Protein 7ECR (pdb70)

Radius of gyration: 34.76 Å; Cα contacts (8 Å, |Δi|>4): 3275; chains: 3; bounding box: 86×93×99 Å

Foldseek 3Di:
DVPDDDQPLLVQLLVLLVVLCVLWCNCVVPVVCVVLSVLLLAAPDKDKDWFWFAAPVRDIDIKIKIKTQRDQLQFAAEEAEAAAQVDDDSNQSSQQSLQQLLQLLLVHRHGGMYIYINHHCAPGDLVRLLRRLLRRLVVCLVQFDLRHHEYEHDHPGAQSSVVSNQVNSCVVVVDQFRRYENHDPVRLYAACLLLFQQLLLQLLVQVVCCFLVVNPDGLAAFQEEEEALESNRLNVQVNSVVVNHAYAWYYHPFWIKGFPDRNDHHDDNVNSVVSHVCVVVNHGPVVCCVPPVHVPGIDIDTPDTCQLPRAQGAEYEYQYEAQQQELVSLVSNLVSQHAEYEYSYANNHRPSNVVSQVVQLLVDFRSNGRAYAHCSQRSSRNSSLSSVSSVCRVVVHYDDNVVSVVSSSVSSSSSSVQLQVQQCVIVNHPPRGRRRSSSRSSVSSSVVSSVSCVVVPSDD/DVVDDDQPLLVQLLVLLVVLCVLWCNCVVPVVCVVLSVLLLAAPDKDKDWFWFAAPVRDIDIKIKMKTQRWQLQFAAEEAAAAALVDDDSNQSSQQSLQQLLQLLLPHRHGGMYIYINHHCAPGDLVRLLRRLLRNLVVCLVQFDLRHYEYEHDHPGAQSSVVSNQVNSCVVVVDQARNYANYDPVRLYAACLLLFQQLLLQLLVQVVVCVLVVNPDGLAQFQEEEEELESNRLNVQVNSVVVNHAYAWYYHPFWIKGFPCSNDHHDDNVNSVVSHVCVVVNHHPVVCCPPPVHVVGIDIGTPDGCQQPSAQGAEYEYQYEAQQQELVSLVNNLVSNHAEYEYSYANNHRPSSVVVQVVQLQVDFGSNGRAYAHCSLSSSRNSSLSSVSSVCRVVVHYDDNVVSVVSSSVSSVSSSVQLQVQQCVINNGPPRGRGHSHSRSSVSSSVVSSVSCVVVPSDD/DVVDDDQPLLCQLLVLLVVLCVLWCNCVVVVVCVVLSVLLLAAPDKDKDWFWFAAPVRDTDIKIKIKTQRDQLQFAAEEAEAAALVDDPSVQSSQQSLQQLLQLLLVHRHGGMYIYINHHCAPGDLVRLLRRLLRNLVPCLVQFDLRHHEYEHDHPGAQSSVVSNQVNSCVVVVDQARNYANYDDVRLYAFCLLLFQQLLLQLLVQVVVCVLPVNPDGLALFQEEEEALESNRLNVQVNSVVVNHAYAWYAHPFWIKGFPCSNDHHDDNVNSVVSHVCVVVPHGPVVCCVPCVRVVTIDIDTPDDCQLPNAAGAEYEYAYEAQQQELVSLVSNLVSHHQEYEYSYANNHRPSNVVSQVVQLQVDFGSNGRAYAHCSQRSSRNSSLSSVSNVCRVVVHYDDNVVSVVSSSVSSVSSSVQLQVQQCVIVNGDPRGGGHSSSSSSCSSSVSSSVSCVVVPSDD

CATH classification: 3.40.50.720

InterPro domains:
  IPR006095 Glutamate/phenylalanine/leucine/valine/L-tryptophan dehydrogenase [PR00082] (100-114)
  IPR006095 Glutamate/phenylalanine/leucine/valine/L-tryptophan dehydrogenase [PR00082] (179-201)
  IPR006095 Glutamate/phenylalanine/leucine/valine/L-tryptophan dehydrogenase [PR00082] (224-244)
  IPR006095 Glutamate/phenylalanine/leucine/valine/L-tryptophan dehydrogenase [PR00082] (378-389)
  IPR006096 Glutamate/phenylalanine/leucine/valine/L-tryptophan dehydrogenase, C-terminal [PF00208] (188-457)
  IPR006096 Glutamate/phenylalanine/leucine/valine/L-tryptophan dehydrogenase, C-terminal [SM00839] (190-457)
  IPR006097 Glutamate/phenylalanine/leucine/valine/L-tryptophan dehydrogenase, dimerisation domain [PF02812] (43-171)
  IPR014362 Glutamate dehydrogenase [PIRSF000185] (9-460)
  IPR033524 Leu/Phe/Val dehydrogenases active site [PS00074] (108-121)
  IPR033922 NAD(P) binding domain of glutamate dehydrogenase [cd05313] (181-458)
  IPR036291 NAD(P)-binding domain superfamily [SSF51735] (188-457)
  IPR046346 Aminoacid dehydrogenase-like, N-terminal domain superfamily [SSF53223] (4-190)
  IPR050724 Glutamate/Leucine/Phenylalanine/Valine dehydrogenases [NF006929] (5-457)
  IPR050724 Glutamate/Leucine/Phenylalanine/Valine dehydrogenases [PTHR43571] (3-458)

Sequence (1380 aa):
MSNLPVEPEFEQAYKKELASSTLENSTLFQKNPEYRKALAVVSSVPERVIIQFRVVWENDKGEVQVNRRGFRVQFNSALGPYKGGLRFHPSVNLSILKFLGFEQIFKNALTGLNMGGGKGGSDFDPKGKSDDSSEIRRFCVAFMTELCCRHIGADTDVPAGDIGVTGREIGYLFGQYRKLRNSWEGVLTGKGGSWGGSLIRPEATGYGVVYYVEHMIAHATNNGAESFAGKRVAISGSGNVAQYAALKVIELGGRVVSLSDSQQGSLIVKDTAKDSFTPAEIDDAIAALKVDRKQIAELVTDAAFADKFTYLPGQRPWVHVGAVDVALPSATQNEVSGEEAQALIAAGCKKFIAEGSNMGCTQAAIDAFEAHREANKGAAAIWYAPGKAANAGGVAVSGLEMAQNSARLSWTAEEVDARLKDDIMKSCFQQNGLDTAKEYATPADGILPSLVTGSNIAGFTKKVAAAMKDQGDWWMSNLPVEPEFEQAYKELASSTLENSTLFQKNPEYRKALAVVSSVPERVIIQFRVVWENDKGEVQVNRRGFRVQFNSALGPYKGGLRFHPSVNLSILKFLGFEQIFKNALTGLNMGGGKGGSDFDPKGKSDSSEIRRFCVAFMTELCCRHIGADTDVPAGDIGVTGREIGYLFGQYRKLRNSWEGVLTGKGGSWGGSLIRPEATGYGVVYYVEHMIAHATNNGAESFAGKRVAISGSGNVAQYAALKVIELGGRVVSLSDSQQGSLIVKDTAKDSFTPAEIDAIAALKVDRKQIAELVTDAAFADKFTYLPGQRPWVHVGAVDVALPSATQNEVSGEEAQALIAAGCKFIAEGSNMGCTQAAIDAFEAHREANKGAAAIWYAPGKAANAGGVAVSGLEMAQNSARLSWTAEEVDARLKDIMKSCFQNGLDTAKEYATPADGILPSLVTGSNIAGFTKVAAAMKDQGDWWMSNLPVEPEFEQAYKELASSTLENSTLFQKNPEYRKALAVVSSVPERVIIQFRVVWENDKGEVQVNRRGFRVQFNSALGPYKGGLRFHPSVNLSILKFLGFEQIFKNALTGLNMGGGKGGSDFDPKGKSDDSSEIRRFCVAFMTELCCRHIGADTDVPAGDIGVTGREIGYLFGQYRKLRNSWEGVLTGKGGSWGGSLIRPEATGYGVVYYVEHMIAHATNGAESFAGKRVAISGSGNVAQYAALKVIELGGRVVSLSDSQQGSLIVKDTAKDSFTPAEIDAIAALKVDRKQIAELVTDAAFADKFTYLPGQRPWVHVGAVDVALPSATQNEVSGEEAQALIAAGCKFIAEGSNMGCTQAAIDAFEAHREANKGAAAIWYAPGKAANAGGVAVSGLEMAQNSARLSWTAEEVDARLKDDIMKSCFQNGLDTAKEYATPADGILPSLVTGSNIAGFTKVAAAMKDQGDWW

Organism: Aspergillus terreus (NCBI:txid33178)

Secondary structure (DSSP, 8-state):
-TTSPP-HHHHHHHHHHHHHHHSSSHHHH-TTHHHHHHHHTS-SEEEEEEEEEE-TTS-EEEEEEEEEEEE-SSSSEE--EEE-TT--HHHHHHHHHHHHHHHHHTTS--EEEEEEES---TT--HHHHHHHHHHHHHHHGGG-BTTTEE---BTTB-HHHHHHHHHHHHHHH---SSS-SS--TTTT--TTHHHHHHHHHHHHHHHHHHHHTTTS--STT-EEEEE--SHHHHHHHHHHHHTT-EEEEEE-SSEEEEES-TTT----HHHHHHHHHHHHTT--GGGGTTSHHHHTTEEEEET--STTSS-S-SEEEE-S-TT-B-HHHHHHHHHTT--EEE-SSTT-B-HHHHHHHHHHHHHS-GGGS-EEE-HHHHTHHHHHHHHHHHHHHHHT----HHHHHHHHHHHHHHHHHHHHHHHHHHSPPPTTPPP-HHHHHHHHHHHHHHHHHHHTTS--/-TTSPP-HHHHHHHHHHHHHHHSSSHHHH-TTHHHHHHHHTS-SEEEEEEEEEE-TTS-EEEEEEEEEEEE-SSSSEE--EEE-TT--HHHHHHHHHHHHHHHHHTTS--EEEEEEES---TT--HHHHHHHHHHHHHHHGGG-BTTTEE---BTTB-HHHHHHHHHHHHHHH---SSS-SS--GGGT--TTHHHHHHHHHHHHHHHHHHHHTTTS--STT-EEEEE--SHHHHHHHHHHHHTT-EEEEEE-SSEEEEES-TTT----HHHHHHHHHHHHTT--GGGGTTSHHHHTTEEEEET--STTTS-S-SEEEE-S-TT-B-HHHHHHHHHTT--EEE-SSTT-B-HHHHHHHHHHHHHS-GGGS-EEE-HHHHTHHHHHHHHHHHHHHHHT----HHHHHHHHHHHHHHHHHHHHHHHHHHSPPPTTPPP-HHHHHHHHHHHHHHHHHHHTTS--/-TTSPP-HHHHHHHHHHHHHHHSSSHHHH-TTHHHHHHHHTS-SEEEEEEEEEE-TTS-EEEEEEEEEEEE-SSSSEEEEEEE-TT--HHHHHHHHHHHHHHHHHTTS--EEEEEEES---TT--HHHHHHHHHHHHHHHGGG-BTTTEEEE-BTTB-HHHHHHHHHHHHHHH---SSS-SS--GGGT--TTHHHHHHHHHHHHHHHHHHHHHTTS--STT-EEEE---SHHHHHHHHHHHHTT-EEEEEE-SSEEEEES-TTT----HHHHHHHHHHHHTT--GGGGGG-HHHHHHEEEEET--SGGGS-S-SEEE--SSTT-B-HHHHHHHHHTT--EEE-SSTT-B-HHHHHHHHHHHHHS-GGGS-EEE-HHHHTHHHHHHHHHHHHHHHHT----HHHHHHHHHHHHHHHHHHHHHHHHHHSPPPTTPPP-HHHHHHHHHHHHHHHHHHHTTS--

Structure (mmCIF, N/CA/C/O backbone):
data_7ECR
#
_entry.id   7ECR
#
_cell.length_a   119.880
_cell.length_b   153.750
_cell.length_c   259.950
_cell.angle_alpha   90.00
_cell.angle_beta   90.00
_cell.angle_gamma   90.00
#
_symmetry.space_group_name_H-M   'I 2 2 2'
#
loop_
_entity.id
_entity.type
_entity.pdbx_description
1 polymer 'Glutamate dehydrogenase'
2 non-polymer GLYCEROL
3 non-polymer 'SUCCINIC ACID'
4 non-polymer '[(2R,3R,4R,5R)-5-(6-AMINO-9H-PURIN-9-YL)-3-HYDROXY-4-(PHOSPHONOOXY)TETRAHYDROFURAN-2-YL]METHYL [(2R,3S,4R,5R)-3,4,5-TRIHYDROXYTETRAHYDROFURAN-2-YL]METHYL DIHYDROGEN DIPHOSPHATE'
5 water water
#
loop_
_atom_site.group_PDB
_atom_site.id
_atom_site.type_symbol
_atom_site.label_atom_id
_atom_site.label_alt_id
_atom_site.label_comp_id
_atom_site.label_asym_id
_atom_site.label_entity_id
_atom_site.label_seq_id
_atom_site.pdbx_PDB_ins_code
_atom_site.Cartn_x
_atom_site.Cartn_y
_atom_site.Cartn_z
_atom_site.occupancy
_atom_site.B_iso_or_equiv
_atom_site.auth_seq_id
_atom_site.auth_comp_id
_atom_site.auth_asym_id
_atom_site.auth_atom_id
_atom_site.pdbx_PDB_model_num
ATOM 1 N N . MET A 1 1 ? -70.090 -10.716 -84.520 1.00 57.50 1 MET A N 1
ATOM 2 C CA . MET A 1 1 ? -69.291 -9.734 -83.619 1.00 49.13 1 MET A CA 1
ATOM 3 C C . MET A 1 1 ? -68.573 -8.556 -84.409 1.00 47.50 1 MET A C 1
ATOM 4 O O . MET A 1 1 ? -67.368 -8.181 -84.202 1.00 33.73 1 MET A O 1
ATOM 9 N N . SER A 1 2 ? -69.319 -7.899 -85.306 1.00 38.18 2 SER A N 1
ATOM 10 C CA . SER A 1 2 ? -68.664 -6.831 -86.081 1.00 39.22 2 SER A CA 1
ATOM 11 C C . SER A 1 2 ? -68.641 -5.555 -85.213 1.00 31.50 2 SER A C 1
ATOM 12 O O . SER A 1 2 ? -68.163 -4.569 -85.666 1.00 30.26 2 SER A O 1
ATOM 15 N N . ASN A 1 3 ? -69.160 -5.573 -83.967 1.00 27.46 3 ASN A N 1
ATOM 16 C CA . ASN A 1 3 ? -68.956 -4.475 -83.034 1.00 25.78 3 ASN A CA 1
ATOM 17 C C . ASN A 1 3 ? -67.522 -4.406 -82.513 1.00 24.68 3 ASN A C 1
ATOM 18 O O . ASN A 1 3 ? -67.087 -3.359 -82.075 1.00 26.88 3 ASN A O 1
ATOM 23 N N . LEU A 1 4 ? -66.782 -5.527 -82.569 1.00 23.97 4 LEU A N 1
ATOM 24 C CA . LEU A 1 4 ? -65.415 -5.560 -81.929 1.00 24.05 4 LEU A CA 1
ATOM 25 C C . LEU A 1 4 ? -64.434 -4.819 -82.778 1.00 26.78 4 LEU A C 1
ATOM 26 O O . LEU A 1 4 ? -64.438 -5.025 -83.979 1.00 25.46 4 LEU A O 1
ATOM 31 N N . PRO A 1 5 ? -63.561 -3.987 -82.180 1.00 25.34 5 PRO A N 1
ATOM 32 C CA . PRO A 1 5 ? -62.606 -3.240 -82.969 1.00 24.04 5 PRO A CA 1
ATOM 33 C C . PRO A 1 5 ? -61.529 -4.201 -83.588 1.00 24.63 5 PRO A C 1
ATOM 34 O O . PRO A 1 5 ? -61.250 -5.242 -82.995 1.00 24.29 5 PRO A O 1
ATOM 38 N N . VAL A 1 6 ? -60.929 -3.790 -84.703 1.00 24.18 6 VAL A N 1
ATOM 39 C CA . VAL A 1 6 ? -59.815 -4.561 -85.350 1.00 24.65 6 VAL A CA 1
ATOM 40 C C . VAL A 1 6 ? -58.491 -4.253 -84.572 1.00 19.82 6 VAL A C 1
ATOM 41 O O . VAL A 1 6 ? -58.149 -3.094 -84.322 1.00 21.56 6 VAL A O 1
ATOM 45 N N . GLU A 1 7 ? -57.860 -5.313 -84.054 1.00 17.59 7 GLU A N 1
ATOM 46 C CA . GLU A 1 7 ? -56.639 -5.228 -83.212 1.00 16.07 7 GLU A CA 1
ATOM 47 C C . GLU A 1 7 ? -55.630 -6.183 -83.863 1.00 17.06 7 GLU A C 1
ATOM 48 O O . GLU A 1 7 ? -55.530 -7.340 -83.476 1.00 17.32 7 GLU A O 1
ATOM 54 N N . PRO A 1 8 ? -54.889 -5.678 -84.866 1.00 18.23 8 PRO A N 1
ATOM 55 C CA . PRO A 1 8 ? -54.113 -6.616 -85.695 1.00 18.26 8 PRO A CA 1
ATOM 56 C C . PRO A 1 8 ? -53.086 -7.458 -84.914 1.00 18.20 8 PRO A C 1
ATOM 57 O O . PRO A 1 8 ? -53.015 -8.676 -85.081 1.00 17.76 8 PRO A O 1
ATOM 61 N N . GLU A 1 9 ? -52.318 -6.827 -84.025 1.00 17.67 9 GLU A N 1
ATOM 62 C CA . GLU A 1 9 ? -51.292 -7.596 -83.261 1.00 17.72 9 GLU A CA 1
ATOM 63 C C . GLU A 1 9 ? -51.914 -8.646 -82.356 1.00 16.18 9 GLU A C 1
ATOM 64 O O . GLU A 1 9 ? -51.464 -9.773 -82.287 1.00 16.07 9 GLU A O 1
ATOM 70 N N . PHE A 1 10 ? -53.021 -8.286 -81.676 1.00 16.27 10 PHE A N 1
ATOM 71 C CA . PHE A 1 10 ? -53.701 -9.238 -80.817 1.00 16.98 10 PHE A CA 1
ATOM 72 C C . PHE A 1 10 ? -54.267 -10.382 -81.624 1.00 16.68 10 PHE A C 1
ATOM 73 O O . PHE A 1 10 ? -54.116 -11.578 -81.325 1.00 17.59 10 PHE A O 1
ATOM 81 N N . GLU A 1 11 ? -54.927 -10.019 -82.730 1.00 17.99 11 GLU A N 1
ATOM 82 C CA . GLU A 1 11 ? -55.498 -11.093 -83.590 1.00 18.74 11 GLU A CA 1
ATOM 83 C C . GLU A 1 11 ? -54.405 -12.030 -84.135 1.00 16.69 11 GLU A C 1
ATOM 84 O O . GLU A 1 11 ? -54.650 -13.213 -84.249 1.00 18.66 11 GLU A O 1
ATOM 90 N N . GLN A 1 12 ? -53.272 -11.492 -84.504 1.00 19.19 12 GLN A N 1
ATOM 91 C CA . GLN A 1 12 ? -52.124 -12.306 -84.969 1.00 18.10 12 GLN A CA 1
ATOM 92 C C . GLN A 1 12 ? -51.697 -13.291 -83.916 1.00 18.28 12 GLN A C 1
ATOM 93 O O . GLN A 1 12 ? -51.620 -14.502 -84.174 1.00 16.93 12 GLN A O 1
ATOM 99 N N . ALA A 1 13 ? -51.528 -12.818 -82.664 1.00 18.46 13 ALA A N 1
ATOM 100 C CA . ALA A 1 13 ? -51.112 -13.721 -81.626 1.00 16.94 13 ALA A CA 1
ATOM 101 C C . ALA A 1 13 ? -52.131 -14.755 -81.321 1.00 17.54 13 ALA A C 1
ATOM 102 O O . ALA A 1 13 ? -51.838 -15.932 -81.111 1.00 17.92 13 ALA A O 1
ATOM 104 N N . TYR A 1 14 ? -53.373 -14.335 -81.217 1.00 17.88 14 TYR A N 1
ATOM 105 C CA . TYR A 1 14 ? -54.486 -15.275 -80.982 1.00 18.21 14 TYR A CA 1
ATOM 106 C C . TYR A 1 14 ? -54.610 -16.350 -82.080 1.00 18.19 14 TYR A C 1
ATOM 107 O O . TYR A 1 14 ? -54.720 -17.582 -81.802 1.00 18.39 14 TYR A O 1
ATOM 116 N N A LYS A 1 15 ? -54.566 -15.898 -83.317 0.50 18.65 15 LYS A N 1
ATOM 117 N N B LYS A 1 15 ? -54.567 -15.892 -83.326 0.50 19.50 15 LYS A N 1
ATOM 118 C CA A LYS A 1 15 ? -54.725 -16.821 -84.427 0.50 19.21 15 LYS A CA 1
ATOM 119 C CA B LYS A 1 15 ? -54.711 -16.809 -84.461 0.50 20.72 15 LYS A CA 1
ATOM 120 C C A LYS A 1 15 ? -53.620 -17.875 -84.521 0.50 18.44 15 LYS A C 1
ATOM 121 C C B LYS A 1 15 ? -53.621 -17.874 -84.520 0.50 19.23 15 LYS A C 1
ATOM 122 O O A LYS A 1 15 ? -53.879 -19.049 -84.740 0.50 20.76 15 LYS A O 1
ATOM 123 O O B LYS A 1 15 ? -53.887 -19.047 -84.735 0.50 21.47 15 LYS A O 1
ATOM 134 N N . GLU A 1 16 ? -52.394 -17.468 -84.280 1.00 18.85 16 GLU A N 1
ATOM 135 C CA . GLU A 1 16 ? -51.296 -18.452 -84.240 1.00 17.31 16 GLU A CA 1
ATOM 136 C C . GLU A 1 16 ? -51.478 -19.423 -83.115 1.00 18.74 16 GLU A C 1
ATOM 137 O O . GLU A 1 16 ? -51.233 -20.654 -83.253 1.00 17.56 16 GLU A O 1
ATOM 143 N N . LEU A 1 17 ? -51.852 -18.941 -81.911 1.00 17.05 17 LEU A N 1
ATOM 144 C CA . LEU A 1 17 ? -52.060 -19.873 -80.832 1.00 17.18 17 LEU A CA 1
ATOM 145 C C . LEU A 1 17 ? -53.171 -20.888 -81.174 1.00 17.97 17 LEU A C 1
ATOM 146 O O . LEU A 1 17 ? -52.991 -22.095 -81.048 1.00 18.48 17 LEU A O 1
ATOM 151 N N . ALA A 1 18 ? -54.315 -20.342 -81.569 1.00 18.38 18 ALA A N 1
ATOM 152 C CA . ALA A 1 18 ? -55.477 -21.136 -81.922 1.00 20.94 18 ALA A CA 1
ATOM 153 C C . ALA A 1 18 ? -55.206 -22.164 -83.017 1.00 19.29 18 ALA A C 1
ATOM 154 O O . ALA A 1 18 ? -55.635 -23.320 -82.908 1.00 18.41 18 ALA A O 1
ATOM 156 N N . SER A 1 19 ? -54.481 -21.734 -84.031 1.00 20.86 19 SER A N 1
ATOM 157 C CA A SER A 1 19 ? -54.139 -22.630 -85.135 0.50 21.71 19 SER A CA 1
ATOM 158 C CA B SER A 1 19 ? -54.159 -22.634 -85.131 0.50 21.70 19 SER A CA 1
ATOM 159 C C . SER A 1 19 ? -53.313 -23.811 -84.623 1.00 22.66 19 SER A C 1
ATOM 160 O O . SER A 1 19 ? -53.541 -24.976 -85.048 1.00 21.46 19 SER A O 1
ATOM 165 N N . THR A 1 20 ? -52.340 -23.561 -83.714 1.00 20.15 20 THR A N 1
ATOM 166 C CA . THR A 1 20 ? -51.537 -24.656 -83.190 1.00 19.15 20 THR A CA 1
ATOM 167 C C . THR A 1 20 ? -52.346 -25.568 -82.333 1.00 20.02 20 THR A C 1
ATOM 168 O O . THR A 1 20 ? -52.105 -26.798 -82.320 1.00 19.18 20 THR A O 1
ATOM 172 N N . LEU A 1 21 ? -53.353 -25.039 -81.605 1.00 17.09 21 LEU A N 1
ATOM 173 C CA . LEU A 1 21 ? -54.163 -25.906 -80.872 1.00 17.18 21 LEU A CA 1
ATOM 174 C C . LEU A 1 21 ? -55.102 -26.810 -81.776 1.00 17.79 21 LEU A C 1
ATOM 175 O O . LEU A 1 21 ? -55.301 -27.968 -81.444 1.00 19.35 21 LEU A O 1
ATOM 180 N N . GLU A 1 22 ? -55.609 -26.230 -82.843 1.00 21.96 22 GLU A N 1
ATOM 181 C CA . GLU A 1 22 ? -56.440 -26.965 -83.819 1.00 23.00 22 GLU A CA 1
ATOM 182 C C . GLU A 1 22 ? -55.631 -28.039 -84.532 1.00 23.61 22 GLU A C 1
ATOM 183 O O . GLU A 1 22 ? -56.135 -29.144 -84.701 1.00 21.83 22 GLU A O 1
ATOM 189 N N . ASN A 1 23 ? -54.382 -27.754 -84.839 1.00 23.54 23 ASN A N 1
ATOM 190 C CA . ASN A 1 23 ? -53.427 -28.708 -85.523 1.00 24.21 23 ASN A CA 1
ATOM 191 C C . ASN A 1 23 ? -52.733 -29.607 -84.588 1.00 23.82 23 ASN A C 1
ATOM 192 O O . ASN A 1 23 ? -51.544 -29.610 -84.529 1.00 22.66 23 ASN A O 1
ATOM 197 N N . SER A 1 24 ? -53.542 -30.377 -83.841 1.00 20.28 24 SER A N 1
ATOM 198 C CA . SER A 1 24 ? -53.154 -31.261 -82.814 1.00 20.31 24 SER A CA 1
ATOM 199 C C . SER A 1 24 ? -54.330 -32.096 -82.427 1.00 19.98 24 SER A C 1
ATOM 200 O O . SER A 1 24 ? -55.429 -31.866 -82.874 1.00 21.48 24 SER A O 1
ATOM 203 N N . THR A 1 25 ? -54.132 -33.030 -81.562 1.00 20.06 25 THR A N 1
ATOM 204 C CA . THR A 1 25 ? -55.219 -33.787 -81.015 1.00 24.77 25 THR A CA 1
ATOM 205 C C . THR A 1 25 ? -55.865 -33.224 -79.741 1.00 23.06 25 THR A C 1
ATOM 206 O O . THR A 1 25 ? -56.722 -33.873 -79.117 1.00 23.34 25 THR A O 1
ATOM 210 N N . LEU A 1 26 ? -55.464 -32.024 -79.372 1.00 21.58 26 LEU A N 1
ATOM 211 C CA . LEU A 1 26 ? -56.016 -31.468 -78.104 1.00 18.76 26 LEU A CA 1
ATOM 212 C C . LEU A 1 26 ? -57.535 -31.411 -78.065 1.00 21.24 26 LEU A C 1
ATOM 213 O O . LEU A 1 26 ? -58.135 -31.821 -77.070 1.00 23.04 26 LEU A O 1
ATOM 218 N N . PHE A 1 27 ? -58.135 -30.884 -79.113 1.00 20.11 27 PHE A N 1
ATOM 219 C CA . PHE A 1 27 ? -59.607 -30.749 -79.082 1.00 22.27 27 PHE A CA 1
ATOM 220 C C . PHE A 1 27 ? -60.364 -32.038 -79.413 1.00 26.04 27 PHE A C 1
ATOM 221 O O . PHE A 1 27 ? -61.595 -32.064 -79.219 1.00 24.55 27 PHE A O 1
ATOM 229 N N . GLN A 1 28 ? -59.672 -33.091 -79.841 1.00 25.43 28 GLN A N 1
ATOM 230 C CA . GLN A 1 28 ? -60.260 -34.451 -79.824 1.00 27.93 28 GLN A CA 1
ATOM 231 C C . GLN A 1 28 ? -60.288 -35.002 -78.467 1.00 26.92 28 GLN A C 1
ATOM 232 O O . GLN A 1 28 ? -61.291 -35.611 -78.086 1.00 28.09 28 GLN A O 1
ATOM 238 N N . LYS A 1 29 ? -59.228 -34.845 -77.701 1.00 25.06 29 LYS A N 1
ATOM 239 C CA . LYS A 1 29 ? -59.223 -35.331 -76.344 1.00 28.55 29 LYS A CA 1
ATOM 240 C C . LYS A 1 29 ? -60.127 -34.449 -75.427 1.00 28.24 29 LYS A C 1
ATOM 241 O O . LYS A 1 29 ? -60.777 -34.957 -74.507 1.00 27.41 29 LYS A O 1
ATOM 247 N N . ASN A 1 30 ? -60.096 -33.130 -75.647 1.00 24.90 30 ASN A N 1
ATOM 248 C CA . ASN A 1 30 ? -60.756 -32.163 -74.705 1.00 23.87 30 ASN A CA 1
ATOM 249 C C . ASN A 1 30 ? -61.497 -31.135 -75.515 1.00 22.10 30 ASN A C 1
ATOM 250 O O . ASN A 1 30 ? -61.110 -29.957 -75.617 1.00 22.79 30 ASN A O 1
ATOM 255 N N . PRO A 1 31 ? -62.571 -31.536 -76.208 1.00 21.71 31 PRO A N 1
ATOM 256 C CA . PRO A 1 31 ? -63.291 -30.579 -77.013 1.00 22.52 31 PRO A CA 1
ATOM 257 C C . PRO A 1 31 ? -63.848 -29.385 -76.207 1.00 21.19 31 PRO A C 1
ATOM 258 O O . PRO A 1 31 ? -64.000 -28.308 -76.717 1.00 20.31 31 PRO A O 1
ATOM 262 N N . GLU A 1 32 ? -64.077 -29.624 -74.954 1.00 20.15 32 GLU A N 1
ATOM 263 C CA . GLU A 1 32 ? -64.603 -28.529 -74.026 1.00 21.70 32 GLU A CA 1
ATOM 264 C C . GLU A 1 32 ? -63.575 -27.409 -73.865 1.00 20.92 32 GLU A C 1
ATOM 265 O O . GLU A 1 32 ? -63.957 -26.306 -73.519 1.00 20.95 32 GLU A O 1
ATOM 271 N N . TYR A 1 33 ? -62.313 -27.646 -74.244 1.00 18.99 33 TYR A N 1
ATOM 272 C CA . TYR A 1 33 ? -61.324 -26.567 -74.221 1.00 18.96 33 TYR A CA 1
ATOM 273 C C . TYR A 1 33 ? -61.543 -25.482 -75.214 1.00 19.93 33 TYR A C 1
ATOM 274 O O . TYR A 1 33 ? -60.981 -24.349 -75.107 1.00 18.65 33 TYR A O 1
ATOM 283 N N . ARG A 1 34 ? -62.420 -25.725 -76.201 1.00 18.64 34 ARG A N 1
ATOM 284 C CA . ARG A 1 34 ? -62.809 -24.644 -77.012 1.00 19.80 34 ARG A CA 1
ATOM 285 C C . ARG A 1 34 ? -63.537 -23.504 -76.236 1.00 18.70 34 ARG A C 1
ATOM 286 O O . ARG A 1 34 ? -63.375 -22.319 -76.569 1.00 19.47 34 ARG A O 1
ATOM 294 N N . LYS A 1 35 ? -64.305 -23.862 -75.253 1.00 20.20 35 LYS A N 1
ATOM 295 C CA . LYS A 1 35 ? -64.974 -22.898 -74.384 1.00 21.14 35 LYS A CA 1
ATOM 296 C C . LYS A 1 35 ? -63.907 -22.150 -73.571 1.00 18.76 35 LYS A C 1
ATOM 297 O O . LYS A 1 35 ? -63.960 -20.939 -73.453 1.00 18.93 35 LYS A O 1
ATOM 303 N N . ALA A 1 36 ? -62.918 -22.881 -73.068 1.00 16.74 36 ALA A N 1
ATOM 304 C CA . ALA A 1 36 ? -61.811 -22.260 -72.359 1.00 18.27 36 ALA A CA 1
ATOM 305 C C . ALA A 1 36 ? -61.091 -21.237 -73.197 1.00 17.90 36 ALA A C 1
ATOM 306 O O . ALA A 1 36 ? -60.733 -20.130 -72.745 1.00 17.39 36 ALA A O 1
ATOM 308 N N . LEU A 1 37 ? -60.891 -21.562 -74.497 1.00 17.55 37 LEU A N 1
ATOM 309 C CA . LEU A 1 37 ? -60.225 -20.616 -75.358 1.00 18.45 37 LEU A CA 1
ATOM 310 C C . LEU A 1 37 ? -61.007 -19.344 -75.549 1.00 17.16 37 LEU A C 1
ATOM 311 O O . LEU A 1 37 ? -60.439 -18.229 -75.636 1.00 17.74 37 LEU A O 1
ATOM 316 N N . ALA A 1 38 ? -62.312 -19.490 -75.755 1.00 18.57 38 ALA A N 1
ATOM 317 C CA . ALA A 1 38 ? -63.185 -18.296 -75.940 1.00 17.77 38 ALA A CA 1
ATOM 318 C C . ALA A 1 38 ? -63.161 -17.391 -74.677 1.00 17.11 38 ALA A C 1
ATOM 319 O O . ALA A 1 38 ? -63.140 -16.175 -74.780 1.00 19.32 38 ALA A O 1
ATOM 321 N N . VAL A 1 39 ? -63.146 -18.001 -73.515 1.00 14.73 39 VAL A N 1
ATOM 322 C CA . VAL A 1 39 ? -63.132 -17.250 -72.245 1.00 15.61 39 VAL A CA 1
ATOM 323 C C . VAL A 1 39 ? -61.786 -16.636 -72.002 1.00 16.00 39 VAL A C 1
ATOM 324 O O . VAL A 1 39 ? -61.693 -15.433 -71.711 1.00 15.35 39 VAL A O 1
ATOM 328 N N . VAL A 1 40 ? -60.726 -17.430 -72.131 1.00 15.16 40 VAL A N 1
ATOM 329 C CA . VAL A 1 40 ? -59.419 -16.928 -71.752 1.00 15.17 40 VAL A CA 1
ATOM 330 C C . VAL A 1 40 ? -59.032 -15.730 -72.621 1.00 14.73 40 VAL A C 1
ATOM 331 O O . VAL A 1 40 ? -58.233 -14.891 -72.212 1.00 16.49 40 VAL A O 1
ATOM 335 N N . SER A 1 41 ? -59.510 -15.692 -73.890 1.00 14.86 41 SER A N 1
ATOM 336 C CA A SER A 1 41 ? -59.087 -14.679 -74.847 0.50 16.06 41 SER A CA 1
ATOM 337 C CA B SER A 1 41 ? -59.114 -14.688 -74.861 0.50 14.84 41 SER A CA 1
ATOM 338 C C . SER A 1 41 ? -59.737 -13.292 -74.679 1.00 15.71 41 SER A C 1
ATOM 339 O O . SER A 1 41 ? -59.365 -12.349 -75.359 1.00 16.43 41 SER A O 1
ATOM 344 N N . VAL A 1 42 ? -60.639 -13.161 -73.728 1.00 15.00 42 VAL A N 1
ATOM 345 C CA . VAL A 1 42 ? -61.245 -11.886 -73.323 1.00 14.54 42 VAL A CA 1
ATOM 346 C C . VAL A 1 42 ? -60.580 -11.545 -72.015 1.00 14.61 42 VAL A C 1
ATOM 347 O O . VAL A 1 42 ? -60.776 -12.271 -71.025 1.00 16.51 42 VAL A O 1
ATOM 351 N N . PRO A 1 43 ? -59.885 -10.411 -71.954 1.00 15.18 43 PRO A N 1
ATOM 352 C CA . PRO A 1 43 ? -59.161 -10.099 -70.693 1.00 14.54 43 PRO A CA 1
ATOM 353 C C . PRO A 1 43 ? -60.062 -9.883 -69.496 1.00 15.65 43 PRO A C 1
ATOM 354 O O . PRO A 1 43 ? -61.136 -9.309 -69.582 1.00 16.19 43 PRO A O 1
ATO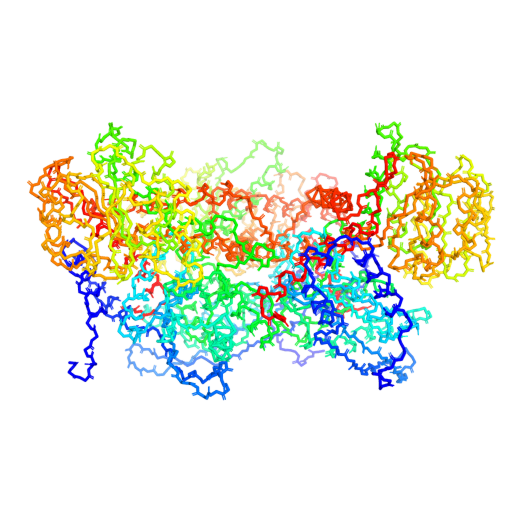M 358 N N . GLU A 1 44 ? -59.609 -10.344 -68.343 1.00 14.26 44 GLU A N 1
ATOM 359 C CA . GLU A 1 44 ? -60.338 -10.185 -67.093 1.00 13.73 44 GLU A CA 1
ATOM 360 C C . GLU A 1 44 ? -60.613 -8.746 -66.837 1.00 13.56 44 GLU A C 1
ATOM 361 O O . GLU A 1 44 ? -61.763 -8.364 -66.534 1.00 13.76 44 GLU A O 1
ATOM 367 N N . ARG A 1 45 ? -59.616 -7.929 -67.043 1.00 13.12 45 ARG A N 1
ATOM 368 C CA . ARG A 1 45 ? -59.732 -6.488 -66.806 1.00 13.50 45 ARG A CA 1
ATOM 369 C C . ARG A 1 45 ? -58.756 -5.695 -67.631 1.00 14.78 45 ARG A C 1
ATOM 370 O O . ARG A 1 45 ? -57.595 -6.119 -67.773 1.00 14.80 45 ARG A O 1
ATOM 378 N N . VAL A 1 46 ? -59.170 -4.504 -68.097 1.00 14.04 46 VAL A N 1
ATOM 379 C CA . VAL A 1 46 ? -58.274 -3.555 -68.701 1.00 14.39 46 VAL A CA 1
ATOM 380 C C . VAL A 1 46 ? -58.515 -2.185 -68.124 1.00 14.81 46 VAL A C 1
ATOM 381 O O . VAL A 1 46 ? -59.696 -1.784 -67.991 1.00 14.81 46 VAL A O 1
ATOM 385 N N . ILE A 1 47 ? -57.450 -1.517 -67.724 1.00 14.01 47 ILE A N 1
ATOM 386 C CA A ILE A 1 47 ? -57.545 -0.144 -67.278 0.50 14.86 47 ILE A CA 1
ATOM 387 C CA B ILE A 1 47 ? -57.529 -0.146 -67.263 0.50 15.34 47 ILE A CA 1
ATOM 388 C C . ILE A 1 47 ? -56.825 0.746 -68.272 1.00 15.31 47 ILE A C 1
ATOM 389 O O . ILE A 1 47 ? -55.651 0.491 -68.616 1.00 15.36 47 ILE A O 1
ATOM 398 N N . GLN A 1 48 ? -57.487 1.815 -68.712 1.00 13.75 48 GLN A N 1
ATOM 399 C CA . GLN A 1 48 ? -56.874 2.825 -69.559 1.00 14.54 48 GLN A CA 1
ATOM 400 C C . GLN A 1 48 ? -57.006 4.143 -68.851 1.00 15.84 48 GLN A C 1
ATOM 401 O O . GLN A 1 48 ? -57.990 4.315 -68.078 1.00 15.15 48 GLN A O 1
ATOM 407 N N . PHE A 1 49 ? -56.041 5.062 -68.941 1.00 13.76 49 PHE A N 1
ATOM 408 C CA . PHE A 1 49 ? -56.146 6.302 -68.238 1.00 14.49 49 PHE A CA 1
ATOM 409 C C . PHE A 1 49 ? -55.305 7.365 -68.864 1.00 14.28 49 PHE A C 1
ATOM 410 O O . PHE A 1 49 ? -54.221 7.111 -69.447 1.00 14.65 49 PHE A O 1
ATOM 418 N N . ARG A 1 50 ? -55.731 8.601 -68.698 1.00 14.23 50 ARG A N 1
ATOM 419 C CA . ARG A 1 50 ? -54.964 9.758 -69.165 1.00 15.37 50 ARG A CA 1
ATOM 420 C C . ARG A 1 50 ? -53.765 9.997 -68.291 1.00 15.79 50 ARG A C 1
ATOM 421 O O . ARG A 1 50 ? -53.875 9.902 -67.056 1.00 15.35 50 ARG A O 1
ATOM 429 N N . VAL A 1 51 ? -52.637 10.327 -68.869 1.00 13.77 51 VAL A N 1
ATOM 430 C CA . VAL A 1 51 ? -51.493 10.722 -68.033 1.00 13.83 51 VAL A CA 1
ATOM 431 C C . VAL A 1 51 ? -51.106 12.139 -68.484 1.00 15.11 51 VAL A C 1
ATOM 432 O O . VAL A 1 51 ? -50.548 12.335 -69.579 1.00 14.80 51 VAL A O 1
ATOM 436 N N . VAL A 1 52 ? -51.316 13.071 -67.615 1.00 14.59 52 VAL A N 1
ATOM 437 C CA . VAL A 1 52 ? -50.881 14.485 -67.785 1.00 15.05 52 VAL A CA 1
ATOM 438 C C . VAL A 1 52 ? -49.617 14.651 -67.007 1.00 15.64 52 VAL A C 1
ATOM 439 O O . VAL A 1 52 ? -49.524 14.253 -65.866 1.00 14.10 52 VAL A O 1
ATOM 443 N N . TRP A 1 53 ? -48.622 15.261 -67.647 1.00 15.00 53 TRP A N 1
ATOM 444 C CA . TRP A 1 53 ? -47.322 15.405 -67.008 1.00 14.49 53 TRP A CA 1
ATOM 445 C C . TRP A 1 53 ? -46.690 16.698 -67.572 1.00 14.06 53 TRP A C 1
ATOM 446 O O . TRP A 1 53 ? -47.113 17.205 -68.611 1.00 15.69 53 TRP A O 1
ATOM 457 N N . GLU A 1 54 ? -45.667 17.182 -66.917 1.00 13.14 54 GLU A N 1
ATOM 458 C CA . GLU A 1 54 ? -45.032 18.455 -67.253 1.00 13.66 54 GLU A CA 1
ATOM 459 C C . GLU A 1 54 ? -43.649 18.294 -67.854 1.00 15.04 54 GLU A C 1
ATOM 460 O O . GLU A 1 54 ? -42.788 17.639 -67.257 1.00 15.63 54 GLU A O 1
ATOM 466 N N . ASN A 1 55 ? -43.421 18.941 -69.011 1.00 14.48 55 ASN A N 1
ATOM 467 C CA . ASN A 1 55 ? -42.053 18.898 -69.566 1.00 16.30 55 ASN A CA 1
ATOM 468 C C . ASN A 1 55 ? -41.119 19.925 -68.941 1.00 17.26 55 ASN A C 1
ATOM 469 O O . ASN A 1 55 ? -41.488 20.718 -68.048 1.00 15.73 55 ASN A O 1
ATOM 474 N N . ASP A 1 56 ? -39.853 19.891 -69.345 1.00 16.80 56 ASP A N 1
ATOM 475 C CA . ASP A 1 56 ? -38.878 20.756 -68.741 1.00 18.00 56 ASP A CA 1
ATOM 476 C C . ASP A 1 56 ? -39.100 22.263 -69.019 1.00 19.58 56 ASP A C 1
ATOM 477 O O . ASP A 1 56 ? -38.607 23.051 -68.287 1.00 22.57 56 ASP A O 1
ATOM 482 N N . LYS A 1 57 ? -39.863 22.562 -70.033 1.00 19.14 57 LYS A N 1
ATOM 483 C CA . LYS A 1 57 ? -40.249 23.950 -70.318 1.00 20.42 57 LYS A CA 1
ATOM 484 C C . LYS A 1 57 ? -41.475 24.378 -69.523 1.00 21.63 57 LYS A C 1
ATOM 485 O O . LYS A 1 57 ? -41.998 25.482 -69.772 1.00 20.48 57 LYS A O 1
ATOM 491 N N . GLY A 1 58 ? -42.036 23.492 -68.691 1.00 18.95 58 GLY A N 1
ATOM 492 C CA . GLY A 1 58 ? -43.233 23.787 -67.892 1.00 18.01 58 GLY A CA 1
ATOM 493 C C . GLY A 1 58 ? -44.531 23.647 -68.607 1.00 16.94 58 GLY A C 1
ATOM 494 O O . GLY A 1 58 ? -45.584 24.117 -68.090 1.00 17.42 58 GLY A O 1
ATOM 495 N N . GLU A 1 59 ? -44.533 22.932 -69.731 1.00 16.25 59 GLU A N 1
ATOM 496 C CA . GLU A 1 59 ? -45.696 22.752 -70.569 1.00 17.89 59 GLU A CA 1
ATOM 497 C C . GLU A 1 59 ? -46.459 21.480 -70.250 1.00 17.04 59 GLU A C 1
ATOM 498 O O . GLU A 1 59 ? -45.868 20.430 -70.066 1.00 17.90 59 GLU A O 1
ATOM 504 N N . VAL A 1 60 ? -47.779 21.571 -70.273 1.00 16.90 60 VAL A N 1
ATOM 505 C CA . VAL A 1 60 ? -48.622 20.399 -70.148 1.00 17.83 60 VAL A CA 1
ATOM 506 C C . VAL A 1 60 ? -48.480 19.468 -71.301 1.00 19.72 60 VAL A C 1
ATOM 507 O O . VAL A 1 60 ? -48.447 19.865 -72.493 1.00 17.77 60 VAL A O 1
ATOM 511 N N . GLN A 1 61 ? -48.294 18.181 -70.999 1.00 16.31 61 GLN A N 1
ATOM 512 C CA . GLN A 1 61 ? -48.243 17.134 -71.989 1.00 17.55 61 GLN A CA 1
ATOM 513 C C . GLN A 1 61 ? -49.265 16.055 -71.643 1.00 16.55 61 GLN A C 1
ATOM 514 O O . GLN A 1 61 ? -49.581 15.839 -70.481 1.00 16.07 61 GLN A O 1
ATOM 520 N N . VAL A 1 62 ? -49.764 15.360 -72.652 1.00 16.15 62 VAL A N 1
ATOM 521 C CA . VAL A 1 62 ? -50.784 14.314 -72.441 1.00 16.13 62 VAL A CA 1
ATOM 522 C C . VAL A 1 62 ? -50.374 13.075 -73.140 1.00 17.55 62 VAL A C 1
ATOM 523 O O . VAL A 1 62 ? -49.977 13.104 -74.337 1.00 17.73 62 VAL A O 1
ATOM 527 N N . ASN A 1 63 ? -50.379 11.958 -72.442 1.00 14.85 63 ASN A N 1
ATOM 528 C CA . ASN A 1 63 ? -50.175 10.626 -72.972 1.00 14.02 63 ASN A CA 1
ATOM 529 C C . ASN A 1 63 ? -51.220 9.669 -72.440 1.00 15.81 63 ASN A C 1
ATOM 530 O O . ASN A 1 63 ? -52.067 10.035 -71.567 1.00 16.56 63 ASN A O 1
ATOM 535 N N . ARG A 1 64 ? -51.279 8.520 -73.082 1.00 15.16 64 ARG A N 1
ATOM 536 C CA A ARG A 1 64 ? -52.237 7.489 -72.712 0.50 16.60 64 ARG A CA 1
ATOM 537 C CA B ARG A 1 64 ? -52.234 7.464 -72.727 0.50 17.23 64 ARG A CA 1
ATOM 538 C C . ARG A 1 64 ? -51.544 6.331 -71.960 1.00 16.87 64 ARG A C 1
ATOM 539 O O . ARG A 1 64 ? -50.502 5.858 -72.380 1.00 15.50 64 ARG A O 1
ATOM 554 N N . GLY A 1 65 ? -52.139 5.914 -70.836 1.00 14.27 65 GLY A N 1
ATOM 555 C CA . GLY A 1 65 ? -51.673 4.832 -70.005 1.00 13.98 65 GLY A CA 1
ATOM 556 C C . GLY A 1 65 ? -52.598 3.629 -70.057 1.00 15.25 65 GLY A C 1
ATOM 557 O O . GLY A 1 65 ? -53.803 3.769 -70.224 1.00 14.12 65 GLY A O 1
ATOM 558 N N . PHE A 1 66 ? -52.049 2.431 -69.861 1.00 12.39 66 PHE A N 1
ATOM 559 C CA . PHE A 1 66 ? -52.770 1.199 -69.911 1.00 14.58 66 PHE A CA 1
ATOM 560 C C . PHE A 1 66 ? -52.258 0.159 -68.936 1.00 14.46 66 PHE A C 1
ATOM 561 O O . PHE A 1 66 ? -51.019 0.029 -68.765 1.00 13.92 66 PHE A O 1
ATOM 569 N N . ARG A 1 67 ? -53.137 -0.702 -68.435 1.00 13.22 67 ARG A N 1
ATOM 570 C CA . ARG A 1 67 ? -52.738 -1.972 -67.836 1.00 12.49 67 ARG A CA 1
ATOM 571 C C . ARG A 1 67 ? -53.741 -3.046 -68.197 1.00 13.17 67 ARG A C 1
ATOM 572 O O . ARG A 1 67 ? -54.957 -2.906 -67.846 1.00 15.29 67 ARG A O 1
ATOM 580 N N . VAL A 1 68 ? -53.280 -4.061 -68.941 1.00 14.11 68 VAL A N 1
ATOM 581 C CA . VAL A 1 68 ? -54.090 -5.189 -69.316 1.00 12.77 68 VAL A CA 1
ATOM 582 C C . VAL A 1 68 ? -53.839 -6.308 -68.340 1.00 14.48 68 VAL A C 1
ATOM 583 O O . VAL A 1 68 ? -52.690 -6.785 -68.157 1.00 13.84 68 VAL A O 1
ATOM 587 N N . GLN A 1 69 ? -54.893 -6.652 -67.607 1.00 12.00 69 GLN A N 1
ATOM 588 C CA . GLN A 1 69 ? -54.846 -7.641 -66.589 1.00 13.27 69 GLN A CA 1
ATOM 589 C C . GLN A 1 69 ? -55.568 -8.817 -67.202 1.00 13.76 69 GLN A C 1
ATOM 590 O O . GLN A 1 69 ? -56.769 -9.013 -67.066 1.00 14.11 69 GLN A O 1
ATOM 596 N N . PHE A 1 70 ? -54.788 -9.651 -67.934 1.00 13.77 70 PHE A N 1
ATOM 597 C CA . PHE A 1 70 ? -55.432 -10.633 -68.819 1.00 14.62 70 PHE A CA 1
ATOM 598 C C . PHE A 1 70 ? -56.028 -11.837 -68.130 1.00 13.93 70 PHE A C 1
ATOM 599 O O . PHE A 1 70 ? -57.188 -12.212 -68.388 1.00 14.31 70 PHE A O 1
ATOM 607 N N . ASN A 1 71 ? -55.202 -12.521 -67.321 1.00 13.39 71 ASN A N 1
ATOM 608 C CA . ASN A 1 71 ? -55.647 -13.729 -66.681 1.00 14.03 71 ASN A CA 1
ATOM 609 C C . ASN A 1 71 ? -54.941 -13.849 -65.324 1.00 14.37 71 ASN A C 1
ATOM 610 O O . ASN A 1 71 ? -53.714 -13.632 -65.214 1.00 13.79 71 ASN A O 1
ATOM 615 N N . SER A 1 72 ? -55.692 -14.257 -64.324 1.00 12.92 72 SER A N 1
ATOM 616 C CA . SER A 1 72 ? -55.098 -14.488 -62.967 1.00 13.74 72 SER A CA 1
ATOM 617 C C . SER A 1 72 ? -55.350 -15.862 -62.372 1.00 13.26 72 SER A C 1
ATOM 618 O O . SER A 1 72 ? -55.348 -16.005 -61.159 1.00 14.54 72 SER A O 1
ATOM 621 N N . ALA A 1 73 ? -55.689 -16.888 -63.170 1.00 13.91 73 ALA A N 1
ATOM 622 C CA . ALA A 1 73 ? -55.956 -18.206 -62.562 1.00 12.95 73 ALA A CA 1
ATOM 623 C C . ALA A 1 73 ? -54.706 -18.762 -61.862 1.00 13.31 73 ALA A C 1
ATOM 624 O O . ALA A 1 73 ? -54.809 -19.324 -60.775 1.00 13.88 73 ALA A O 1
ATOM 626 N N . LEU A 1 74 ? -53.540 -18.503 -62.444 1.00 13.65 74 LEU A N 1
ATOM 627 C CA . LEU A 1 74 ? -52.326 -19.122 -61.912 1.00 15.06 74 LEU A CA 1
ATOM 628 C C . LEU A 1 74 ? -51.594 -18.266 -60.915 1.00 16.08 74 LEU A C 1
ATOM 629 O O . LEU A 1 74 ? -50.665 -18.736 -60.214 1.00 14.78 74 LEU A O 1
ATOM 634 N N . GLY A 1 75 ? -51.934 -16.974 -60.820 1.00 14.18 75 GLY A N 1
ATOM 635 C CA . GLY A 1 75 ? -51.253 -16.093 -59.910 1.00 13.15 75 GLY A CA 1
ATOM 636 C C . GLY A 1 75 ? -51.680 -14.646 -60.095 1.00 14.60 75 GLY A C 1
ATOM 637 O O . GLY A 1 75 ? -52.478 -14.310 -60.975 1.00 14.57 75 GLY A O 1
ATOM 638 N N . PRO A 1 76 ? -51.124 -13.779 -59.295 1.00 13.34 76 PRO A N 1
ATOM 639 C CA . PRO A 1 76 ? -51.336 -12.354 -59.584 1.00 15.13 76 PRO A CA 1
ATOM 640 C C . PRO A 1 76 ? -50.931 -12.033 -61.015 1.00 13.85 76 PRO A C 1
ATOM 641 O O . PRO A 1 76 ? -49.949 -12.599 -61.543 1.00 14.77 76 PRO A O 1
ATOM 645 N N . TYR A 1 77 ? -51.536 -11.006 -61.562 1.00 13.43 77 TYR A N 1
ATOM 646 C CA . TYR A 1 77 ? -51.121 -10.581 -62.921 1.00 12.30 77 TYR A CA 1
ATOM 647 C C . TYR A 1 77 ? -49.656 -10.195 -62.924 1.00 13.68 77 TYR A C 1
ATOM 648 O O . TYR A 1 77 ? -49.116 -9.618 -61.907 1.00 13.89 77 TYR A O 1
ATOM 657 N N . LYS A 1 78 ? -48.948 -10.579 -63.991 1.00 13.74 78 LYS A N 1
ATOM 658 C CA . LYS A 1 78 ? -47.494 -10.376 -64.052 1.00 13.27 78 LYS A CA 1
ATOM 659 C C . LYS A 1 78 ? -47.062 -10.069 -65.460 1.00 14.35 78 LYS A C 1
ATOM 660 O O . LYS A 1 78 ? -47.406 -10.802 -66.389 1.00 15.03 78 LYS A O 1
ATOM 666 N N . GLY A 1 79 ? -46.328 -8.961 -65.642 1.00 12.88 79 GLY A N 1
ATOM 667 C CA . GLY A 1 79 ? -45.758 -8.662 -66.924 1.00 13.55 79 GLY A CA 1
ATOM 668 C C . GLY A 1 79 ? -45.397 -7.214 -67.031 1.00 14.96 79 GLY A C 1
ATOM 669 O O . GLY A 1 79 ? -45.775 -6.408 -66.206 1.00 14.47 79 GLY A O 1
ATOM 670 N N . GLY A 1 80 ? -44.579 -6.911 -68.048 1.00 13.55 80 GLY A N 1
ATOM 671 C CA . GLY A 1 80 ? -43.947 -5.652 -68.124 1.00 14.08 80 GLY A CA 1
ATOM 672 C C . GLY A 1 80 ? -44.767 -4.443 -68.534 1.00 13.02 80 GLY A C 1
ATOM 673 O O . GLY A 1 80 ? -45.910 -4.560 -68.922 1.00 13.30 80 GLY A O 1
ATOM 674 N N . LEU A 1 81 ? -44.086 -3.307 -68.532 1.00 13.24 81 LEU A N 1
ATOM 675 C CA . LEU A 1 81 ? -44.573 -2.045 -68.973 1.00 12.30 81 LEU A CA 1
ATOM 676 C C . LEU A 1 81 ? -43.728 -1.596 -70.151 1.00 13.05 81 LEU A C 1
ATOM 677 O O . LEU A 1 81 ? -42.509 -1.596 -70.099 1.00 13.42 81 LEU A O 1
ATOM 682 N N . ARG A 1 82 ? -44.400 -1.150 -71.200 1.00 13.10 82 ARG A N 1
ATOM 683 C CA . ARG A 1 82 ? -43.765 -0.698 -72.466 1.00 12.97 82 ARG A CA 1
ATOM 684 C C . ARG A 1 82 ? -44.042 0.783 -72.665 1.00 13.33 82 ARG A C 1
ATOM 685 O O . ARG A 1 82 ? -45.208 1.209 -72.655 1.00 13.20 82 ARG A O 1
ATOM 693 N N . PHE A 1 83 ? -43.002 1.570 -72.766 1.00 13.22 83 PHE A N 1
ATOM 694 C CA . PHE A 1 83 ? -43.127 2.983 -73.089 1.00 13.39 83 PHE A CA 1
ATOM 695 C C . PHE A 1 83 ? -42.560 3.163 -74.510 1.00 14.02 83 PHE A C 1
ATOM 696 O O . PHE A 1 83 ? -41.348 3.091 -74.741 1.00 14.60 83 PHE A O 1
ATOM 704 N N . HIS A 1 84 ? -43.445 3.318 -75.446 1.00 15.54 84 HIS A N 1
ATOM 705 C CA . HIS A 1 84 ? -43.017 3.380 -76.873 1.00 14.50 84 HIS A CA 1
ATOM 706 C C . HIS A 1 84 ? -44.154 4.067 -77.656 1.00 15.15 84 HIS A C 1
ATOM 707 O O . HIS A 1 84 ? -45.344 3.825 -77.359 1.00 14.42 84 HIS A O 1
ATOM 714 N N . PRO A 1 85 ? -43.819 4.880 -78.652 1.00 16.41 85 PRO A N 1
ATOM 715 C CA . PRO A 1 85 ? -44.914 5.667 -79.339 1.00 18.52 85 PRO A CA 1
ATOM 716 C C . PRO A 1 85 ? -45.930 4.842 -80.098 1.00 17.25 85 PRO A C 1
ATOM 717 O O . PRO A 1 85 ? -47.043 5.344 -80.415 1.00 17.64 85 PRO A O 1
ATOM 721 N N . SER A 1 86 ? -45.648 3.581 -80.408 1.00 16.13 86 SER A N 1
ATOM 722 C CA . SER A 1 86 ? -46.603 2.714 -81.041 1.00 16.00 86 SER A CA 1
ATOM 723 C C . SER A 1 86 ? -47.698 2.213 -80.092 1.00 16.84 86 SER A C 1
ATOM 724 O O . SER A 1 86 ? -48.687 1.593 -80.530 1.00 16.61 86 SER A O 1
ATOM 727 N N . VAL A 1 87 ? -47.480 2.343 -78.786 1.00 14.93 87 VAL A N 1
ATOM 728 C CA . VAL A 1 87 ? -48.355 1.622 -77.846 1.00 14.83 87 VAL A CA 1
ATOM 729 C C . VAL A 1 87 ? -49.821 1.990 -77.973 1.00 14.01 87 VAL A C 1
ATOM 730 O O . VAL A 1 87 ? -50.177 3.169 -78.063 1.00 14.42 87 VAL A O 1
ATOM 734 N N . ASN A 1 88 ? -50.615 0.929 -77.960 1.00 14.39 88 ASN A N 1
ATOM 735 C CA . ASN A 1 88 ? -52.077 1.015 -77.937 1.00 15.65 88 ASN A CA 1
ATOM 736 C C . ASN A 1 88 ? -52.611 -0.268 -77.347 1.00 14.48 88 ASN A C 1
ATOM 737 O O . ASN A 1 88 ? -51.842 -1.199 -76.973 1.00 15.27 88 ASN A O 1
ATOM 742 N N . LEU A 1 89 ? -53.940 -0.390 -77.265 1.00 13.47 89 LEU A N 1
ATOM 743 C CA . LEU A 1 89 ? -54.549 -1.506 -76.637 1.00 14.60 89 LEU A CA 1
ATOM 744 C C . LEU A 1 89 ? -54.273 -2.799 -77.387 1.00 14.70 89 LEU A C 1
ATOM 745 O O . LEU A 1 89 ? -54.037 -3.863 -76.769 1.00 15.14 89 LEU A O 1
ATOM 750 N N . SER A 1 90 ? -54.281 -2.719 -78.734 1.00 13.82 90 SER A N 1
ATOM 751 C CA . SER A 1 90 ? -54.057 -3.929 -79.518 1.00 13.98 90 SER A CA 1
ATOM 752 C C . SER A 1 90 ? -52.710 -4.569 -79.155 1.00 14.74 90 SER A C 1
ATOM 753 O O . SER A 1 90 ? -52.606 -5.765 -78.944 1.00 14.62 90 SER A O 1
ATOM 756 N N . ILE A 1 91 ? -51.690 -3.729 -79.156 1.00 14.68 91 ILE A N 1
ATOM 757 C CA . ILE A 1 91 ? -50.324 -4.190 -78.890 1.00 14.49 91 ILE A CA 1
ATOM 758 C C . ILE A 1 91 ? -50.214 -4.758 -77.466 1.00 15.36 91 ILE A C 1
ATOM 759 O O . ILE A 1 91 ? -49.687 -5.864 -77.264 1.00 15.47 91 ILE A O 1
ATOM 764 N N . LEU A 1 92 ? -50.763 -4.046 -76.496 1.00 14.54 92 LEU A N 1
ATOM 765 C CA . LEU A 1 92 ? -50.716 -4.565 -75.113 1.00 13.68 92 LEU A CA 1
ATOM 766 C C . LEU A 1 92 ? -51.566 -5.758 -74.870 1.00 13.92 92 LEU A C 1
ATOM 767 O O . LEU A 1 92 ? -51.202 -6.582 -74.035 1.00 13.93 92 LEU A O 1
ATOM 772 N N . LYS A 1 93 ? -52.653 -5.949 -75.608 1.00 13.72 93 LYS A N 1
ATOM 773 C CA . LYS A 1 93 ? -53.373 -7.154 -75.526 1.00 14.79 93 LYS A CA 1
ATOM 774 C C . LYS A 1 93 ? -52.580 -8.334 -76.105 1.00 14.61 93 LYS A C 1
ATOM 775 O O . LYS A 1 93 ? -52.600 -9.430 -75.544 1.00 14.50 93 LYS A O 1
ATOM 781 N N . PHE A 1 94 ? -51.935 -8.147 -77.251 1.00 14.62 94 PHE A N 1
ATOM 782 C CA . PHE A 1 94 ? -51.082 -9.252 -77.763 1.00 16.63 94 PHE A CA 1
ATOM 783 C C . PHE A 1 94 ? -50.088 -9.657 -76.688 1.00 14.96 94 PHE A C 1
ATOM 784 O O . PHE A 1 94 ? -49.910 -10.848 -76.378 1.00 15.95 94 PHE A O 1
ATOM 792 N N . LEU A 1 95 ? -49.423 -8.663 -76.164 1.00 15.74 95 LEU A N 1
ATOM 793 C CA . LEU A 1 95 ? -48.365 -8.928 -75.142 1.00 15.41 95 LEU A CA 1
ATOM 794 C C . LEU A 1 95 ? -48.900 -9.568 -73.912 1.00 15.66 95 LEU A C 1
ATOM 795 O O . LEU A 1 95 ? -48.322 -10.483 -73.404 1.00 15.45 95 LEU A O 1
ATOM 800 N N . GLY A 1 96 ? -50.030 -9.070 -73.427 1.00 14.57 96 GLY A N 1
ATOM 801 C CA . GLY A 1 96 ? -50.665 -9.602 -72.210 1.00 14.09 96 GLY A CA 1
ATOM 802 C C . GLY A 1 96 ? -51.149 -11.049 -72.406 1.00 14.51 96 GLY A C 1
ATOM 803 O O . GLY A 1 96 ? -51.076 -11.863 -71.511 1.00 14.80 96 GLY A O 1
ATOM 804 N N . PHE A 1 97 ? -51.731 -11.332 -73.563 1.00 14.30 97 PHE A N 1
ATOM 805 C CA . PHE A 1 97 ? -52.225 -12.651 -73.896 1.00 14.69 97 PHE A CA 1
ATOM 806 C C . PHE A 1 97 ? -51.045 -13.632 -73.934 1.00 14.05 97 PHE A C 1
ATOM 807 O O . PHE A 1 97 ? -51.087 -14.687 -73.310 1.00 14.68 97 PHE A O 1
ATOM 815 N N . GLU A 1 98 ? -49.992 -13.250 -74.649 1.00 15.19 98 GLU A N 1
ATOM 816 C CA . GLU A 1 98 ? -48.722 -14.027 -74.706 1.00 16.70 98 GLU A CA 1
ATOM 817 C C . GLU A 1 98 ? -48.236 -14.316 -73.290 1.00 17.11 98 GLU A C 1
ATOM 818 O O . GLU A 1 98 ? -47.781 -15.414 -72.959 1.00 15.87 98 GLU A O 1
ATOM 824 N N . GLN A 1 99 ? -48.224 -13.283 -72.476 1.00 15.37 99 GLN A N 1
ATOM 825 C CA . GLN A 1 99 ? -47.777 -13.400 -71.097 1.00 15.55 99 GLN A CA 1
ATOM 826 C C . GLN A 1 99 ? -48.458 -14.430 -70.278 1.00 14.42 99 GLN A C 1
ATOM 827 O O . GLN A 1 99 ? -47.838 -15.030 -69.397 1.00 13.91 99 GLN A O 1
ATOM 833 N N . ILE A 1 100 ? -49.775 -14.678 -70.495 1.00 14.66 100 ILE A N 1
ATOM 834 C CA . ILE A 1 100 ? -50.458 -15.685 -69.764 1.00 14.41 100 ILE A CA 1
ATOM 835 C C . ILE A 1 100 ? -49.709 -17.004 -69.891 1.00 15.30 100 ILE A C 1
ATOM 836 O O . ILE A 1 100 ? -49.483 -17.725 -68.915 1.00 14.81 100 ILE A O 1
ATOM 841 N N . PHE A 1 101 ? -49.381 -17.333 -71.126 1.00 14.62 101 PHE A N 1
ATOM 842 C CA . PHE A 1 101 ? -48.936 -18.693 -71.442 1.00 14.65 101 PHE A CA 1
ATOM 843 C C . PHE A 1 101 ? -47.435 -18.787 -71.182 1.00 14.01 101 PHE A C 1
ATOM 844 O O . PHE A 1 101 ? -46.938 -19.803 -70.720 1.00 14.78 101 PHE A O 1
ATOM 852 N N . LYS A 1 102 ? -46.715 -17.717 -71.454 1.00 13.29 102 LYS A N 1
ATOM 853 C CA . LYS A 1 102 ? -45.322 -17.606 -71.048 1.00 13.62 102 LYS A CA 1
ATOM 854 C C . LYS A 1 102 ? -45.161 -17.873 -69.572 1.00 15.14 102 LYS A C 1
ATOM 855 O O . LYS A 1 102 ? -44.334 -18.649 -69.113 1.00 14.50 102 LYS A O 1
ATOM 861 N N . ASN A 1 103 ? -46.023 -17.234 -68.790 1.00 15.17 103 ASN A N 1
ATOM 862 C CA . ASN A 1 103 ? -45.892 -17.341 -67.339 1.00 13.62 103 ASN A CA 1
ATOM 863 C C . ASN A 1 103 ? -46.206 -18.757 -66.884 1.00 13.16 103 ASN A C 1
ATOM 864 O O . ASN A 1 103 ? -45.571 -19.289 -65.967 1.00 14.76 103 ASN A O 1
ATOM 869 N N . ALA A 1 104 ? -47.236 -19.329 -67.487 1.00 12.33 104 ALA A N 1
ATOM 870 C CA . ALA A 1 104 ? -47.601 -20.719 -67.197 1.00 14.68 104 ALA A CA 1
ATOM 871 C C . ALA A 1 104 ? -46.385 -21.655 -67.414 1.00 16.21 104 ALA A C 1
ATOM 872 O O . ALA A 1 104 ? -46.264 -22.627 -66.678 1.00 21.41 104 ALA A O 1
ATOM 874 N N . LEU A 1 105 ? -45.540 -21.371 -68.403 1.00 15.52 105 LEU A N 1
ATOM 875 C CA . LEU A 1 105 ? -44.440 -22.277 -68.767 1.00 16.05 105 LEU A CA 1
ATOM 876 C C . LEU A 1 105 ? -43.283 -22.168 -67.759 1.00 17.48 105 LEU A C 1
ATOM 877 O O . LEU A 1 105 ? -42.406 -23.028 -67.732 1.00 17.69 105 LEU A O 1
ATOM 882 N N . THR A 1 106 ? -43.284 -21.164 -66.884 1.00 16.59 106 THR A N 1
ATOM 883 C CA . THR A 1 106 ? -42.242 -21.025 -65.880 1.00 17.02 106 THR A CA 1
ATOM 884 C C . THR A 1 106 ? -42.411 -21.949 -64.708 1.00 15.67 106 THR A C 1
ATOM 885 O O . THR A 1 106 ? -41.468 -22.093 -63.909 1.00 16.70 106 THR A O 1
ATOM 889 N N . GLY A 1 107 ? -43.628 -22.416 -64.461 1.00 15.96 107 GLY A N 1
ATOM 890 C CA . GLY A 1 107 ? -43.921 -23.205 -63.282 1.00 16.42 107 GLY A CA 1
ATOM 891 C C . GLY A 1 107 ? -44.259 -22.438 -62.029 1.00 19.62 107 GLY A C 1
ATOM 892 O O . GLY A 1 107 ? -44.533 -23.025 -60.995 1.00 20.10 107 GLY A O 1
ATOM 893 N N . LEU A 1 108 ? -44.164 -21.112 -62.104 1.00 15.25 108 LEU A N 1
ATOM 894 C CA . LEU A 1 108 ? -44.380 -20.240 -60.940 1.00 15.51 108 LEU A CA 1
ATOM 895 C C . LEU A 1 108 ? -45.804 -19.727 -61.001 1.00 15.29 108 LEU A C 1
ATOM 896 O O . LEU A 1 108 ? -46.483 -19.742 -62.057 1.00 17.25 108 LEU A O 1
ATOM 901 N N . ASN A 1 109 ? -46.290 -19.260 -59.866 1.00 13.47 109 ASN A N 1
ATOM 902 C CA . ASN A 1 109 ? -47.678 -18.734 -59.796 1.00 14.35 109 ASN A CA 1
ATOM 903 C C . ASN A 1 109 ? -47.770 -17.283 -60.180 1.00 14.66 109 ASN A C 1
ATOM 904 O O . ASN A 1 109 ? -47.755 -16.368 -59.335 1.00 14.59 109 ASN A O 1
ATOM 909 N N . MET A 1 110 ? -47.908 -17.060 -61.496 1.00 13.59 110 MET A N 1
ATOM 910 C CA . MET A 1 110 ? -47.957 -15.761 -62.082 1.00 13.83 110 MET A CA 1
ATOM 911 C C . MET A 1 110 ? -49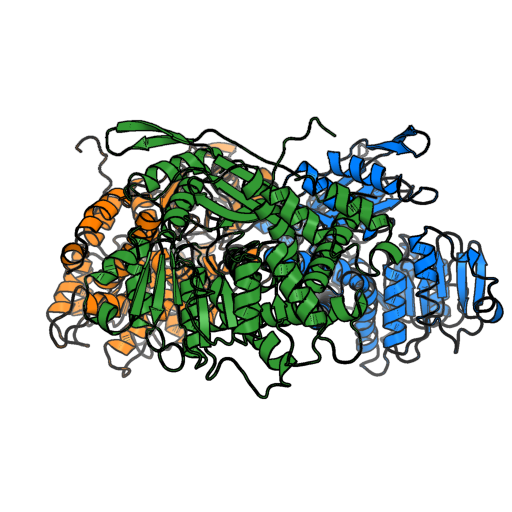.020 -15.752 -63.182 1.00 15.63 110 MET A C 1
ATOM 912 O O . MET A 1 110 ? -48.928 -16.517 -64.132 1.00 15.72 110 MET A O 1
ATOM 917 N N . GLY A 1 111 ? -50.007 -14.870 -63.046 1.00 14.32 111 GLY A N 1
ATOM 918 C CA . GLY A 1 111 ? -50.990 -14.647 -64.079 1.00 14.53 111 GLY A CA 1
ATOM 919 C C . GLY A 1 111 ? -50.397 -13.730 -65.110 1.00 15.10 111 GLY A C 1
ATOM 920 O O . GLY A 1 111 ? -49.247 -13.298 -65.012 1.00 15.11 111 GLY A O 1
ATOM 921 N N . GLY A 1 112 ? -51.137 -13.480 -66.190 1.00 14.88 112 GLY A N 1
ATOM 922 C CA . GLY A 1 112 ? -50.608 -12.684 -67.295 1.00 15.52 112 GLY A CA 1
ATOM 923 C C . GLY A 1 112 ? -51.158 -11.289 -67.405 1.00 16.05 112 GLY A C 1
ATOM 924 O O . GLY A 1 112 ? -52.388 -11.051 -67.361 1.00 15.57 112 GLY A O 1
ATOM 925 N N . GLY A 1 113 ? -50.255 -10.350 -67.577 1.00 14.04 113 GLY A N 1
ATOM 926 C CA . GLY A 1 113 ? -50.612 -8.966 -67.804 1.00 14.72 113 GLY A CA 1
ATOM 927 C C . GLY A 1 113 ? -49.576 -8.208 -68.557 1.00 15.38 113 GLY A C 1
ATOM 928 O O . GLY A 1 113 ? -48.447 -8.698 -68.733 1.00 15.69 113 GLY A O 1
ATOM 929 N N . LYS A 1 114 ? -49.882 -6.986 -68.968 1.00 13.17 114 LYS A N 1
ATOM 930 C CA . LYS A 1 114 ? -48.896 -6.131 -69.587 1.00 13.07 114 LYS A CA 1
ATOM 931 C C . LYS A 1 114 ? -49.468 -4.720 -69.601 1.00 13.85 114 LYS A C 1
ATOM 932 O O . LYS A 1 114 ? -50.697 -4.561 -69.647 1.00 14.87 114 LYS A O 1
ATOM 938 N N . GLY A 1 115 ? -48.622 -3.711 -69.600 1.00 11.74 115 GLY A N 1
ATOM 939 C CA . GLY A 1 115 ? -49.135 -2.371 -69.660 1.00 14.13 115 GLY A CA 1
ATOM 940 C C . GLY A 1 115 ? -48.168 -1.400 -70.253 1.00 13.24 115 GLY A C 1
ATOM 941 O O . GLY A 1 115 ? -47.140 -1.816 -70.863 1.00 13.59 115 GLY A O 1
ATOM 942 N N . GLY A 1 116 ? -48.448 -0.117 -70.112 1.00 14.01 116 GLY A N 1
ATOM 943 C CA . GLY A 1 116 ? -47.510 0.862 -70.578 1.00 14.17 116 GLY A CA 1
ATOM 944 C C . GLY A 1 116 ? -48.155 2.131 -71.080 1.00 15.30 116 GLY A C 1
ATOM 945 O O . GLY A 1 116 ? -49.256 2.522 -70.629 1.00 14.81 116 GLY A O 1
ATOM 946 N N . SER A 1 117 ? -47.454 2.809 -71.982 1.00 14.81 117 SER A N 1
ATOM 947 C CA . SER A 1 117 ? -47.928 4.099 -72.474 1.00 14.85 117 SER A CA 1
ATOM 948 C C . SER A 1 117 ? -47.344 4.384 -73.829 1.00 16.67 117 SER A C 1
ATOM 949 O O . SER A 1 117 ? -46.294 3.827 -74.183 1.00 14.77 117 SER A O 1
ATOM 952 N N . ASP A 1 118 ? -47.988 5.298 -74.566 1.00 17.09 118 ASP A N 1
ATOM 953 C CA . ASP A 1 118 ? -47.436 5.836 -75.816 1.00 16.65 118 ASP A CA 1
ATOM 954 C C . ASP A 1 118 ? -46.457 6.975 -75.595 1.00 16.83 118 ASP A C 1
ATOM 955 O O . ASP A 1 118 ? -45.910 7.514 -76.581 1.00 15.46 118 ASP A O 1
ATOM 960 N N . PHE A 1 119 ? -46.124 7.292 -74.356 1.00 14.60 119 PHE A N 1
ATOM 961 C CA . PHE A 1 119 ? -45.015 8.113 -74.054 1.00 15.15 119 PHE A CA 1
ATOM 962 C C . PHE A 1 119 ? -43.757 7.581 -74.742 1.00 15.20 119 PHE A C 1
ATOM 963 O O . PHE A 1 119 ? -43.428 6.382 -74.574 1.00 16.01 119 PHE A O 1
ATOM 971 N N . ASP A 1 120 ? -43.021 8.455 -75.399 1.00 17.05 120 ASP A N 1
ATOM 972 C CA . ASP A 1 120 ? -41.760 8.060 -76.040 1.00 16.14 120 ASP A CA 1
ATOM 973 C C . ASP A 1 120 ? -40.582 8.602 -75.274 1.00 15.14 120 ASP A C 1
ATOM 974 O O . ASP A 1 120 ? -40.391 9.800 -75.241 1.00 17.61 120 ASP A O 1
ATOM 979 N N . PRO A 1 121 ? -39.779 7.732 -74.664 1.00 15.78 121 PRO A N 1
ATOM 980 C CA . PRO A 1 121 ? -38.603 8.177 -73.904 1.00 16.87 121 PRO A CA 1
ATOM 981 C C . PRO A 1 121 ? -37.553 8.905 -74.742 1.00 17.02 121 PRO A C 1
ATOM 982 O O . PRO A 1 121 ? -36.779 9.716 -74.214 1.00 17.23 121 PRO A O 1
ATOM 986 N N . LYS A 1 122 ? -37.533 8.643 -76.035 1.00 19.42 122 LYS A N 1
ATOM 987 C CA . LYS A 1 122 ? -36.521 9.234 -76.885 1.00 22.60 122 LYS A CA 1
ATOM 988 C C . LYS A 1 122 ? -36.721 10.707 -76.992 1.00 22.22 122 LYS A C 1
ATOM 989 O O . LYS A 1 122 ? -37.832 11.158 -77.224 1.00 22.97 122 LYS A O 1
ATOM 995 N N . GLY A 1 123 ? -35.664 11.452 -76.813 1.00 21.03 123 GLY A N 1
ATOM 996 C CA . GLY A 1 123 ? -35.779 12.914 -76.868 1.00 23.52 123 GLY A CA 1
ATOM 997 C C . GLY A 1 123 ? -36.208 13.559 -75.548 1.00 23.80 123 GLY A C 1
ATOM 998 O O . GLY A 1 123 ? -36.255 14.747 -75.452 1.00 24.65 123 GLY A O 1
ATOM 999 N N . LYS A 1 124 ? -36.478 12.785 -74.506 1.00 20.20 124 LYS A N 1
ATOM 1000 C CA . LYS A 1 124 ? -36.829 13.293 -73.222 1.00 18.74 124 LYS A CA 1
ATOM 1001 C C . LYS A 1 124 ? -35.647 13.307 -72.343 1.00 19.14 124 LYS A C 1
ATOM 1002 O O . LYS A 1 124 ? -34.789 12.429 -72.418 1.00 20.32 124 LYS A O 1
ATOM 1008 N N . SER A 1 125 ? -35.622 14.249 -71.423 1.00 18.29 125 SER A N 1
ATOM 1009 C CA . SER A 1 125 ? -34.659 14.268 -70.352 1.00 19.53 125 SER A CA 1
ATOM 1010 C C . SER A 1 125 ? -34.980 13.282 -69.228 1.00 20.95 125 SER A C 1
ATOM 1011 O O . SER A 1 125 ? -36.099 12.791 -69.103 1.00 17.12 125 SER A O 1
ATOM 1014 N N . ASP A 1 126 ? -33.986 12.960 -68.381 1.00 18.82 126 ASP A N 1
ATOM 1015 C CA A ASP A 1 126 ? -34.269 12.109 -67.213 0.50 19.25 126 ASP A CA 1
ATOM 1016 C CA B ASP A 1 126 ? -34.225 12.135 -67.206 0.50 22.25 126 ASP A CA 1
ATOM 1017 C C . ASP A 1 126 ? -35.330 12.727 -66.325 1.00 18.74 126 ASP A C 1
ATOM 1018 O O . ASP A 1 126 ? -36.153 12.018 -65.766 1.00 18.36 126 ASP A O 1
ATOM 1027 N N . SER A 1 127 ? -35.307 14.056 -66.201 1.00 15.77 127 SER A N 1
ATOM 1028 C CA A SER A 1 127 ? -36.306 14.740 -65.405 0.50 17.87 127 SER A CA 1
ATOM 1029 C CA B SER A 1 127 ? -36.325 14.700 -65.382 0.50 16.75 127 SER A CA 1
ATOM 1030 C C . SER A 1 127 ? -37.724 14.534 -65.975 1.00 15.50 127 SER A C 1
ATOM 1031 O O . SER A 1 127 ? -38.704 14.337 -65.246 1.00 15.94 127 SER A O 1
ATOM 1036 N N . GLU A 1 128 ? -37.864 14.611 -67.285 1.00 15.29 128 GLU A N 1
ATOM 1037 C CA . GLU A 1 128 ? -39.162 14.405 -67.925 1.00 15.10 128 GLU A CA 1
ATOM 1038 C C . GLU A 1 128 ? -39.634 12.989 -67.718 1.00 15.25 128 GLU A C 1
ATOM 1039 O O . GLU A 1 128 ? -40.817 12.734 -67.485 1.00 15.32 128 GLU A O 1
ATOM 1045 N N . ILE A 1 129 ? -38.694 12.053 -67.808 1.00 14.90 129 ILE A N 1
ATOM 1046 C CA . ILE A 1 129 ? -39.026 10.649 -67.591 1.00 15.01 129 ILE A CA 1
ATOM 1047 C C . ILE A 1 129 ? -39.494 10.458 -66.108 1.00 15.26 129 ILE A C 1
ATOM 1048 O O . ILE A 1 129 ? -40.531 9.801 -65.869 1.00 15.05 129 ILE A O 1
ATOM 1053 N N . ARG A 1 130 ? -38.805 11.092 -65.186 1.00 15.30 130 ARG A N 1
ATOM 1054 C CA . ARG A 1 130 ? -39.190 11.067 -63.778 1.00 15.59 130 ARG A CA 1
ATOM 1055 C C . ARG A 1 130 ? -40.623 11.604 -63.606 1.00 16.43 130 ARG A C 1
ATOM 1056 O O . ARG A 1 130 ? -41.471 10.951 -62.977 1.00 15.69 130 ARG A O 1
ATOM 1064 N N . ARG A 1 131 ? -40.900 12.787 -64.155 1.00 14.98 131 ARG A N 1
ATOM 1065 C CA . ARG A 1 131 ? -42.240 13.359 -63.996 1.00 14.68 131 ARG A CA 1
ATOM 1066 C C . ARG A 1 131 ? -43.302 12.523 -64.632 1.00 15.64 131 ARG A C 1
ATOM 1067 O O . ARG A 1 131 ? -44.412 12.358 -64.060 1.00 15.63 131 ARG A O 1
ATOM 1075 N N . PHE A 1 132 ? -42.976 11.959 -65.788 1.00 13.89 132 PHE A N 1
ATOM 1076 C CA . PHE A 1 132 ? -43.971 11.051 -66.452 1.00 15.34 132 PHE A CA 1
ATOM 1077 C C . PHE A 1 132 ? -44.278 9.828 -65.591 1.00 14.93 132 PHE A C 1
ATOM 1078 O O . PHE A 1 132 ? -45.452 9.447 -65.429 1.00 14.70 132 PHE A O 1
ATOM 1086 N N . CYS A 1 133 ? -43.246 9.198 -65.088 1.00 14.29 133 CYS A N 1
ATOM 1087 C CA . CYS A 1 133 ? -43.388 8.006 -64.179 1.00 15.11 133 CYS A CA 1
ATOM 1088 C C . CYS A 1 133 ? -44.184 8.321 -62.953 1.00 14.78 133 CYS A C 1
ATOM 1089 O O . CYS A 1 133 ? -45.095 7.564 -62.556 1.00 14.70 133 CYS A O 1
ATOM 1092 N N . VAL A 1 134 ? -43.941 9.502 -62.349 1.00 14.12 134 VAL A N 1
ATOM 1093 C CA . VAL A 1 134 ? -44.729 9.925 -61.199 1.00 14.39 134 VAL A CA 1
ATOM 1094 C C . VAL A 1 134 ? -46.207 10.042 -61.532 1.00 14.45 134 VAL A C 1
ATOM 1095 O O . VAL A 1 134 ? -47.103 9.520 -60.774 1.00 14.59 134 VAL A O 1
ATOM 1099 N N . ALA A 1 135 ? -46.515 10.725 -62.639 1.00 15.26 135 ALA A N 1
ATOM 1100 C CA . ALA A 1 135 ? -47.900 10.864 -63.083 1.00 15.59 135 ALA A CA 1
ATOM 1101 C C . ALA A 1 135 ? -48.539 9.526 -63.436 1.00 14.39 135 ALA A C 1
ATOM 1102 O O . ALA A 1 135 ? -49.672 9.252 -63.050 1.00 14.73 135 ALA A O 1
ATOM 1104 N N . PHE A 1 136 ? -47.828 8.692 -64.134 1.00 13.30 136 PHE A N 1
ATOM 1105 C CA . PHE A 1 136 ? -48.309 7.352 -64.555 1.00 15.09 136 PHE A CA 1
ATOM 1106 C C . PHE A 1 136 ? -48.693 6.484 -63.367 1.00 14.52 136 PHE A C 1
ATOM 1107 O O . PHE A 1 136 ? -49.804 5.938 -63.307 1.00 13.87 136 PHE A O 1
ATOM 1115 N N . MET A 1 137 ? -47.777 6.421 -62.357 1.00 14.68 137 MET A N 1
ATOM 1116 C CA . MET A 1 137 ? -48.051 5.658 -61.170 1.00 13.47 137 MET A CA 1
ATOM 1117 C C . MET A 1 137 ? -49.145 6.204 -60.274 1.00 14.83 137 MET A C 1
ATOM 1118 O O . MET A 1 137 ? -49.778 5.463 -59.574 1.00 13.70 137 MET A O 1
ATOM 1123 N N . THR A 1 138 ? -49.379 7.518 -60.340 1.00 15.11 138 THR A N 1
ATOM 1124 C CA . THR A 1 138 ? -50.422 8.114 -59.573 1.00 14.86 138 THR A CA 1
ATOM 1125 C C . THR A 1 138 ? -51.768 7.478 -59.875 1.00 15.23 138 THR A C 1
ATOM 1126 O O . THR A 1 138 ? -52.529 7.271 -58.964 1.00 16.42 138 THR A O 1
ATOM 1130 N N . GLU A 1 139 ? -52.023 7.162 -61.138 1.00 14.99 139 GLU A N 1
ATOM 1131 C CA . GLU A 1 139 ? -53.223 6.430 -61.462 1.00 16.76 139 GLU A CA 1
ATOM 1132 C C . GLU A 1 139 ? -52.995 4.923 -61.352 1.00 17.98 139 GLU A C 1
ATOM 1133 O O . GLU A 1 139 ? -53.879 4.195 -60.881 1.00 19.95 139 GLU A O 1
ATOM 1139 N N . LEU A 1 140 ? -51.880 4.421 -61.831 1.00 14.91 140 LEU A N 1
ATOM 1140 C CA . LEU A 1 140 ? -51.765 2.955 -61.857 1.00 12.92 140 LEU A CA 1
ATOM 1141 C C . LEU A 1 140 ? -51.837 2.333 -60.493 1.00 15.43 140 LEU A C 1
ATOM 1142 O O . LEU A 1 140 ? -52.292 1.185 -60.345 1.00 14.46 140 LEU A O 1
ATOM 1147 N N . CYS A 1 141 ? -51.368 3.045 -59.490 1.00 14.12 141 CYS A N 1
ATOM 1148 C CA A CYS A 1 141 ? -51.202 2.557 -58.159 0.50 15.46 141 CYS A CA 1
ATOM 1149 C CA B CYS A 1 141 ? -51.177 2.472 -58.153 0.50 14.99 141 CYS A CA 1
ATOM 1150 C C . CYS A 1 141 ? -52.411 1.812 -57.630 1.00 15.69 141 CYS A C 1
ATOM 1151 O O . CYS A 1 141 ? -52.318 0.767 -57.044 1.00 15.48 141 CYS A O 1
ATOM 1156 N N . ARG A 1 142 ? -53.569 2.346 -57.865 1.00 13.43 142 ARG A N 1
ATOM 1157 C CA . ARG A 1 142 ? -54.765 1.778 -57.221 1.00 17.74 142 ARG A CA 1
ATOM 1158 C C . ARG A 1 142 ? -55.151 0.396 -57.798 1.00 15.61 142 ARG A C 1
ATOM 1159 O O . ARG A 1 142 ? -55.948 -0.338 -57.201 1.00 14.22 142 ARG A O 1
ATOM 1167 N N . HIS A 1 143 ? -54.631 0.062 -58.934 1.00 12.91 143 HIS A N 1
ATOM 1168 C CA . HIS A 1 143 ? -54.952 -1.177 -59.632 1.00 12.50 143 HIS A CA 1
ATOM 1169 C C . HIS A 1 143 ? -53.957 -2.323 -59.454 1.00 14.93 143 HIS A C 1
ATOM 1170 O O . HIS A 1 143 ? -54.209 -3.404 -59.986 1.00 14.42 143 HIS A O 1
ATOM 1177 N N . ILE A 1 144 ? -52.837 -2.053 -58.781 1.00 14.83 144 ILE A N 1
ATOM 1178 C CA . ILE A 1 144 ? -51.766 -3.029 -58.664 1.00 13.42 144 ILE A CA 1
ATOM 1179 C C . ILE A 1 144 ? -51.436 -3.317 -57.233 1.00 15.44 144 ILE A C 1
ATOM 1180 O O . ILE A 1 144 ? -52.014 -2.732 -56.308 1.00 15.24 144 ILE A O 1
ATOM 1185 N N . GLY A 1 145 ? -50.475 -4.242 -57.001 1.00 13.82 145 GLY A N 1
ATOM 1186 C CA . GLY A 1 145 ? -50.119 -4.597 -55.603 1.00 14.38 145 GLY A CA 1
ATOM 1187 C C . GLY A 1 145 ? -49.435 -5.946 -55.622 1.00 13.42 145 GLY A C 1
ATOM 1188 O O . GLY A 1 145 ? -49.617 -6.719 -56.574 1.00 13.34 145 GLY A O 1
ATOM 1189 N N . ALA A 1 146 ? -48.699 -6.221 -54.553 1.00 15.18 146 ALA A N 1
ATOM 1190 C CA . ALA A 1 146 ? -47.821 -7.431 -54.508 1.00 14.46 146 ALA A CA 1
ATOM 1191 C C . ALA A 1 146 ? -48.612 -8.709 -54.675 1.00 13.84 146 ALA A C 1
ATOM 1192 O O . ALA A 1 146 ? -47.988 -9.742 -55.035 1.00 14.70 146 ALA A O 1
ATOM 1194 N N . ASP A 1 147 ? -49.885 -8.759 -54.252 1.00 12.73 147 ASP A N 1
ATOM 1195 C CA . ASP A 1 147 ? -50.673 -9.969 -54.472 1.00 15.04 147 ASP A CA 1
ATOM 1196 C C . ASP A 1 147 ? -51.798 -9.792 -55.569 1.00 14.05 147 ASP A C 1
ATOM 1197 O O . ASP A 1 147 ? -52.662 -10.666 -55.739 1.00 14.58 147 ASP A O 1
ATOM 1202 N N . THR A 1 148 ? -51.784 -8.677 -56.275 1.00 13.61 148 THR A N 1
ATOM 1203 C CA . THR A 1 148 ? -52.797 -8.344 -57.296 1.00 14.06 148 THR A CA 1
ATOM 1204 C C . THR A 1 148 ? -52.202 -8.276 -58.696 1.00 14.27 148 THR A C 1
ATOM 1205 O O . THR A 1 148 ? -52.674 -8.942 -59.619 1.00 13.89 148 THR A O 1
ATOM 1209 N N . ASP A 1 149 ? -51.179 -7.449 -58.868 1.00 12.84 149 ASP A N 1
ATOM 1210 C CA . ASP A 1 149 ? -50.546 -7.236 -60.197 1.00 13.57 149 ASP A CA 1
ATOM 1211 C C . ASP A 1 149 ? -49.182 -6.627 -59.931 1.00 13.59 149 ASP A C 1
ATOM 1212 O O . ASP A 1 149 ? -49.076 -5.583 -59.277 1.00 13.99 149 ASP A O 1
ATOM 1217 N N . VAL A 1 150 ? -48.139 -7.269 -60.516 1.00 12.90 150 VAL A N 1
ATOM 1218 C CA . VAL A 1 150 ? -46.758 -6.883 -60.241 1.00 12.55 150 VAL A CA 1
ATOM 1219 C C . VAL A 1 150 ? -46.117 -6.582 -61.604 1.00 13.44 150 VAL A C 1
ATOM 1220 O O . VAL A 1 150 ? -45.719 -7.520 -62.309 1.00 14.30 150 VAL A O 1
ATOM 1224 N N . PRO A 1 151 ? -46.060 -5.302 -62.007 1.00 12.77 151 PRO A N 1
ATOM 1225 C CA . PRO A 1 151 ? -45.357 -4.982 -63.245 1.00 13.27 151 PRO A CA 1
ATOM 1226 C C . PRO A 1 151 ? -43.837 -5.033 -63.147 1.00 14.93 151 PRO A C 1
ATOM 1227 O O . PRO A 1 151 ? -43.291 -5.405 -62.153 1.00 14.41 151 PRO A O 1
ATOM 1231 N N . ALA A 1 152 ? -43.229 -4.704 -64.263 1.00 14.01 152 ALA A N 1
ATOM 1232 C CA . ALA A 1 152 ? -41.779 -4.731 -64.444 1.00 14.52 152 ALA A CA 1
ATOM 1233 C C . ALA A 1 152 ? -41.501 -3.958 -65.774 1.00 15.11 152 ALA A C 1
ATOM 1234 O O . ALA A 1 152 ? -42.374 -3.249 -66.278 1.00 14.03 152 ALA A O 1
ATOM 1236 N N . GLY A 1 153 ? -40.244 -4.062 -66.291 1.00 14.70 153 GLY A N 1
ATOM 1237 C CA . GLY A 1 153 ? -39.913 -3.417 -67.527 1.00 16.10 153 GLY A CA 1
ATOM 1238 C C . GLY A 1 153 ? -40.209 -4.176 -68.792 1.00 13.70 153 GLY A C 1
ATOM 1239 O O . GLY A 1 153 ? -40.739 -5.283 -68.754 1.00 14.67 153 GLY A O 1
ATOM 1240 N N . ASP A 1 154 ? -39.866 -3.513 -69.907 1.00 14.91 154 ASP A N 1
ATOM 1241 C CA . ASP A 1 154 ? -40.071 -3.970 -71.238 1.00 14.85 154 ASP A CA 1
ATOM 1242 C C . ASP A 1 154 ? -39.461 -2.894 -72.125 1.00 13.61 154 ASP A C 1
ATOM 1243 O O . ASP A 1 154 ? -38.620 -2.132 -71.669 1.00 13.20 154 ASP A O 1
ATOM 1248 N N . ILE A 1 155 ? -39.885 -2.772 -73.399 1.00 14.64 155 ILE A N 1
ATOM 1249 C CA . ILE A 1 155 ? -39.298 -1.766 -74.239 1.00 14.82 155 ILE A CA 1
ATOM 1250 C C . ILE A 1 155 ? -39.568 -0.382 -73.656 1.00 15.94 155 ILE A C 1
ATOM 1251 O O . ILE A 1 155 ? -40.735 -0.062 -73.387 1.00 16.30 155 ILE A O 1
ATOM 1256 N N . GLY A 1 156 ? -38.515 0.399 -73.451 1.00 13.35 156 GLY A N 1
ATOM 1257 C CA . GLY A 1 156 ? -38.666 1.743 -72.935 1.00 15.60 156 GLY A CA 1
ATOM 1258 C C . GLY A 1 156 ? -38.783 1.873 -71.401 1.00 14.43 156 GLY A C 1
ATOM 1259 O O . GLY A 1 156 ? -38.847 2.996 -70.901 1.00 15.35 156 GLY A O 1
ATOM 1260 N N . VAL A 1 157 ? -38.742 0.748 -70.688 1.00 15.88 157 VAL A N 1
ATOM 1261 C CA . VAL A 1 157 ? -38.882 0.723 -69.193 1.00 13.77 157 VAL A CA 1
ATOM 1262 C C . VAL A 1 157 ? -37.747 -0.102 -68.644 1.00 14.05 157 VAL A C 1
ATOM 1263 O O . VAL A 1 157 ? -37.774 -1.347 -68.828 1.00 14.65 157 VAL A O 1
ATOM 1267 N N . THR A 1 158 ? -36.748 0.586 -68.074 1.00 13.85 158 THR A N 1
ATOM 1268 C CA . THR A 1 158 ? -35.521 -0.029 -67.508 1.00 15.22 158 THR A CA 1
ATOM 1269 C C . THR A 1 158 ? -35.568 0.106 -65.987 1.00 15.83 158 THR A C 1
ATOM 1270 O O . THR A 1 158 ? -36.530 0.673 -65.429 1.00 15.21 158 THR A O 1
ATOM 1274 N N . GLY A 1 159 ? -34.497 -0.320 -65.303 1.00 14.27 159 GLY A N 1
ATOM 1275 C CA . GLY A 1 159 ? -34.396 -0.111 -63.868 1.00 15.14 159 GLY A CA 1
ATOM 1276 C C . GLY A 1 159 ? -34.570 1.343 -63.438 1.00 15.56 159 GLY A C 1
ATOM 1277 O O . GLY A 1 159 ? -35.071 1.630 -62.338 1.00 15.43 159 GLY A O 1
ATOM 1278 N N . ARG A 1 160 ? -34.165 2.297 -64.254 1.00 14.27 160 ARG A N 1
ATOM 1279 C CA . ARG A 1 160 ? -34.353 3.764 -63.954 1.00 14.58 160 ARG A CA 1
ATOM 1280 C C . ARG A 1 160 ? -35.826 4.090 -63.768 1.00 15.04 160 ARG A C 1
ATOM 1281 O O . ARG A 1 160 ? -36.232 4.679 -62.736 1.00 16.81 160 ARG A O 1
ATOM 1289 N N . GLU A 1 161 ? -36.633 3.677 -64.757 1.00 13.34 161 GLU A N 1
ATOM 1290 C CA . GLU A 1 161 ? -38.107 3.925 -64.718 1.00 14.20 161 GLU A CA 1
ATOM 1291 C C . GLU A 1 161 ? -38.763 3.135 -63.557 1.00 14.23 161 GLU A C 1
ATOM 1292 O O . GLU A 1 161 ? -39.610 3.633 -62.853 1.00 14.74 161 GLU A O 1
ATOM 1298 N N . ILE A 1 162 ? -38.351 1.878 -63.393 1.00 12.90 162 ILE A N 1
ATOM 1299 C CA . ILE A 1 162 ? -38.880 1.086 -62.252 1.00 13.90 162 ILE A CA 1
ATOM 1300 C C . ILE A 1 162 ? -38.585 1.751 -60.925 1.00 13.66 162 ILE A C 1
ATOM 1301 O O . ILE A 1 162 ? -39.453 1.783 -60.027 1.00 13.50 162 ILE A O 1
ATOM 1306 N N . GLY A 1 163 ? -37.403 2.369 -60.780 1.00 12.61 163 GLY A N 1
ATOM 1307 C CA . GLY A 1 163 ? -37.142 3.175 -59.602 1.00 15.55 163 GLY A CA 1
ATOM 1308 C C . GLY A 1 163 ? -38.119 4.333 -59.373 1.00 14.08 163 GLY A C 1
ATOM 1309 O O . GLY A 1 163 ? -38.670 4.480 -58.278 1.00 14.32 163 GLY A O 1
ATOM 1310 N N . TYR A 1 164 ? -38.380 5.149 -60.397 1.00 13.56 164 TYR A N 1
ATOM 1311 C CA . TYR A 1 164 ? -39.285 6.297 -60.230 1.00 13.67 164 TYR A CA 1
ATOM 1312 C C . TYR A 1 164 ? -40.666 5.769 -59.906 1.00 14.25 164 TYR A C 1
ATOM 1313 O O . TYR A 1 164 ? -41.371 6.373 -59.071 1.00 13.00 164 TYR A O 1
ATOM 1322 N N . LEU A 1 165 ? -41.049 4.678 -60.560 1.00 12.93 165 LEU A N 1
ATOM 1323 C CA . LEU A 1 165 ? -42.370 4.067 -60.360 1.00 13.95 165 LEU A CA 1
ATOM 1324 C C . LEU A 1 165 ? -42.580 3.559 -58.942 1.00 13.82 165 LEU A C 1
ATOM 1325 O O . LEU A 1 165 ? -43.633 3.772 -58.310 1.00 13.98 165 LEU A O 1
ATOM 1330 N N . PHE A 1 166 ? -41.568 2.835 -58.453 1.00 14.31 166 PHE A N 1
ATOM 1331 C CA . PHE A 1 166 ? -41.597 2.289 -57.103 1.00 13.27 166 PHE A CA 1
ATOM 1332 C C . PHE A 1 166 ? -41.637 3.381 -56.059 1.00 14.04 166 PHE A C 1
ATOM 1333 O O . PHE A 1 166 ? -42.385 3.296 -55.085 1.00 13.69 166 PHE A O 1
ATOM 1341 N N . GLY A 1 167 ? -40.779 4.372 -56.185 1.00 12.46 167 GLY A N 1
ATOM 1342 C CA . GLY A 1 167 ? -40.768 5.467 -55.245 1.00 13.60 167 GLY A CA 1
ATOM 1343 C C . GLY A 1 167 ? -42.148 6.154 -55.148 1.00 13.68 167 GLY A C 1
ATOM 1344 O O . GLY A 1 167 ? -42.632 6.459 -54.063 1.00 13.92 167 GLY A O 1
ATOM 1345 N N . GLN A 1 168 ? -42.774 6.385 -56.292 1.00 13.42 168 GLN A N 1
ATOM 1346 C CA . GLN A 1 168 ? -44.132 6.950 -56.262 1.00 15.48 168 GLN A CA 1
ATOM 1347 C C . GLN A 1 168 ? -45.166 6.027 -55.694 1.00 13.61 168 GLN A C 1
ATOM 1348 O O . GLN A 1 168 ? -46.030 6.438 -54.909 1.00 14.35 168 GLN A O 1
ATOM 1354 N N . TYR A 1 169 ? -45.090 4.739 -55.954 1.00 13.86 169 TYR A N 1
ATOM 1355 C CA . TYR A 1 169 ? -46.016 3.809 -55.315 1.00 13.53 169 TYR A CA 1
ATOM 1356 C C . TYR A 1 169 ? -45.878 3.865 -53.811 1.00 15.19 169 TYR A C 1
ATOM 1357 O O . TYR A 1 169 ? -46.878 3.862 -53.044 1.00 14.05 169 TYR A O 1
ATOM 1366 N N . ARG A 1 170 ? -44.635 3.815 -53.342 1.00 14.99 170 ARG A N 1
ATOM 1367 C CA . ARG A 1 170 ? -44.376 3.891 -51.908 1.00 18.13 170 ARG A CA 1
ATOM 1368 C C . ARG A 1 170 ? -44.946 5.151 -51.285 1.00 18.42 170 ARG A C 1
ATOM 1369 O O . ARG A 1 170 ? -45.560 5.105 -50.213 1.00 19.70 170 ARG A O 1
ATOM 1377 N N . LYS A 1 171 ? -44.784 6.276 -51.937 1.00 17.94 171 LYS A N 1
ATOM 1378 C CA . LYS A 1 171 ? -45.220 7.544 -51.465 1.00 19.47 171 LYS A CA 1
ATOM 1379 C C . LYS A 1 171 ? -46.811 7.540 -51.419 1.00 21.61 171 LYS A C 1
ATOM 1380 O O . LYS A 1 171 ? -47.396 8.039 -50.479 1.00 19.41 171 LYS A O 1
ATOM 1386 N N . LEU A 1 172 ? -47.438 6.938 -52.424 1.00 17.37 172 LEU A N 1
ATOM 1387 C CA . LEU A 1 172 ? -48.865 6.968 -52.476 1.00 17.10 172 LEU A CA 1
ATOM 1388 C C . LEU A 1 172 ? -49.470 6.047 -51.479 1.00 17.79 172 LEU A C 1
ATOM 1389 O O . LEU A 1 172 ? -50.466 6.352 -50.866 1.00 20.28 172 LEU A O 1
ATOM 1394 N N . ARG A 1 173 ? -49.033 4.820 -51.486 1.00 15.51 173 ARG A N 1
ATOM 1395 C CA . ARG A 1 173 ? -49.646 3.743 -50.745 1.00 18.19 173 ARG A CA 1
ATOM 1396 C C . ARG A 1 173 ? -49.106 3.502 -49.343 1.00 16.31 173 ARG A C 1
ATOM 1397 O O . ARG A 1 173 ? -49.749 2.753 -48.579 1.00 17.06 173 ARG A O 1
ATOM 1405 N N . ASN A 1 174 ? -47.999 4.157 -49.037 1.00 15.17 174 ASN A N 1
ATOM 1406 C CA . ASN A 1 174 ? -47.373 3.979 -47.702 1.00 15.57 174 ASN A CA 1
ATOM 1407 C C . ASN A 1 174 ? -47.202 2.470 -47.380 1.00 14.53 174 ASN A C 1
ATOM 1408 O O . ASN A 1 174 ? -47.665 1.927 -46.350 1.00 16.00 174 ASN A O 1
ATOM 1413 N N . SER A 1 175 ? -46.561 1.769 -48.299 1.00 14.35 175 SER A N 1
ATOM 1414 C CA . SER A 1 175 ? -46.272 0.353 -48.132 1.00 14.91 175 SER A CA 1
ATOM 1415 C C . SER A 1 175 ? -44.969 0.100 -48.938 1.00 15.41 175 SER A C 1
ATOM 1416 O O . SER A 1 175 ? -44.743 0.754 -49.958 1.00 17.20 175 SER A O 1
ATOM 1419 N N . TRP A 1 176 ? -44.163 -0.811 -48.426 1.00 15.32 176 TRP A N 1
ATOM 1420 C CA . TRP A 1 176 ? -42.919 -1.210 -49.079 1.00 14.04 176 TRP A CA 1
ATOM 1421 C C . TRP A 1 176 ? -43.118 -2.690 -49.374 1.00 15.25 176 TRP A C 1
ATOM 1422 O O . TRP A 1 176 ? -43.179 -3.490 -48.476 1.00 12.95 176 TRP A O 1
ATOM 1433 N N . GLU A 1 177 ? -43.327 -3.030 -50.612 1.00 15.12 177 GLU A N 1
ATOM 1434 C CA . GLU A 1 177 ? -43.692 -4.409 -50.962 1.00 16.68 177 GLU A CA 1
ATOM 1435 C C . GLU A 1 177 ? -43.268 -4.740 -52.400 1.00 16.09 177 GLU A C 1
ATOM 1436 O O . GLU A 1 177 ? -42.896 -3.868 -53.123 1.00 14.71 177 GLU A O 1
ATOM 1442 N N . GLY A 1 178 ? -43.357 -6.011 -52.781 1.00 13.78 178 GLY A N 1
ATOM 1443 C CA . GLY A 1 178 ? -42.967 -6.451 -54.120 1.00 14.43 178 GLY A CA 1
ATOM 1444 C C . GLY A 1 178 ? -43.992 -6.128 -55.181 1.00 14.61 178 GLY A C 1
ATOM 1445 O O . GLY A 1 178 ? -44.500 -7.013 -55.842 1.00 14.87 178 GLY A O 1
ATOM 1446 N N . VAL A 1 179 ? -44.318 -4.836 -55.311 1.00 13.70 179 VAL A N 1
ATOM 1447 C CA . VAL A 1 179 ? -45.349 -4.397 -56.247 1.00 13.86 179 VAL A CA 1
ATOM 1448 C C . VAL A 1 179 ? -44.784 -4.295 -57.675 1.00 13.03 179 VAL A C 1
ATOM 1449 O O . VAL A 1 179 ? -45.523 -4.285 -58.668 1.00 13.08 179 VAL A O 1
ATOM 1453 N N . LEU A 1 180 ? -43.475 -4.179 -57.774 1.00 12.28 180 LEU A N 1
ATOM 1454 C CA . LEU A 1 180 ? -42.749 -4.192 -59.057 1.00 12.67 180 LEU A CA 1
ATOM 1455 C C . LEU A 1 180 ? -41.580 -5.113 -58.943 1.00 13.69 180 LEU A C 1
ATOM 1456 O O . LEU A 1 180 ? -41.060 -5.318 -57.845 1.00 13.15 180 LEU A O 1
ATOM 1461 N N . THR A 1 181 ? -41.137 -5.630 -60.102 1.00 13.04 181 THR A N 1
ATOM 1462 C CA . THR A 1 181 ? -39.864 -6.321 -60.189 1.00 12.98 181 THR A CA 1
ATOM 1463 C C . THR A 1 181 ? -38.968 -5.625 -61.186 1.00 14.13 181 THR A C 1
ATOM 1464 O O . THR A 1 181 ? -39.330 -4.610 -61.761 1.00 15.42 181 THR A O 1
ATOM 1468 N N . GLY A 1 182 ? -37.715 -6.081 -61.283 1.00 14.11 182 GLY A N 1
ATOM 1469 C CA . GLY A 1 182 ? -36.664 -5.322 -61.922 1.00 14.24 182 GLY A CA 1
ATOM 1470 C C . GLY A 1 182 ? -36.179 -4.173 -61.031 1.00 14.35 182 GLY A C 1
ATOM 1471 O O . GLY A 1 182 ? -35.619 -3.160 -61.488 1.00 12.98 182 GLY A O 1
ATOM 1472 N N . LYS A 1 183 ? -36.386 -4.288 -59.701 1.00 13.09 183 LYS A N 1
ATOM 1473 C CA . LYS A 1 183 ? -35.949 -3.301 -58.743 1.00 13.76 183 LYS A CA 1
ATOM 1474 C C . LYS A 1 183 ? -34.421 -3.362 -58.534 1.00 15.31 183 LYS A C 1
ATOM 1475 O O . LYS A 1 183 ? -33.727 -4.335 -58.867 1.00 14.12 183 LYS A O 1
ATOM 1481 N N . GLY A 1 184 ? -33.894 -2.286 -58.010 1.00 14.99 184 GLY A N 1
ATOM 1482 C CA . GLY A 1 184 ? -32.465 -2.126 -57.677 1.00 15.74 184 GLY A CA 1
ATOM 1483 C C . GLY A 1 184 ? -32.045 -3.031 -56.526 1.00 16.35 184 GLY A C 1
ATOM 1484 O O . GLY A 1 184 ? -32.848 -3.349 -55.640 1.00 13.55 184 GLY A O 1
ATOM 1485 N N . GLY A 1 185 ? -30.777 -3.443 -56.565 1.00 15.18 185 GLY A N 1
ATOM 1486 C CA . GLY A 1 185 ? -30.268 -4.460 -55.641 1.00 16.85 185 GLY A CA 1
ATOM 1487 C C . GLY A 1 185 ? -30.404 -4.100 -54.151 1.00 16.88 185 GLY A C 1
ATOM 1488 O O . GLY A 1 185 ? -30.651 -4.981 -53.372 1.00 15.44 185 GLY A O 1
ATOM 1489 N N . SER A 1 186 ? -30.365 -2.849 -53.768 1.00 15.39 186 SER A N 1
ATOM 1490 C CA . SER A 1 186 ? -30.471 -2.471 -52.338 1.00 15.99 186 SER A CA 1
ATOM 1491 C C . SER A 1 186 ? -31.913 -2.269 -51.911 1.00 15.68 186 SER A C 1
ATOM 1492 O O . SER A 1 186 ? -32.198 -2.189 -50.729 1.00 15.42 186 SER A O 1
ATOM 1495 N N . TRP A 1 187 ? -32.820 -2.212 -52.854 1.00 13.80 187 TRP A N 1
ATOM 1496 C CA . TRP A 1 187 ? -34.260 -1.929 -52.522 1.00 13.53 187 TRP A CA 1
ATOM 1497 C C . TRP A 1 187 ? -35.186 -2.975 -53.122 1.00 13.15 187 TRP A C 1
ATOM 1498 O O . TRP A 1 187 ? -36.193 -2.728 -53.792 1.00 14.41 187 TRP A O 1
ATOM 1509 N N . GLY A 1 188 ? -34.821 -4.226 -52.838 1.00 12.09 188 GLY A N 1
ATOM 1510 C CA . GLY A 1 188 ? -35.639 -5.435 -53.114 1.00 14.36 188 GLY A CA 1
ATOM 1511 C C . GLY A 1 188 ? -35.478 -6.096 -54.490 1.00 13.81 188 GLY A C 1
ATOM 1512 O O . GLY A 1 188 ? -36.262 -6.997 -54.852 1.00 14.30 188 GLY A O 1
ATOM 1513 N N . GLY A 1 189 ? -34.422 -5.728 -55.204 1.00 13.03 189 GLY A N 1
ATOM 1514 C CA . GLY A 1 189 ? -34.134 -6.355 -56.503 1.00 14.37 189 GLY A CA 1
ATOM 1515 C C . GLY A 1 189 ? -33.524 -7.758 -56.289 1.00 13.67 189 GLY A C 1
ATOM 1516 O O . GLY A 1 189 ? -33.183 -8.170 -55.158 1.00 14.09 189 GLY A O 1
ATOM 1517 N N . SER A 1 190 ? -33.371 -8.436 -57.404 1.00 13.10 190 SER A N 1
ATOM 1518 C CA . SER A 1 190 ? -32.798 -9.810 -57.422 1.00 13.93 190 SER A CA 1
ATOM 1519 C C . SER A 1 190 ? -31.550 -9.743 -58.218 1.00 15.16 190 SER A C 1
ATOM 1520 O O . SER A 1 190 ? -31.542 -9.200 -59.333 1.00 13.56 190 SER A O 1
ATOM 1523 N N . LEU A 1 191 ? -30.471 -10.348 -57.712 1.00 16.02 191 LEU A N 1
ATOM 1524 C CA . LEU A 1 191 ? -29.357 -10.624 -58.613 1.00 15.22 191 LEU A CA 1
ATOM 1525 C C . LEU A 1 191 ? -29.813 -11.450 -59.798 1.00 14.66 191 LEU A C 1
ATOM 1526 O O . LEU A 1 191 ? -30.813 -12.201 -59.687 1.00 14.96 191 LEU A O 1
ATOM 1531 N N . ILE A 1 192 ? -29.119 -11.327 -60.917 1.00 15.41 192 ILE A N 1
ATOM 1532 C CA . ILE A 1 192 ? -29.438 -12.043 -62.188 1.00 15.12 192 ILE A CA 1
ATOM 1533 C C . ILE A 1 192 ? -30.696 -11.497 -62.927 1.00 14.85 192 ILE A C 1
ATOM 1534 O O . ILE A 1 192 ? -30.902 -11.739 -64.142 1.00 14.44 192 ILE A O 1
ATOM 1539 N N . ARG A 1 193 ? -31.520 -10.669 -62.275 1.00 14.92 193 ARG A N 1
ATOM 1540 C CA . ARG A 1 193 ? -32.652 -10.101 -63.042 1.00 13.08 193 ARG A CA 1
ATOM 1541 C C . ARG A 1 193 ? -32.239 -9.246 -64.214 1.00 14.19 193 ARG A C 1
ATOM 1542 O O . ARG A 1 193 ? -32.852 -9.378 -65.311 1.00 14.82 193 ARG A O 1
ATOM 1550 N N . PRO A 1 194 ? -31.169 -8.445 -64.094 1.00 15.15 194 PRO A N 1
ATOM 1551 C CA . PRO A 1 194 ? -30.798 -7.686 -65.335 1.00 15.43 194 PRO A CA 1
ATOM 1552 C C . PRO A 1 194 ? -30.426 -8.564 -66.501 1.00 15.96 194 PRO A C 1
ATOM 1553 O O . PRO A 1 194 ? -30.787 -8.287 -67.676 1.00 16.12 194 PRO A O 1
ATOM 1557 N N . GLU A 1 195 ? -29.751 -9.677 -66.146 1.00 15.06 195 GLU A N 1
ATOM 1558 C CA . GLU A 1 195 ? -29.249 -10.613 -67.138 1.00 15.32 195 GLU A CA 1
ATOM 1559 C C . GLU A 1 195 ? -30.308 -11.608 -67.600 1.00 15.60 195 GLU A C 1
ATOM 1560 O O . GLU A 1 195 ? -30.161 -12.207 -68.636 1.00 14.62 195 GLU A O 1
ATOM 1566 N N . ALA A 1 196 ? -31.383 -11.753 -66.850 1.00 14.00 196 ALA A N 1
ATOM 1567 C CA . ALA A 1 196 ? -32.213 -12.962 -66.974 1.00 16.55 196 ALA A CA 1
ATOM 1568 C C . ALA A 1 196 ? -32.885 -13.220 -68.319 1.00 15.62 196 ALA A C 1
ATOM 1569 O O . ALA A 1 196 ? -32.968 -14.384 -68.742 1.00 14.92 196 ALA A O 1
ATOM 1571 N N . THR A 1 197 ? -33.458 -12.191 -68.927 1.00 14.62 197 THR A N 1
ATOM 1572 C CA . THR A 1 197 ? -34.246 -12.433 -70.113 1.00 15.61 197 THR A CA 1
ATOM 1573 C C . THR A 1 197 ? -33.356 -12.908 -71.243 1.00 16.22 197 THR A C 1
ATOM 1574 O O . THR A 1 197 ? -33.567 -13.966 -71.872 1.00 15.31 197 THR A O 1
ATOM 1578 N N . GLY A 1 198 ? -32.267 -12.168 -71.457 1.00 15.89 198 GLY A N 1
ATOM 1579 C CA . GLY A 1 198 ? -31.375 -12.594 -72.591 1.00 17.04 198 GLY A CA 1
ATOM 1580 C C . GLY A 1 198 ? -30.591 -13.889 -72.242 1.00 16.61 198 GLY A C 1
ATOM 1581 O O . GLY A 1 198 ? -30.358 -14.728 -73.114 1.00 16.77 198 GLY A O 1
ATOM 1582 N N . TYR A 1 199 ? -30.172 -14.031 -70.971 1.00 16.45 199 TYR A N 1
ATOM 1583 C CA . TYR A 1 199 ? -29.534 -15.289 -70.589 1.00 16.95 199 TYR A CA 1
ATOM 1584 C C . TYR A 1 199 ? -30.474 -16.440 -70.879 1.00 16.79 199 TYR A C 1
ATOM 1585 O O . TYR A 1 199 ? -30.074 -17.497 -71.430 1.00 16.61 199 TYR A O 1
ATOM 1594 N N . GLY A 1 200 ? -31.757 -16.300 -70.527 1.00 15.55 200 GLY A N 1
ATOM 1595 C CA . GLY A 1 200 ? -32.701 -17.380 -70.726 1.00 15.27 200 GLY A CA 1
ATOM 1596 C C . GLY A 1 200 ? -32.920 -17.775 -72.163 1.00 13.66 200 GLY A C 1
ATOM 1597 O O . GLY A 1 200 ? -33.141 -18.976 -72.428 1.00 15.37 200 GLY A O 1
ATOM 1598 N N . VAL A 1 201 ? -32.912 -16.815 -73.040 1.00 14.10 201 VAL A N 1
ATOM 1599 C CA . VAL A 1 201 ? -33.089 -17.082 -74.474 1.00 16.23 201 VAL A CA 1
ATOM 1600 C C . VAL A 1 201 ? -31.955 -18.069 -74.891 1.00 16.78 201 VAL A C 1
ATOM 1601 O O . VAL A 1 201 ? -32.193 -19.063 -75.515 1.00 17.63 201 VAL A O 1
ATOM 1605 N N . VAL A 1 202 ? -30.771 -17.737 -74.457 1.00 15.86 202 VAL A N 1
ATOM 1606 C CA . VAL A 1 202 ? -29.573 -18.453 -74.832 1.00 16.09 202 VAL A CA 1
ATOM 1607 C C . VAL A 1 202 ? -29.576 -19.828 -74.176 1.00 16.88 202 VAL A C 1
ATOM 1608 O O . VAL A 1 202 ? -29.315 -20.852 -74.874 1.00 18.34 202 VAL A O 1
ATOM 1612 N N . TYR A 1 203 ? -29.883 -19.916 -72.885 1.00 15.54 203 TYR A N 1
ATOM 1613 C CA . TYR A 1 203 ? -30.054 -21.173 -72.199 1.00 16.05 203 TYR A CA 1
ATOM 1614 C C . TYR A 1 203 ? -31.051 -22.089 -72.913 1.00 17.80 203 TYR A C 1
ATOM 1615 O O . TYR A 1 203 ? -30.763 -23.272 -73.136 1.00 19.04 203 TYR A O 1
ATOM 1624 N N . TYR A 1 204 ? -32.144 -21.511 -73.404 1.00 15.77 204 TYR A N 1
ATOM 1625 C CA . TYR A 1 204 ? -33.161 -22.288 -74.081 1.00 18.09 204 TYR A CA 1
ATOM 1626 C C . TYR A 1 204 ? -32.578 -22.863 -75.398 1.00 18.34 204 TYR A C 1
ATOM 1627 O O . TYR A 1 204 ? -32.752 -24.037 -75.665 1.00 18.94 204 TYR A O 1
ATOM 1636 N N . VAL A 1 205 ? -31.918 -21.997 -76.166 1.00 17.30 205 VAL A N 1
ATOM 1637 C CA . VAL A 1 205 ? -31.350 -22.386 -77.414 1.00 17.89 205 VAL A CA 1
ATOM 1638 C C . VAL A 1 205 ? -30.275 -23.480 -77.171 1.00 18.52 205 VAL A C 1
ATOM 1639 O O . VAL A 1 205 ? -30.150 -24.344 -78.028 1.00 19.17 205 VAL A O 1
ATOM 1643 N N . GLU A 1 206 ? -29.514 -23.450 -76.075 1.00 18.20 206 GLU A N 1
ATOM 1644 C CA . GLU A 1 206 ? -28.554 -24.521 -75.788 1.00 17.90 206 GLU A CA 1
ATOM 1645 C C . GLU A 1 206 ? -29.219 -25.842 -75.808 1.00 21.54 206 GLU A C 1
ATOM 1646 O O . GLU A 1 206 ? -28.636 -26.837 -76.318 1.00 18.99 206 GLU A O 1
ATOM 1652 N N . HIS A 1 207 ? -30.406 -25.928 -75.213 1.00 19.02 207 HIS A N 1
ATOM 1653 C CA . HIS A 1 207 ? -31.174 -27.175 -75.218 1.00 20.70 207 HIS A CA 1
ATOM 1654 C C . HIS A 1 207 ? -31.656 -27.592 -76.621 1.00 19.98 207 HIS A C 1
ATOM 1655 O O . HIS A 1 207 ? -31.642 -28.806 -76.957 1.00 19.46 207 HIS A O 1
ATOM 1662 N N . MET A 1 208 ? -32.091 -26.626 -77.399 1.00 18.85 208 MET A N 1
ATOM 1663 C CA . MET A 1 208 ? -32.465 -26.868 -78.774 1.00 18.27 208 MET A CA 1
ATOM 1664 C C . MET A 1 208 ? -31.261 -27.501 -79.551 1.00 21.54 208 MET A C 1
ATOM 1665 O O . MET A 1 208 ? -31.422 -28.451 -80.309 1.00 19.64 208 MET A O 1
ATOM 1670 N N . ILE A 1 209 ? -30.094 -26.899 -79.412 1.00 20.35 209 ILE A N 1
ATOM 1671 C CA . ILE A 1 209 ? -28.886 -27.371 -80.146 1.00 20.87 209 ILE A CA 1
ATOM 1672 C C . ILE A 1 209 ? -28.538 -28.793 -79.664 1.00 23.04 209 ILE A C 1
ATOM 1673 O O . ILE A 1 209 ? -28.340 -29.665 -80.499 1.00 23.55 209 ILE A O 1
ATOM 1678 N N . ALA A 1 210 ? -28.521 -29.013 -78.342 1.00 21.55 210 ALA A N 1
ATOM 1679 C CA . ALA A 1 210 ? -28.213 -30.309 -77.738 1.00 21.73 210 ALA A CA 1
ATOM 1680 C C . ALA A 1 210 ? -29.153 -31.352 -78.345 1.00 24.35 210 ALA A C 1
ATOM 1681 O O . ALA A 1 210 ? -28.705 -32.493 -78.737 1.00 21.85 210 ALA A O 1
ATOM 1683 N N . HIS A 1 211 ? -30.451 -31.051 -78.367 1.00 19.43 211 HIS A N 1
ATOM 1684 C CA . HIS A 1 211 ? -31.401 -32.002 -78.762 1.00 21.38 211 HIS A CA 1
ATOM 1685 C C . HIS A 1 211 ? -31.261 -32.319 -80.264 1.00 24.46 211 HIS A C 1
ATOM 1686 O O . HIS A 1 211 ? -31.197 -33.509 -80.633 1.00 23.94 211 HIS A O 1
ATOM 1693 N N . ALA A 1 212 ? -31.247 -31.290 -81.080 1.00 20.92 212 ALA A N 1
ATOM 1694 C CA . ALA A 1 212 ? -31.238 -31.438 -82.542 1.00 23.22 212 ALA A CA 1
ATOM 1695 C C . ALA A 1 212 ? -29.944 -32.169 -82.999 1.00 25.37 212 ALA A C 1
ATOM 1696 O O . ALA A 1 212 ? -30.031 -32.862 -83.982 1.00 22.01 212 ALA A O 1
ATOM 1698 N N . THR A 1 213 ? -28.827 -31.966 -82.310 1.00 22.03 213 THR A N 1
ATOM 1699 C CA . THR A 1 213 ? -27.566 -32.521 -82.776 1.00 25.23 213 THR A CA 1
ATOM 1700 C C . THR A 1 213 ? -27.112 -33.675 -81.919 1.00 23.69 213 THR A C 1
ATOM 1701 O O . THR A 1 213 ? -25.912 -34.082 -81.974 1.00 24.74 213 THR A O 1
ATOM 1705 N N A ASN A 1 214 ? -27.991 -34.214 -81.083 0.50 23.65 214 ASN A N 1
ATOM 1706 N N B ASN A 1 214 ? -28.001 -34.175 -81.091 0.50 24.33 214 ASN A N 1
ATOM 1707 C CA A ASN A 1 214 ? -27.666 -35.279 -80.092 0.50 25.98 214 ASN A CA 1
ATOM 1708 C CA B ASN A 1 214 ? -27.665 -35.269 -80.229 0.50 27.66 214 ASN A CA 1
ATOM 1709 C C A ASN A 1 214 ? -26.435 -35.001 -79.235 0.50 26.97 214 ASN A C 1
ATOM 1710 C C B ASN A 1 214 ? -26.359 -34.942 -79.498 0.50 28.28 214 ASN A C 1
ATOM 1711 O O A ASN A 1 214 ? -25.643 -35.900 -78.864 0.50 23.51 214 ASN A O 1
ATOM 1712 O O B ASN A 1 214 ? -25.417 -35.738 -79.561 0.50 26.50 214 ASN A O 1
ATOM 1721 N N . GLY A 1 215 ? -26.266 -33.753 -78.885 1.00 25.14 215 GLY A N 1
ATOM 1722 C CA . GLY A 1 215 ? -25.136 -33.340 -78.067 1.00 25.78 215 GLY A CA 1
ATOM 1723 C C . GLY A 1 215 ? -23.824 -33.105 -78.818 1.00 24.78 215 GLY A C 1
ATOM 1724 O O . GLY A 1 215 ? -22.829 -32.805 -78.172 1.00 29.24 215 GLY A O 1
ATOM 1725 N N . ALA A 1 216 ? -23.844 -33.161 -80.153 1.00 24.98 216 ALA A N 1
ATOM 1726 C CA . ALA A 1 216 ? -22.571 -33.055 -80.907 1.00 29.89 216 ALA A CA 1
ATOM 1727 C C . ALA A 1 216 ? -22.103 -31.594 -80.996 1.00 32.03 216 ALA A C 1
ATOM 1728 O O . ALA A 1 216 ? -20.901 -31.350 -81.107 1.00 32.73 216 ALA A O 1
ATOM 1730 N N . GLU A 1 217 ? -23.067 -30.653 -81.081 1.00 25.46 217 GLU A N 1
ATOM 1731 C CA . GLU A 1 217 ? -22.765 -29.227 -81.260 1.00 23.89 217 GLU A CA 1
ATOM 1732 C C . GLU A 1 217 ? -23.214 -28.447 -80.007 1.00 25.35 217 GLU A C 1
ATOM 1733 O O . GLU A 1 217 ? -23.989 -28.977 -79.180 1.00 22.51 217 GLU A O 1
ATOM 1739 N N . SER A 1 218 ? -22.733 -27.183 -79.899 1.00 22.97 218 SER A N 1
ATOM 1740 C CA . SER A 1 218 ? -23.159 -26.306 -78.786 1.00 21.99 218 SER A CA 1
ATOM 1741 C C . SER A 1 218 ? -23.108 -24.901 -79.351 1.00 20.70 218 SER A C 1
ATOM 1742 O O . SER A 1 218 ? -23.008 -24.721 -80.578 1.00 20.28 218 SER A O 1
ATOM 1745 N N . PHE A 1 219 ? -23.076 -23.860 -78.495 1.00 21.71 219 PHE A N 1
ATOM 1746 C CA . PHE A 1 219 ? -22.808 -22.527 -79.050 1.00 20.61 219 PHE A CA 1
ATOM 1747 C C . PHE A 1 219 ? -21.332 -22.308 -79.399 1.00 18.43 219 PHE A C 1
ATOM 1748 O O . PHE A 1 219 ? -20.996 -21.317 -80.039 1.00 20.66 219 PHE A O 1
ATOM 1756 N N . ALA A 1 220 ? -20.467 -23.232 -78.992 1.00 20.24 220 ALA A N 1
ATOM 1757 C CA . ALA A 1 220 ? -19.001 -22.995 -79.211 1.00 21.56 220 ALA A CA 1
ATOM 1758 C C . ALA A 1 220 ? -18.741 -22.829 -80.674 1.00 21.43 220 ALA A C 1
ATOM 1759 O O . ALA A 1 220 ? -19.095 -23.704 -81.455 1.00 21.90 220 ALA A O 1
ATOM 1761 N N . GLY A 1 221 ? -18.177 -21.683 -81.073 1.00 19.95 221 GLY A N 1
ATOM 1762 C CA . GLY A 1 221 ? -17.958 -21.315 -82.464 1.00 18.68 221 GLY A CA 1
ATOM 1763 C C . GLY A 1 221 ? -19.072 -21.049 -83.371 1.00 19.76 221 GLY A C 1
ATOM 1764 O O . GLY A 1 221 ? -18.891 -20.778 -84.547 1.00 20.29 221 GLY A O 1
ATOM 1765 N N . LYS A 1 222 ? -20.301 -21.050 -82.848 1.00 17.12 222 LYS A N 1
ATOM 1766 C CA . LYS A 1 222 ? -21.434 -20.762 -83.741 1.00 20.37 222 LYS A CA 1
ATOM 1767 C C . LYS A 1 222 ? -21.537 -19.240 -83.978 1.00 20.46 222 LYS A C 1
ATOM 1768 O O . LYS A 1 222 ? -21.153 -18.447 -83.100 1.00 19.60 222 LYS A O 1
ATOM 1774 N N . ARG A 1 223 ? -22.011 -18.917 -85.178 1.00 17.63 223 ARG A N 1
ATOM 1775 C CA . ARG A 1 223 ? -22.225 -17.577 -85.588 1.00 19.03 223 ARG A CA 1
ATOM 1776 C C . ARG A 1 223 ? -23.711 -17.232 -85.245 1.00 21.64 223 ARG A C 1
ATOM 1777 O O . ARG A 1 223 ? -24.634 -17.900 -85.746 1.00 19.01 223 ARG A O 1
ATOM 1785 N N . VAL A 1 224 ? -23.881 -16.119 -84.481 1.00 21.42 224 VAL A N 1
ATOM 1786 C CA . VAL A 1 224 ? -25.248 -15.780 -83.950 1.00 18.75 224 VAL A CA 1
ATOM 1787 C C . VAL A 1 224 ? -25.584 -14.372 -84.360 1.00 17.78 224 VAL A C 1
ATOM 1788 O O . VAL A 1 224 ? -24.846 -13.415 -84.023 1.00 19.51 224 VAL A O 1
ATOM 1792 N N . ALA A 1 225 ? -26.649 -14.222 -85.142 1.00 17.28 225 ALA A N 1
ATOM 1793 C CA . ALA A 1 225 ? -27.125 -12.956 -85.514 1.00 16.57 225 ALA A CA 1
ATOM 1794 C C . ALA A 1 225 ? -28.197 -12.546 -84.543 0.80 16.87 225 ALA A C 1
ATOM 1795 O O . ALA A 1 225 ? -29.171 -13.189 -84.408 1.00 17.69 225 ALA A O 1
ATOM 1797 N N . ILE A 1 226 ? -28.017 -11.418 -83.948 1.00 16.77 226 ILE A N 1
ATOM 1798 C CA . ILE A 1 226 ? -28.967 -10.818 -82.954 1.00 17.72 226 ILE A CA 1
ATOM 1799 C C . ILE A 1 226 ? -29.464 -9.509 -83.522 1.00 16.59 226 ILE A C 1
ATOM 1800 O O . ILE A 1 226 ? -28.738 -8.765 -84.259 1.00 17.73 226 ILE A O 1
ATOM 1805 N N . SER A 1 227 ? -30.743 -9.188 -83.197 1.00 16.66 227 SER A N 1
ATOM 1806 C CA . SER A 1 227 ? -31.281 -7.883 -83.516 1.00 17.02 227 SER A CA 1
ATOM 1807 C C . SER A 1 227 ? -31.692 -7.192 -82.193 1.00 17.55 227 SER A C 1
ATOM 1808 O O . SER A 1 227 ? -31.893 -7.848 -81.180 1.00 18.64 227 SER A O 1
ATOM 1811 N N . GLY A 1 228 ? -31.828 -5.848 -82.237 1.00 17.18 228 GLY A N 1
ATOM 1812 C CA . GLY A 1 228 ? -31.941 -5.077 -81.003 1.00 17.50 228 GLY A CA 1
ATOM 1813 C C . GLY A 1 228 ? -30.622 -4.871 -80.360 1.00 18.82 228 GLY A C 1
ATOM 1814 O O . GLY A 1 228 ? -29.618 -5.498 -80.720 1.00 17.11 228 GLY A O 1
ATOM 1815 N N . SER A 1 229 ? -30.600 -3.977 -79.377 1.00 15.81 229 SER A N 1
ATOM 1816 C CA . SER A 1 229 ? -29.423 -3.665 -78.672 1.00 16.25 229 SER A CA 1
ATOM 1817 C C . SER A 1 229 ? -29.790 -3.188 -77.251 1.00 15.41 229 SER A C 1
ATOM 1818 O O . SER A 1 229 ? -29.021 -2.452 -76.639 1.00 15.16 229 SER A O 1
ATOM 1821 N N . GLY A 1 230 ? -30.988 -3.568 -76.807 1.00 15.57 230 GLY A N 1
ATOM 1822 C CA . GLY A 1 230 ? -31.407 -3.213 -75.457 1.00 16.27 230 GLY A CA 1
ATOM 1823 C C . GLY A 1 230 ? -31.113 -4.314 -74.470 1.00 16.04 230 GLY A C 1
ATOM 1824 O O . GLY A 1 230 ? -30.181 -5.124 -74.628 1.00 15.17 230 GLY A O 1
ATOM 1825 N N . ASN A 1 231 ? -31.951 -4.386 -73.423 1.00 15.04 231 ASN A N 1
ATOM 1826 C CA . ASN A 1 231 ? -31.727 -5.302 -72.354 1.00 16.37 231 ASN A CA 1
ATOM 1827 C C . ASN A 1 231 ? -31.639 -6.799 -72.820 1.00 16.10 231 ASN A C 1
ATOM 1828 O O . ASN A 1 231 ? -30.703 -7.527 -72.406 1.00 16.94 231 ASN A O 1
ATOM 1833 N N . VAL A 1 232 ? -32.586 -7.234 -73.646 1.00 15.75 232 VAL A N 1
ATOM 1834 C CA . VAL A 1 232 ? -32.619 -8.650 -74.070 1.00 16.75 232 VAL A CA 1
ATOM 1835 C C . VAL A 1 232 ? -31.394 -8.942 -74.967 1.00 16.93 232 VAL A C 1
ATOM 1836 O O . VAL A 1 232 ? -30.664 -9.918 -74.755 1.00 15.26 232 VAL A O 1
ATOM 1840 N N . ALA A 1 233 ? -31.218 -8.127 -75.949 1.00 15.29 233 ALA A N 1
ATOM 1841 C CA . ALA A 1 233 ? -30.106 -8.333 -76.929 1.00 15.77 233 ALA A CA 1
ATOM 1842 C C . ALA A 1 233 ? -28.772 -8.277 -76.240 1.00 16.98 233 ALA A C 1
ATOM 1843 O O . ALA A 1 233 ? -27.888 -9.074 -76.542 1.00 17.08 233 ALA A O 1
ATOM 1845 N N . GLN A 1 234 ? -28.574 -7.312 -75.340 1.00 16.02 234 GLN A N 1
ATOM 1846 C CA . GLN A 1 234 ? -27.298 -7.160 -74.711 1.00 15.83 234 GLN A CA 1
ATOM 1847 C C . GLN A 1 234 ? -26.881 -8.443 -73.981 1.00 17.05 234 GLN A C 1
ATOM 1848 O O . GLN A 1 234 ? -25.709 -8.923 -74.103 1.00 16.05 234 GLN A O 1
ATOM 1854 N N . TYR A 1 235 ? -27.764 -8.944 -73.133 1.00 15.86 235 TYR A N 1
ATOM 1855 C CA . TYR A 1 235 ? -27.383 -10.080 -72.276 1.00 15.57 235 TYR A CA 1
ATOM 1856 C C . TYR A 1 235 ? -27.455 -11.415 -73.012 1.00 15.96 235 TYR A C 1
ATOM 1857 O O . TYR A 1 235 ? -26.693 -12.305 -72.659 1.00 16.01 235 TYR A O 1
ATOM 1866 N N . ALA A 1 236 ? -28.301 -11.519 -74.059 1.00 15.67 236 ALA A N 1
ATOM 1867 C CA . ALA A 1 236 ? -28.216 -12.648 -74.973 1.00 18.58 236 ALA A CA 1
ATOM 1868 C C . ALA A 1 236 ? -26.806 -12.681 -75.619 1.00 16.00 236 ALA A C 1
ATOM 1869 O O . ALA A 1 236 ? -26.107 -13.723 -75.642 1.00 16.42 236 ALA A O 1
ATOM 1871 N N . ALA A 1 237 ? -26.363 -11.538 -76.040 1.00 16.28 237 ALA A N 1
ATOM 1872 C CA . ALA A 1 237 ? -25.059 -11.450 -76.703 1.00 16.06 237 ALA A CA 1
ATOM 1873 C C . ALA A 1 237 ? -23.951 -11.804 -75.774 1.00 17.19 237 ALA A C 1
ATOM 1874 O O . ALA A 1 237 ? -23.036 -12.586 -76.122 1.00 17.37 237 ALA A O 1
ATOM 1876 N N . LEU A 1 238 ? -24.016 -11.274 -74.544 1.00 15.68 238 LEU A N 1
ATOM 1877 C CA . LEU A 1 238 ? -23.003 -11.631 -73.563 1.00 15.53 238 LEU A CA 1
ATOM 1878 C C . LEU A 1 238 ? -22.982 -13.128 -73.203 1.00 16.52 238 LEU A C 1
ATOM 1879 O O . LEU A 1 238 ? -21.849 -13.686 -73.054 1.00 17.96 238 LEU A O 1
ATOM 1884 N N . LYS A 1 239 ? -24.162 -13.804 -73.095 1.00 16.04 239 LYS A N 1
ATOM 1885 C CA . LYS A 1 239 ? -24.154 -15.191 -72.707 1.00 15.83 239 LYS A CA 1
ATOM 1886 C C . LYS A 1 239 ? -23.558 -15.990 -73.912 1.00 15.75 239 LYS A C 1
ATOM 1887 O O . LYS A 1 239 ? -22.798 -16.923 -73.700 1.00 17.47 239 LYS A O 1
ATOM 1893 N N . VAL A 1 240 ? -23.931 -15.621 -75.116 1.00 15.90 240 VAL A N 1
ATOM 1894 C CA . VAL A 1 240 ? -23.411 -16.328 -76.338 1.00 16.81 240 VAL A CA 1
ATOM 1895 C C . VAL A 1 240 ? -21.864 -16.284 -76.325 1.00 19.12 240 VAL A C 1
ATOM 1896 O O . VAL A 1 240 ? -21.207 -17.311 -76.495 1.00 18.86 240 VAL A O 1
ATOM 1900 N N . ILE A 1 241 ? -21.333 -15.106 -76.062 1.00 16.20 241 ILE A N 1
ATOM 1901 C CA . ILE A 1 241 ? -19.866 -14.902 -76.020 1.00 18.34 241 ILE A CA 1
ATOM 1902 C C . ILE A 1 241 ? -19.238 -15.726 -74.900 1.00 18.53 241 ILE A C 1
ATOM 1903 O O . ILE A 1 241 ? -18.222 -16.424 -75.131 1.00 17.75 241 ILE A O 1
ATOM 1908 N N . GLU A 1 242 ? -19.851 -15.740 -73.704 1.00 18.49 242 GLU A N 1
ATOM 1909 C CA . GLU A 1 242 ? -19.373 -16.496 -72.583 1.00 18.87 242 GLU A CA 1
ATOM 1910 C C . GLU A 1 242 ? -19.332 -18.006 -72.965 1.00 19.87 242 GLU A C 1
ATOM 1911 O O . GLU A 1 242 ? -18.415 -18.719 -72.507 1.00 18.62 242 GLU A O 1
ATOM 1917 N N . LEU A 1 243 ? -20.276 -18.467 -73.769 1.00 19.46 243 LEU A N 1
ATOM 1918 C CA . LEU A 1 243 ? -20.319 -19.914 -74.131 1.00 18.20 243 LEU A CA 1
ATOM 1919 C C . LEU A 1 243 ? -19.404 -20.192 -75.385 1.00 20.95 243 LEU A C 1
ATOM 1920 O O . LEU A 1 243 ? -19.447 -21.287 -75.917 1.00 22.51 243 LEU A O 1
ATOM 1925 N N . GLY A 1 244 ? -18.708 -19.187 -75.883 1.00 20.86 244 GLY A N 1
ATOM 1926 C CA . GLY A 1 244 ? -17.743 -19.321 -76.960 1.00 20.54 244 GLY A CA 1
ATOM 1927 C C . GLY A 1 244 ? -18.374 -19.181 -78.302 1.00 22.03 244 GLY A C 1
ATOM 1928 O O . GLY A 1 244 ? -17.754 -19.406 -79.378 1.00 21.98 244 GLY A O 1
ATOM 1929 N N . GLY A 1 245 ? -19.602 -18.669 -78.332 1.00 18.60 245 GLY A N 1
ATOM 1930 C CA . GLY A 1 245 ? -20.131 -18.274 -79.633 1.00 18.75 245 GLY A CA 1
ATOM 1931 C C . GLY A 1 245 ? -19.685 -16.902 -80.110 1.00 18.01 245 GLY A C 1
ATOM 1932 O O . GLY A 1 245 ? -19.058 -16.164 -79.385 1.00 21.64 245 GLY A O 1
ATOM 1933 N N . ARG A 1 246 ? -19.989 -16.568 -81.348 1.00 17.58 246 ARG A N 1
ATOM 1934 C CA . ARG A 1 246 ? -19.605 -15.310 -81.979 1.00 19.62 246 ARG A CA 1
ATOM 1935 C C . ARG A 1 246 ? -20.922 -14.565 -82.377 1.00 20.81 246 ARG A C 1
ATOM 1936 O O . ARG A 1 246 ? -21.785 -15.079 -83.088 1.00 20.99 246 ARG A O 1
ATOM 1944 N N . VAL A 1 247 ? -21.016 -13.318 -81.890 1.00 18.51 247 VAL A N 1
ATOM 1945 C CA . VAL A 1 247 ? -22.157 -12.426 -82.156 1.00 17.41 247 VAL A CA 1
ATOM 1946 C C . VAL A 1 247 ? -21.793 -11.586 -83.315 1.00 15.72 247 VAL A C 1
ATOM 1947 O O . VAL A 1 247 ? -20.907 -10.746 -83.261 1.00 16.71 247 VAL A O 1
ATOM 1951 N N . VAL A 1 248 ? -22.479 -11.823 -84.397 1.00 16.91 248 VAL A N 1
ATOM 1952 C CA . VAL A 1 248 ? -22.102 -11.131 -85.641 1.00 18.73 248 VAL A CA 1
ATOM 1953 C C . VAL A 1 248 ? -22.863 -9.846 -85.940 1.00 19.91 248 VAL A C 1
ATOM 1954 O O . VAL A 1 248 ? -22.481 -9.072 -86.839 1.00 20.32 248 VAL A O 1
ATOM 1958 N N . SER A 1 249 ? -23.961 -9.630 -85.222 1.00 18.56 249 SER A N 1
ATOM 1959 C CA . SER A 1 249 ? -24.775 -8.456 -85.482 1.00 17.03 249 SER A CA 1
ATOM 1960 C C . SER A 1 249 ? -25.527 -8.012 -84.208 1.00 17.40 249 SER A C 1
ATOM 1961 O O . SER A 1 249 ? -25.807 -8.855 -83.359 1.00 17.39 249 SER A O 1
ATOM 1964 N N . LEU A 1 250 ? -25.761 -6.705 -84.110 1.00 18.85 250 LEU A N 1
ATOM 1965 C CA . LEU A 1 250 ? -26.794 -6.117 -83.248 1.00 19.84 250 LEU A CA 1
ATOM 1966 C C . LEU A 1 250 ? -27.470 -5.105 -84.086 1.00 19.98 250 LEU A C 1
ATOM 1967 O O . LEU A 1 250 ? -27.002 -4.741 -85.151 1.00 20.47 250 LEU A O 1
ATOM 1972 N N . SER A 1 251 ? -28.551 -4.535 -83.579 1.00 17.14 251 SER A N 1
ATOM 1973 C CA . SER A 1 251 ? -29.264 -3.491 -84.295 1.00 17.87 251 SER A CA 1
ATOM 1974 C C . SER A 1 251 ? -30.080 -2.625 -83.359 1.00 17.18 251 SER A C 1
ATOM 1975 O O . SER A 1 251 ? -30.321 -3.034 -82.222 1.00 17.58 251 SER A O 1
ATOM 1978 N N . ASP A 1 252 ? -30.591 -1.537 -83.910 1.00 18.68 252 ASP A N 1
ATOM 1979 C CA . ASP A 1 252 ? -31.528 -0.648 -83.192 1.00 18.16 252 ASP A CA 1
ATOM 1980 C C . ASP A 1 252 ? -32.593 -0.158 -84.129 1.00 20.69 252 ASP A C 1
ATOM 1981 O O . ASP A 1 252 ? -32.754 -0.717 -85.224 1.00 19.31 252 ASP A O 1
ATOM 1986 N N . SER A 1 253 ? -33.379 0.798 -83.710 1.00 18.45 253 SER A N 1
ATOM 1987 C CA . SER A 1 253 ? -34.481 1.299 -84.542 1.00 18.87 253 SER A CA 1
ATOM 1988 C C . SER A 1 253 ? -33.988 2.058 -85.782 1.00 22.32 253 SER A C 1
ATOM 1989 O O . SER A 1 253 ? -34.779 2.229 -86.715 1.00 22.21 253 SER A O 1
ATOM 1992 N N . GLN A 1 254 ? -32.706 2.380 -85.869 1.00 22.85 254 GLN A N 1
ATOM 1993 C CA A GLN A 1 254 ? -32.192 3.143 -87.045 0.50 24.82 254 GLN A CA 1
ATOM 1994 C CA B GLN A 1 254 ? -32.184 3.142 -87.036 0.50 24.36 254 GLN A CA 1
ATOM 1995 C C . GLN A 1 254 ? -31.328 2.298 -88.009 1.00 24.87 254 GLN A C 1
ATOM 1996 O O . GLN A 1 254 ? -31.212 2.637 -89.179 1.00 22.60 254 GLN A O 1
ATOM 2007 N N . GLY A 1 255 ? -30.758 1.191 -87.542 1.00 21.96 255 GLY A N 1
ATOM 2008 C CA . GLY A 1 255 ? -29.935 0.359 -88.407 1.00 23.20 255 GLY A CA 1
ATOM 2009 C C . GLY A 1 255 ? -29.312 -0.836 -87.760 1.00 23.80 255 GLY A C 1
ATOM 2010 O O . GLY A 1 255 ? -29.438 -1.028 -86.531 1.00 19.02 255 GLY A O 1
ATOM 2011 N N . SER A 1 256 ? -28.523 -1.561 -88.542 1.00 20.03 256 SER A N 1
ATOM 2012 C CA . SER A 1 256 ? -27.814 -2.752 -88.090 1.00 20.87 256 SER A CA 1
ATOM 2013 C C . SER A 1 256 ? -26.331 -2.536 -88.115 1.00 21.30 256 SER A C 1
ATOM 2014 O O . SER A 1 256 ? -25.834 -1.775 -88.942 1.00 22.74 256 SER A O 1
ATOM 2017 N N . LEU A 1 257 ? -25.639 -3.141 -87.147 1.00 19.75 257 LEU A N 1
ATOM 2018 C CA . LEU A 1 257 ? -24.184 -3.075 -86.995 1.00 20.69 257 LEU A CA 1
ATOM 2019 C C . LEU A 1 257 ? -23.649 -4.481 -87.061 1.00 23.57 257 LEU A C 1
ATOM 2020 O O . LEU A 1 257 ? -24.019 -5.320 -86.217 1.00 20.59 257 LEU A O 1
ATOM 2025 N N . ILE A 1 258 ? -22.862 -4.802 -88.112 1.00 21.00 258 ILE A N 1
ATOM 2026 C CA . ILE A 1 258 ? -22.563 -6.161 -88.442 1.00 19.17 258 ILE A CA 1
ATOM 2027 C C . ILE A 1 258 ? -21.051 -6.309 -88.539 1.00 21.99 258 ILE A C 1
ATOM 2028 O O . ILE A 1 258 ? -20.422 -5.437 -89.113 1.00 23.20 258 ILE A O 1
ATOM 2033 N N . VAL A 1 259 ? -20.445 -7.339 -87.942 1.00 21.36 259 VAL A N 1
ATOM 2034 C CA . VAL A 1 259 ? -18.999 -7.497 -88.132 1.00 23.09 259 VAL A CA 1
ATOM 2035 C C . VAL A 1 259 ? -18.671 -7.664 -89.663 1.00 25.74 259 VAL A C 1
ATOM 2036 O O . VAL A 1 259 ? -19.409 -8.307 -90.387 1.00 25.56 259 VAL A O 1
ATOM 2040 N N . LYS A 1 260 ? -17.552 -7.117 -90.105 1.00 28.93 260 LYS A N 1
ATOM 2041 C CA . LYS A 1 260 ? -17.164 -7.305 -91.557 1.00 29.37 260 LYS A CA 1
ATOM 2042 C C . LYS A 1 260 ? -16.769 -8.697 -91.857 1.00 25.87 260 LYS A C 1
ATOM 2043 O O . LYS A 1 260 ? -17.046 -9.178 -92.925 1.00 33.70 260 LYS A O 1
ATOM 2049 N N . ASP A 1 261 ? -16.172 -9.392 -90.906 1.00 27.03 261 ASP A N 1
ATOM 2050 C CA . ASP A 1 261 ? -15.898 -10.801 -91.057 1.00 28.54 261 ASP A CA 1
ATOM 2051 C C . ASP A 1 261 ? -16.776 -11.695 -90.202 1.00 28.36 261 ASP A C 1
ATOM 2052 O O . ASP A 1 261 ? -16.422 -12.026 -89.056 1.00 26.84 261 ASP A O 1
ATOM 2057 N N . THR A 1 262 ? -17.875 -12.153 -90.797 1.00 29.30 262 THR A N 1
ATOM 2058 C CA . THR A 1 262 ? -18.884 -12.903 -90.065 1.00 29.05 262 THR A CA 1
ATOM 2059 C C . THR A 1 262 ? -18.524 -14.329 -89.893 1.00 29.78 262 THR A C 1
ATOM 2060 O O . THR A 1 262 ? -19.120 -14.993 -89.065 1.00 30.19 262 THR A O 1
ATOM 2064 N N . ALA A 1 263 ? -17.512 -14.822 -90.617 1.00 32.95 263 ALA A N 1
ATOM 2065 C CA . ALA A 1 263 ? -17.077 -16.197 -90.434 1.00 33.80 263 ALA A CA 1
ATOM 2066 C C . ALA A 1 263 ? -16.282 -16.325 -89.165 1.00 29.18 263 ALA A C 1
ATOM 2067 O O . ALA A 1 263 ? -16.447 -17.335 -88.452 1.00 36.71 263 ALA A O 1
ATOM 2069 N N . LYS A 1 264 ? -15.456 -15.301 -88.864 1.00 30.29 264 LYS A N 1
ATOM 2070 C CA . LYS A 1 264 ? -14.538 -15.376 -87.726 1.00 31.33 264 LYS A CA 1
ATOM 2071 C C . LYS A 1 264 ? -14.550 -14.303 -86.648 1.00 30.89 264 LYS A C 1
ATOM 2072 O O . LYS A 1 264 ? -13.952 -14.544 -85.594 1.00 27.30 264 LYS A O 1
ATOM 2078 N N . ASP A 1 265 ? -15.203 -13.161 -86.878 1.00 26.10 265 ASP A N 1
ATOM 2079 C CA . ASP A 1 265 ? -15.142 -12.088 -85.904 1.00 26.11 265 ASP A CA 1
ATOM 2080 C C . ASP A 1 265 ? -16.460 -12.054 -85.023 1.00 22.41 265 ASP A C 1
ATOM 2081 O O . ASP A 1 265 ? -17.438 -12.731 -85.316 1.00 20.84 265 ASP A O 1
ATOM 2086 N N . SER A 1 266 ? -16.421 -11.254 -83.990 1.00 22.48 266 SER A N 1
ATOM 2087 C CA . SER A 1 266 ? -17.585 -11.175 -82.998 1.00 18.72 266 SER A CA 1
ATOM 2088 C C . SER A 1 266 ? -17.536 -9.806 -82.302 1.00 20.79 266 SER A C 1
ATOM 2089 O O . SER A 1 266 ? -16.456 -9.251 -82.036 1.00 20.11 266 SER A O 1
ATOM 2092 N N . PHE A 1 267 ? -18.721 -9.311 -81.913 1.00 19.93 267 PHE A N 1
ATOM 2093 C CA . PHE A 1 267 ? -18.768 -8.333 -80.801 1.00 18.97 267 PHE A CA 1
ATOM 2094 C C . PHE A 1 267 ? -18.038 -8.875 -79.587 1.00 18.70 267 PHE A C 1
ATOM 2095 O O . PHE A 1 267 ? -18.041 -10.085 -79.296 1.00 19.07 267 PHE A O 1
ATOM 2103 N N . THR A 1 268 ? -17.448 -7.957 -78.827 1.00 17.10 268 THR A N 1
ATOM 2104 C CA . THR A 1 268 ? -16.847 -8.250 -77.561 1.00 18.69 268 THR A CA 1
ATOM 2105 C C . THR A 1 268 ? -17.685 -7.668 -76.428 1.00 18.86 268 THR A C 1
ATOM 2106 O O . THR A 1 268 ? -18.529 -6.765 -76.657 1.00 18.43 268 THR A O 1
ATOM 2110 N N . PRO A 1 269 ? -17.418 -8.120 -75.199 1.00 19.64 269 PRO A N 1
ATOM 2111 C CA . PRO A 1 269 ? -18.126 -7.526 -74.050 1.00 20.67 269 PRO A CA 1
ATOM 2112 C C . PRO A 1 269 ? -17.928 -6.015 -73.939 1.00 23.76 269 PRO A C 1
ATOM 2113 O O . PRO A 1 269 ? -18.882 -5.272 -73.634 1.00 20.28 269 PRO A O 1
ATOM 2117 N N . ALA A 1 270 ? -16.711 -5.552 -74.226 1.00 21.54 270 ALA A N 1
ATOM 2118 C CA . ALA A 1 270 ? -16.437 -4.117 -74.153 1.00 22.05 270 ALA A CA 1
ATOM 2119 C C . ALA A 1 270 ? -17.272 -3.320 -75.138 1.00 23.07 270 ALA A C 1
ATOM 2120 O O . ALA A 1 270 ? -17.731 -2.208 -74.824 1.00 21.18 270 ALA A O 1
ATOM 2122 N N . GLU A 1 271 ? -17.428 -3.843 -76.336 1.00 19.31 271 GLU A N 1
ATOM 2123 C CA . GLU A 1 271 ? -18.209 -3.207 -77.332 1.00 20.30 271 GLU A CA 1
ATOM 2124 C C . GLU A 1 271 ? -19.697 -3.182 -76.951 1.00 19.97 271 GLU A C 1
ATOM 2125 O O . GLU A 1 271 ? -20.391 -2.170 -77.160 1.00 19.39 271 GLU A O 1
ATOM 2131 N N . ILE A 1 272 ? -20.169 -4.299 -76.448 1.00 21.17 272 ILE A N 1
ATOM 2132 C CA . ILE A 1 272 ? -21.545 -4.403 -75.928 1.00 22.28 272 ILE A CA 1
ATOM 2133 C C . ILE A 1 272 ? -21.750 -3.366 -74.815 1.00 24.16 272 ILE A C 1
ATOM 2134 O O . ILE A 1 272 ? -22.818 -2.693 -74.785 1.00 21.35 272 ILE A O 1
ATOM 2139 N N . ASP A 1 273 ? -20.842 -3.293 -73.858 1.00 21.32 273 ASP A N 1
ATOM 2140 C CA A ASP A 1 273 ? -20.943 -2.276 -72.794 0.50 22.31 273 ASP A CA 1
ATOM 2141 C CA B ASP A 1 273 ? -20.969 -2.280 -72.832 0.50 24.88 273 ASP A CA 1
ATOM 2142 C C . ASP A 1 273 ? -21.016 -0.828 -73.378 1.00 23.78 273 ASP A C 1
ATOM 2143 O O . ASP A 1 273 ? -21.809 -0.031 -72.918 1.00 21.23 273 ASP A O 1
ATOM 2152 N N . ALA A 1 274 ? -20.259 -0.510 -74.412 1.00 20.29 274 ALA A N 1
ATOM 2153 C CA . ALA A 1 274 ? -20.329 0.798 -75.017 1.00 21.71 274 ALA A CA 1
ATOM 2154 C C . ALA A 1 274 ? -21.687 1.058 -75.638 1.00 23.25 274 ALA A C 1
ATOM 2155 O O . ALA A 1 274 ? -22.222 2.142 -75.476 1.00 21.36 274 ALA A O 1
ATOM 2157 N N . ILE A 1 275 ? -22.222 0.080 -76.320 1.00 19.41 275 ILE A N 1
ATOM 2158 C CA . ILE A 1 275 ? -23.553 0.195 -76.880 1.00 21.13 275 ILE A CA 1
ATOM 2159 C C . ILE A 1 275 ? -24.648 0.353 -75.785 1.00 21.99 275 ILE A C 1
ATOM 2160 O O . ILE A 1 275 ? -25.521 1.267 -75.870 1.00 21.33 275 ILE A O 1
ATOM 2165 N N . ALA A 1 276 ? -24.481 -0.394 -74.729 1.00 19.68 276 ALA A N 1
ATOM 2166 C CA . ALA A 1 276 ? -25.424 -0.367 -73.602 1.00 21.45 276 ALA A CA 1
ATOM 2167 C C . ALA A 1 276 ? -25.425 1.046 -72.983 1.00 21.52 276 ALA A C 1
ATOM 2168 O O . ALA A 1 276 ? -26.477 1.543 -72.598 1.00 19.89 276 ALA A O 1
ATOM 2170 N N . ALA A 1 277 ? -24.240 1.668 -72.849 1.00 21.19 277 ALA A N 1
ATOM 2171 C CA . ALA A 1 277 ? -24.126 3.009 -72.242 1.00 21.44 277 ALA A CA 1
ATOM 2172 C C . ALA A 1 277 ? -24.792 3.993 -73.163 1.00 21.40 277 ALA A C 1
ATOM 2173 O O . ALA A 1 277 ? -25.479 4.876 -72.683 1.00 20.36 277 ALA A O 1
ATOM 2175 N N . LEU A 1 278 ? -24.676 3.872 -74.506 1.00 19.67 278 LEU A N 1
ATOM 2176 C CA . LEU A 1 278 ? -25.444 4.761 -75.388 1.00 20.92 278 LEU A CA 1
ATOM 2177 C C . LEU A 1 278 ? -26.963 4.636 -75.138 1.00 21.07 278 LEU A C 1
ATOM 2178 O O . LEU A 1 278 ? -27.736 5.618 -75.157 1.00 21.10 278 LEU A O 1
ATOM 2183 N N . LYS A 1 279 ? -27.381 3.384 -74.976 1.00 18.64 279 LYS A N 1
ATOM 2184 C CA . LYS A 1 279 ? -28.761 3.077 -74.819 1.00 20.01 279 LYS A CA 1
ATOM 2185 C C . LYS A 1 279 ? -29.379 3.551 -73.467 1.00 18.18 279 LYS A C 1
ATOM 2186 O O . LYS A 1 279 ? -30.537 4.005 -73.480 1.00 18.03 279 LYS A O 1
ATOM 2192 N N . VAL A 1 280 ? -28.597 3.610 -72.415 1.00 18.35 280 VAL A N 1
ATOM 2193 C CA . VAL A 1 280 ? -29.025 4.194 -71.129 1.00 19.28 280 VAL A CA 1
ATOM 2194 C C . VAL A 1 280 ? -29.380 5.656 -71.428 1.00 22.04 280 VAL A C 1
ATOM 2195 O O . VAL A 1 280 ? -30.396 6.179 -70.959 1.00 20.13 280 VAL A O 1
ATOM 2199 N N . ASP A 1 281 ? -28.556 6.277 -72.270 1.00 20.88 281 ASP A N 1
ATOM 2200 C CA . ASP A 1 281 ? -28.720 7.720 -72.671 1.00 21.03 281 ASP A CA 1
ATOM 2201 C C . ASP A 1 281 ? -29.607 7.924 -73.854 1.00 20.78 281 ASP A C 1
ATOM 2202 O O . ASP A 1 281 ? -29.774 9.064 -74.309 1.00 19.67 281 ASP A O 1
ATOM 2207 N N . ARG A 1 282 ? -30.296 6.898 -74.313 1.00 18.66 282 ARG A N 1
ATOM 2208 C CA . ARG A 1 282 ? -31.330 7.010 -75.351 1.00 20.87 282 ARG A CA 1
ATOM 2209 C C . ARG A 1 282 ? -30.764 7.511 -76.665 1.00 23.17 282 ARG A C 1
ATOM 2210 O O . ARG A 1 282 ? -31.404 8.269 -77.390 1.00 22.78 282 ARG A O 1
ATOM 2218 N N . LYS A 1 283 ? -29.536 7.069 -76.927 1.00 20.68 283 LYS A N 1
ATOM 2219 C CA . LYS A 1 283 ? -28.829 7.380 -78.205 1.00 23.23 283 LYS A CA 1
ATOM 2220 C C . LYS A 1 283 ? -28.769 6.213 -79.127 1.00 24.77 283 LYS A C 1
ATOM 2221 O O . LYS A 1 283 ? -29.081 5.069 -78.735 1.00 20.33 283 LYS A O 1
ATOM 2227 N N . GLN A 1 284 ? -28.371 6.463 -80.366 1.00 22.52 284 GLN A N 1
ATOM 2228 C CA . GLN A 1 284 ? -28.361 5.433 -81.417 1.00 24.28 284 GLN A CA 1
ATOM 2229 C C . GLN A 1 284 ? -26.949 4.826 -81.670 1.00 21.54 284 GLN A C 1
ATOM 2230 O O . GLN A 1 284 ? -25.945 5.446 -81.405 1.00 21.09 284 GLN A O 1
ATOM 2236 N N . ILE A 1 285 ? -26.939 3.569 -82.114 1.00 19.65 285 ILE A N 1
ATOM 2237 C CA . ILE A 1 285 ? -25.712 2.913 -82.507 1.00 25.04 285 ILE A CA 1
ATOM 2238 C C . ILE A 1 285 ? -24.925 3.737 -83.516 1.00 25.81 285 ILE A C 1
ATOM 2239 O O . ILE A 1 285 ? -23.686 3.839 -83.390 1.00 27.18 285 ILE A O 1
ATOM 2244 N N . ALA A 1 286 ? -25.655 4.421 -84.386 1.00 24.75 286 ALA A N 1
ATOM 2245 C CA . ALA A 1 286 ? -25.058 5.306 -85.424 1.00 27.78 286 ALA A CA 1
ATOM 2246 C C . ALA A 1 286 ? -24.030 6.251 -84.846 1.00 35.66 286 ALA A C 1
ATOM 2247 O O . ALA A 1 286 ? -23.077 6.594 -85.519 1.00 36.10 286 ALA A O 1
ATOM 2249 N N . GLU A 1 287 ? -24.174 6.676 -83.603 1.00 32.83 287 GLU A N 1
ATOM 2250 C CA . GLU A 1 287 ? -23.197 7.611 -83.015 1.00 37.78 287 GLU A CA 1
ATOM 2251 C C . GLU A 1 287 ? -21.787 7.069 -82.901 1.00 38.40 287 GLU A C 1
ATOM 2252 O O . GLU A 1 287 ? -20.876 7.880 -82.847 1.00 33.87 287 GLU A O 1
ATOM 2258 N N . LEU A 1 288 ? -21.554 5.757 -82.817 1.00 35.04 288 LEU A N 1
ATOM 2259 C CA . LEU A 1 288 ? -20.223 5.333 -82.540 1.00 36.38 288 LEU A CA 1
ATOM 2260 C C . LEU A 1 288 ? -19.624 4.628 -83.712 1.00 32.62 288 LEU A C 1
ATOM 2261 O O . LEU A 1 288 ? -18.493 4.178 -83.640 1.00 35.32 288 LEU A O 1
ATOM 2266 N N . VAL A 1 289 ? -20.314 4.598 -84.819 1.00 31.85 289 VAL A N 1
ATOM 2267 C CA . VAL A 1 289 ? -19.874 3.708 -85.838 1.00 35.79 289 VAL A CA 1
ATOM 2268 C C . VAL A 1 289 ? -18.623 4.209 -86.558 1.00 39.29 289 VAL A C 1
ATOM 2269 O O . VAL A 1 289 ? -17.987 3.386 -87.271 1.00 37.89 289 VAL A O 1
ATOM 2273 N N . THR A 1 290 ? -18.286 5.493 -86.406 1.00 37.70 290 THR A N 1
ATOM 2274 C CA . THR A 1 290 ? -17.050 6.022 -87.004 1.00 42.39 290 THR A CA 1
ATOM 2275 C C . THR A 1 290 ? -15.899 6.119 -85.950 1.00 42.17 290 THR A C 1
ATOM 2276 O O . THR A 1 290 ? -14.796 6.475 -86.311 1.00 45.16 290 THR A O 1
ATOM 2280 N N . ASP A 1 291 ? -16.128 5.882 -84.663 1.00 35.97 291 ASP A N 1
ATOM 2281 C CA . ASP A 1 291 ? -15.009 5.788 -83.694 1.00 38.96 291 ASP A CA 1
ATOM 2282 C C . ASP A 1 291 ? -14.044 4.718 -84.133 1.00 43.38 291 ASP A C 1
ATOM 2283 O O . ASP A 1 291 ? -14.404 3.804 -84.912 1.00 39.86 291 ASP A O 1
ATOM 2288 N N . ALA A 1 292 ? -12.824 4.823 -83.634 1.00 43.96 292 ALA A N 1
ATOM 2289 C CA . ALA A 1 292 ? -11.696 3.988 -84.107 1.00 47.69 292 ALA A CA 1
ATOM 2290 C C . ALA A 1 292 ? -11.979 2.474 -83.939 1.00 42.84 292 ALA A C 1
ATOM 2291 O O . ALA A 1 292 ? -11.844 1.663 -84.868 1.00 46.67 292 ALA A O 1
ATOM 2293 N N . ALA A 1 293 ? -12.464 2.184 -82.728 1.00 48.74 293 ALA A N 1
ATOM 2294 C CA . ALA A 1 293 ? -12.868 0.847 -82.222 1.00 52.24 293 ALA A CA 1
ATOM 2295 C C . ALA A 1 293 ? -13.981 0.151 -83.025 1.00 49.79 293 ALA A C 1
ATOM 2296 O O . ALA A 1 293 ? -14.273 -1.027 -82.696 1.00 50.33 293 ALA A O 1
ATOM 2298 N N . PHE A 1 294 ? -14.672 0.887 -83.921 1.00 33.89 294 PHE A N 1
ATOM 2299 C CA . PHE A 1 294 ? -15.794 0.365 -84.654 1.00 33.23 294 PHE A CA 1
ATOM 2300 C C . PHE A 1 294 ? -15.668 0.490 -86.173 1.00 31.67 294 PHE A C 1
ATOM 2301 O O . PHE A 1 294 ? -16.148 -0.389 -86.876 1.00 30.01 294 PHE A O 1
ATOM 2309 N N . ALA A 1 295 ? -15.080 1.594 -86.682 1.00 33.82 295 ALA A N 1
ATOM 2310 C CA . ALA A 1 295 ? -15.094 1.915 -88.151 1.00 35.65 295 ALA A CA 1
ATOM 2311 C C . ALA A 1 295 ? -14.541 0.818 -88.983 1.00 34.36 295 ALA A C 1
ATOM 2312 O O . ALA A 1 295 ? -15.126 0.429 -89.967 1.00 34.48 295 ALA A O 1
ATOM 2314 N N . ASP A 1 296 ? -13.416 0.282 -88.539 1.00 34.54 296 ASP A N 1
ATOM 2315 C CA . ASP A 1 296 ? -12.743 -0.816 -89.277 1.00 37.00 296 ASP A CA 1
ATOM 2316 C C . ASP A 1 296 ? -13.239 -2.196 -89.087 1.00 35.98 296 ASP A C 1
ATOM 2317 O O . ASP A 1 296 ? -13.103 -3.031 -89.989 1.00 33.47 296 ASP A O 1
ATOM 2322 N N . LYS A 1 297 ? -13.872 -2.460 -87.939 1.00 27.06 297 LYS A N 1
ATOM 2323 C CA . LYS A 1 297 ? -14.313 -3.818 -87.599 1.00 25.89 297 LYS A CA 1
ATOM 2324 C C . LYS A 1 297 ? -15.729 -4.129 -88.092 1.00 24.44 297 LYS A C 1
ATOM 2325 O O . LYS A 1 297 ? -16.028 -5.292 -88.446 1.00 24.91 297 LYS A O 1
ATOM 2331 N N . PHE A 1 298 ? -16.573 -3.112 -88.185 1.00 23.82 298 PHE A N 1
ATOM 2332 C CA . PHE A 1 298 ? -17.999 -3.303 -88.431 1.00 26.36 298 PHE A CA 1
ATOM 2333 C C . PHE A 1 298 ? -18.456 -2.495 -89.660 1.00 30.58 298 PHE A C 1
ATOM 2334 O O . PHE A 1 298 ? -17.871 -1.478 -89.989 1.00 28.29 298 PHE A O 1
ATOM 2342 N N . THR A 1 299 ? -19.537 -2.955 -90.277 1.00 26.12 299 THR A N 1
ATOM 2343 C CA . THR A 1 299 ? -20.333 -2.227 -91.242 1.00 24.88 299 THR A CA 1
ATOM 2344 C C . THR A 1 299 ? -21.683 -1.803 -90.566 1.00 25.66 299 THR A C 1
ATOM 2345 O O . THR A 1 299 ? -22.353 -2.647 -89.984 1.00 25.22 299 THR A O 1
ATOM 2349 N N . TYR A 1 300 ? -21.973 -0.528 -90.585 1.00 25.48 300 TYR A N 1
ATOM 2350 C CA . TYR A 1 300 ? -23.300 0.002 -90.214 1.00 25.27 300 TYR A CA 1
ATOM 2351 C C . TYR A 1 300 ? -24.201 0.121 -91.448 1.00 27.16 300 TYR A C 1
ATOM 2352 O O . TYR A 1 300 ? -23.801 0.726 -92.481 1.00 27.22 300 TYR A O 1
ATOM 2361 N N . LEU A 1 301 ? -25.412 -0.455 -91.379 1.00 23.33 301 LEU A N 1
ATOM 2362 C CA . LEU A 1 301 ? -26.410 -0.398 -92.411 1.00 22.82 301 LEU A CA 1
ATOM 2363 C C . LEU A 1 301 ? -27.675 0.336 -91.959 1.00 25.43 301 LEU A C 1
ATOM 2364 O O . LEU A 1 301 ? -28.577 -0.270 -91.340 1.00 24.36 301 LEU A O 1
ATOM 2369 N N . PRO A 1 302 ? -27.752 1.626 -92.237 1.00 25.17 302 PRO A N 1
ATOM 2370 C CA . PRO A 1 302 ? -29.001 2.382 -91.907 1.00 26.47 302 PRO A CA 1
ATOM 2371 C C . PRO A 1 302 ? -30.190 1.802 -92.599 1.00 29.63 302 PRO A C 1
ATOM 2372 O O . PRO A 1 302 ? -30.164 1.369 -93.816 1.00 25.32 302 PRO A O 1
ATOM 2376 N N . GLY A 1 303 ? -31.264 1.687 -91.810 1.00 25.68 303 GLY A N 1
ATOM 2377 C CA . GLY A 1 303 ? -32.539 1.266 -92.335 1.00 23.47 303 GLY A CA 1
ATOM 2378 C C . GLY A 1 303 ? -32.664 -0.191 -92.576 1.00 22.81 303 GLY A C 1
ATOM 2379 O O . GLY A 1 303 ? -33.641 -0.621 -93.128 1.00 23.85 303 GLY A O 1
ATOM 2380 N N . GLN A 1 304 ? -31.689 -1.012 -92.230 1.00 23.51 304 GLN A N 1
ATOM 2381 C CA . GLN A 1 304 ? -31.767 -2.459 -92.530 1.00 22.60 304 GLN A CA 1
ATOM 2382 C C . GLN A 1 304 ? -31.758 -3.296 -91.241 1.00 21.29 304 GLN A C 1
ATOM 2383 O O . GLN A 1 304 ? -31.060 -2.921 -90.247 1.00 24.03 304 GLN A O 1
ATOM 2389 N N . ARG A 1 305 ? -32.410 -4.443 -91.338 1.00 20.11 305 ARG A N 1
ATOM 2390 C CA . ARG A 1 305 ? -32.385 -5.534 -90.348 1.00 20.05 305 ARG A CA 1
ATOM 2391 C C . ARG A 1 305 ? -31.156 -6.361 -90.659 1.00 23.09 305 ARG A C 1
ATOM 2392 O O . ARG A 1 305 ? -30.657 -6.298 -91.747 1.00 24.33 305 ARG A O 1
ATOM 2400 N N . PRO A 1 306 ? -30.692 -7.173 -89.729 1.00 23.33 306 PRO A N 1
ATOM 2401 C CA . PRO A 1 306 ? -29.455 -7.891 -90.016 1.00 21.98 306 PRO A CA 1
ATOM 2402 C C . PRO A 1 306 ? -29.524 -9.135 -90.899 1.00 21.90 306 PRO A C 1
ATOM 2403 O O . PRO A 1 306 ? -28.476 -9.491 -91.429 1.00 20.58 306 PRO A O 1
ATOM 2407 N N . TRP A 1 307 ? -30.691 -9.740 -91.042 1.00 17.85 307 TRP A N 1
ATOM 2408 C CA . TRP A 1 307 ? -30.859 -11.123 -91.408 1.00 20.56 307 TRP A CA 1
ATOM 2409 C C . TRP A 1 307 ? -30.238 -11.468 -92.794 1.00 22.02 307 TRP A C 1
ATOM 2410 O O . TRP A 1 307 ? -29.653 -12.555 -92.920 1.00 21.85 307 TRP A O 1
ATOM 2421 N N . VAL A 1 308 ? -30.470 -10.600 -93.760 1.00 21.29 308 VAL A N 1
ATOM 2422 C CA . VAL A 1 308 ? -29.950 -10.856 -95.160 1.00 23.77 308 VAL A CA 1
ATOM 2423 C C . VAL A 1 308 ? -28.538 -10.390 -95.343 1.00 27.57 308 VAL A C 1
ATOM 2424 O O . VAL A 1 308 ? -27.961 -10.593 -96.419 1.00 27.05 308 VAL A O 1
ATOM 2428 N N . HIS A 1 309 ? -27.955 -9.756 -94.330 1.00 24.44 309 HIS A N 1
ATOM 2429 C CA . HIS A 1 309 ? -26.642 -9.124 -94.379 1.00 24.34 309 HIS A CA 1
ATOM 2430 C C . HIS A 1 309 ? -25.519 -9.763 -93.621 1.00 22.68 309 HIS A C 1
ATOM 2431 O O . HIS A 1 309 ? -24.414 -9.231 -93.602 1.00 26.47 309 HIS A O 1
ATOM 2438 N N . VAL A 1 310 ? -25.739 -10.894 -92.989 1.00 21.98 310 VAL A N 1
ATOM 2439 C CA . VAL A 1 310 ? -24.757 -11.510 -92.129 1.00 23.70 310 VAL A CA 1
ATOM 2440 C C . VAL A 1 310 ? -24.057 -12.689 -92.820 1.00 25.56 310 VAL A C 1
ATOM 2441 O O . VAL A 1 310 ? -23.241 -13.341 -92.188 1.00 23.39 310 VAL A O 1
ATOM 2445 N N . GLY A 1 311 ? -24.351 -12.943 -94.095 1.00 28.29 311 GLY A N 1
ATOM 2446 C CA . GLY A 1 311 ? -23.815 -14.157 -94.759 1.00 28.52 311 GLY A CA 1
ATOM 2447 C C . GLY A 1 311 ? -24.339 -15.418 -94.103 1.00 27.97 311 GLY A C 1
ATOM 2448 O O . GLY A 1 311 ? -25.461 -15.434 -93.542 1.00 25.50 311 GLY A O 1
ATOM 2449 N N . ALA A 1 312 ? -23.501 -16.477 -94.104 1.00 24.06 312 ALA A N 1
ATOM 2450 C CA . ALA A 1 312 ? -23.835 -17.726 -93.539 1.00 25.01 312 ALA A CA 1
ATOM 2451 C C . ALA A 1 312 ? -23.848 -17.537 -92.020 1.00 23.51 312 ALA A C 1
ATOM 2452 O O . ALA A 1 312 ? -22.908 -16.953 -91.471 1.00 23.32 312 ALA A O 1
ATOM 2454 N N . VAL A 1 313 ? -24.876 -18.074 -91.370 1.00 23.73 313 VAL A N 1
ATOM 2455 C CA . VAL A 1 313 ? -25.097 -17.890 -89.912 1.00 23.30 313 VAL A CA 1
ATOM 2456 C C . VAL A 1 313 ? -25.736 -19.130 -89.359 1.00 22.34 313 VAL A C 1
ATOM 2457 O O . VAL A 1 313 ? -26.286 -19.902 -90.108 1.00 22.89 313 VAL A O 1
ATOM 2461 N N . ASP A 1 314 ? -25.522 -19.432 -88.068 1.00 18.88 314 ASP A N 1
ATOM 2462 C CA . ASP A 1 314 ? -26.004 -20.626 -87.467 1.00 18.44 314 ASP A CA 1
ATOM 2463 C C . ASP A 1 314 ? -27.265 -20.444 -86.606 1.00 20.10 314 ASP A C 1
ATOM 2464 O O . ASP A 1 314 ? -28.074 -21.376 -86.494 1.00 18.88 314 ASP A O 1
ATOM 2469 N N . VAL A 1 315 ? -27.319 -19.304 -85.902 1.00 20.48 315 VAL A N 1
ATOM 2470 C CA . VAL A 1 315 ? -28.403 -19.070 -84.929 1.00 18.95 315 VAL A CA 1
ATOM 2471 C C . VAL A 1 315 ? -28.886 -17.639 -85.115 1.00 18.67 315 VAL A C 1
ATOM 2472 O O . VAL A 1 315 ? -28.077 -16.746 -85.389 1.00 18.23 315 VAL A O 1
ATOM 2476 N N . ALA A 1 316 ? -30.209 -17.424 -85.054 1.00 18.02 316 ALA A N 1
ATOM 2477 C CA . ALA A 1 316 ? -30.756 -16.104 -85.094 1.00 18.43 316 ALA A CA 1
ATOM 2478 C C . ALA A 1 316 ? -31.567 -15.840 -83.840 1.00 17.56 316 ALA A C 1
ATOM 2479 O O . ALA A 1 316 ? -32.385 -16.673 -83.511 1.00 16.91 316 ALA A O 1
ATOM 2481 N N . LEU A 1 317 ? -31.330 -14.698 -83.218 1.00 17.21 317 LEU A N 1
ATOM 2482 C CA . LEU A 1 317 ? -32.059 -14.309 -81.964 1.00 17.40 317 LEU A CA 1
ATOM 2483 C C . LEU A 1 317 ? -32.673 -12.955 -82.155 1.00 15.64 317 LEU A C 1
ATOM 2484 O O . LEU A 1 317 ? -32.116 -11.943 -81.701 1.00 16.62 317 LEU A O 1
ATOM 2489 N N . PRO A 1 318 ? -33.824 -12.856 -82.841 1.00 15.64 318 PRO A N 1
ATOM 2490 C CA . PRO A 1 318 ? -34.479 -11.573 -82.896 1.00 16.17 318 PRO A CA 1
ATOM 2491 C C . PRO A 1 318 ? -34.816 -11.106 -81.437 1.00 15.16 318 PRO A C 1
ATOM 2492 O O . PRO A 1 318 ? -35.503 -11.867 -80.733 1.00 14.94 318 PRO A O 1
ATOM 2496 N N . SER A 1 319 ? -34.360 -9.903 -81.091 1.00 17.11 319 SER A N 1
ATOM 2497 C CA . SER A 1 319 ? -34.409 -9.464 -79.669 1.00 15.43 319 SER A CA 1
ATOM 2498 C C . SER A 1 319 ? -34.858 -8.015 -79.534 1.00 15.38 319 SER A C 1
ATOM 2499 O O . SER A 1 319 ? -34.544 -7.364 -78.494 1.00 16.53 319 SER A O 1
ATOM 2502 N N . ALA A 1 320 ? -35.592 -7.506 -80.518 1.00 15.03 320 ALA A N 1
ATOM 2503 C CA . ALA A 1 320 ? -35.940 -6.095 -80.512 1.00 15.46 320 ALA A CA 1
ATOM 2504 C C . ALA A 1 320 ? -37.480 -5.902 -80.294 1.00 17.39 320 ALA A C 1
ATOM 2505 O O . ALA A 1 320 ? -37.884 -5.242 -79.332 1.00 18.02 320 ALA A O 1
ATOM 2507 N N . THR A 1 321 ? -38.299 -6.370 -81.241 1.00 16.92 321 THR A N 1
ATOM 2508 C CA . THR A 1 321 ? -39.711 -6.013 -81.294 1.00 17.39 321 THR A CA 1
ATOM 2509 C C . THR A 1 321 ? -40.502 -6.992 -82.126 1.00 18.05 321 THR A C 1
ATOM 2510 O O . THR A 1 321 ? -39.925 -7.901 -82.662 1.00 16.83 321 THR A O 1
ATOM 2514 N N . GLN A 1 322 ? -41.873 -6.855 -82.112 1.00 15.82 322 GLN A N 1
ATOM 2515 C CA . GLN A 1 322 ? -42.687 -7.767 -82.796 1.00 17.22 322 GLN A CA 1
ATOM 2516 C C . GLN A 1 322 ? -42.508 -7.663 -84.347 1.00 16.26 322 GLN A C 1
ATOM 2517 O O . GLN A 1 322 ? -42.266 -6.578 -84.832 1.00 16.49 322 GLN A O 1
ATOM 2523 N N . ASN A 1 323 ? -42.690 -8.764 -85.041 1.00 17.65 323 ASN A N 1
ATOM 2524 C CA . ASN A 1 323 ? -42.778 -8.721 -86.507 1.00 19.92 323 ASN A CA 1
ATOM 2525 C C . ASN A 1 323 ? -41.553 -8.158 -87.163 1.00 19.23 323 ASN A C 1
ATOM 2526 O O . ASN A 1 323 ? -41.633 -7.368 -88.105 1.00 18.88 323 ASN A O 1
ATOM 2531 N N . GLU A 1 324 ? -40.399 -8.553 -86.643 1.00 17.80 324 GLU A N 1
ATOM 2532 C CA . GLU A 1 324 ? -39.127 -8.057 -87.135 1.00 17.97 324 GLU A CA 1
ATOM 2533 C C . GLU A 1 324 ? -38.332 -9.088 -87.982 1.00 18.60 324 GLU A C 1
ATOM 2534 O O . GLU A 1 324 ? -37.155 -8.808 -88.300 1.00 18.87 324 GLU A O 1
ATOM 2540 N N . VAL A 1 325 ? -38.955 -10.214 -88.258 1.00 19.61 325 VAL A N 1
ATOM 2541 C CA . VAL A 1 325 ? -38.414 -11.238 -89.199 1.00 18.35 325 VAL A CA 1
ATOM 2542 C C . VAL A 1 325 ? -39.518 -11.488 -90.187 1.00 20.30 325 VAL A C 1
ATOM 2543 O O . VAL A 1 325 ? -40.508 -12.156 -89.838 1.00 22.26 325 VAL A O 1
ATOM 2547 N N . SER A 1 326 ? -39.361 -10.942 -91.413 1.00 20.97 326 SER A N 1
ATOM 2548 C CA . SER A 1 326 ? -40.335 -11.220 -92.505 1.00 22.13 326 SER A CA 1
ATOM 2549 C C . SER A 1 326 ? -40.222 -12.597 -93.130 1.00 24.11 326 SER A C 1
ATOM 2550 O O . SER A 1 326 ? -39.255 -13.352 -92.881 1.00 20.89 326 SER A O 1
ATOM 2553 N N . GLY A 1 327 ? -41.174 -12.926 -94.002 1.00 22.72 327 GLY A N 1
ATOM 2554 C CA . GLY A 1 327 ? -41.097 -14.181 -94.672 1.00 22.96 327 GLY A CA 1
ATOM 2555 C C . GLY A 1 327 ? -39.839 -14.247 -95.549 1.00 22.37 327 GLY A C 1
ATOM 2556 O O . GLY A 1 327 ? -39.208 -15.282 -95.610 1.00 24.13 327 GLY A O 1
ATOM 2557 N N . GLU A 1 328 ? -39.517 -13.177 -96.215 1.00 25.16 328 GLU A N 1
ATOM 2558 C CA . GLU A 1 328 ? -38.336 -13.179 -97.102 1.00 29.66 328 GLU A CA 1
ATOM 2559 C C . GLU A 1 328 ? -37.084 -13.318 -96.262 1.00 28.54 328 GLU A C 1
ATOM 2560 O O . GLU A 1 328 ? -36.159 -13.978 -96.635 1.00 24.40 328 GLU A O 1
ATOM 2566 N N . GLU A 1 329 ? -37.036 -12.621 -95.121 1.00 24.07 329 GLU A N 1
ATOM 2567 C CA . GLU A 1 329 ? -35.877 -12.737 -94.203 1.00 23.16 329 GLU A CA 1
ATOM 2568 C C . GLU A 1 329 ? -35.738 -14.155 -93.681 1.00 19.85 329 GLU A C 1
ATOM 2569 O O . GLU A 1 329 ? -34.610 -14.688 -93.518 1.00 23.28 329 GLU A O 1
ATOM 2575 N N . ALA A 1 330 ? -36.857 -14.806 -93.396 1.00 18.99 330 ALA A N 1
ATOM 2576 C CA . ALA A 1 330 ? -36.826 -16.172 -92.976 1.00 20.41 330 ALA A CA 1
ATOM 2577 C C . ALA A 1 330 ? -36.197 -17.054 -94.064 1.00 21.85 330 ALA A C 1
ATOM 2578 O O . ALA A 1 330 ? -35.400 -17.883 -93.765 1.00 20.59 330 ALA A O 1
ATOM 2580 N N . GLN A 1 331 ? -36.659 -16.860 -95.284 1.00 23.06 331 GLN A N 1
ATOM 2581 C CA . GLN A 1 331 ? -36.084 -17.696 -96.427 1.00 24.39 331 GLN A CA 1
ATOM 2582 C C . GLN A 1 331 ? -34.600 -17.431 -96.564 1.00 22.82 331 GLN A C 1
ATOM 2583 O O . GLN A 1 331 ? -33.846 -18.365 -96.772 1.00 24.91 331 GLN A O 1
ATOM 2589 N N . ALA A 1 332 ? -34.174 -16.197 -96.399 1.00 22.32 332 ALA A N 1
ATOM 2590 C CA . ALA A 1 332 ? -32.738 -15.887 -96.402 1.00 23.86 332 ALA A CA 1
ATOM 2591 C C . ALA A 1 332 ? -31.967 -16.582 -95.341 1.00 26.98 332 ALA A C 1
ATOM 2592 O O . ALA A 1 332 ? -30.850 -17.125 -95.596 1.00 23.33 332 ALA A O 1
ATOM 2594 N N . LEU A 1 333 ? -32.519 -16.609 -94.095 1.00 24.48 333 LEU A N 1
ATOM 2595 C CA . LEU A 1 333 ? -31.833 -17.276 -93.022 1.00 21.12 333 LEU A CA 1
ATOM 2596 C C . LEU A 1 333 ? -31.687 -18.796 -93.313 1.00 21.15 333 LEU A C 1
ATOM 2597 O O . LEU A 1 333 ? -30.636 -19.437 -93.063 1.00 23.93 333 LEU A O 1
ATOM 2602 N N . ILE A 1 334 ? -32.769 -19.360 -93.827 1.00 21.35 334 ILE A N 1
ATOM 2603 C CA . ILE A 1 334 ? -32.769 -20.788 -94.187 1.00 20.65 334 ILE A CA 1
ATOM 2604 C C . ILE A 1 334 ? -31.646 -21.004 -95.256 1.00 21.22 334 ILE A C 1
ATOM 2605 O O . ILE A 1 334 ? -30.820 -21.914 -95.117 1.00 24.84 334 ILE A O 1
ATOM 2610 N N . ALA A 1 335 ? -31.655 -20.166 -96.262 1.00 23.82 335 ALA A N 1
ATOM 2611 C CA . ALA A 1 335 ? -30.597 -20.324 -97.349 1.00 28.42 335 ALA A CA 1
ATOM 2612 C C . ALA A 1 335 ? -29.188 -20.083 -96.841 1.00 35.48 335 ALA A C 1
ATOM 2613 O O . ALA A 1 335 ? -28.247 -20.633 -97.379 1.00 29.96 335 ALA A O 1
ATOM 2615 N N . ALA A 1 336 ? -29.030 -19.332 -95.751 1.00 29.00 336 ALA A N 1
ATOM 2616 C CA . ALA A 1 336 ? -27.739 -19.074 -95.157 1.00 26.89 336 ALA A CA 1
ATOM 2617 C C . ALA A 1 336 ? -27.296 -20.178 -94.227 1.00 23.87 336 ALA A C 1
ATOM 2618 O O . ALA A 1 336 ? -26.303 -20.021 -93.515 1.00 26.00 336 ALA A O 1
ATOM 2620 N N . GLY A 1 337 ? -28.083 -21.234 -94.083 1.00 22.41 337 GLY A N 1
ATOM 2621 C CA . GLY A 1 337 ? -27.712 -22.412 -93.283 1.00 23.68 337 GLY A CA 1
ATOM 2622 C C . GLY A 1 337 ? -28.080 -22.256 -91.782 1.00 22.87 337 GLY A C 1
ATOM 2623 O O . GLY A 1 337 ? -27.684 -23.009 -90.934 1.00 22.69 337 GLY A O 1
ATOM 2624 N N . CYS A 1 338 ? -28.883 -21.222 -91.469 1.00 24.61 338 CYS A N 1
ATOM 2625 C CA . CYS A 1 338 ? -29.388 -21.028 -90.058 1.00 19.96 338 CYS A CA 1
ATOM 2626 C C . CYS A 1 338 ? -30.195 -22.231 -89.650 1.00 20.73 338 CYS A C 1
ATOM 2627 O O . CYS A 1 338 ? -31.085 -22.706 -90.392 1.00 21.29 338 CYS A O 1
ATOM 2630 N N A LYS A 1 339 ? -29.868 -22.781 -88.505 0.50 20.63 339 LYS A N 1
ATOM 2631 N N B LYS A 1 339 ? -29.896 -22.777 -88.500 0.50 20.54 339 LYS A N 1
ATOM 2632 C CA A LYS A 1 339 ? -30.528 -23.975 -88.011 0.50 20.78 339 LYS A CA 1
ATOM 2633 C CA B LYS A 1 339 ? -30.598 -23.951 -88.024 0.50 20.85 339 LYS A CA 1
ATOM 2634 C C A LYS A 1 339 ? -31.347 -23.757 -86.727 0.50 19.46 339 LYS A C 1
ATOM 2635 C C B LYS A 1 339 ? -31.314 -23.775 -86.683 0.50 19.40 339 LYS A C 1
ATOM 2636 O O A LYS A 1 339 ? -32.138 -24.649 -86.347 0.50 18.91 339 LYS A O 1
ATOM 2637 O O B LYS A 1 339 ? -31.970 -24.722 -86.192 0.50 19.13 339 LYS A O 1
ATOM 2648 N N . PHE A 1 340 ? -31.198 -22.587 -86.095 1.00 19.57 340 PHE A N 1
ATOM 2649 C CA . PHE A 1 340 ? -31.917 -22.316 -84.807 1.00 17.86 340 PHE A CA 1
ATOM 2650 C C . PHE A 1 340 ? -32.351 -20.854 -84.824 1.00 17.48 340 PHE A C 1
ATOM 2651 O O . PHE A 1 340 ? -31.550 -19.973 -85.097 1.00 18.88 340 PHE A O 1
ATOM 2659 N N . ILE A 1 341 ? -33.620 -20.616 -84.544 1.00 15.69 341 ILE A N 1
ATOM 2660 C CA . ILE A 1 341 ? -34.144 -19.231 -84.443 1.00 17.01 341 ILE A CA 1
ATOM 2661 C C . ILE A 1 341 ? -35.113 -19.250 -83.235 1.00 16.92 341 ILE A C 1
ATOM 2662 O O . ILE A 1 341 ? -36.024 -20.095 -83.140 1.00 17.03 341 ILE A O 1
ATOM 2667 N N . ALA A 1 342 ? -34.764 -18.410 -82.262 1.00 16.72 342 ALA A N 1
ATOM 2668 C CA . ALA A 1 342 ? -35.585 -18.282 -81.034 1.00 16.93 342 ALA A CA 1
ATOM 2669 C C . ALA A 1 342 ? -35.925 -16.786 -80.861 1.00 16.48 342 ALA A C 1
ATOM 2670 O O . ALA A 1 342 ? -35.098 -15.888 -81.106 1.00 16.84 342 ALA A O 1
ATOM 2672 N N . GLU A 1 343 ? -37.220 -16.551 -80.513 1.00 17.07 343 GLU A N 1
ATOM 2673 C CA . GLU A 1 343 ? -37.709 -15.195 -80.274 1.00 16.29 343 GLU A CA 1
ATOM 2674 C C . GLU A 1 343 ? -37.264 -14.716 -78.873 1.00 15.67 343 GLU A C 1
ATOM 2675 O O . GLU A 1 343 ? -37.780 -15.116 -77.880 1.00 17.02 343 GLU A O 1
ATOM 2681 N N . GLY A 1 344 ? -36.267 -13.853 -78.829 1.00 15.25 344 GLY A N 1
ATOM 2682 C CA . GLY A 1 344 ? -36.034 -12.986 -77.657 1.00 16.12 344 GLY A CA 1
ATOM 2683 C C . GLY A 1 344 ? -37.174 -11.941 -77.586 1.00 18.61 344 GLY A C 1
ATOM 2684 O O . GLY A 1 344 ? -37.661 -11.704 -76.504 1.00 18.03 344 GLY A O 1
ATOM 2685 N N . SER A 1 345 ? -37.573 -11.351 -78.735 1.00 16.13 345 SER A N 1
ATOM 2686 C CA . SER A 1 345 ? -38.691 -10.425 -78.788 1.00 14.98 345 SER A CA 1
ATOM 2687 C C . SER A 1 345 ? -40.027 -11.140 -78.814 1.00 16.87 345 SER A C 1
ATOM 2688 O O . SER A 1 345 ? -40.232 -12.204 -79.480 1.00 17.44 345 SER A O 1
ATOM 2691 N N . ASN A 1 346 ? -41.040 -10.589 -78.108 1.00 15.42 346 ASN A N 1
ATOM 2692 C CA . ASN A 1 346 ? -42.382 -11.158 -78.213 1.00 15.30 346 ASN A CA 1
ATOM 2693 C C . ASN A 1 346 ? -42.913 -11.036 -79.648 1.00 15.28 346 ASN A C 1
ATOM 2694 O O . ASN A 1 346 ? -42.816 -9.955 -80.195 1.00 13.96 346 ASN A O 1
ATOM 2699 N N . MET A 1 347 ? -43.471 -12.144 -80.171 1.00 14.45 347 MET A N 1
ATOM 2700 C CA . MET A 1 347 ? -44.016 -12.289 -81.520 1.00 15.20 347 MET A CA 1
ATOM 2701 C C . MET A 1 347 ? -42.993 -11.731 -82.536 1.00 15.94 347 MET A C 1
ATOM 2702 O O . MET A 1 347 ? -43.282 -11.002 -83.415 1.00 16.82 347 MET A O 1
ATOM 2707 N N . GLY A 1 348 ? -41.720 -12.029 -82.307 1.00 16.05 348 GLY A N 1
ATOM 2708 C CA . GLY A 1 348 ? -40.703 -11.438 -83.142 1.00 16.48 348 GLY A CA 1
ATOM 2709 C C . GLY A 1 348 ? -40.765 -11.840 -84.628 1.00 16.75 348 GLY A C 1
ATOM 2710 O O . GLY A 1 348 ? -40.363 -11.030 -85.447 1.00 16.90 348 GLY A O 1
ATOM 2711 N N . CYS A 1 349 ? -41.201 -13.076 -84.897 1.00 17.79 349 CYS A N 1
ATOM 2712 C CA . CYS A 1 349 ? -41.341 -13.545 -86.298 1.00 17.57 349 CYS A CA 1
ATOM 2713 C C . CYS A 1 349 ? -42.739 -13.218 -86.827 1.00 18.81 349 CYS A C 1
ATOM 2714 O O . CYS A 1 349 ? -43.755 -13.489 -86.145 1.00 18.13 349 CYS A O 1
ATOM 2717 N N . THR A 1 350 ? -42.849 -12.717 -88.069 1.00 19.06 350 THR A N 1
ATOM 2718 C CA . THR A 1 350 ? -44.164 -12.650 -88.727 1.00 17.60 350 THR A CA 1
ATOM 2719 C C . THR A 1 350 ? -44.715 -14.021 -88.961 1.00 18.29 350 THR A C 1
ATOM 2720 O O . THR A 1 350 ? -44.011 -15.050 -88.929 1.00 19.03 350 THR A O 1
ATOM 2724 N N . GLN A 1 351 ? -46.026 -14.080 -89.236 1.00 17.52 351 GLN A N 1
ATOM 2725 C CA . GLN A 1 351 ? -46.622 -15.366 -89.557 1.00 19.72 351 GLN A CA 1
ATOM 2726 C C . GLN A 1 351 ? -45.948 -16.079 -90.759 1.00 19.50 351 GLN A C 1
ATOM 2727 O O . GLN A 1 351 ? -45.795 -17.305 -90.716 1.00 21.38 351 GLN A O 1
ATOM 2733 N N . ALA A 1 352 ? -45.623 -15.304 -91.774 1.00 21.21 352 ALA A N 1
ATOM 2734 C CA . ALA A 1 352 ? -44.984 -15.857 -93.001 1.00 21.72 352 ALA A CA 1
ATOM 2735 C C . ALA A 1 352 ? -43.638 -16.501 -92.599 1.00 22.42 352 ALA A C 1
ATOM 2736 O O . ALA A 1 352 ? -43.298 -17.606 -93.038 1.00 21.96 352 ALA A O 1
ATOM 2738 N N . ALA A 1 353 ? -42.899 -15.857 -91.707 1.00 20.33 353 ALA A N 1
ATOM 2739 C CA . ALA A 1 353 ? -41.703 -16.434 -91.187 1.00 19.43 353 ALA A CA 1
ATOM 2740 C C . ALA A 1 353 ? -41.921 -17.727 -90.444 1.00 20.57 353 ALA A C 1
ATOM 2741 O O . ALA A 1 353 ? -41.228 -18.743 -90.683 1.00 19.65 353 ALA A O 1
ATOM 2743 N N . ILE A 1 354 ? -42.896 -17.781 -89.517 1.00 19.49 354 ILE A N 1
ATOM 2744 C CA . ILE A 1 354 ? -43.119 -18.954 -88.800 1.00 18.58 354 ILE A CA 1
ATOM 2745 C C . ILE A 1 354 ? -43.481 -20.084 -89.765 1.00 20.71 354 ILE A C 1
ATOM 2746 O O . ILE A 1 354 ? -43.058 -21.226 -89.611 1.00 19.39 354 ILE A O 1
ATOM 2751 N N . ASP A 1 355 ? -44.348 -19.773 -90.701 1.00 20.57 355 ASP A N 1
ATOM 2752 C CA . ASP A 1 355 ? -44.815 -20.817 -91.622 1.00 24.16 355 ASP A CA 1
ATOM 2753 C C . ASP A 1 355 ? -43.600 -21.417 -92.416 1.00 21.15 355 ASP A C 1
ATOM 2754 O O . ASP A 1 355 ? -43.548 -22.631 -92.597 1.00 23.45 355 ASP A O 1
ATOM 2759 N N . ALA A 1 356 ? -42.707 -20.558 -92.842 1.00 22.16 356 ALA A N 1
ATOM 2760 C CA . ALA A 1 356 ? -41.461 -20.961 -93.547 1.00 22.86 356 ALA A CA 1
ATOM 2761 C C . ALA A 1 356 ? -40.616 -21.855 -92.661 1.00 24.01 356 ALA A C 1
ATOM 2762 O O . ALA A 1 356 ? -40.216 -22.958 -93.095 1.00 21.57 356 ALA A O 1
ATOM 2764 N N . PHE A 1 357 ? -40.429 -21.475 -91.376 1.00 20.47 357 PHE A N 1
ATOM 2765 C CA . PHE A 1 357 ? -39.664 -22.339 -90.500 1.00 20.18 357 PHE A CA 1
ATOM 2766 C C . PHE A 1 357 ? -40.298 -23.685 -90.211 1.00 18.70 357 PHE A C 1
ATOM 2767 O O . PHE A 1 357 ? -39.611 -24.745 -90.102 1.00 20.29 357 PHE A O 1
ATOM 2775 N N . GLU A 1 358 ? -41.610 -23.687 -89.995 1.00 18.96 358 GLU A N 1
ATOM 2776 C CA . GLU A 1 358 ? -42.276 -24.875 -89.635 1.00 19.76 358 GLU A CA 1
ATOM 2777 C C . GLU A 1 358 ? -42.412 -25.804 -90.913 1.00 19.91 358 GLU A C 1
ATOM 2778 O O . GLU A 1 358 ? -42.325 -27.003 -90.757 1.00 22.68 358 GLU A O 1
ATOM 2784 N N . ALA A 1 359 ? -42.659 -25.245 -92.080 1.00 21.95 359 ALA A N 1
ATOM 2785 C CA . ALA A 1 359 ? -42.584 -26.081 -93.338 1.00 23.82 359 ALA A CA 1
ATOM 2786 C C . ALA A 1 359 ? -41.209 -26.714 -93.557 1.00 23.52 359 ALA A C 1
ATOM 2787 O O . ALA A 1 359 ? -41.108 -27.939 -93.778 1.00 23.74 359 ALA A O 1
ATOM 2789 N N . HIS A 1 360 ? -40.168 -25.968 -93.233 1.00 25.59 360 HIS A N 1
ATOM 2790 C CA . HIS A 1 360 ? -38.789 -26.497 -93.296 1.00 24.01 360 HIS A CA 1
ATOM 2791 C C . HIS A 1 360 ? -38.555 -27.589 -92.326 1.00 25.57 360 HIS A C 1
ATOM 2792 O O . HIS A 1 360 ? -37.983 -28.693 -92.637 1.00 22.48 360 HIS A O 1
ATOM 2799 N N . ARG A 1 361 ? -39.015 -27.397 -91.101 1.00 21.99 361 ARG A N 1
ATOM 2800 C CA . ARG A 1 361 ? -38.921 -28.460 -90.127 1.00 21.34 361 ARG A CA 1
ATOM 2801 C C . ARG A 1 361 ? -39.621 -29.777 -90.575 1.00 20.66 361 ARG A C 1
ATOM 2802 O O . ARG A 1 361 ? -39.137 -30.875 -90.309 1.00 23.83 361 ARG A O 1
ATOM 2810 N N . GLU A 1 362 ? -40.823 -29.613 -91.095 1.00 21.05 362 GLU A N 1
ATOM 2811 C CA . GLU A 1 362 ? -41.601 -30.764 -91.515 1.00 25.80 362 GLU A CA 1
ATOM 2812 C C . GLU A 1 362 ? -41.004 -31.511 -92.775 1.00 29.08 362 GLU A C 1
ATOM 2813 O O . GLU A 1 362 ? -41.345 -32.700 -92.949 1.00 28.99 362 GLU A O 1
ATOM 2819 N N . ALA A 1 363 ? -40.209 -30.783 -93.558 1.00 23.46 363 ALA A N 1
ATOM 2820 C CA . ALA A 1 363 ? -39.558 -31.261 -94.809 1.00 28.21 363 ALA A CA 1
ATOM 2821 C C . ALA A 1 363 ? -38.142 -31.762 -94.638 1.00 31.96 363 ALA A C 1
ATOM 2822 O O . ALA A 1 363 ? -37.620 -32.337 -95.537 1.00 29.60 363 ALA A O 1
ATOM 2824 N N . ASN A 1 364 ? -37.506 -31.563 -93.494 1.00 28.97 364 ASN A N 1
ATOM 2825 C CA . ASN A 1 364 ? -36.094 -31.859 -93.303 1.00 27.11 364 ASN A CA 1
ATOM 2826 C C . ASN A 1 364 ? -35.818 -32.561 -92.013 1.00 30.86 364 ASN A C 1
ATOM 2827 O O . ASN A 1 364 ? -36.041 -31.992 -90.957 1.00 27.95 364 ASN A O 1
ATOM 2832 N N . LYS A 1 365 ? -35.273 -33.804 -92.035 1.00 26.68 365 LYS A N 1
ATOM 2833 C CA . LYS A 1 365 ? -35.090 -34.525 -90.796 1.00 29.24 365 LYS A CA 1
ATOM 2834 C C . LYS A 1 365 ? -34.014 -33.960 -89.925 1.00 28.56 365 LYS A C 1
ATOM 2835 O O . LYS A 1 365 ? -32.987 -33.476 -90.407 1.00 26.60 365 LYS A O 1
ATOM 2841 N N . GLY A 1 366 ? -34.295 -34.025 -88.637 1.00 26.63 366 GLY A N 1
ATOM 2842 C CA . GLY A 1 366 ? -33.324 -33.818 -87.571 1.00 26.75 366 GLY A CA 1
ATOM 2843 C C . GLY A 1 366 ? -32.580 -32.503 -87.716 1.00 24.42 366 GLY A C 1
ATOM 2844 O O . GLY A 1 366 ? -33.166 -31.459 -88.033 1.00 23.85 366 GLY A O 1
ATOM 2845 N N . ALA A 1 367 ? -31.269 -32.599 -87.652 1.00 22.66 367 ALA A N 1
ATOM 2846 C CA . ALA A 1 367 ? -30.390 -31.424 -87.683 1.00 23.96 367 ALA A CA 1
ATOM 2847 C C . ALA A 1 367 ? -30.331 -30.714 -88.973 1.00 22.51 367 ALA A C 1
ATOM 2848 O O . ALA A 1 367 ? -29.808 -29.634 -89.042 1.00 23.53 367 ALA A O 1
ATOM 2850 N N . ALA A 1 368 ? -30.958 -31.251 -90.019 1.00 22.40 368 ALA A N 1
ATOM 2851 C CA . ALA A 1 368 ? -31.069 -30.534 -91.267 1.00 25.51 368 ALA A CA 1
ATOM 2852 C C . ALA A 1 368 ? -32.155 -29.410 -91.287 1.00 23.18 368 ALA A C 1
ATOM 2853 O O . ALA A 1 368 ? -32.155 -28.568 -92.124 1.00 22.48 368 ALA A O 1
ATOM 2855 N N . ALA A 1 369 ? -33.043 -29.439 -90.309 1.00 22.26 369 ALA A N 1
ATOM 2856 C CA . ALA A 1 369 ? -34.134 -28.436 -90.212 1.00 23.33 369 ALA A CA 1
ATOM 2857 C C . ALA A 1 369 ? -33.661 -27.192 -89.447 1.00 20.44 369 ALA A C 1
ATOM 2858 O O . ALA A 1 369 ? -32.837 -27.308 -88.504 1.00 22.64 369 ALA A O 1
ATOM 2860 N N . ILE A 1 370 ? -34.229 -26.078 -89.838 1.00 21.47 370 ILE A N 1
ATOM 2861 C CA . ILE A 1 370 ? -34.272 -24.856 -88.982 1.00 20.86 370 ILE A CA 1
ATOM 2862 C C . ILE A 1 370 ? -35.358 -25.082 -87.904 1.00 20.66 370 ILE A C 1
ATOM 2863 O O . ILE A 1 370 ? -36.493 -25.464 -88.191 1.00 22.23 370 ILE A O 1
ATOM 2868 N N . TRP A 1 371 ? -34.963 -24.949 -86.639 1.00 19.68 371 TRP A N 1
ATOM 2869 C CA . TRP A 1 371 ? -35.859 -25.186 -85.542 1.00 19.23 371 TRP A CA 1
ATOM 2870 C C . TRP A 1 371 ? -36.203 -23.790 -84.895 1.00 20.40 371 TRP A C 1
ATOM 2871 O O . TRP A 1 371 ? -35.294 -23.033 -84.516 1.00 17.84 371 TRP A O 1
ATOM 2882 N N . TYR A 1 372 ? -37.493 -23.480 -84.907 1.00 19.51 372 TYR A N 1
ATOM 2883 C CA . TYR A 1 372 ? -38.068 -22.181 -84.461 1.00 20.03 372 TYR A CA 1
ATOM 2884 C C . TYR A 1 372 ? -38.681 -22.370 -83.055 1.00 17.26 372 TYR A C 1
ATOM 2885 O O . TYR A 1 372 ? -39.399 -23.331 -82.792 1.00 18.57 372 TYR A O 1
ATOM 2894 N N . ALA A 1 373 ? -38.318 -21.471 -82.144 1.00 18.21 373 ALA A N 1
ATOM 2895 C CA . ALA A 1 373 ? -38.888 -21.464 -80.757 1.00 16.96 373 ALA A CA 1
ATOM 2896 C C . ALA A 1 373 ? -39.571 -20.071 -80.557 1.00 16.63 373 ALA A C 1
ATOM 2897 O O . ALA A 1 373 ? -39.013 -19.024 -80.892 1.00 15.81 373 ALA A O 1
ATOM 2899 N N . PRO A 1 374 ? -40.807 -20.113 -80.043 1.00 17.87 374 PRO A N 1
ATOM 2900 C CA . PRO A 1 374 ? -41.587 -18.882 -79.836 1.00 17.51 374 PRO A CA 1
ATOM 2901 C C . PRO A 1 374 ? -41.146 -18.139 -78.559 1.00 15.52 374 PRO A C 1
ATOM 2902 O O . PRO A 1 374 ? -40.613 -18.725 -77.607 1.00 16.69 374 PRO A O 1
ATOM 2906 N N . GLY A 1 375 ? -41.459 -16.850 -78.547 1.00 17.15 375 GLY A N 1
ATOM 2907 C CA . GLY A 1 375 ? -41.054 -16.027 -77.424 1.00 14.79 375 GLY A CA 1
ATOM 2908 C C . GLY A 1 375 ? -41.651 -16.449 -76.087 1.00 15.09 375 GLY A C 1
ATOM 2909 O O . GLY A 1 375 ? -40.988 -16.352 -75.058 1.00 15.97 375 GLY A O 1
ATOM 2910 N N . LYS A 1 376 ? -42.834 -17.036 -76.091 1.00 15.03 376 LYS A N 1
ATOM 2911 C CA . LYS A 1 376 ? -43.433 -17.465 -74.799 1.00 16.42 376 LYS A CA 1
ATOM 2912 C C . LYS A 1 376 ? -42.619 -18.529 -74.148 1.00 17.76 376 LYS A C 1
ATOM 2913 O O . LYS A 1 376 ? -42.674 -18.696 -72.931 1.00 16.05 376 LYS A O 1
ATOM 2919 N N . ALA A 1 377 ? -41.799 -19.251 -74.940 1.00 16.61 377 ALA A N 1
ATOM 2920 C CA . ALA A 1 377 ? -40.883 -20.224 -74.370 1.00 16.23 377 ALA A CA 1
ATOM 2921 C C . ALA A 1 377 ? -39.516 -19.616 -74.129 1.00 15.80 377 ALA A C 1
ATOM 2922 O O . ALA A 1 377 ? -38.995 -19.651 -72.990 1.00 16.37 377 ALA A O 1
ATOM 2924 N N . ALA A 1 378 ? -38.923 -19.032 -75.151 1.00 14.48 378 ALA A N 1
ATOM 2925 C CA . ALA A 1 378 ? -37.536 -18.572 -75.058 1.00 16.53 378 ALA A CA 1
ATOM 2926 C C . ALA A 1 378 ? -37.314 -17.334 -74.188 1.00 16.60 378 ALA A C 1
ATOM 2927 O O . ALA A 1 378 ? -36.239 -17.202 -73.631 1.00 17.11 378 ALA A O 1
ATOM 2929 N N . ASN A 1 379 ? -38.324 -16.461 -74.099 1.00 15.91 379 ASN A N 1
ATOM 2930 C CA . ASN A 1 379 ? -38.208 -15.127 -73.403 1.00 17.02 379 ASN A CA 1
ATOM 2931 C C . ASN A 1 379 ? -38.593 -15.357 -71.916 1.00 17.20 379 ASN A C 1
ATOM 2932 O O . ASN A 1 379 ? -38.529 -14.431 -71.139 1.00 14.90 379 ASN A O 1
ATOM 2937 N N . ALA A 1 380 ? -39.038 -16.533 -71.534 1.00 14.82 380 ALA A N 1
ATOM 2938 C CA . ALA A 1 380 ? -39.694 -16.769 -70.202 1.00 13.45 380 ALA A CA 1
ATOM 2939 C C . ALA A 1 380 ? -38.726 -16.644 -69.043 1.00 14.99 380 ALA A C 1
ATOM 2940 O O . ALA A 1 380 ? -39.168 -16.606 -67.899 1.00 14.76 380 ALA A O 1
ATOM 2942 N N . GLY A 1 381 ? -37.413 -16.579 -69.291 1.00 15.14 381 GLY A N 1
ATOM 2943 C CA . GLY A 1 381 ? -36.496 -16.474 -68.135 1.00 15.45 381 GLY A CA 1
ATOM 2944 C C . GLY A 1 381 ? -36.572 -15.141 -67.388 1.00 13.88 381 GLY A C 1
ATOM 2945 O O . GLY A 1 381 ? -36.284 -15.060 -66.195 1.00 15.15 381 GLY A O 1
ATOM 2946 N N . GLY A 1 382 ? -36.937 -14.102 -68.110 1.00 15.00 382 GLY A N 1
ATOM 2947 C CA . GLY A 1 382 ? -37.088 -12.756 -67.527 1.00 15.12 382 GLY A CA 1
ATOM 2948 C C . GLY A 1 382 ? -38.186 -12.741 -66.447 1.00 14.44 382 GLY A C 1
ATOM 2949 O O . GLY A 1 382 ? -37.901 -12.534 -65.249 1.00 14.86 382 GLY A O 1
ATOM 2950 N N . VAL A 1 383 ? -39.404 -13.078 -66.866 1.00 14.59 383 VAL A N 1
ATOM 2951 C CA . VAL A 1 383 ? -40.502 -13.176 -65.979 1.00 13.74 383 VAL A CA 1
ATOM 2952 C C . VAL A 1 383 ? -40.213 -14.207 -64.891 1.00 14.69 383 VAL A C 1
ATOM 2953 O O . VAL A 1 383 ? -40.647 -14.039 -63.734 1.00 13.26 383 VAL A O 1
ATOM 2957 N N . ALA A 1 384 ? -39.511 -15.294 -65.220 1.00 13.63 384 ALA A N 1
ATOM 2958 C CA . ALA A 1 384 ? -39.255 -16.314 -64.185 1.00 15.03 384 ALA A CA 1
ATOM 2959 C C . ALA A 1 384 ? -38.451 -15.714 -63.071 1.00 13.07 384 ALA A C 1
ATOM 2960 O O . ALA A 1 384 ? -38.748 -15.904 -61.846 1.00 14.55 384 ALA A O 1
ATOM 2962 N N . VAL A 1 385 ? -37.367 -15.017 -63.431 1.00 13.98 385 VAL A N 1
ATOM 2963 C CA . VAL A 1 385 ? -36.541 -14.387 -62.401 1.00 13.32 385 VAL A CA 1
ATOM 2964 C C . VAL A 1 385 ? -37.294 -13.255 -61.688 1.00 14.44 385 VAL A C 1
ATOM 2965 O O . VAL A 1 385 ? -37.107 -13.065 -60.486 1.00 13.58 385 VAL A O 1
ATOM 2969 N N . SER A 1 386 ? -38.198 -12.552 -62.382 1.00 12.46 386 SER A N 1
ATOM 2970 C CA . SER A 1 386 ? -39.159 -11.691 -61.648 1.00 13.08 386 SER A CA 1
ATOM 2971 C C . SER A 1 386 ? -39.938 -12.450 -60.633 1.00 13.13 386 SER A C 1
ATOM 2972 O O . SER A 1 386 ? -40.152 -11.953 -59.499 1.00 14.65 386 SER A O 1
ATOM 2975 N N . GLY A 1 387 ? -40.410 -13.656 -60.957 1.00 12.70 387 GLY A N 1
ATOM 2976 C CA . GLY A 1 387 ? -41.094 -14.437 -59.941 1.00 13.04 387 GLY A CA 1
ATOM 2977 C C . GLY A 1 387 ? -40.234 -14.763 -58.730 1.00 13.87 387 GLY A C 1
ATOM 2978 O O . GLY A 1 387 ? -40.702 -14.804 -57.595 1.00 13.13 387 GLY A O 1
ATOM 2979 N N . LEU A 1 388 ? -38.943 -15.027 -58.994 1.00 13.95 388 LEU A N 1
ATOM 2980 C CA . LEU A 1 388 ? -37.995 -15.252 -57.946 1.00 14.52 388 LEU A CA 1
ATOM 2981 C C . LEU A 1 388 ? -37.730 -13.989 -57.133 1.00 13.75 388 LEU A C 1
ATOM 2982 O O . LEU A 1 388 ? -37.501 -14.054 -55.889 1.00 13.05 388 LEU A O 1
ATOM 2987 N N . GLU A 1 389 ? -37.742 -12.841 -57.784 1.00 13.84 389 GLU A N 1
ATOM 2988 C CA . GLU A 1 389 ? -37.676 -11.564 -57.073 1.00 13.34 389 GLU A CA 1
ATOM 2989 C C . GLU A 1 389 ? -38.888 -11.349 -56.114 1.00 13.54 389 GLU A C 1
ATOM 2990 O O . GLU A 1 389 ? -38.690 -10.971 -54.948 1.00 13.72 389 GLU A O 1
ATOM 2996 N N . MET A 1 390 ? -40.081 -11.694 -56.569 1.00 14.09 390 MET A N 1
ATOM 2997 C CA . MET A 1 390 ? -41.288 -11.719 -55.706 1.00 14.62 390 MET A CA 1
ATOM 2998 C C . MET A 1 390 ? -41.078 -12.692 -54.532 1.00 14.88 390 MET A C 1
ATOM 2999 O O . MET A 1 390 ? -41.387 -12.378 -53.355 1.00 14.66 390 MET A O 1
ATOM 3004 N N . ALA A 1 391 ? -40.517 -13.879 -54.826 1.00 13.95 391 ALA A N 1
ATOM 3005 C CA . ALA A 1 391 ? -40.324 -14.854 -53.792 1.00 14.25 391 ALA A CA 1
ATOM 3006 C C . ALA A 1 391 ? -39.332 -14.306 -52.748 1.00 14.31 391 ALA A C 1
ATOM 3007 O O . ALA A 1 391 ? -39.518 -14.517 -51.512 1.00 14.86 391 ALA A O 1
ATOM 3009 N N . GLN A 1 392 ? -38.263 -13.686 -53.237 1.00 13.23 392 GLN A N 1
ATOM 3010 C CA . GLN A 1 392 ? -37.276 -13.057 -52.292 1.00 12.88 392 GLN A CA 1
ATOM 3011 C C . GLN A 1 392 ? -37.890 -11.947 -51.432 1.00 13.91 392 GLN A C 1
ATOM 3012 O O . GLN A 1 392 ? -37.714 -11.878 -50.183 1.00 12.90 392 GLN A O 1
ATOM 3018 N N . ASN A 1 393 ? -38.672 -11.096 -52.081 1.00 13.46 393 ASN A N 1
ATOM 3019 C CA . ASN A 1 393 ? -39.336 -10.035 -51.354 1.00 13.67 393 ASN A CA 1
ATOM 3020 C C . ASN A 1 393 ? -40.309 -10.583 -50.315 1.00 14.99 393 ASN A C 1
ATOM 3021 O O . ASN A 1 393 ? -40.367 -10.084 -49.179 1.00 15.19 393 ASN A O 1
ATOM 3026 N N . SER A 1 394 ? -41.004 -11.656 -50.691 1.00 14.00 394 SER A N 1
ATOM 3027 C CA . SER A 1 394 ? -41.920 -12.278 -49.738 1.00 16.15 394 SER A CA 1
ATOM 3028 C C . SER A 1 394 ? -41.196 -12.865 -48.539 1.00 17.54 394 SER A C 1
ATOM 3029 O O . SER A 1 394 ? -41.745 -12.826 -47.455 1.00 18.20 394 SER A O 1
ATOM 3032 N N . ALA A 1 395 ? -40.060 -13.511 -48.795 1.00 14.40 395 ALA A N 1
ATOM 3033 C CA . ALA A 1 395 ? -39.224 -14.099 -47.754 1.00 15.15 395 ALA A CA 1
ATOM 3034 C C . ALA A 1 395 ? -38.491 -13.042 -46.909 1.00 14.77 395 ALA A C 1
ATOM 3035 O O . ALA A 1 395 ? -37.959 -13.371 -45.842 1.00 15.85 395 ALA A O 1
ATOM 3037 N N . ARG A 1 396 ? -38.371 -11.838 -47.468 1.00 14.81 396 ARG A N 1
ATOM 3038 C CA . ARG A 1 396 ? -37.643 -10.737 -46.857 1.00 14.95 396 ARG A CA 1
ATOM 3039 C C . ARG A 1 396 ? -36.163 -11.006 -46.806 1.00 16.81 396 ARG A C 1
ATOM 3040 O O . ARG A 1 396 ? -35.475 -10.593 -45.822 1.00 17.07 396 ARG A O 1
ATOM 3048 N N . LEU A 1 397 ? -35.665 -11.706 -47.838 1.00 14.90 397 LEU A N 1
ATOM 3049 C CA . LEU A 1 397 ? -34.275 -12.083 -47.890 1.00 15.05 397 LEU A CA 1
ATOM 3050 C C . LEU A 1 397 ? -33.811 -11.913 -49.354 1.00 16.34 397 LEU A C 1
ATOM 3051 O O . LEU A 1 397 ? -34.612 -11.830 -50.272 1.00 15.63 397 LEU A O 1
ATOM 3056 N N . SER A 1 398 ? -32.486 -11.945 -49.538 1.00 16.15 398 SER A N 1
ATOM 3057 C CA . SER A 1 398 ? -31.907 -11.810 -50.852 1.00 16.88 398 SER A CA 1
ATOM 3058 C C . SER A 1 398 ? -31.033 -13.031 -51.114 1.00 19.25 398 SER A C 1
ATOM 3059 O O . SER A 1 398 ? -30.123 -13.347 -50.322 1.00 16.98 398 SER A O 1
ATOM 3062 N N . TRP A 1 399 ? -31.217 -13.595 -52.285 1.00 15.80 399 TRP A N 1
ATOM 3063 C CA . TRP A 1 399 ? -30.473 -14.814 -52.717 1.00 15.08 399 TRP A CA 1
ATOM 3064 C C . TRP A 1 399 ? -29.194 -14.456 -53.439 1.00 16.29 399 TRP A C 1
ATOM 3065 O O . TRP A 1 399 ? -28.982 -13.354 -53.895 1.00 16.06 399 TRP A O 1
ATOM 3076 N N . THR A 1 400 ? -28.299 -15.413 -53.565 1.00 16.78 400 THR A N 1
ATOM 3077 C CA . THR A 1 400 ? -27.055 -15.227 -54.308 1.00 17.88 400 THR A CA 1
ATOM 3078 C C . THR A 1 400 ? -27.304 -15.281 -55.816 1.00 17.15 400 THR A C 1
ATOM 3079 O O . THR A 1 400 ? -28.301 -15.814 -56.311 1.00 15.52 400 THR A O 1
ATOM 3083 N N . ALA A 1 401 ? -26.395 -14.698 -56.542 1.00 16.87 401 ALA A N 1
ATOM 3084 C CA . ALA A 1 401 ? -26.416 -14.833 -57.979 1.00 16.64 401 ALA A CA 1
ATOM 3085 C C . ALA A 1 401 ? -26.422 -16.266 -58.418 1.00 18.63 401 ALA A C 1
ATOM 3086 O O . ALA A 1 401 ? -27.170 -16.623 -59.328 1.00 17.82 401 ALA A O 1
ATOM 3088 N N . GLU A 1 402 ? -25.569 -17.095 -57.809 1.00 17.44 402 GLU A N 1
ATOM 3089 C CA . GLU A 1 402 ? -25.552 -18.527 -58.157 1.00 18.34 402 GLU A CA 1
ATOM 3090 C C . GLU A 1 402 ? -26.861 -19.222 -57.901 1.00 18.23 402 GLU A C 1
ATOM 3091 O O . GLU A 1 402 ? -27.290 -20.013 -58.727 1.00 18.60 402 GLU A O 1
ATOM 3097 N N . GLU A 1 403 ? -27.525 -18.891 -56.783 1.00 15.51 403 GLU A N 1
ATOM 3098 C CA . GLU A 1 403 ? -28.791 -19.498 -56.517 1.00 17.24 403 GLU A CA 1
ATOM 3099 C C . GLU A 1 403 ? -29.876 -19.115 -57.564 1.00 16.55 403 GLU A C 1
ATOM 3100 O O . GLU A 1 403 ? -30.640 -19.970 -58.088 1.00 16.09 403 GLU A O 1
ATOM 3106 N N . VAL A 1 404 ? -29.902 -17.817 -57.920 1.00 15.40 404 VAL A N 1
ATOM 3107 C CA . VAL A 1 404 ? -30.914 -17.380 -58.880 1.00 16.16 404 VAL A CA 1
ATOM 3108 C C . VAL A 1 404 ? -30.605 -17.963 -60.270 1.00 16.33 404 VAL A C 1
ATOM 3109 O O . VAL A 1 404 ? -31.496 -18.461 -60.954 1.00 15.37 404 VAL A O 1
ATOM 3113 N N . ASP A 1 405 ? -29.340 -17.926 -60.676 1.00 16.02 405 ASP A N 1
ATOM 3114 C CA . ASP A 1 405 ? -28.972 -18.414 -62.013 1.00 15.68 405 ASP A CA 1
ATOM 3115 C C . ASP A 1 405 ? -29.251 -19.925 -62.161 1.00 15.83 405 ASP A C 1
ATOM 3116 O O . ASP A 1 405 ? -29.734 -20.373 -63.183 1.00 17.48 405 ASP A O 1
ATOM 3121 N N . ALA A 1 406 ? -29.004 -20.666 -61.081 1.00 16.03 406 ALA A N 1
ATOM 3122 C CA . ALA A 1 406 ? -29.290 -22.093 -61.058 1.00 16.73 406 ALA A CA 1
ATOM 3123 C C . ALA A 1 406 ? -30.774 -22.350 -61.260 1.00 16.88 406 ALA A C 1
ATOM 3124 O O . ALA A 1 406 ? -31.168 -23.260 -62.062 1.00 16.85 406 ALA A O 1
ATOM 3126 N N . ARG A 1 407 ? -31.624 -21.597 -60.567 1.00 14.87 407 ARG A N 1
ATOM 3127 C CA . ARG A 1 407 ? -33.090 -21.754 -60.757 1.00 16.45 407 ARG A CA 1
ATOM 3128 C C . ARG A 1 407 ? -33.498 -21.364 -62.166 1.00 16.82 407 ARG A C 1
ATOM 3129 O O . ARG A 1 407 ? -34.315 -22.017 -62.744 1.00 17.03 407 ARG A O 1
ATOM 3137 N N . LEU A 1 408 ? -32.935 -20.278 -62.691 1.00 16.05 408 LEU A N 1
ATOM 3138 C CA . LEU A 1 408 ? -33.194 -19.840 -64.066 1.00 17.49 408 LEU A CA 1
ATOM 3139 C C . LEU A 1 408 ? -32.866 -20.973 -65.052 1.00 17.01 408 LEU A C 1
ATOM 3140 O O . LEU A 1 408 ? -33.658 -21.287 -65.965 1.00 15.34 408 LEU A O 1
ATOM 3145 N N . LYS A 1 409 ? -31.686 -21.542 -64.901 1.00 17.08 409 LYS A N 1
ATOM 3146 C CA . LYS A 1 409 ? -31.299 -22.634 -65.762 1.00 16.38 409 LYS A CA 1
ATOM 3147 C C . LYS A 1 409 ? -32.285 -23.809 -65.714 1.00 17.12 409 LYS A C 1
ATOM 3148 O O . LYS A 1 409 ? -32.694 -24.342 -66.757 1.00 18.34 409 LYS A O 1
ATOM 3154 N N . ASP A 1 410 ? -32.696 -24.201 -64.521 1.00 17.89 410 ASP A N 1
ATOM 3155 C CA A ASP A 1 410 ? -33.632 -25.324 -64.369 0.50 17.30 410 ASP A CA 1
ATOM 3156 C CA B ASP A 1 410 ? -33.670 -25.313 -64.339 0.50 18.59 410 ASP A CA 1
ATOM 3157 C C . ASP A 1 410 ? -34.979 -24.960 -65.024 1.00 19.55 410 ASP A C 1
ATOM 3158 O O . ASP A 1 410 ? -35.614 -25.764 -65.664 1.00 18.32 410 ASP A O 1
ATOM 3167 N N . ILE A 1 411 ? -35.426 -23.712 -64.848 1.00 17.44 411 ILE A N 1
ATOM 3168 C CA . ILE A 1 411 ? -36.689 -23.299 -65.430 1.00 17.85 411 ILE A CA 1
ATOM 3169 C C . ILE A 1 411 ? -36.640 -23.303 -66.940 1.00 18.06 411 ILE A C 1
ATOM 3170 O O . ILE A 1 411 ? -37.581 -23.742 -67.609 1.00 17.81 411 ILE A O 1
ATOM 3175 N N . MET A 1 412 ? -35.564 -22.872 -67.526 1.00 15.52 412 MET A N 1
ATOM 3176 C CA . MET A 1 412 ? -35.530 -22.867 -68.989 1.00 17.16 412 MET A CA 1
ATOM 3177 C C . MET A 1 412 ? -35.468 -24.313 -69.562 1.00 18.24 412 MET A C 1
ATOM 3178 O O . MET A 1 412 ? -36.058 -24.594 -70.623 1.00 17.17 412 MET A O 1
ATOM 3183 N N . LYS A 1 413 ? -34.705 -25.146 -68.883 1.00 18.19 413 LYS A N 1
ATOM 3184 C CA . LYS A 1 413 ? -34.627 -26.574 -69.256 1.00 18.08 413 LYS A CA 1
ATOM 3185 C C . LYS A 1 413 ? -36.006 -27.234 -69.200 1.00 18.08 413 LYS A C 1
ATOM 3186 O O . LYS A 1 413 ? -36.422 -27.864 -70.191 1.00 17.04 413 LYS A O 1
ATOM 3192 N N . SER A 1 414 ? -36.725 -27.061 -68.110 1.00 18.15 414 SER A N 1
ATOM 3193 C CA . SER A 1 414 ? -38.079 -27.552 -67.969 1.00 18.50 414 SER A CA 1
ATOM 3194 C C . SER A 1 414 ? -39.007 -26.996 -69.012 1.00 19.35 414 SER A C 1
ATOM 3195 O O . SER A 1 414 ? -39.879 -27.696 -69.433 1.00 17.36 414 SER A O 1
ATOM 3198 N N . CYS A 1 415 ? -38.878 -25.723 -69.372 1.00 17.08 415 CYS A N 1
ATOM 3199 C CA . CYS A 1 415 ? -39.741 -25.100 -70.318 1.00 16.51 415 CYS A CA 1
ATOM 3200 C C . CYS A 1 415 ? -39.508 -25.738 -71.719 1.00 18.22 415 CYS A C 1
ATOM 3201 O O . CYS A 1 415 ? -40.484 -26.095 -72.440 1.00 17.61 415 CYS A O 1
ATOM 3204 N N . PHE A 1 416 ? -38.222 -25.931 -72.071 1.00 15.08 416 PHE A N 1
ATOM 3205 C CA . PHE A 1 416 ? -37.911 -26.659 -73.353 1.00 16.18 416 PHE A CA 1
ATOM 3206 C C . PHE A 1 416 ? -38.475 -28.078 -73.316 1.00 15.93 416 PHE A C 1
ATOM 3207 O O . PHE A 1 416 ? -39.159 -28.464 -74.270 1.00 18.18 416 PHE A O 1
ATOM 3215 N N . GLN A 1 417 ? -38.238 -28.817 -72.250 1.00 17.70 417 GLN A N 1
ATOM 3216 C CA A GLN A 1 417 ? -38.691 -30.203 -72.204 0.50 18.57 417 GLN A CA 1
ATOM 3217 C CA B GLN A 1 417 ? -38.687 -30.225 -72.136 0.50 20.39 417 GLN A CA 1
ATOM 3218 C C . GLN A 1 417 ? -40.210 -30.314 -72.241 1.00 20.31 417 GLN A C 1
ATOM 3219 O O . GLN A 1 417 ? -40.767 -31.202 -72.896 1.00 19.14 417 GLN A O 1
ATOM 3230 N N . ASN A 1 418 ? -40.910 -29.376 -71.597 1.00 18.84 418 ASN A N 1
ATOM 3231 C CA . ASN A 1 418 ? -42.390 -29.365 -71.616 1.00 18.90 418 ASN A CA 1
ATOM 3232 C C . ASN A 1 418 ? -42.859 -29.116 -73.062 1.00 18.56 418 ASN A C 1
ATOM 3233 O O . ASN A 1 418 ? -43.755 -29.822 -73.523 1.00 21.02 418 ASN A O 1
ATOM 3238 N N . GLY A 1 419 ? -42.322 -28.127 -73.771 1.00 17.22 419 GLY A N 1
ATOM 3239 C CA . GLY A 1 419 ? -42.719 -27.869 -75.146 1.00 18.44 419 GLY A CA 1
ATOM 3240 C C . GLY A 1 419 ? -42.463 -29.136 -76.043 1.00 19.93 419 GLY A C 1
ATOM 3241 O O . GLY A 1 419 ? -43.326 -29.538 -76.835 1.00 19.56 419 GLY A O 1
ATOM 3242 N N . LEU A 1 420 ? -41.253 -29.657 -75.945 1.00 18.82 420 LEU A N 1
ATOM 3243 C CA . LEU A 1 420 ? -40.843 -30.881 -76.669 1.00 18.79 420 LEU A CA 1
ATOM 3244 C C . LEU A 1 420 ? -41.799 -32.033 -76.389 1.00 19.38 420 LEU A C 1
ATOM 3245 O O . LEU A 1 420 ? -42.367 -32.590 -77.324 1.00 22.42 420 LEU A O 1
ATOM 3250 N N . ASP A 1 421 ? -42.008 -32.371 -75.125 1.00 19.85 421 ASP A N 1
ATOM 3251 C CA . ASP A 1 421 ? -42.796 -33.486 -74.758 1.00 20.78 421 ASP A CA 1
ATOM 3252 C C . ASP A 1 421 ? -44.284 -33.291 -75.117 1.00 23.90 421 ASP A C 1
ATOM 3253 O O . ASP A 1 421 ? -44.987 -34.218 -75.553 1.00 21.05 421 ASP A O 1
ATOM 3258 N N . THR A 1 422 ? -44.806 -32.092 -74.939 1.00 18.45 422 THR A N 1
ATOM 3259 C CA . THR A 1 422 ? -46.170 -31.847 -75.263 1.00 17.22 422 THR A CA 1
ATOM 3260 C C . THR A 1 422 ? -46.387 -31.939 -76.763 1.00 19.36 422 THR A C 1
ATOM 3261 O O . THR A 1 422 ? -47.430 -32.513 -77.212 1.00 20.02 422 THR A O 1
ATOM 3265 N N . ALA A 1 423 ? -45.448 -31.452 -77.567 1.00 19.52 423 ALA A N 1
ATOM 3266 C CA . ALA A 1 423 ? -45.594 -31.579 -79.014 1.00 20.54 423 ALA A CA 1
ATOM 3267 C C . ALA A 1 423 ? -45.596 -33.118 -79.410 1.00 21.74 423 ALA A C 1
ATOM 3268 O O . ALA A 1 423 ? -46.385 -33.500 -80.265 1.00 20.77 423 ALA A O 1
ATOM 3270 N N . LYS A 1 424 ? -44.744 -33.898 -78.765 1.00 20.63 424 LYS A N 1
ATOM 3271 C CA . LYS A 1 424 ? -44.704 -35.357 -79.030 1.00 25.15 424 LYS A CA 1
ATOM 3272 C C . LYS A 1 424 ? -45.995 -36.044 -78.689 1.00 29.44 424 LYS A C 1
ATOM 3273 O O . LYS A 1 424 ? -46.395 -36.949 -79.404 1.00 27.32 424 LYS A O 1
ATOM 3279 N N . GLU A 1 425 ? -46.658 -35.619 -77.619 1.00 24.59 425 GLU A N 1
ATOM 3280 C CA . GLU A 1 425 ? -47.930 -36.192 -77.216 1.00 26.22 425 GLU A CA 1
ATOM 3281 C C . GLU A 1 425 ? -49.078 -35.776 -78.114 1.00 27.27 425 GLU A C 1
ATOM 3282 O O . GLU A 1 425 ? -49.867 -36.605 -78.492 1.00 26.82 425 GLU A O 1
ATOM 3288 N N . TYR A 1 426 ? -49.224 -34.488 -78.407 1.00 22.07 426 TYR A N 1
ATOM 3289 C CA . TYR A 1 426 ? -50.407 -33.963 -79.053 1.00 21.90 426 TYR A CA 1
ATOM 3290 C C . TYR A 1 426 ? -50.284 -33.675 -80.515 1.00 20.81 426 TYR A C 1
ATOM 3291 O O . TYR A 1 426 ? -51.311 -33.488 -81.207 1.00 21.67 426 TYR A O 1
ATOM 3300 N N . ALA A 1 427 ? -49.056 -33.600 -81.016 1.00 21.43 427 ALA A N 1
ATOM 3301 C CA . ALA A 1 427 ? -48.826 -33.294 -82.418 1.00 20.91 427 ALA A CA 1
ATOM 3302 C C . ALA A 1 427 ? -47.615 -34.062 -82.955 1.00 23.35 427 ALA A C 1
ATOM 3303 O O . ALA A 1 427 ? -46.660 -33.456 -83.495 1.00 22.65 427 ALA A O 1
ATOM 3305 N N . THR A 1 428 ? -47.666 -35.357 -82.743 1.00 24.59 428 THR A N 1
ATOM 3306 C CA . THR A 1 428 ? -46.523 -36.242 -82.909 1.00 24.31 428 THR A CA 1
ATOM 3307 C C . THR A 1 428 ? -45.962 -36.077 -84.312 1.00 24.87 428 THR A C 1
ATOM 3308 O O . THR A 1 428 ? -46.661 -36.175 -85.277 1.00 24.77 428 THR A O 1
ATOM 3312 N N . PRO A 1 429 ? -44.701 -35.710 -84.437 1.00 21.90 429 PRO A N 1
ATOM 3313 C CA . PRO A 1 429 ? -44.199 -35.484 -85.790 1.00 26.09 429 PRO A CA 1
ATOM 3314 C C . PRO A 1 429 ? -43.894 -36.873 -86.507 1.00 24.44 429 PRO A C 1
ATOM 3315 O O . PRO A 1 429 ? -43.786 -37.884 -85.844 1.00 25.45 429 PRO A O 1
ATOM 3319 N N . ALA A 1 430 ? -43.704 -36.803 -87.797 1.00 29.20 430 ALA A N 1
ATOM 3320 C CA . ALA A 1 430 ? -43.269 -37.993 -88.565 1.00 29.04 430 ALA A CA 1
ATOM 3321 C C . ALA A 1 430 ? -41.933 -38.444 -88.100 1.00 33.49 430 ALA A C 1
ATOM 3322 O O . ALA A 1 430 ? -41.206 -37.726 -87.414 1.00 27.50 430 ALA A O 1
ATOM 3324 N N . ASP A 1 431 ? -41.573 -39.673 -88.456 1.00 34.97 431 ASP A N 1
ATOM 3325 C CA . ASP A 1 431 ? -40.303 -40.245 -88.018 1.00 31.94 431 ASP A CA 1
ATOM 3326 C C . ASP A 1 431 ? -39.096 -39.402 -88.476 1.00 25.92 431 ASP A C 1
ATOM 3327 O O . ASP A 1 431 ? -39.013 -38.915 -89.611 1.00 27.43 431 ASP A O 1
ATOM 3332 N N . GLY A 1 432 ? -38.223 -39.098 -87.524 1.00 26.03 432 GLY A N 1
ATOM 3333 C CA . GLY A 1 432 ? -37.058 -38.296 -87.745 1.00 26.60 432 GLY A CA 1
ATOM 3334 C C . GLY A 1 432 ? -37.266 -36.773 -87.800 1.00 29.00 432 GLY A C 1
ATOM 3335 O O . GLY A 1 432 ? -36.275 -36.033 -87.972 1.00 27.09 432 GLY A O 1
ATOM 3336 N N . ILE A 1 433 ? -38.516 -36.326 -87.711 1.00 26.05 433 ILE A N 1
ATOM 3337 C CA . ILE A 1 433 ? -38.853 -34.864 -87.761 1.00 24.07 433 ILE A CA 1
ATOM 3338 C C . ILE A 1 433 ? -38.785 -34.300 -86.293 1.00 21.72 433 ILE A C 1
ATOM 3339 O O . ILE A 1 433 ? -39.265 -34.918 -85.371 1.00 22.85 433 ILE A O 1
ATOM 3344 N N . LEU A 1 434 ? -38.237 -33.098 -86.140 1.00 22.66 434 LEU A N 1
ATOM 3345 C CA . LEU A 1 434 ? -38.170 -32.474 -84.797 1.00 23.45 434 LEU A CA 1
ATOM 3346 C C . LEU A 1 434 ? -39.598 -32.062 -84.393 1.00 21.00 434 LEU A C 1
ATOM 3347 O O . LEU A 1 434 ? -40.388 -31.666 -85.225 1.00 20.21 434 LEU A O 1
ATOM 3352 N N . PRO A 1 435 ? -39.960 -32.285 -83.146 1.00 19.02 435 PRO A N 1
ATOM 3353 C CA . PRO A 1 435 ? -41.282 -31.812 -82.714 1.00 21.05 435 PRO A CA 1
ATOM 3354 C C . PRO A 1 435 ? -41.399 -30.274 -82.824 1.00 18.41 435 PRO A C 1
ATOM 3355 O O . PRO A 1 435 ? -40.393 -29.576 -82.696 1.00 20.35 435 PRO A O 1
ATOM 3359 N N . SER A 1 436 ? -42.606 -29.757 -83.021 1.00 17.52 436 SER A N 1
ATOM 3360 C CA . SER A 1 436 ? -42.847 -28.295 -83.062 1.00 19.13 436 SER A CA 1
ATOM 3361 C C . SER A 1 436 ? -42.780 -27.715 -81.603 1.00 19.13 436 SER A C 1
ATOM 3362 O O . SER A 1 436 ? -43.669 -27.973 -80.777 1.00 18.65 436 SER A O 1
ATOM 3365 N N . LEU A 1 437 ? -41.730 -26.947 -81.329 1.00 19.88 437 LEU A N 1
ATOM 3366 C CA . LEU A 1 437 ? -41.666 -26.191 -80.088 1.00 19.38 437 LEU A CA 1
ATOM 3367 C C . LEU A 1 437 ? -42.797 -25.156 -79.974 1.00 19.76 437 LEU A C 1
ATOM 3368 O O . LEU A 1 437 ? -43.252 -24.867 -78.837 1.00 19.80 437 LEU A O 1
ATOM 3373 N N . VAL A 1 438 ? -43.187 -24.585 -81.071 1.00 17.68 438 VAL A N 1
ATOM 3374 C CA . VAL A 1 438 ? -44.299 -23.595 -81.009 1.00 18.76 438 VAL A CA 1
ATOM 3375 C C . VAL A 1 438 ? -45.618 -24.272 -80.660 1.00 21.12 438 VAL A C 1
ATOM 3376 O O . VAL A 1 438 ? -46.331 -23.851 -79.665 1.00 19.10 438 VAL A O 1
ATOM 3380 N N . THR A 1 439 ? -45.937 -25.379 -81.355 1.00 17.89 439 THR A N 1
ATOM 3381 C CA . THR A 1 439 ? -47.137 -26.102 -80.997 1.00 19.83 439 THR A CA 1
ATOM 3382 C C . THR A 1 439 ? -47.054 -26.599 -79.542 1.00 19.63 439 THR A C 1
ATOM 3383 O O . THR A 1 439 ? -48.025 -26.489 -78.800 1.00 17.48 439 THR A O 1
ATOM 3387 N N . GLY A 1 440 ? -45.977 -27.312 -79.159 1.00 17.93 440 GLY A N 1
ATOM 3388 C CA . GLY A 1 440 ? -45.906 -27.834 -77.844 1.00 20.48 440 GLY A CA 1
ATOM 3389 C C . GLY A 1 440 ? -45.959 -26.795 -76.722 1.00 15.95 440 GLY A C 1
ATOM 3390 O O . GLY A 1 440 ? -46.598 -27.064 -75.692 1.00 17.33 440 GLY A O 1
ATOM 3391 N N . SER A 1 441 ? -45.324 -25.655 -76.952 1.00 16.07 441 SER A N 1
ATOM 3392 C CA . SER A 1 441 ? -45.299 -24.649 -75.889 1.00 16.53 441 SER A CA 1
ATOM 3393 C C . SER A 1 441 ? -46.720 -24.075 -75.758 1.00 17.04 441 SER A C 1
ATOM 3394 O O . SER A 1 441 ? -47.205 -23.797 -74.616 1.00 15.81 441 SER A O 1
ATOM 3397 N N . ASN A 1 442 ? -47.356 -23.848 -76.904 1.00 15.42 442 ASN A N 1
ATOM 3398 C CA . ASN A 1 442 ? -48.730 -23.299 -76.911 1.00 17.75 442 ASN A CA 1
ATOM 3399 C C . ASN A 1 442 ? -49.701 -24.231 -76.228 1.00 19.94 442 ASN A C 1
ATOM 3400 O O . ASN A 1 442 ? -50.528 -23.809 -75.383 1.00 17.98 442 ASN A O 1
ATOM 3405 N N . ILE A 1 443 ? -49.654 -25.522 -76.558 1.00 17.14 443 ILE A N 1
ATOM 3406 C CA . ILE A 1 443 ? -50.553 -26.457 -75.898 1.00 16.90 443 ILE A CA 1
ATOM 3407 C C . ILE A 1 443 ? -50.256 -26.583 -74.417 1.00 18.60 443 ILE A C 1
ATOM 3408 O O . ILE A 1 443 ? -51.150 -26.621 -73.609 1.00 16.24 443 ILE A O 1
ATOM 3413 N N . ALA A 1 444 ? -48.998 -26.635 -74.066 1.00 15.97 444 ALA A N 1
ATOM 3414 C CA . ALA A 1 444 ? -48.609 -26.810 -72.648 1.00 16.33 444 ALA A CA 1
ATOM 3415 C C . ALA A 1 444 ? -49.055 -25.596 -71.760 1.00 16.04 444 ALA A C 1
ATOM 3416 O O . ALA A 1 444 ? -49.609 -25.808 -70.665 1.00 17.35 444 ALA A O 1
ATOM 3418 N N . GLY A 1 445 ? -48.824 -24.421 -72.252 1.00 17.59 445 GLY A N 1
ATOM 3419 C CA . GLY A 1 445 ? -49.200 -23.159 -71.558 1.00 16.75 445 GLY A CA 1
ATOM 3420 C C . GLY A 1 445 ? -50.718 -23.070 -71.454 1.00 16.79 445 GLY A C 1
ATOM 3421 O O . GLY A 1 445 ? -51.310 -22.795 -70.361 1.00 16.27 445 GLY A O 1
ATOM 3422 N N . PHE A 1 446 ? -51.359 -23.348 -72.584 1.00 15.61 446 PHE A N 1
ATOM 3423 C CA . PHE A 1 446 ? -52.832 -23.241 -72.619 1.00 16.15 446 PHE A CA 1
ATOM 3424 C C . PHE A 1 446 ? -53.526 -24.229 -71.757 1.00 16.65 446 PHE A C 1
ATOM 3425 O O . PHE A 1 446 ? -54.484 -23.829 -71.015 1.00 16.95 446 PHE A O 1
ATOM 3433 N N . THR A 1 447 ? -53.137 -25.527 -71.794 1.00 16.47 447 THR A N 1
ATOM 3434 C CA . THR A 1 447 ? -53.901 -26.496 -71.035 1.00 16.02 447 THR A CA 1
ATOM 3435 C C . THR A 1 447 ? -53.751 -26.256 -69.531 1.00 16.32 447 THR A C 1
ATOM 3436 O O . THR A 1 447 ? -54.694 -26.387 -68.771 1.00 15.80 447 THR A O 1
ATOM 3440 N N . LYS A 1 448 ? -52.581 -25.793 -69.080 1.00 15.71 448 LYS A N 1
ATOM 3441 C CA A LYS A 1 448 ? -52.372 -25.493 -67.654 0.50 14.67 448 LYS A CA 1
ATOM 3442 C CA B LYS A 1 448 ? -52.428 -25.541 -67.637 0.50 16.08 448 LYS A CA 1
ATOM 3443 C C . LYS A 1 448 ? -53.373 -24.411 -67.198 1.00 14.86 448 LYS A C 1
ATOM 3444 O O . LYS A 1 448 ? -54.009 -24.496 -66.098 1.00 16.79 448 LYS A O 1
ATOM 3455 N N . VAL A 1 449 ? -53.432 -23.368 -67.985 1.00 14.49 449 VAL A N 1
ATOM 3456 C CA . VAL A 1 449 ? -54.330 -22.263 -67.695 1.00 14.93 449 VAL A CA 1
ATOM 3457 C C . VAL A 1 449 ? -55.782 -22.680 -67.795 1.00 15.54 449 VAL A C 1
ATOM 3458 O O . VAL A 1 449 ? -56.601 -22.411 -66.876 1.00 16.19 449 VAL A O 1
ATOM 3462 N N . ALA A 1 450 ? -56.143 -23.391 -68.871 1.00 14.85 450 ALA A N 1
ATOM 3463 C CA . ALA A 1 450 ? -57.564 -23.761 -69.045 1.00 16.69 450 ALA A CA 1
ATOM 3464 C C . ALA A 1 450 ? -58.083 -24.632 -67.914 1.00 15.57 450 ALA A C 1
ATOM 3465 O O . ALA A 1 450 ? -59.213 -24.461 -67.428 1.00 16.42 450 ALA A O 1
ATOM 3467 N N . ALA A 1 451 ? -57.221 -25.595 -67.470 1.00 15.10 451 ALA A N 1
ATOM 3468 C CA . ALA A 1 451 ? -57.594 -26.479 -66.400 1.00 15.31 451 ALA A CA 1
ATOM 3469 C C . ALA A 1 451 ? -57.711 -25.767 -65.039 1.00 15.31 451 ALA A C 1
ATOM 3470 O O . ALA A 1 451 ? -58.652 -26.057 -64.267 1.00 14.37 451 ALA A O 1
ATOM 3472 N N . ALA A 1 452 ? -56.819 -24.806 -64.769 1.00 14.98 452 ALA A N 1
ATOM 3473 C CA . ALA A 1 452 ? -56.898 -24.006 -63.514 1.00 15.36 452 ALA A CA 1
ATOM 3474 C C . ALA A 1 452 ? -58.150 -23.114 -63.550 1.00 14.37 452 ALA A C 1
ATOM 3475 O O . ALA A 1 452 ? -58.852 -23.019 -62.536 1.00 14.75 452 ALA A O 1
ATOM 3477 N N . MET A 1 453 ? -58.441 -22.543 -64.708 1.00 14.53 453 MET A N 1
ATOM 3478 C CA . MET A 1 453 ? -59.658 -21.792 -64.879 1.00 14.89 453 MET A CA 1
ATOM 3479 C C . MET A 1 453 ? -60.908 -22.639 -64.624 1.00 17.13 453 MET A C 1
ATOM 3480 O O . MET A 1 453 ? -61.855 -22.191 -63.953 1.00 16.25 453 MET A O 1
ATOM 3485 N N . LYS A 1 454 ? -60.923 -23.886 -65.114 1.00 15.16 454 LYS A N 1
ATOM 3486 C CA . LYS A 1 454 ? -62.084 -24.770 -64.908 1.00 15.64 454 LYS A CA 1
ATOM 3487 C C . LYS A 1 454 ? -62.228 -25.041 -63.415 1.00 15.78 454 LYS A C 1
ATOM 3488 O O . LYS A 1 454 ? -63.289 -24.950 -62.850 1.00 16.05 454 LYS A O 1
ATOM 3494 N N . ASP A 1 455 ? -61.106 -25.364 -62.764 1.00 14.22 455 ASP A N 1
ATOM 3495 C CA . ASP A 1 455 ? -61.111 -25.705 -61.342 1.00 15.30 455 ASP A CA 1
ATOM 3496 C C . ASP A 1 455 ? -61.740 -24.486 -60.566 1.00 14.32 455 ASP A C 1
ATOM 3497 O O . ASP A 1 455 ? -62.461 -24.669 -59.560 1.00 14.94 455 ASP A O 1
ATOM 3502 N N . GLN A 1 456 ? -61.448 -23.284 -61.018 1.00 12.60 456 GLN A N 1
ATOM 3503 C CA . GLN A 1 456 ? -61.833 -22.086 -60.296 1.00 14.82 456 GLN A CA 1
ATOM 3504 C C . GLN A 1 456 ? -63.194 -21.555 -60.703 1.00 16.33 456 GLN A C 1
ATOM 3505 O O . GLN A 1 456 ? -63.622 -20.479 -60.257 1.00 15.19 456 GLN A O 1
ATOM 3511 N N . GLY A 1 457 ? -63.882 -22.270 -61.620 1.00 15.54 457 GLY A N 1
ATOM 3512 C CA . GLY A 1 457 ? -65.242 -21.863 -62.018 1.00 16.04 457 GLY A CA 1
ATOM 3513 C C . GLY A 1 457 ? -65.278 -20.723 -63.008 1.00 16.18 457 GLY A C 1
ATOM 3514 O O . GLY A 1 457 ? -66.335 -20.134 -63.199 1.00 16.01 457 GLY A O 1
ATOM 3515 N N . ASP A 1 458 ? -64.156 -20.407 -63.681 1.00 15.36 458 ASP A N 1
ATOM 3516 C CA . ASP A 1 458 ? -64.142 -19.381 -64.732 1.00 17.39 458 ASP A CA 1
ATOM 3517 C C . ASP A 1 458 ? -64.899 -19.757 -65.990 1.00 18.15 458 ASP A C 1
ATOM 3518 O O . ASP A 1 458 ? -65.405 -18.883 -66.668 1.00 16.60 458 ASP A O 1
ATOM 3523 N N . TRP A 1 459 ? -64.961 -21.064 -66.259 1.00 16.31 459 TRP A N 1
ATOM 3524 C CA . TRP A 1 459 ? -65.790 -21.623 -67.320 1.00 14.86 459 TRP A CA 1
ATOM 3525 C C . TRP A 1 459 ? -66.187 -22.992 -66.813 1.00 16.40 459 TRP A C 1
ATOM 3526 O O . TRP A 1 459 ? -65.626 -23.524 -65.835 1.00 16.36 459 TRP A O 1
ATOM 3537 N N . TRP A 1 460 ? -67.187 -23.569 -67.481 1.00 15.43 460 TRP A N 1
ATOM 3538 C CA . TRP A 1 460 ? -67.673 -24.871 -67.156 1.00 17.27 460 TRP A CA 1
ATOM 3539 C C . TRP A 1 460 ? -68.329 -25.428 -68.440 1.00 19.35 460 TRP A C 1
ATOM 3540 O O . TRP A 1 460 ? -68.657 -26.609 -68.405 1.00 22.26 460 TRP A O 1
ATOM 3552 N N . MET B 1 1 ? -76.938 -18.324 -16.072 1.00 52.09 1 MET B N 1
ATOM 3553 C CA . MET B 1 1 ? -76.813 -18.042 -17.560 1.00 43.77 1 MET B CA 1
ATOM 3554 C C . MET B 1 1 ? -77.932 -18.834 -18.351 1.00 43.15 1 MET B C 1
ATOM 3555 O O . MET B 1 1 ? -77.717 -19.435 -19.417 1.00 32.34 1 MET B O 1
ATOM 3560 N N . SER B 1 2 ? -79.172 -18.769 -17.855 1.00 40.25 2 SER B N 1
ATOM 3561 C CA . SER B 1 2 ? -80.286 -19.442 -18.515 1.00 37.79 2 SER B CA 1
ATOM 3562 C C . SER B 1 2 ? -80.717 -18.710 -19.815 1.00 31.74 2 SER B C 1
ATOM 3563 O O . SER B 1 2 ? -81.573 -19.220 -20.490 1.00 29.29 2 SER B O 1
ATOM 3566 N N . ASN B 1 3 ? -80.104 -17.541 -20.183 1.00 26.92 3 ASN B N 1
ATOM 3567 C CA . ASN B 1 3 ? -80.366 -16.915 -21.473 1.00 24.80 3 ASN B CA 1
ATOM 3568 C C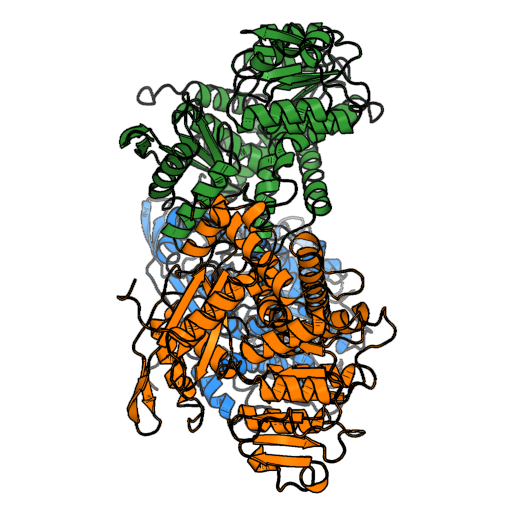 . ASN B 1 3 ? -79.650 -17.662 -22.622 1.00 23.79 3 ASN B C 1
ATOM 3569 O O . ASN B 1 3 ? -80.003 -17.485 -23.783 1.00 22.96 3 ASN B O 1
ATOM 3574 N N . LEU B 1 4 ? -78.603 -18.460 -22.312 1.00 22.82 4 LEU B N 1
ATOM 3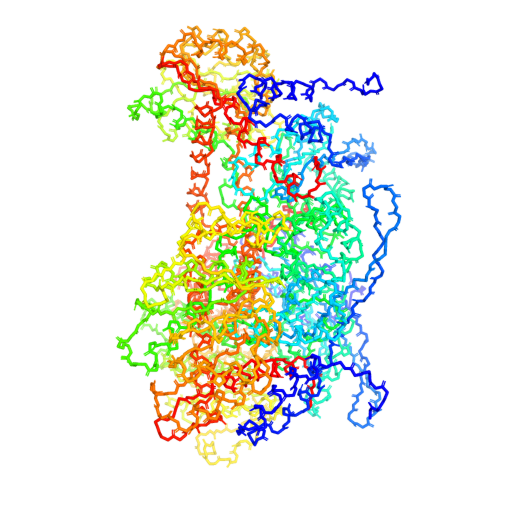575 C CA . LEU B 1 4 ? -77.762 -19.010 -23.357 1.00 22.19 4 LEU B CA 1
ATOM 3576 C C . LEU B 1 4 ? -78.499 -20.210 -23.993 1.00 24.60 4 LEU B C 1
ATOM 3577 O O . LEU B 1 4 ? -79.085 -21.036 -23.287 1.00 25.69 4 LEU B O 1
ATOM 3582 N N . PRO B 1 5 ? -78.442 -20.351 -25.323 1.00 25.12 5 PRO B N 1
ATOM 3583 C CA . PRO B 1 5 ? -79.119 -21.479 -25.939 1.00 21.32 5 PRO B CA 1
ATOM 3584 C C . PRO B 1 5 ? -78.392 -22.812 -25.633 1.00 22.62 5 PRO B C 1
ATOM 3585 O O . PRO B 1 5 ? -77.172 -22.829 -25.374 1.00 20.41 5 PRO B O 1
ATOM 3589 N N . VAL B 1 6 ? -79.143 -23.880 -25.692 1.00 20.85 6 VAL B N 1
ATOM 3590 C CA . VAL B 1 6 ? -78.578 -25.230 -25.502 1.00 22.05 6 VAL B CA 1
ATOM 3591 C C . VAL B 1 6 ? -77.901 -25.652 -26.793 1.00 18.78 6 VAL B C 1
ATOM 3592 O O . VAL B 1 6 ? -78.461 -25.542 -27.875 1.00 20.30 6 VAL B O 1
ATOM 3596 N N . GLU B 1 7 ? -76.612 -25.970 -26.688 1.00 17.55 7 GLU B N 1
ATOM 3597 C CA . GLU B 1 7 ? -75.749 -26.284 -27.812 1.00 15.52 7 GLU B CA 1
ATOM 3598 C C . GLU B 1 7 ? -75.032 -27.614 -27.481 1.00 15.58 7 GLU B C 1
ATOM 3599 O O . GLU B 1 7 ? -73.913 -27.612 -26.981 1.00 16.89 7 GLU B O 1
ATOM 3605 N N . PRO B 1 8 ? -75.723 -28.729 -27.774 1.00 15.23 8 PRO B N 1
ATOM 3606 C CA . PRO B 1 8 ? -75.254 -30.025 -27.183 1.00 16.63 8 PRO B CA 1
ATOM 3607 C C . PRO B 1 8 ? -73.819 -30.386 -27.574 1.00 16.76 8 PRO B C 1
ATOM 3608 O O . PRO B 1 8 ? -73.022 -30.727 -26.718 1.00 16.12 8 PRO B O 1
ATOM 3612 N N . GLU B 1 9 ? -73.503 -30.307 -28.859 1.00 14.97 9 GLU B N 1
ATOM 3613 C CA . GLU B 1 9 ? -72.217 -30.707 -29.360 1.00 14.90 9 GLU B CA 1
ATOM 3614 C C . GLU B 1 9 ? -71.117 -29.819 -28.761 1.00 15.93 9 GLU B C 1
ATOM 3615 O O . GLU B 1 9 ? -70.061 -30.316 -28.335 1.00 15.00 9 GLU B O 1
ATOM 3621 N N . PHE B 1 10 ? -71.346 -28.506 -28.764 1.00 14.48 10 PHE B N 1
ATOM 3622 C CA . PHE B 1 10 ? -70.364 -27.618 -28.156 1.00 15.52 10 PHE B CA 1
ATOM 3623 C C . PHE B 1 10 ? -70.182 -27.900 -26.695 1.00 16.76 10 PHE B C 1
ATOM 3624 O O . PHE B 1 10 ? -69.058 -27.935 -26.148 1.00 16.11 10 PHE B O 1
ATOM 3632 N N . GLU B 1 11 ? -71.302 -28.073 -25.998 1.00 18.26 11 GLU B N 1
ATOM 3633 C CA . GLU B 1 11 ? -71.198 -28.286 -24.504 1.00 16.44 11 GLU B CA 1
ATOM 3634 C C . GLU B 1 11 ? -70.434 -29.589 -24.254 1.00 17.54 11 GLU B C 1
ATOM 3635 O O . GLU B 1 11 ? -69.648 -29.713 -23.242 1.00 17.18 11 GLU B O 1
ATOM 3641 N N . GLN B 1 12 ? -70.652 -30.574 -25.125 1.00 16.60 12 GLN B N 1
ATOM 3642 C CA . GLN B 1 12 ? -69.979 -31.866 -24.947 1.00 17.35 12 GLN B CA 1
ATOM 3643 C C . GLN B 1 12 ? -68.468 -31.727 -25.063 1.00 16.11 12 GLN B C 1
ATOM 3644 O O . GLN B 1 12 ? -67.676 -32.249 -24.233 1.00 16.76 12 GLN B O 1
ATOM 3650 N N . ALA B 1 13 ? -68.053 -31.020 -26.105 1.00 15.63 13 ALA B N 1
ATOM 3651 C CA . ALA B 1 13 ? -66.655 -30.792 -26.341 1.00 16.34 13 ALA B CA 1
ATOM 3652 C C . ALA B 1 13 ? -66.027 -29.973 -25.237 1.00 16.50 13 ALA B C 1
ATOM 3653 O O . ALA B 1 13 ? -64.933 -30.339 -24.739 1.00 17.08 13 ALA B O 1
ATOM 3655 N N . TYR B 1 14 ? -66.720 -28.953 -24.800 1.00 15.93 14 TYR B N 1
ATOM 3656 C CA . TYR B 1 14 ? -66.246 -28.095 -23.721 1.00 16.49 14 TYR B CA 1
ATOM 3657 C C . TYR B 1 14 ? -66.101 -28.897 -22.418 1.00 18.15 14 TYR B C 1
ATOM 3658 O O . TYR B 1 14 ? -65.073 -28.819 -21.699 1.00 17.48 14 TYR B O 1
ATOM 3667 N N . LYS B 1 15 ? -67.150 -29.648 -22.088 1.00 17.65 15 LYS B N 1
ATOM 3668 C CA . LYS B 1 15 ? -67.163 -30.360 -20.808 1.00 20.68 15 LYS B CA 1
ATOM 3669 C C . LYS B 1 15 ? -66.058 -31.388 -20.728 1.00 18.71 15 LYS B C 1
ATOM 3670 O O . LYS B 1 15 ? -65.456 -31.547 -19.660 1.00 18.06 15 LYS B O 1
ATOM 3676 N N . GLU B 1 16 ? -65.790 -32.096 -21.806 1.00 16.22 16 GLU B N 1
ATOM 3677 C CA . GLU B 1 16 ? -64.690 -33.124 -21.793 1.00 17.36 16 GLU B CA 1
ATOM 3678 C C . GLU B 1 16 ? -63.325 -32.427 -21.682 1.00 20.92 16 GLU B C 1
ATOM 3679 O O . GLU B 1 16 ? -62.442 -32.829 -20.881 1.00 17.32 16 GLU B O 1
ATOM 3685 N N . LEU B 1 17 ? -63.151 -31.282 -22.370 1.00 18.94 17 LEU B N 1
ATOM 3686 C CA . LEU B 1 17 ? -61.884 -30.571 -22.194 1.00 18.22 17 LEU B CA 1
ATOM 3687 C C . LEU B 1 17 ? -61.764 -30.138 -20.744 1.00 17.11 17 LEU B C 1
ATOM 3688 O O . LEU B 1 17 ? -60.743 -30.369 -20.059 1.00 17.18 17 LEU B O 1
ATOM 3693 N N . ALA B 1 18 ? -62.770 -29.445 -20.254 1.00 16.86 18 ALA B N 1
ATOM 3694 C CA . ALA B 1 18 ? -62.709 -28.945 -18.895 1.00 18.30 18 ALA B CA 1
ATOM 3695 C C . ALA B 1 18 ? -62.468 -30.036 -17.829 1.00 21.38 18 ALA B C 1
ATOM 3696 O O . ALA B 1 18 ? -61.709 -29.822 -16.866 1.00 19.13 18 ALA B O 1
ATOM 3698 N N . SER B 1 19 ? -63.197 -31.143 -17.980 1.00 21.50 19 SER B N 1
ATOM 3699 C CA A SER B 1 19 ? -63.058 -32.262 -17.073 0.50 21.55 19 SER B CA 1
ATOM 3700 C CA B SER B 1 19 ? -63.069 -32.245 -17.051 0.50 21.75 19 SER B CA 1
ATOM 3701 C C . SER B 1 19 ? -61.597 -32.753 -17.022 1.00 20.82 19 SER B C 1
ATOM 3702 O O . SER B 1 19 ? -61.045 -32.997 -15.918 1.00 19.47 19 SER B O 1
ATOM 3707 N N . THR B 1 20 ? -60.933 -32.858 -18.160 1.00 18.08 20 THR B N 1
ATOM 3708 C CA . THR B 1 20 ? -59.562 -33.318 -18.182 1.00 17.60 20 THR B CA 1
ATOM 3709 C C . THR B 1 20 ? -58.605 -32.282 -17.564 1.00 19.55 20 THR B C 1
ATOM 3710 O O . THR B 1 20 ? -57.640 -32.649 -16.897 1.00 21.04 20 THR B O 1
ATOM 3714 N N . LEU B 1 21 ? -58.913 -30.983 -17.710 1.00 18.60 21 LEU B N 1
ATOM 3715 C CA . LEU B 1 21 ? -58.121 -29.979 -17.038 1.00 16.95 21 LEU B CA 1
ATOM 3716 C C . LEU B 1 21 ? -58.268 -30.084 -15.499 1.00 19.86 21 LEU B C 1
ATOM 3717 O O . LEU B 1 21 ? -57.270 -29.964 -14.773 1.00 22.19 21 LEU B O 1
ATOM 3722 N N . GLU B 1 22 ? -59.493 -30.314 -15.067 1.00 20.86 22 GLU B N 1
ATOM 3723 C CA . GLU B 1 22 ? -59.836 -30.430 -13.624 1.00 23.77 22 GLU B CA 1
ATOM 3724 C C . GLU B 1 22 ? -59.147 -31.643 -12.995 1.00 24.58 22 GLU B C 1
ATOM 3725 O O . GLU B 1 22 ? -58.652 -31.527 -11.884 1.00 25.12 22 GLU B O 1
ATOM 3731 N N . ASN B 1 23 ? -59.099 -32.733 -13.726 1.00 20.86 23 ASN B N 1
ATOM 3732 C CA . ASN B 1 23 ? -58.504 -34.028 -13.323 1.00 23.29 23 ASN B CA 1
ATOM 3733 C C . ASN B 1 23 ? -57.062 -34.090 -13.590 1.00 20.50 23 ASN B C 1
ATOM 3734 O O . ASN B 1 23 ? -56.543 -34.953 -14.294 1.00 22.55 23 ASN B O 1
ATOM 3739 N N . SER B 1 24 ? -56.370 -33.125 -12.984 1.00 21.84 24 SER B N 1
ATOM 3740 C CA . SER B 1 24 ? -54.931 -32.943 -13.223 1.00 20.11 24 SER B CA 1
ATOM 3741 C C . SER B 1 24 ? -54.474 -31.951 -12.167 1.00 17.59 24 SER B C 1
ATOM 3742 O O . SER B 1 24 ? -55.280 -31.348 -11.509 1.00 20.82 24 SER B O 1
ATOM 3745 N N . THR B 1 25 ? -53.179 -31.712 -12.070 1.00 20.28 25 THR B N 1
ATOM 3746 C CA . THR B 1 25 ? -52.687 -30.671 -11.173 1.00 20.64 25 THR B CA 1
ATOM 3747 C C . THR B 1 25 ? -52.602 -29.247 -11.832 1.00 22.99 25 THR B C 1
ATOM 3748 O O . THR B 1 25 ? -52.109 -28.266 -11.219 1.00 20.59 25 THR B O 1
ATOM 3752 N N . LEU B 1 26 ? -53.132 -29.098 -13.064 1.00 23.08 26 LEU B N 1
ATOM 3753 C CA . LEU B 1 26 ? -53.020 -27.807 -13.730 1.00 19.14 26 LEU B CA 1
ATOM 3754 C C . LEU B 1 26 ? -53.519 -26.664 -12.925 1.00 20.04 26 LEU B C 1
ATOM 3755 O O . LEU B 1 26 ? -52.832 -25.638 -12.836 1.00 20.35 26 LEU B O 1
ATOM 3760 N N . PHE B 1 27 ? -54.727 -26.778 -12.408 1.00 18.89 27 PHE B N 1
ATOM 3761 C CA . PHE B 1 27 ? -55.325 -25.670 -11.698 1.00 20.45 27 PHE B CA 1
ATOM 3762 C C . PHE B 1 27 ? -54.817 -25.497 -10.248 1.00 27.41 27 PHE B C 1
ATOM 3763 O O . PHE B 1 27 ? -55.055 -24.445 -9.620 1.00 22.22 27 PHE B O 1
ATOM 3771 N N . GLN B 1 28 ? -54.047 -26.466 -9.786 1.00 27.63 28 GLN B N 1
ATOM 3772 C CA . GLN B 1 28 ? -53.271 -26.298 -8.527 1.00 29.69 28 GLN B CA 1
ATOM 3773 C C . GLN B 1 28 ? -52.066 -25.429 -8.838 1.00 28.15 28 GLN B C 1
ATOM 3774 O O . GLN B 1 28 ? -51.797 -24.522 -8.132 1.00 30.49 28 GLN B O 1
ATOM 3780 N N . LYS B 1 29 ? -51.328 -25.705 -9.910 1.00 27.76 29 LYS B N 1
ATOM 3781 C CA . LYS B 1 29 ? -50.160 -24.929 -10.291 1.00 31.18 29 LYS B CA 1
ATOM 3782 C C . LYS B 1 29 ? -50.588 -23.523 -10.820 1.00 33.80 29 LYS B C 1
ATOM 3783 O O . LYS B 1 29 ? -49.933 -22.525 -10.541 1.00 28.07 29 LYS B O 1
ATOM 3789 N N . ASN B 1 30 ? -51.653 -23.478 -11.625 1.00 24.56 30 ASN B N 1
ATOM 3790 C CA . ASN B 1 30 ? -52.101 -22.200 -12.289 1.00 24.84 30 ASN B CA 1
ATOM 3791 C C . ASN B 1 30 ? -53.601 -22.029 -12.136 1.00 22.79 30 ASN B C 1
ATOM 3792 O O . ASN B 1 30 ? -54.346 -22.177 -13.111 1.00 20.26 30 ASN B O 1
ATOM 3797 N N . PRO B 1 31 ? -54.108 -21.708 -10.917 1.00 21.74 31 PRO B N 1
ATOM 3798 C CA . PRO B 1 31 ? -55.515 -21.543 -10.735 1.00 22.38 31 PRO B CA 1
ATOM 3799 C C . PRO B 1 31 ? -56.094 -20.399 -11.554 1.00 21.02 31 PRO B C 1
ATOM 3800 O O . PRO B 1 31 ? -57.281 -20.461 -11.896 1.00 22.62 31 PRO B O 1
ATOM 3804 N N . GLU B 1 32 ? -55.257 -19.466 -11.919 1.00 20.13 32 GLU B N 1
ATOM 3805 C CA . GLU B 1 32 ? -55.698 -18.314 -12.765 1.00 19.70 32 GLU B CA 1
ATOM 3806 C C . GLU B 1 32 ? -56.149 -18.799 -14.178 1.00 19.37 32 GLU B C 1
ATOM 3807 O O . GLU B 1 32 ? -56.855 -18.080 -14.858 1.00 20.29 32 GLU B O 1
ATOM 3813 N N . TYR B 1 33 ? -55.684 -19.984 -14.622 1.00 19.37 33 TYR B N 1
ATOM 3814 C CA . TYR B 1 33 ? -56.133 -20.549 -15.870 1.00 18.63 33 TYR B CA 1
ATOM 3815 C C . TYR B 1 33 ? -57.630 -20.809 -15.941 1.00 18.61 33 TYR B C 1
ATOM 3816 O O . TYR B 1 33 ? -58.121 -20.991 -17.064 1.00 18.82 33 TYR B O 1
ATOM 3825 N N . ARG B 1 34 ? -58.374 -20.861 -14.823 1.00 17.41 34 ARG B N 1
ATOM 3826 C CA . ARG B 1 34 ? -59.790 -20.936 -14.923 1.00 20.01 34 ARG B CA 1
ATOM 3827 C C . ARG B 1 34 ? -60.391 -19.727 -15.583 1.00 17.94 34 ARG B C 1
ATOM 3828 O O . ARG B 1 34 ? -61.414 -19.852 -16.311 1.00 18.61 34 ARG B O 1
ATOM 3836 N N . LYS B 1 35 ? -59.763 -18.552 -15.381 1.00 17.67 35 LYS B N 1
ATOM 3837 C CA . LYS B 1 35 ? -60.188 -17.312 -16.102 1.00 20.09 35 LYS B CA 1
ATOM 3838 C C . LYS B 1 35 ? -59.921 -17.478 -17.597 1.00 17.41 35 LYS B C 1
ATOM 3839 O O . LYS B 1 35 ? -60.780 -17.136 -18.394 1.00 17.77 35 LYS B O 1
ATOM 3845 N N . ALA B 1 36 ? -58.767 -18.019 -17.962 1.00 15.93 36 ALA B N 1
ATOM 3846 C CA . ALA B 1 36 ? -58.460 -18.270 -19.322 1.00 17.21 36 ALA B CA 1
ATOM 3847 C C . ALA B 1 36 ? -59.530 -19.194 -20.014 1.00 17.50 36 ALA B C 1
ATOM 3848 O O . ALA B 1 36 ? -59.925 -19.015 -21.181 1.00 16.61 36 ALA B O 1
ATOM 3850 N N . LEU B 1 37 ? -59.887 -20.266 -19.301 1.00 17.45 37 LEU B N 1
ATOM 3851 C CA . LEU B 1 37 ? -60.914 -21.153 -19.824 1.00 15.59 37 LEU B CA 1
ATOM 3852 C C . LEU B 1 37 ? -62.238 -20.476 -20.037 1.00 17.25 37 LEU B C 1
ATOM 3853 O O . LEU B 1 37 ? -62.887 -20.708 -21.057 1.00 16.78 37 LEU B O 1
ATOM 3858 N N . ALA B 1 38 ? -62.625 -19.597 -19.143 1.00 16.17 38 ALA B N 1
ATOM 3859 C CA . ALA B 1 38 ? -63.873 -18.871 -19.316 1.00 17.34 38 ALA B CA 1
ATOM 3860 C C . ALA B 1 38 ? -63.811 -17.955 -20.544 1.00 18.49 38 ALA B C 1
ATOM 3861 O O . ALA B 1 38 ? -64.838 -17.850 -21.324 1.00 17.64 38 ALA B O 1
ATOM 3863 N N . VAL B 1 39 ? -62.664 -17.288 -20.733 1.00 16.42 39 VAL B N 1
ATOM 3864 C CA . VAL B 1 39 ? -62.521 -16.411 -21.891 1.00 16.43 39 VAL B CA 1
ATOM 3865 C C . VAL B 1 39 ? -62.445 -17.204 -23.197 1.00 15.68 39 VAL B C 1
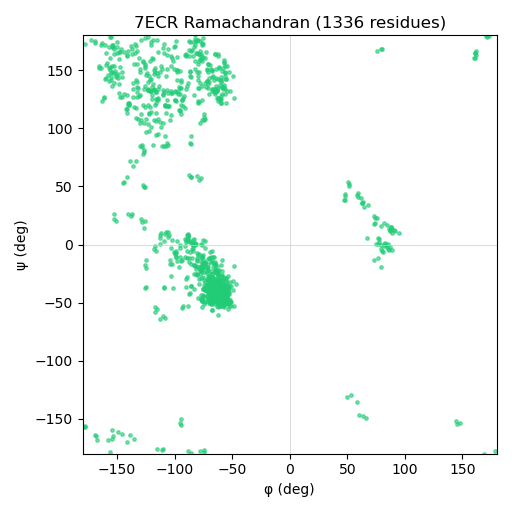ATOM 3866 O O . VAL B 1 39 ? -63.112 -16.867 -24.245 1.00 15.86 39 VAL B O 1
ATOM 3870 N N . VAL B 1 40 ? -61.577 -18.214 -23.272 1.00 16.01 40 VAL B N 1
ATOM 3871 C CA . VAL B 1 40 ? -61.304 -18.875 -24.554 1.00 15.33 40 VAL B CA 1
ATOM 3872 C C . VAL B 1 40 ? -62.586 -19.594 -25.089 1.00 14.88 40 VAL B C 1
ATOM 3873 O O . VAL B 1 40 ? -62.733 -19.783 -26.288 1.00 14.79 40 VAL B O 1
ATOM 3877 N N . SER B 1 41 ? -63.510 -19.929 -24.172 1.00 14.62 41 SER B N 1
ATOM 3878 C CA A SER B 1 41 ? -64.705 -20.725 -24.513 0.50 15.52 41 SER B CA 1
ATOM 3879 C CA B SER B 1 41 ? -64.699 -20.728 -24.503 0.50 14.19 41 SER B CA 1
ATOM 3880 C C . SER B 1 41 ? -65.804 -19.885 -25.144 1.00 15.24 41 SER B C 1
ATOM 3881 O O . SER B 1 41 ? -66.803 -20.421 -25.647 1.00 15.97 41 SER B O 1
ATOM 3886 N N . VAL B 1 42 ? -65.626 -18.541 -25.225 1.00 14.60 42 VAL B N 1
ATOM 3887 C CA . VAL B 1 42 ? -66.550 -17.664 -25.905 1.00 14.10 42 VAL B CA 1
ATOM 3888 C C . VAL B 1 42 ? -65.835 -17.199 -27.193 1.00 14.99 42 VAL B C 1
ATOM 3889 O O . VAL B 1 42 ? -64.756 -16.575 -27.151 1.00 14.20 42 VAL B O 1
ATOM 3893 N N . PRO B 1 43 ? -66.408 -17.512 -28.367 1.00 13.47 43 PRO B N 1
ATOM 3894 C CA . PRO B 1 43 ? -65.676 -17.203 -29.588 1.00 13.99 43 PRO B CA 1
ATOM 3895 C C . PRO B 1 43 ? -65.411 -15.727 -29.814 1.00 13.22 43 PRO B C 1
ATOM 3896 O O . PRO B 1 43 ? -66.283 -14.874 -29.531 1.00 13.66 43 PRO B O 1
ATOM 3900 N N . GLU B 1 44 ? -64.235 -15.449 -30.351 1.00 12.71 44 GLU B N 1
ATOM 3901 C CA . GLU B 1 44 ? -63.901 -14.089 -30.695 1.00 12.73 44 GLU B CA 1
ATOM 3902 C C . GLU B 1 44 ? -64.989 -13.463 -31.596 1.00 12.09 44 GLU B C 1
ATOM 3903 O O . GLU B 1 44 ? -65.417 -12.313 -31.380 1.00 11.81 44 GLU B O 1
ATOM 3909 N N . ARG B 1 45 ? -65.346 -14.181 -32.649 1.00 12.94 45 ARG B N 1
ATOM 3910 C CA . ARG B 1 45 ? -66.326 -13.698 -33.592 1.00 13.20 45 ARG B CA 1
ATOM 3911 C C . ARG B 1 45 ? -67.030 -14.857 -34.263 1.00 14.67 45 ARG B C 1
ATOM 3912 O O . ARG B 1 45 ? -66.367 -15.821 -34.619 1.00 13.99 45 ARG B O 1
ATOM 3920 N N . VAL B 1 46 ? -68.300 -14.666 -34.596 1.00 13.12 46 VAL B N 1
ATOM 3921 C CA . VAL B 1 46 ? -69.046 -15.612 -35.417 1.00 13.84 46 VAL B CA 1
ATOM 3922 C C . VAL B 1 46 ? -69.806 -14.786 -36.419 1.00 12.75 46 VAL B C 1
ATOM 3923 O O . VAL B 1 46 ? -70.446 -13.764 -36.021 1.00 13.66 46 VAL B O 1
ATOM 3927 N N . ILE B 1 47 ? -69.758 -15.197 -37.686 1.00 13.06 47 ILE B N 1
ATOM 3928 C CA A ILE B 1 47 ? -70.525 -14.591 -38.747 0.50 14.04 47 ILE B CA 1
ATOM 3929 C CA B ILE B 1 47 ? -70.584 -14.577 -38.718 0.50 13.63 47 ILE B CA 1
ATOM 3930 C C . ILE B 1 47 ? -71.539 -15.620 -39.237 1.00 13.67 47 ILE B C 1
ATOM 3931 O O . ILE B 1 47 ? -71.158 -16.817 -39.492 1.00 14.14 47 ILE B O 1
ATOM 3940 N N . GLN B 1 48 ? -72.821 -15.255 -39.295 1.00 13.24 48 GLN B N 1
ATOM 3941 C CA . GLN B 1 48 ? -73.867 -16.093 -39.880 1.00 14.56 48 GLN B CA 1
ATOM 3942 C C . GLN B 1 48 ? -74.502 -15.310 -40.985 1.00 15.35 48 GLN B C 1
ATOM 3943 O O . GLN B 1 48 ? -74.520 -14.059 -40.927 1.00 16.03 48 GLN B O 1
ATOM 3949 N N . PHE B 1 49 ? -74.858 -15.956 -42.099 1.00 14.59 49 PHE B N 1
ATOM 3950 C CA . PHE B 1 49 ? -75.370 -15.182 -43.235 1.00 15.04 49 PHE B CA 1
ATOM 3951 C C . PHE B 1 49 ? -76.250 -16.015 -44.116 1.00 13.77 49 PHE B C 1
ATOM 3952 O O . PHE B 1 49 ? -76.074 -17.273 -44.244 1.00 13.26 49 PHE B O 1
ATOM 3960 N N . ARG B 1 50 ? -77.243 -15.356 -44.706 1.00 13.54 50 ARG B N 1
ATOM 3961 C CA . ARG B 1 50 ? -78.127 -16.038 -45.654 1.00 13.65 50 ARG B CA 1
ATOM 3962 C C . ARG B 1 50 ? -77.379 -16.316 -46.935 1.00 14.07 50 ARG B C 1
ATOM 3963 O O . ARG B 1 50 ? -76.627 -15.479 -47.439 1.00 14.27 50 ARG B O 1
ATOM 3971 N N . VAL B 1 51 ? -77.627 -17.491 -47.518 1.00 13.54 51 VAL B N 1
ATOM 3972 C CA . VAL B 1 51 ? -77.032 -17.789 -48.818 1.00 14.03 51 VAL B CA 1
ATOM 3973 C C . VAL B 1 51 ? -78.208 -18.154 -49.759 1.00 13.89 51 VAL B C 1
ATOM 3974 O O . VAL B 1 51 ? -78.825 -19.233 -49.618 1.00 16.51 51 VAL B O 1
ATOM 3978 N N . VAL B 1 52 ? -78.496 -17.242 -50.681 1.00 14.38 52 VAL B N 1
ATOM 3979 C CA . VAL B 1 52 ? -79.483 -17.456 -51.744 1.00 14.71 52 VAL B CA 1
ATOM 3980 C C . VAL B 1 52 ? -78.720 -17.938 -52.954 1.00 15.80 52 VAL B C 1
ATOM 3981 O O . VAL B 1 52 ? -77.725 -17.339 -53.386 1.00 14.31 52 VAL B O 1
ATOM 3985 N N . TRP B 1 53 ? -79.249 -18.976 -53.605 1.00 14.31 53 TRP B N 1
ATOM 3986 C CA . TRP B 1 53 ? -78.600 -19.522 -54.760 1.00 14.84 53 TRP B CA 1
ATOM 3987 C C . TRP B 1 53 ? -79.635 -20.163 -55.681 1.00 14.96 53 TRP B C 1
ATOM 3988 O O . TRP B 1 53 ? -80.794 -20.356 -55.314 1.00 14.41 53 TRP B O 1
ATOM 3999 N N . GLU B 1 54 ? -79.221 -20.407 -56.910 1.00 14.40 54 GLU B N 1
ATOM 4000 C CA . GLU B 1 54 ? -80.181 -20.854 -57.964 1.00 14.33 54 GLU B CA 1
ATOM 4001 C C . GLU B 1 54 ? -79.934 -22.336 -58.354 1.00 14.16 54 GLU B C 1
ATOM 4002 O O . GLU B 1 54 ? -78.806 -22.712 -58.698 1.00 15.31 54 GLU B O 1
ATOM 4008 N N . ASN B 1 55 ? -80.980 -23.120 -58.346 1.00 14.30 55 ASN B N 1
ATOM 4009 C CA . ASN B 1 55 ? -80.850 -24.503 -58.743 1.00 14.96 55 ASN B CA 1
ATOM 4010 C C . ASN B 1 55 ? -80.933 -24.607 -60.283 1.00 17.44 55 ASN B C 1
ATOM 4011 O O . ASN B 1 55 ? -81.103 -23.641 -61.009 1.00 14.96 55 ASN B O 1
ATOM 4016 N N . ASP B 1 56 ? -80.704 -25.823 -60.789 1.00 15.65 56 ASP B N 1
ATOM 4017 C CA . ASP B 1 56 ? -80.680 -26.065 -62.234 1.00 16.99 56 ASP B CA 1
ATOM 4018 C C . ASP B 1 56 ? -82.042 -25.816 -62.924 1.00 18.46 56 ASP B C 1
ATOM 4019 O O . ASP B 1 56 ? -82.030 -25.566 -64.113 1.00 21.77 56 ASP B O 1
ATOM 4024 N N . LYS B 1 57 ? -83.120 -25.866 -62.188 1.00 17.64 57 LYS B N 1
ATOM 4025 C CA . LYS B 1 57 ? -84.451 -25.507 -62.659 1.00 22.00 57 LYS B CA 1
ATOM 4026 C C . LYS B 1 57 ? -84.716 -23.993 -62.630 1.00 22.73 57 LYS B C 1
ATOM 4027 O O . LYS B 1 57 ? -85.782 -23.551 -62.966 1.00 21.46 57 LYS B O 1
ATOM 4033 N N . GLY B 1 58 ? -83.759 -23.186 -62.184 1.00 16.81 58 GLY B N 1
ATOM 4034 C CA . GLY B 1 58 ? -83.973 -21.776 -62.164 1.00 17.15 58 GLY B CA 1
ATOM 4035 C C . GLY B 1 58 ? -84.705 -21.284 -60.935 1.00 16.07 58 GLY B C 1
ATOM 4036 O O . GLY B 1 58 ? -85.077 -20.090 -60.912 1.00 17.59 58 GLY B O 1
ATOM 4037 N N . GLU B 1 59 ? -84.765 -22.079 -59.885 1.00 16.29 59 GLU B N 1
ATOM 4038 C CA . GLU B 1 59 ? -85.547 -21.811 -58.684 1.00 16.53 59 GLU B CA 1
ATOM 4039 C C . GLU B 1 59 ? -84.661 -21.213 -57.595 1.00 16.37 59 GLU B C 1
ATOM 4040 O O . GLU B 1 59 ? -83.562 -21.744 -57.340 1.00 16.71 59 GLU B O 1
ATOM 4046 N N . VAL B 1 60 ? -85.219 -20.273 -56.881 1.00 15.50 60 VAL B N 1
ATOM 4047 C CA . VAL B 1 60 ? -84.538 -19.698 -55.736 1.00 16.00 60 VAL B CA 1
ATOM 4048 C C . VAL B 1 60 ? -84.407 -20.731 -54.607 1.00 16.28 60 VAL B C 1
ATOM 4049 O O . VAL B 1 60 ? -85.381 -21.422 -54.223 1.00 15.15 60 VAL B O 1
ATOM 4053 N N . GLN B 1 61 ? -83.208 -20.848 -54.006 1.00 14.01 61 GLN B N 1
ATOM 4054 C CA . GLN B 1 61 ? -82.988 -21.690 -52.859 1.00 15.10 61 GLN B CA 1
ATOM 4055 C C . GLN B 1 61 ? -82.373 -20.879 -51.738 1.00 13.87 61 GLN B C 1
ATOM 4056 O O . GLN B 1 61 ? -81.642 -19.943 -52.024 1.00 15.03 61 GLN B O 1
ATOM 4062 N N . VAL B 1 62 ? -82.595 -21.297 -50.499 1.00 14.23 62 VAL B N 1
ATOM 4063 C CA . VAL B 1 62 ? -82.008 -20.585 -49.408 1.00 16.06 62 VAL B CA 1
ATOM 4064 C C . VAL B 1 62 ? -81.337 -21.595 -48.484 1.00 16.17 62 VAL B C 1
ATOM 4065 O O . VAL B 1 62 ? -81.966 -22.597 -48.043 1.00 14.55 62 VAL B O 1
ATOM 4069 N N . ASN B 1 63 ? -80.143 -21.267 -48.074 1.00 14.19 63 ASN B N 1
ATOM 4070 C CA . ASN B 1 63 ? -79.394 -21.993 -47.026 1.00 14.50 63 ASN B CA 1
ATOM 4071 C C . ASN B 1 63 ? -78.711 -21.000 -46.070 1.00 16.36 63 ASN B C 1
ATOM 4072 O O . ASN B 1 63 ? -78.755 -19.778 -46.290 1.00 15.72 63 ASN B O 1
ATOM 4077 N N . ARG B 1 64 ? -78.216 -21.545 -44.961 1.00 15.99 64 ARG B N 1
ATOM 4078 C CA A ARG B 1 64 ? -77.546 -20.779 -43.926 0.50 15.26 64 ARG B CA 1
ATOM 4079 C CA B ARG B 1 64 ? -77.571 -20.783 -43.903 0.50 15.58 64 ARG B CA 1
ATOM 4080 C C . ARG B 1 64 ? -76.062 -21.004 -43.964 1.00 14.75 64 ARG B C 1
ATOM 4081 O O . ARG B 1 64 ? -75.620 -22.118 -44.089 1.00 14.33 64 ARG B O 1
ATOM 4096 N N . GLY B 1 65 ? -75.304 -19.908 -43.938 1.00 13.76 65 GLY B N 1
ATOM 4097 C CA . GLY B 1 65 ? -73.853 -19.921 -43.992 1.00 12.93 65 GLY B CA 1
ATOM 4098 C C . GLY B 1 65 ? -73.310 -19.453 -42.608 1.00 13.90 65 GLY B C 1
ATOM 4099 O O . GLY B 1 65 ? -73.911 -18.671 -41.890 1.00 12.88 65 GLY B O 1
ATOM 4100 N N . PHE B 1 66 ? -72.085 -19.918 -42.282 1.00 12.80 66 PHE B N 1
ATOM 4101 C CA . PHE B 1 66 ? -71.486 -19.679 -40.983 1.00 13.81 66 PHE B CA 1
ATOM 4102 C C . PHE B 1 66 ? -69.973 -19.608 -41.091 1.00 12.73 66 PHE B C 1
ATOM 4103 O O . PHE B 1 66 ? -69.345 -20.397 -41.835 1.00 13.80 66 PHE B O 1
ATOM 4111 N N . ARG B 1 67 ? -69.370 -18.726 -40.292 1.00 12.61 67 ARG B N 1
ATOM 4112 C CA . ARG B 1 67 ? -67.930 -18.824 -40.041 1.00 12.20 67 ARG B CA 1
ATOM 4113 C C . ARG B 1 67 ? -67.660 -18.494 -38.582 1.00 13.06 67 ARG B C 1
ATOM 4114 O O . ARG B 1 67 ? -67.918 -17.379 -38.129 1.00 13.60 67 ARG B O 1
ATOM 4122 N N . VAL B 1 68 ? -67.199 -19.508 -37.817 1.00 12.22 68 VAL B N 1
ATOM 4123 C CA . VAL B 1 68 ? -66.853 -19.323 -36.416 1.00 12.02 68 VAL B CA 1
ATOM 4124 C C . VAL B 1 68 ? -65.356 -19.055 -36.270 1.00 12.82 68 VAL B C 1
ATOM 4125 O O . VAL B 1 68 ? -64.583 -19.926 -36.668 1.00 13.72 68 VAL B O 1
ATOM 4129 N N . GLN B 1 69 ? -65.008 -17.837 -35.809 1.00 11.87 69 GLN B N 1
ATOM 4130 C CA . GLN B 1 69 ? -63.624 -17.392 -35.699 1.00 12.68 69 GLN B CA 1
ATOM 4131 C C . GLN B 1 69 ? -63.321 -17.448 -34.212 1.00 12.43 69 GLN B C 1
ATOM 4132 O O . GLN B 1 69 ? -63.523 -16.523 -33.472 1.00 12.71 69 GLN B O 1
ATOM 4138 N N . PHE B 1 70 ? -62.920 -18.637 -33.743 1.00 12.71 70 PHE B N 1
ATOM 4139 C CA . PHE B 1 70 ? -62.978 -18.896 -32.297 1.00 13.05 70 PHE B CA 1
ATOM 4140 C C . PHE B 1 70 ? -61.824 -18.198 -31.523 1.00 12.87 70 PHE B C 1
ATOM 4141 O O . PHE B 1 70 ? -62.074 -17.556 -30.522 1.00 13.62 70 PHE B O 1
ATOM 4149 N N . ASN B 1 71 ? -60.580 -18.340 -31.979 1.00 13.33 71 ASN B N 1
ATOM 4150 C CA . ASN B 1 71 ? -59.438 -17.834 -31.255 1.00 13.41 71 ASN B CA 1
ATOM 4151 C C . ASN B 1 71 ? -58.321 -17.560 -32.219 1.00 13.37 71 ASN B C 1
ATOM 4152 O O . ASN B 1 71 ? -58.066 -18.389 -33.140 1.00 11.39 71 ASN B O 1
ATOM 4157 N N . SER B 1 72 ? -57.629 -16.402 -32.060 1.00 12.53 72 SER B N 1
ATOM 4158 C CA . SER B 1 72 ? -56.550 -16.056 -32.960 1.00 13.82 72 SER B CA 1
ATOM 4159 C C . SER B 1 72 ? -55.262 -15.688 -32.202 1.00 13.81 72 SER B C 1
ATOM 4160 O O . SER B 1 72 ? -54.411 -14.972 -32.731 1.00 13.49 72 SER B O 1
ATOM 4163 N N . ALA B 1 73 ? -55.140 -16.095 -30.916 1.00 13.56 73 ALA B N 1
ATOM 4164 C CA . ALA B 1 73 ? -53.890 -15.789 -30.273 1.00 14.19 73 ALA B CA 1
ATOM 4165 C C . ALA B 1 73 ? -52.656 -16.354 -30.994 1.00 13.51 73 ALA B C 1
ATOM 4166 O O . ALA B 1 73 ? -51.546 -15.691 -31.060 1.00 14.34 73 ALA B O 1
ATOM 4168 N N . LEU B 1 74 ? -52.723 -17.589 -31.477 1.00 12.25 74 LEU B N 1
ATOM 4169 C CA . LEU B 1 74 ? -51.518 -18.216 -32.013 1.00 12.45 74 LEU B CA 1
ATOM 4170 C C . LEU B 1 74 ? -51.398 -18.055 -33.517 1.00 12.83 74 LEU B C 1
ATOM 4171 O O . LEU B 1 74 ? -50.354 -18.343 -34.095 1.00 13.36 74 LEU B O 1
ATOM 4176 N N . GLY B 1 75 ? -52.382 -17.456 -34.156 1.00 12.69 75 GLY B N 1
ATOM 4177 C CA . GLY B 1 75 ? -52.281 -17.240 -35.603 1.00 12.45 75 GLY B CA 1
ATOM 4178 C C . GLY B 1 75 ? -53.595 -16.797 -36.212 1.00 13.78 75 GLY B C 1
ATOM 4179 O O . GLY B 1 75 ? -54.621 -16.747 -35.518 1.00 13.25 75 GLY B O 1
ATOM 4180 N N . PRO B 1 76 ? -53.615 -16.572 -37.534 1.00 14.72 76 PRO B N 1
ATOM 4181 C CA . PRO B 1 76 ? -54.924 -16.344 -38.195 1.00 13.80 76 PRO B CA 1
ATOM 4182 C C . PRO B 1 76 ? -55.882 -17.505 -38.015 1.00 12.82 76 PRO B C 1
ATOM 4183 O O . PRO B 1 76 ? -55.440 -18.648 -37.859 1.00 12.49 76 PRO B O 1
ATOM 4187 N N . TYR B 1 77 ? -57.178 -17.248 -37.980 1.00 12.12 77 TYR B N 1
ATOM 4188 C CA . TYR B 1 77 ? -58.118 -18.392 -37.838 1.00 13.13 77 TYR B CA 1
ATOM 4189 C C . TYR B 1 77 ? -57.892 -19.410 -38.910 1.00 13.77 77 TYR B C 1
ATOM 4190 O O . TYR B 1 77 ? -57.626 -19.064 -40.058 1.00 13.67 77 TYR B O 1
ATOM 4199 N N . LYS B 1 78 ? -58.009 -20.704 -38.553 1.00 13.59 78 LYS B N 1
ATOM 4200 C CA . LYS B 1 78 ? -57.667 -21.752 -39.479 1.00 14.23 78 LYS B CA 1
ATOM 4201 C C . LYS B 1 78 ? -58.576 -22.923 -39.206 1.00 13.84 78 LYS B C 1
ATOM 4202 O O . LYS B 1 78 ? -58.644 -23.359 -38.067 1.00 14.83 78 LYS B O 1
ATOM 4208 N N . GLY B 1 79 ? -59.236 -23.393 -40.253 1.00 13.71 79 GLY B N 1
ATOM 4209 C CA . GLY B 1 79 ? -60.046 -24.586 -40.125 1.00 13.26 79 GLY B CA 1
ATOM 4210 C C . GLY B 1 79 ? -61.048 -24.711 -41.214 1.00 14.76 79 GLY B C 1
ATOM 4211 O O . GLY B 1 79 ? -61.338 -23.777 -41.957 1.00 13.73 79 GLY B O 1
ATOM 4212 N N . GLY B 1 80 ? -61.601 -25.915 -41.330 1.00 13.76 80 GLY B N 1
ATOM 4213 C CA . GLY B 1 80 ? -62.347 -26.218 -42.570 1.00 13.39 80 GLY B CA 1
ATOM 4214 C C . GLY B 1 80 ? -63.796 -25.721 -42.622 1.00 14.29 80 GLY B C 1
ATOM 4215 O O . GLY B 1 80 ? -64.298 -25.117 -41.672 1.00 12.92 80 GLY B O 1
ATOM 4216 N N . LEU B 1 81 ? -64.410 -26.035 -43.786 1.00 13.17 81 LEU B N 1
ATOM 4217 C CA . LEU B 1 81 ? -65.798 -25.718 -44.093 1.00 12.72 81 LEU B CA 1
ATOM 4218 C C . LEU B 1 81 ? -66.539 -27.041 -44.255 1.00 14.21 81 LEU B C 1
ATOM 4219 O O . LEU B 1 81 ? -66.089 -27.900 -45.009 1.00 14.91 81 LEU B O 1
ATOM 4224 N N . ARG B 1 82 ? -67.688 -27.143 -43.580 1.00 13.34 82 ARG B N 1
ATOM 4225 C CA . ARG B 1 82 ? -68.501 -28.361 -43.639 1.00 14.24 82 ARG B CA 1
ATOM 4226 C C . ARG B 1 82 ? -69.830 -27.995 -44.347 1.00 13.47 82 ARG B C 1
ATOM 4227 O O . ARG B 1 82 ? -70.533 -27.029 -43.901 1.00 13.67 82 ARG B O 1
ATOM 4235 N N . PHE B 1 83 ? -70.172 -28.722 -45.395 1.00 13.42 83 PHE B N 1
ATOM 4236 C CA . PHE B 1 83 ? -71.467 -28.593 -46.107 1.00 13.23 83 PHE B CA 1
ATOM 4237 C C . PHE B 1 83 ? -72.221 -29.878 -45.819 1.00 14.74 83 PHE B C 1
ATOM 4238 O O . PHE B 1 83 ? -71.863 -30.930 -46.377 1.00 15.19 83 PHE B O 1
ATOM 4246 N N . HIS B 1 84 ? -73.174 -29.825 -44.891 1.00 14.95 84 HIS B N 1
ATOM 4247 C CA . HIS B 1 84 ? -73.882 -31.060 -44.442 1.00 14.62 84 HIS B CA 1
ATOM 4248 C C . HIS B 1 84 ? -75.192 -30.602 -43.879 1.00 14.59 84 HIS B C 1
ATOM 4249 O O . HIS B 1 84 ? -75.263 -29.517 -43.221 1.00 13.14 84 HIS B O 1
ATOM 4256 N N . PRO B 1 85 ? -76.294 -31.332 -44.128 1.00 13.55 85 PRO B N 1
ATOM 4257 C CA . PRO B 1 85 ? -77.591 -30.770 -43.645 1.00 14.85 85 PRO B CA 1
ATOM 4258 C C . PRO B 1 85 ? -77.813 -30.642 -42.159 1.00 14.88 85 PRO B C 1
ATOM 4259 O O . PRO B 1 85 ? -78.722 -29.964 -41.710 1.00 15.77 85 PRO B O 1
ATOM 4263 N N . SER B 1 86 ? -76.907 -31.263 -41.379 1.00 14.96 86 SER B N 1
ATOM 4264 C CA . SER B 1 86 ? -76.973 -31.128 -39.956 1.00 15.21 86 SER B CA 1
ATOM 4265 C C . SER B 1 86 ? -76.431 -29.744 -39.442 1.00 14.87 86 SER B C 1
ATOM 4266 O O . SER B 1 86 ? -76.583 -29.421 -38.261 1.00 15.86 86 SER B O 1
ATOM 4269 N N . VAL B 1 87 ? -75.677 -29.068 -40.269 1.00 16.04 87 VAL B N 1
ATOM 4270 C CA . VAL B 1 87 ? -74.861 -27.911 -39.809 1.00 14.38 87 VAL B CA 1
ATOM 4271 C C . VAL B 1 87 ? -75.693 -26.873 -39.135 1.00 14.88 87 VAL B C 1
ATOM 4272 O O . VAL B 1 87 ? -76.769 -26.442 -39.630 1.00 14.79 87 VAL B O 1
ATOM 4276 N N . ASN B 1 88 ? -75.169 -26.438 -37.998 1.00 13.79 88 ASN B N 1
ATOM 4277 C CA . ASN B 1 88 ? -75.767 -25.360 -37.224 1.00 14.24 88 ASN B CA 1
ATOM 4278 C C . ASN B 1 88 ? -74.653 -24.766 -36.388 1.00 14.72 88 ASN B C 1
ATOM 4279 O O . ASN B 1 88 ? -73.489 -25.236 -36.449 1.00 13.75 88 ASN B O 1
ATOM 4284 N N . LEU B 1 89 ? -74.989 -23.729 -35.617 1.00 14.53 89 LEU B N 1
ATOM 4285 C CA . LEU B 1 89 ? -73.975 -23.066 -34.843 1.00 14.28 89 LEU B CA 1
ATOM 4286 C C . LEU B 1 89 ? -73.352 -23.932 -33.749 1.00 14.61 89 LEU B C 1
ATOM 4287 O O . LEU B 1 89 ? -72.128 -23.890 -33.551 1.00 14.16 89 LEU B O 1
ATOM 4292 N N . SER B 1 90 ? -74.174 -24.730 -33.071 1.00 14.87 90 SER B N 1
ATOM 4293 C CA . SER B 1 90 ? -73.664 -25.649 -32.064 1.00 14.70 90 SER B CA 1
ATOM 4294 C C . SER B 1 90 ? -72.542 -26.558 -32.600 1.00 14.31 90 SER B C 1
ATOM 4295 O O . SER B 1 90 ? -71.454 -26.683 -32.018 1.00 14.86 90 SER B O 1
ATOM 4298 N N . ILE B 1 91 ? -72.793 -27.195 -33.756 1.00 12.97 91 ILE B N 1
ATOM 4299 C CA . ILE B 1 91 ? -71.862 -28.085 -34.380 1.00 14.44 91 ILE B CA 1
ATOM 4300 C C . ILE B 1 91 ? -70.584 -27.357 -34.774 1.00 13.90 91 ILE B C 1
ATOM 4301 O O . ILE B 1 91 ? -69.470 -27.795 -34.525 1.00 12.79 91 ILE B O 1
ATOM 4306 N N . LEU B 1 92 ? -70.759 -26.202 -35.392 1.00 13.13 92 LEU B N 1
ATOM 4307 C CA . LEU B 1 92 ? -69.586 -25.442 -35.830 1.00 13.65 92 LEU B CA 1
ATOM 4308 C C . LEU B 1 92 ? -68.803 -24.853 -34.653 1.00 12.16 92 LEU B C 1
ATOM 4309 O O . LEU B 1 92 ? -67.574 -24.732 -34.788 1.00 12.02 92 LEU B O 1
ATOM 4314 N N . LYS B 1 93 ? -69.449 -24.529 -33.555 1.00 12.61 93 LYS B N 1
ATOM 4315 C CA . LYS B 1 93 ? -68.713 -24.123 -32.363 1.00 13.06 93 LYS B CA 1
ATOM 4316 C C . LYS B 1 93 ? -67.907 -25.266 -31.768 1.00 15.44 93 LYS B C 1
ATOM 4317 O O . LYS B 1 93 ? -66.765 -25.128 -31.344 1.00 15.08 93 LYS B O 1
ATOM 4323 N N . PHE B 1 94 ? -68.510 -26.455 -31.709 1.00 13.53 94 PHE B N 1
ATOM 4324 C CA . PHE B 1 94 ? -67.718 -27.610 -31.208 1.00 14.64 94 PHE B CA 1
ATOM 4325 C C . PHE B 1 94 ? -66.501 -27.794 -32.064 1.00 14.13 94 PHE B C 1
ATOM 4326 O O . PHE B 1 94 ? -65.367 -27.908 -31.593 1.00 13.34 94 PHE B O 1
ATOM 4334 N N . LEU B 1 95 ? -66.664 -27.744 -33.387 1.00 13.20 95 LEU B N 1
ATOM 4335 C CA . LEU B 1 95 ? -65.578 -27.919 -34.273 1.00 12.39 95 LEU B CA 1
ATOM 4336 C C . LEU B 1 95 ? -64.531 -26.830 -34.206 1.00 13.04 95 LEU B C 1
ATOM 4337 O O . LEU B 1 95 ? -63.297 -27.127 -34.222 1.00 13.71 95 LEU B O 1
ATOM 4342 N N . GLY B 1 96 ? -64.983 -25.582 -34.128 1.00 12.74 96 GLY B N 1
ATOM 4343 C CA . GLY B 1 96 ? -64.031 -24.499 -34.070 1.00 13.56 96 GLY B CA 1
ATOM 4344 C C . GLY B 1 96 ? -63.273 -24.471 -32.740 1.00 15.02 96 GLY B C 1
ATOM 4345 O O . GLY B 1 96 ? -62.107 -24.065 -32.691 1.00 14.73 96 GLY B O 1
ATOM 4346 N N . PHE B 1 97 ? -63.983 -24.818 -31.665 1.00 14.12 97 PHE B N 1
ATOM 4347 C CA . PHE B 1 97 ? -63.363 -24.908 -30.353 1.00 15.22 97 PHE B CA 1
ATOM 4348 C C . PHE B 1 97 ? -62.248 -25.973 -30.376 1.00 15.29 97 PHE B C 1
ATOM 4349 O O . PHE B 1 97 ? -61.096 -25.717 -29.951 1.00 14.98 97 PHE B O 1
ATOM 4357 N N . GLU B 1 98 ? -62.584 -27.175 -30.832 1.00 16.07 98 GLU B N 1
ATOM 4358 C CA . GLU B 1 98 ? -61.598 -28.253 -30.993 1.00 17.30 98 GLU B CA 1
ATOM 4359 C C . GLU B 1 98 ? -60.413 -27.756 -31.824 1.00 1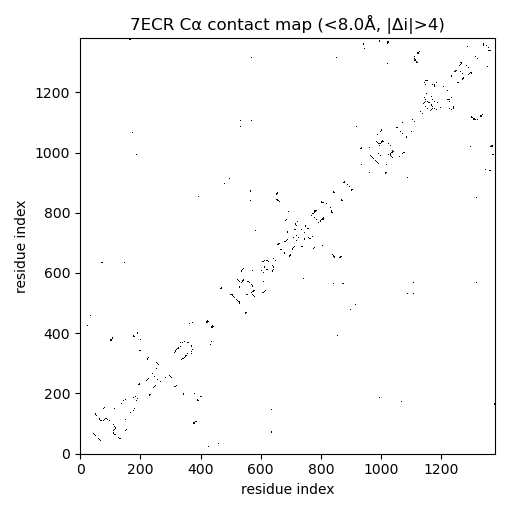5.68 98 GLU B C 1
ATOM 4360 O O . GLU B 1 98 ? -59.241 -28.030 -31.528 1.00 14.50 98 GLU B O 1
ATOM 4366 N N . GLN B 1 99 ? -60.689 -27.016 -32.889 1.00 15.25 99 GLN B N 1
ATOM 4367 C CA . GLN B 1 99 ? -59.658 -26.557 -33.801 1.00 15.88 99 GLN B CA 1
ATOM 4368 C C . GLN B 1 99 ? -58.616 -25.658 -33.102 1.00 13.74 99 GLN B C 1
ATOM 4369 O O . GLN B 1 99 ? -57.433 -25.655 -33.487 1.00 13.88 99 GLN B O 1
ATOM 4375 N N . ILE B 1 100 ? -59.027 -24.871 -32.102 1.00 13.52 100 ILE B N 1
ATOM 4376 C CA . ILE B 1 100 ? -58.059 -24.019 -31.396 1.00 13.75 100 ILE B CA 1
ATOM 4377 C C . ILE B 1 100 ? -56.905 -24.878 -30.924 1.00 14.98 100 ILE B C 1
ATOM 4378 O O . ILE B 1 100 ? -55.697 -24.559 -31.095 1.00 14.51 100 ILE B O 1
ATOM 4383 N N . PHE B 1 101 ? -57.262 -25.976 -30.265 1.00 14.99 101 PHE B N 1
ATOM 4384 C CA . PHE B 1 101 ? -56.271 -26.749 -29.481 1.00 14.97 101 PHE B CA 1
ATOM 4385 C C . PHE B 1 101 ? -55.562 -27.739 -30.380 1.00 16.07 101 PHE B C 1
ATOM 4386 O O . PHE B 1 101 ? -54.335 -27.992 -30.249 1.00 16.29 101 PHE B O 1
ATOM 4394 N N . LYS B 1 102 ? -56.289 -28.318 -31.353 1.00 14.83 102 LYS B N 1
ATOM 4395 C CA . LYS B 1 102 ? -55.662 -29.053 -32.414 1.00 14.28 102 LYS B CA 1
ATOM 4396 C C . LYS B 1 102 ? -54.548 -28.251 -33.095 1.00 16.49 102 LYS B C 1
ATOM 4397 O O . LYS B 1 102 ? -53.455 -28.707 -33.321 1.00 13.60 102 LYS B O 1
ATOM 4403 N N . ASN B 1 103 ? -54.859 -26.998 -33.468 1.00 15.51 103 ASN B N 1
ATOM 4404 C CA . ASN B 1 103 ? -53.860 -26.206 -34.197 1.00 14.32 103 ASN B CA 1
ATOM 4405 C C . ASN B 1 103 ? -52.639 -25.914 -33.277 1.00 13.96 103 ASN B C 1
ATOM 4406 O O . ASN B 1 103 ? -51.542 -25.852 -33.770 1.00 14.93 103 ASN B O 1
ATOM 4411 N N . ALA B 1 104 ? -52.914 -25.633 -32.011 1.00 13.87 104 ALA B N 1
ATOM 4412 C CA . ALA B 1 104 ? -51.866 -25.418 -31.023 1.00 16.23 104 ALA B CA 1
ATOM 4413 C C . ALA B 1 104 ? -50.894 -26.577 -30.940 1.00 18.32 104 ALA B C 1
ATOM 4414 O O . ALA B 1 104 ? -49.693 -26.351 -30.776 1.00 19.92 104 ALA B O 1
ATOM 4416 N N . LEU B 1 105 ? -51.394 -27.779 -31.190 1.00 15.35 105 LEU B N 1
ATOM 4417 C CA . LEU B 1 105 ? -50.545 -28.947 -31.165 1.00 16.18 105 LEU B CA 1
ATOM 4418 C C . LEU B 1 105 ? -49.641 -29.127 -32.338 1.00 18.02 105 LEU B C 1
ATOM 4419 O O . LEU B 1 105 ? -48.697 -29.957 -32.243 1.00 16.41 105 LEU B O 1
ATOM 4424 N N . THR B 1 106 ? -49.876 -28.426 -33.455 1.00 14.91 106 THR B N 1
ATOM 4425 C CA . THR B 1 106 ? -49.059 -28.570 -34.626 1.00 15.09 106 THR B CA 1
ATOM 4426 C C . THR B 1 106 ? -47.715 -27.890 -34.553 1.00 16.64 106 THR B C 1
ATOM 4427 O O . THR B 1 106 ? -46.867 -28.110 -35.387 1.00 16.41 106 THR B O 1
ATOM 4431 N N . GLY B 1 107 ? -47.587 -26.914 -33.653 1.00 16.56 107 GLY B N 1
ATOM 4432 C CA . GLY B 1 107 ? -46.421 -26.020 -33.596 1.00 18.52 107 GLY B CA 1
ATOM 4433 C C . GLY B 1 107 ? -46.420 -24.877 -34.539 1.00 20.38 107 GLY B C 1
ATOM 4434 O O . GLY B 1 107 ? -45.392 -24.242 -34.707 1.00 21.34 107 GLY B O 1
ATOM 4435 N N . LEU B 1 108 ? -47.458 -24.755 -35.375 1.00 15.14 108 LEU B N 1
ATOM 4436 C CA . LEU B 1 108 ? -47.495 -23.706 -36.352 1.00 15.72 108 LEU B CA 1
ATOM 4437 C C . LEU B 1 108 ? -48.416 -22.581 -35.890 1.00 14.96 108 LEU B C 1
ATOM 4438 O O . LEU B 1 108 ? -49.260 -22.789 -35.043 1.00 15.68 108 LEU B O 1
ATOM 4443 N N . ASN B 1 109 ? -48.271 -21.391 -36.464 1.00 14.29 109 ASN B N 1
ATOM 4444 C CA . ASN B 1 109 ? -49.077 -20.231 -36.020 1.00 13.92 109 ASN B CA 1
ATOM 4445 C C . ASN B 1 109 ? -50.422 -20.190 -36.745 1.00 14.83 109 ASN B C 1
ATOM 4446 O O . ASN B 1 109 ? -50.600 -19.554 -37.803 1.00 14.98 109 ASN B O 1
ATOM 4451 N N . MET B 1 110 ? -51.368 -20.905 -36.153 1.00 13.89 110 MET B N 1
ATOM 4452 C CA . MET B 1 110 ? -52.732 -21.074 -36.686 1.00 13.12 110 MET B CA 1
ATOM 4453 C C . MET B 1 110 ? -53.704 -20.988 -35.505 1.00 15.32 110 MET B C 1
ATOM 4454 O O . MET B 1 110 ? -53.682 -21.797 -34.546 1.00 15.20 110 MET B O 1
ATOM 4459 N N . GLY B 1 111 ? -54.624 -20.006 -35.601 1.00 13.13 111 GLY B N 1
ATOM 4460 C CA . GLY B 1 111 ? -55.718 -19.885 -34.692 1.00 12.54 111 GLY B CA 1
ATOM 4461 C C . GLY B 1 111 ? -56.815 -20.851 -35.075 1.00 13.85 111 GLY B C 1
ATOM 4462 O O . GLY B 1 111 ? -56.709 -21.536 -36.056 1.00 15.75 111 GLY B O 1
ATOM 4463 N N . GLY B 1 112 ? -57.852 -20.909 -34.269 1.00 13.92 112 GLY B N 1
ATOM 4464 C CA . GLY B 1 112 ? -58.912 -21.888 -34.461 1.00 14.04 112 GLY B CA 1
ATOM 4465 C C . GLY B 1 112 ? -60.172 -21.265 -35.085 1.00 12.94 112 GLY B C 1
ATOM 4466 O O . GLY B 1 112 ? -60.720 -20.271 -34.574 1.00 13.94 112 GLY B O 1
ATOM 4467 N N . GLY B 1 113 ? -60.662 -21.920 -36.141 1.00 14.15 113 GLY B N 1
ATOM 4468 C CA . GLY B 1 113 ? -61.967 -21.592 -36.752 1.00 14.56 113 GLY B CA 1
ATOM 4469 C C . GLY B 1 113 ? -62.597 -22.737 -37.456 1.00 15.64 113 GLY B C 1
ATOM 4470 O O . GLY B 1 113 ? -61.956 -23.759 -37.673 1.00 14.41 113 GLY B O 1
ATOM 4471 N N . LYS B 1 114 ? -63.862 -22.560 -37.840 1.00 14.01 114 LYS B N 1
ATOM 4472 C CA . LYS B 1 114 ? -64.590 -23.597 -38.594 1.00 13.15 114 LYS B CA 1
ATOM 4473 C C . LYS B 1 114 ? -65.827 -22.924 -39.151 1.00 13.59 114 LYS B C 1
ATOM 4474 O O . LYS B 1 114 ? -66.304 -21.930 -38.620 1.00 14.17 114 LYS B O 1
ATOM 4480 N N . GLY B 1 115 ? -66.316 -23.403 -40.263 1.00 13.56 115 GLY B N 1
ATOM 4481 C CA . GLY B 1 115 ? -67.502 -22.777 -40.855 1.00 15.13 115 GLY B CA 1
ATOM 4482 C C . GLY B 1 115 ? -68.189 -23.750 -41.768 1.00 13.91 115 GLY B C 1
ATOM 4483 O O . GLY B 1 115 ? -67.861 -24.913 -41.810 1.00 13.21 115 GLY B O 1
ATOM 4484 N N . GLY B 1 116 ? -69.123 -23.233 -42.549 1.00 13.44 116 GLY B N 1
ATOM 4485 C CA . GLY B 1 116 ? -69.847 -24.091 -43.466 1.00 14.27 116 GLY B CA 1
ATOM 4486 C C . GLY B 1 116 ? -71.309 -23.664 -43.642 1.00 14.30 116 GLY B C 1
ATOM 4487 O O . GLY B 1 116 ? -71.667 -22.455 -43.486 1.00 12.91 116 GLY B O 1
ATOM 4488 N N . SER B 1 117 ? -72.125 -24.663 -43.999 1.00 13.32 117 SER B N 1
ATOM 4489 C CA . SER B 1 117 ? -73.525 -24.420 -44.341 1.00 13.57 117 SER B CA 1
ATOM 4490 C C . SER B 1 117 ? -74.311 -25.715 -44.204 1.00 14.56 117 SER B C 1
ATOM 4491 O O . SER B 1 117 ? -73.711 -26.802 -44.287 1.00 13.03 117 SER B O 1
ATOM 4494 N N . ASP B 1 118 ? -75.631 -25.554 -43.962 1.00 14.76 118 ASP B N 1
ATOM 4495 C CA . ASP B 1 118 ? -76.587 -26.610 -44.086 1.00 14.20 118 ASP B CA 1
ATOM 4496 C C . ASP B 1 118 ? -76.967 -27.041 -45.507 1.00 14.15 118 ASP B C 1
ATOM 4497 O O . ASP B 1 118 ? -77.768 -27.990 -45.612 1.00 14.48 118 ASP B O 1
ATOM 4502 N N . PHE B 1 119 ? -76.355 -26.459 -46.528 1.00 15.11 119 PHE B N 1
ATOM 4503 C CA . PHE B 1 119 ? -76.435 -26.951 -47.912 1.00 14.04 119 PHE B CA 1
ATOM 4504 C C . PHE B 1 119 ? -75.977 -28.376 -47.931 1.00 16.91 119 PHE B C 1
ATOM 4505 O O . PHE B 1 119 ? -74.916 -28.726 -47.369 1.00 14.36 119 PHE B O 1
ATOM 4513 N N . ASP B 1 120 ? -76.801 -29.202 -48.537 1.00 15.39 120 ASP B N 1
ATOM 4514 C CA . ASP B 1 120 ? -76.490 -30.681 -48.655 1.00 14.76 120 ASP B CA 1
ATOM 4515 C C . ASP B 1 120 ? -76.029 -30.947 -50.054 1.00 15.56 120 ASP B C 1
ATOM 4516 O O . ASP B 1 120 ? -76.816 -30.882 -50.984 1.00 14.71 120 ASP B O 1
ATOM 4521 N N . PRO B 1 121 ? -74.753 -31.280 -50.262 1.00 16.11 121 PRO B N 1
ATOM 4522 C CA . PRO B 1 121 ? -74.254 -31.596 -51.647 1.00 17.78 121 PRO B CA 1
ATOM 4523 C C . PRO B 1 121 ? -74.890 -32.835 -52.248 1.00 17.49 121 PRO B C 1
ATOM 4524 O O . PRO B 1 121 ? -74.902 -32.947 -53.486 1.00 16.45 121 PRO B O 1
ATOM 4528 N N . LYS B 1 122 ? -75.492 -33.688 -51.437 1.00 18.41 122 LYS B N 1
ATOM 4529 C CA . LYS B 1 122 ? -76.069 -34.937 -52.031 1.00 21.29 122 LYS B CA 1
ATOM 4530 C C . LYS B 1 122 ? -77.308 -34.612 -52.821 1.00 24.33 122 LYS B C 1
ATOM 4531 O O . LYS B 1 122 ? -78.165 -33.792 -52.337 1.00 21.90 122 LYS B O 1
ATOM 4537 N N . GLY B 1 123 ? -77.411 -35.197 -54.017 1.00 21.51 123 GLY B N 1
ATOM 4538 C CA . GLY B 1 123 ? -78.572 -34.906 -54.838 1.00 22.80 123 GLY B CA 1
ATOM 4539 C C . GLY B 1 123 ? -78.382 -33.633 -55.661 1.00 23.40 123 GLY B C 1
ATOM 4540 O O . GLY B 1 123 ? -79.207 -33.327 -56.492 1.00 23.19 123 GLY B O 1
ATOM 4541 N N . LYS B 1 124 ? -77.261 -32.900 -55.504 1.00 18.36 124 LYS B N 1
ATOM 4542 C CA . LYS B 1 124 ? -77.011 -31.694 -56.262 1.00 18.00 124 LYS B CA 1
ATOM 4543 C C . LYS B 1 124 ? -76.114 -32.027 -57.439 1.00 19.42 124 LYS B C 1
ATOM 4544 O O . LYS B 1 124 ? -75.238 -32.885 -57.373 1.00 20.81 124 LYS B O 1
ATOM 4550 N N . SER B 1 125 ? -76.281 -31.280 -58.488 1.00 16.45 125 SER B N 1
ATOM 4551 C CA . SER B 1 125 ? -75.378 -31.315 -59.622 1.00 18.88 125 SER B CA 1
ATOM 4552 C C . SER B 1 125 ? -74.078 -30.516 -59.357 1.00 18.69 125 SER B C 1
ATOM 4553 O O . SER B 1 125 ? -74.068 -29.648 -58.481 1.00 16.84 125 SER B O 1
ATOM 4556 N N . ASP B 1 126 ? -73.038 -30.733 -60.168 1.00 16.98 126 ASP B N 1
ATOM 4557 C CA . ASP B 1 126 ? -71.818 -29.956 -60.031 1.00 19.06 126 ASP B CA 1
ATOM 4558 C C . ASP B 1 126 ? -72.135 -28.480 -60.247 1.00 18.52 126 ASP B C 1
ATOM 4559 O O . ASP B 1 126 ? -71.555 -27.624 -59.588 1.00 17.07 126 ASP B O 1
ATOM 4564 N N . SER B 1 127 ? -73.039 -28.206 -61.191 1.00 18.14 127 SER B N 1
ATOM 4565 C CA A SER B 1 127 ? -73.418 -26.814 -61.489 0.50 16.18 127 SER B CA 1
ATOM 4566 C CA B SER B 1 127 ? -73.413 -26.812 -61.481 0.50 15.58 127 SER B CA 1
ATOM 4567 C C . SER B 1 127 ? -74.085 -26.195 -60.289 1.00 15.45 127 SER B C 1
ATOM 4568 O O . SER B 1 127 ? -73.825 -24.992 -59.969 1.00 15.95 127 SER B O 1
ATOM 4573 N N . GLU B 1 128 ? -74.949 -26.929 -59.618 1.00 15.74 128 GLU B N 1
ATOM 4574 C CA . GLU B 1 128 ? -75.615 -26.451 -58.380 1.00 15.26 128 GLU B CA 1
ATOM 4575 C C . GLU B 1 128 ? -74.566 -26.161 -57.260 1.00 16.10 128 GLU B C 1
ATOM 4576 O O . GLU B 1 128 ? -74.623 -25.126 -56.555 1.00 16.20 128 GLU B O 1
ATOM 4582 N N . ILE B 1 129 ? -73.606 -27.058 -57.120 1.00 15.68 129 ILE B N 1
ATOM 4583 C CA . ILE B 1 129 ? -72.566 -26.860 -56.156 1.00 15.39 129 ILE B CA 1
ATOM 4584 C C . ILE B 1 129 ? -71.751 -25.617 -56.523 1.00 16.56 129 ILE B C 1
ATOM 4585 O O . ILE B 1 129 ? -71.387 -24.792 -55.626 1.00 15.46 129 ILE B O 1
ATOM 4590 N N . ARG B 1 130 ? -71.448 -25.426 -57.812 1.00 15.29 130 ARG B N 1
ATOM 4591 C CA . ARG B 1 130 ? -70.740 -24.247 -58.223 1.00 15.63 130 ARG B CA 1
ATOM 4592 C C . ARG B 1 130 ? -71.517 -22.983 -57.912 1.00 15.44 130 ARG B C 1
ATOM 4593 O O . ARG B 1 130 ? -70.963 -22.020 -57.371 1.00 15.32 130 ARG B O 1
ATOM 4601 N N . ARG B 1 131 ? -72.812 -22.935 -58.218 1.00 13.81 131 ARG B N 1
ATOM 4602 C CA . ARG B 1 131 ? -73.578 -21.714 -57.911 1.00 15.00 131 ARG B CA 1
ATOM 4603 C C . ARG B 1 131 ? -73.647 -21.480 -56.388 1.00 13.41 131 ARG B C 1
ATOM 4604 O O . ARG B 1 131 ? -73.580 -20.300 -55.931 1.00 14.28 131 ARG B O 1
ATOM 4612 N N . PHE B 1 132 ? -73.807 -22.545 -55.626 1.00 13.64 132 PHE B N 1
ATOM 4613 C CA . PHE B 1 132 ? -73.870 -22.429 -54.170 1.00 13.33 132 PHE B CA 1
ATOM 4614 C C . PHE B 1 132 ? -72.532 -21.780 -53.647 1.00 13.56 132 PHE B C 1
ATOM 4615 O O . PHE B 1 132 ? -72.569 -20.900 -52.791 1.00 14.83 132 PHE B O 1
ATOM 4623 N N . CYS B 1 133 ? -71.423 -22.323 -54.095 1.00 13.64 133 CYS B N 1
ATOM 4624 C CA . CYS B 1 133 ? -70.095 -21.884 -53.679 1.00 14.20 133 CYS B CA 1
ATOM 4625 C C . CYS B 1 133 ? -69.858 -20.456 -54.043 1.00 14.06 133 CYS B C 1
ATOM 4626 O O . CYS B 1 133 ? -69.345 -19.666 -53.252 1.00 14.21 133 CYS B O 1
ATOM 4629 N N . VAL B 1 134 ? -70.270 -20.049 -55.239 1.00 14.80 134 VAL B N 1
ATOM 4630 C CA . VAL B 1 134 ? -70.198 -18.646 -55.633 1.00 14.56 134 VAL B CA 1
ATOM 4631 C C . VAL B 1 134 ? -70.974 -17.741 -54.703 1.00 13.64 134 VAL B C 1
ATOM 4632 O O . VAL B 1 134 ? -70.492 -16.617 -54.284 1.00 14.82 134 VAL B O 1
ATOM 4636 N N . ALA B 1 135 ? -72.204 -18.129 -54.369 1.00 13.16 135 ALA B N 1
ATOM 4637 C CA . ALA B 1 135 ? -73.044 -17.300 -53.501 1.00 13.18 135 ALA B CA 1
ATOM 4638 C C . ALA B 1 135 ? -72.507 -17.276 -52.058 1.00 13.40 135 ALA B C 1
ATOM 4639 O O . ALA B 1 135 ? -72.468 -16.228 -51.423 1.00 14.03 135 ALA B O 1
ATOM 4641 N N . PHE B 1 136 ? -72.047 -18.411 -51.595 1.00 13.45 136 PHE B N 1
ATOM 4642 C CA . PHE B 1 136 ? -71.464 -18.556 -50.229 1.00 12.90 136 PHE B CA 1
ATOM 4643 C C . PHE B 1 136 ? -70.232 -17.636 -50.087 1.00 14.77 136 PHE B C 1
ATOM 4644 O O . PHE B 1 136 ? -70.100 -16.877 -49.115 1.00 13.64 136 PHE B O 1
ATOM 4652 N N . MET B 1 137 ? -69.333 -17.665 -51.076 1.00 14.52 137 MET B N 1
ATOM 4653 C CA . MET B 1 137 ? -68.175 -16.842 -50.971 1.00 13.67 137 MET B CA 1
ATOM 4654 C C . MET B 1 137 ? -68.468 -15.362 -51.167 1.00 14.72 137 MET B C 1
ATOM 4655 O O . MET B 1 137 ? -67.722 -14.551 -50.644 1.00 15.13 137 MET B O 1
ATOM 4660 N N . THR B 1 138 ? -69.543 -14.998 -51.865 1.00 13.69 138 THR B N 1
ATOM 4661 C CA . THR B 1 138 ? -69.826 -13.623 -52.063 1.00 14.26 138 THR B CA 1
ATOM 4662 C C . THR B 1 138 ? -69.954 -12.914 -50.685 1.00 16.03 138 THR B C 1
ATOM 4663 O O . THR B 1 138 ? -69.585 -11.761 -50.529 1.00 16.60 138 THR B O 1
ATOM 4667 N N . GLU B 1 139 ? -70.561 -13.582 -49.741 1.00 16.13 139 GLU B N 1
ATOM 4668 C CA . GLU B 1 139 ? -70.593 -13.003 -48.375 1.00 15.39 139 GLU B CA 1
ATOM 4669 C C . GLU B 1 139 ? -69.368 -13.366 -47.534 1.00 17.34 139 GLU B C 1
ATOM 4670 O O . GLU B 1 139 ? -68.830 -12.495 -46.802 1.00 18.93 139 GLU B O 1
ATOM 4676 N N . LEU B 1 140 ? -68.897 -14.613 -47.587 1.00 15.00 140 LEU B N 1
ATOM 4677 C CA . LEU B 1 140 ? -67.782 -14.970 -46.720 1.00 14.36 140 LEU B CA 1
ATOM 4678 C C . LEU B 1 140 ? -66.513 -14.158 -46.995 1.00 14.19 140 LEU B C 1
ATOM 4679 O O . LEU B 1 140 ? -65.768 -13.864 -46.030 1.00 14.43 140 LEU B O 1
ATOM 4684 N N . CYS B 1 141 ? -66.295 -13.750 -48.236 1.00 13.85 141 CYS B N 1
ATOM 4685 C CA A CYS B 1 141 ? -65.014 -13.090 -48.623 0.50 14.93 141 CYS B CA 1
ATOM 4686 C CA B CYS B 1 141 ? -65.110 -13.041 -48.669 0.50 14.90 141 CYS B CA 1
ATOM 4687 C C . CYS B 1 141 ? -64.652 -11.921 -47.729 1.00 14.39 141 CYS B C 1
ATOM 4688 O O . CYS B 1 141 ? -63.483 -11.795 -47.388 1.00 14.59 141 CYS B O 1
ATOM 4693 N N . ARG B 1 142 ? -65.607 -11.139 -47.272 1.00 12.91 142 ARG B N 1
ATOM 4694 C CA . ARG B 1 142 ? -65.240 -9.910 -46.605 1.00 14.26 142 ARG B CA 1
ATOM 4695 C C . ARG B 1 142 ? -64.703 -10.231 -45.173 1.00 15.06 142 ARG B C 1
ATOM 4696 O O . ARG B 1 142 ? -64.050 -9.340 -44.592 1.00 15.03 142 ARG B O 1
ATOM 4704 N N . HIS B 1 143 ? -64.903 -11.467 -44.717 1.00 12.95 143 HIS B N 1
ATOM 4705 C CA . HIS B 1 143 ? -64.506 -11.856 -43.361 1.00 13.91 143 HIS B CA 1
ATOM 4706 C C . HIS B 1 143 ? -63.208 -12.619 -43.273 1.00 13.29 143 HIS B C 1
ATOM 4707 O O . HIS B 1 143 ? -62.791 -12.948 -42.152 1.00 14.23 143 HIS B O 1
ATOM 4714 N N . ILE B 1 144 ? -62.616 -12.988 -44.402 1.00 12.57 144 ILE B N 1
ATOM 4715 C CA . ILE B 1 144 ? -61.464 -13.895 -44.442 1.00 14.33 144 ILE B CA 1
ATOM 4716 C C . ILE B 1 144 ? -60.327 -13.267 -45.197 1.00 15.78 144 ILE B C 1
ATOM 4717 O O . ILE B 1 144 ? -60.463 -12.143 -45.684 1.00 16.76 144 ILE B O 1
ATOM 4722 N N . GLY B 1 145 ? -59.200 -13.962 -45.261 1.00 14.02 145 GLY B N 1
ATOM 4723 C CA . GLY B 1 145 ? -58.027 -13.421 -45.926 1.00 14.65 145 GLY B CA 1
ATOM 4724 C C . GLY B 1 145 ? -56.792 -14.171 -45.458 1.00 14.53 145 GLY B C 1
ATOM 4725 O O . GLY B 1 145 ? -56.792 -14.769 -44.394 1.00 14.16 145 GLY B O 1
ATOM 4726 N N . ALA B 1 146 ? -55.712 -14.096 -46.233 1.00 14.17 146 ALA B N 1
ATOM 4727 C CA . ALA B 1 146 ? -54.468 -14.896 -46.021 1.00 14.80 146 ALA B CA 1
ATOM 4728 C C . ALA B 1 146 ? -53.861 -14.632 -44.657 1.00 14.87 146 ALA B C 1
ATOM 4729 O O . ALA B 1 146 ? -53.157 -15.498 -44.169 1.00 15.10 146 ALA B O 1
ATOM 4731 N N . ASP B 1 147 ? -54.072 -13.450 -44.058 1.00 13.78 147 ASP B N 1
ATOM 4732 C CA . ASP B 1 147 ? -53.556 -13.137 -42.735 1.00 14.39 147 ASP B CA 1
ATOM 4733 C C . ASP B 1 147 ? -54.663 -12.981 -41.693 1.00 13.89 147 ASP B C 1
ATOM 4734 O O . ASP B 1 147 ? -54.417 -12.580 -40.557 1.00 14.45 147 ASP B O 1
ATOM 4739 N N . THR B 1 148 ? -55.897 -13.293 -42.032 1.00 13.52 148 THR B N 1
ATOM 4740 C CA . THR B 1 148 ? -57.045 -13.153 -41.122 1.00 12.05 148 THR B CA 1
ATOM 4741 C C . THR B 1 148 ? -57.730 -14.487 -40.791 1.00 12.59 148 THR B C 1
ATOM 4742 O O . THR B 1 148 ? -57.898 -14.864 -39.636 1.00 11.84 148 THR B O 1
ATOM 4746 N N . ASP B 1 149 ? -58.099 -15.213 -41.845 1.00 12.66 149 ASP B N 1
ATOM 4747 C CA . ASP B 1 149 ? -58.803 -16.518 -41.716 1.00 11.77 149 ASP B CA 1
ATOM 4748 C C . ASP B 1 149 ? -58.647 -17.242 -43.010 1.00 12.76 149 ASP B C 1
ATOM 4749 O O . ASP B 1 149 ? -59.053 -16.735 -44.109 1.00 12.97 149 ASP B O 1
ATOM 4754 N N . VAL B 1 150 ? -58.147 -18.470 -42.913 1.00 12.53 150 VAL B N 1
ATOM 4755 C CA . VAL B 1 150 ? -57.838 -19.307 -44.083 1.00 12.69 150 VAL B CA 1
ATOM 4756 C C . VAL B 1 150 ? -58.642 -20.599 -43.941 1.00 12.28 150 VAL B C 1
ATOM 4757 O O . VAL B 1 150 ? -58.221 -21.519 -43.234 1.00 13.80 150 VAL B O 1
ATOM 4761 N N . PRO B 1 151 ? -59.806 -20.678 -44.613 1.00 12.79 151 PRO B N 1
ATOM 4762 C CA . PRO B 1 151 ? -60.581 -21.948 -44.581 1.00 12.76 151 PRO B CA 1
ATOM 4763 C C . PRO B 1 151 ? -59.975 -23.045 -45.439 1.00 13.97 151 PRO B C 1
ATOM 4764 O O . PRO B 1 151 ? -58.875 -22.905 -46.049 1.00 14.09 151 PRO B O 1
ATOM 4768 N N . ALA B 1 152 ? -60.668 -24.172 -45.484 1.00 13.48 152 ALA B N 1
ATOM 4769 C CA . ALA B 1 152 ? -60.267 -25.354 -46.249 1.00 14.43 152 ALA B CA 1
ATOM 4770 C C . ALA B 1 152 ? -61.506 -26.277 -46.204 1.00 14.09 152 ALA B C 1
ATOM 4771 O O . ALA B 1 152 ? -62.626 -25.828 -45.886 1.00 13.65 152 ALA B O 1
ATOM 4773 N N . GLY B 1 153 ? -61.275 -27.550 -46.535 1.00 13.51 153 GLY B N 1
ATOM 4774 C CA . GLY B 1 153 ? -62.358 -28.568 -46.658 1.00 15.51 153 GLY B CA 1
ATOM 4775 C C . GLY B 1 153 ? -62.652 -29.234 -45.328 1.00 16.51 153 GLY B C 1
ATOM 4776 O O . GLY B 1 153 ? -61.969 -29.001 -44.332 1.00 16.02 153 GLY B O 1
ATOM 4777 N N . ASP B 1 154 ? -63.670 -30.089 -45.328 1.00 14.65 154 ASP B N 1
ATOM 4778 C CA . ASP B 1 154 ? -64.146 -30.847 -44.215 1.00 13.66 154 ASP B CA 1
ATOM 4779 C C . ASP B 1 154 ? -65.292 -31.707 -44.814 1.00 13.54 154 ASP B C 1
ATOM 4780 O O . ASP B 1 154 ? -65.296 -31.979 -46.054 1.00 14.91 154 ASP B O 1
ATOM 4785 N N . ILE B 1 155 ? -66.244 -32.151 -43.990 1.00 13.73 155 ILE B N 1
ATOM 4786 C CA . ILE B 1 155 ? -67.309 -32.986 -44.576 1.00 15.13 155 ILE B CA 1
ATOM 4787 C C . ILE B 1 155 ? -68.033 -32.149 -45.640 1.00 15.35 155 ILE B C 1
ATOM 4788 O O . ILE B 1 155 ? -68.536 -31.037 -45.326 1.00 14.79 155 ILE B O 1
ATOM 4793 N N . GLY B 1 156 ? -68.117 -32.652 -46.880 1.00 15.72 156 GLY B N 1
ATOM 4794 C CA . GLY B 1 156 ? -68.894 -32.023 -47.908 1.00 15.88 156 GLY B CA 1
ATOM 4795 C C . GLY B 1 156 ? -68.181 -30.919 -48.683 1.00 16.33 156 GLY B C 1
ATOM 4796 O O . GLY B 1 156 ? -68.747 -30.325 -49.626 1.00 17.46 156 GLY B O 1
ATOM 4797 N N . VAL B 1 157 ? -66.884 -30.663 -48.311 1.00 14.43 157 VAL B N 1
ATOM 4798 C CA . VAL B 1 157 ? -66.086 -29.701 -49.005 1.00 14.84 157 VAL B CA 1
ATOM 4799 C C . VAL B 1 157 ? -64.768 -30.333 -49.390 1.00 14.65 157 VAL B C 1
ATOM 4800 O O . VAL B 1 157 ? -63.951 -30.645 -48.526 1.00 15.06 157 VAL B O 1
ATOM 4804 N N . THR B 1 158 ? -64.599 -30.502 -50.686 1.00 15.82 158 THR B N 1
ATOM 4805 C CA . THR B 1 158 ? -63.429 -31.153 -51.277 1.00 15.92 158 THR B CA 1
ATOM 4806 C C . THR B 1 158 ? -62.662 -30.133 -52.105 1.00 14.93 158 THR B C 1
ATOM 4807 O O . THR B 1 158 ? -63.115 -28.934 -52.257 1.00 16.18 158 THR B O 1
ATOM 4811 N N . GLY B 1 159 ? -61.604 -30.593 -52.787 1.00 15.00 159 GLY B N 1
ATOM 4812 C CA . GLY B 1 159 ? -60.882 -29.699 -53.757 1.00 14.93 159 GLY B CA 1
ATOM 4813 C C . GLY B 1 159 ? -61.754 -29.078 -54.825 1.00 17.08 159 GLY B C 1
ATOM 4814 O O . GLY B 1 159 ? -61.489 -28.000 -55.317 1.00 15.42 159 GLY B O 1
ATOM 4815 N N . ARG B 1 160 ? -62.848 -29.738 -55.208 1.00 15.91 160 ARG B N 1
ATOM 4816 C CA . ARG B 1 160 ? -63.761 -29.199 -56.196 1.00 15.58 160 ARG B CA 1
ATOM 4817 C C . ARG B 1 160 ? -64.386 -27.898 -55.673 1.00 13.96 160 ARG B C 1
ATOM 4818 O O . ARG B 1 160 ? -64.411 -26.849 -56.369 1.00 15.59 160 ARG B O 1
ATOM 4826 N N . GLU B 1 161 ? -64.950 -27.973 -54.475 1.00 14.22 161 GLU B N 1
ATOM 4827 C CA . GLU B 1 161 ? -65.559 -26.815 -53.849 1.00 13.84 161 GLU B CA 1
ATOM 4828 C C . GLU B 1 161 ? -64.536 -25.716 -53.538 1.00 12.71 161 GLU B C 1
ATOM 4829 O O . GLU B 1 161 ? -64.767 -24.531 -53.751 1.00 12.83 161 GLU B O 1
ATOM 4835 N N . ILE B 1 162 ? -63.365 -26.115 -53.090 1.00 12.89 162 ILE B N 1
ATOM 4836 C CA . ILE B 1 162 ? -62.294 -25.166 -52.813 1.00 13.67 162 ILE B CA 1
ATOM 4837 C C . ILE B 1 162 ? -61.973 -24.392 -54.085 1.00 13.97 162 ILE B C 1
ATOM 4838 O O . ILE B 1 162 ? -61.738 -23.169 -54.055 1.00 13.17 162 ILE B O 1
ATOM 4843 N N . GLY B 1 163 ? -61.927 -25.074 -55.230 1.00 13.19 163 GLY B N 1
ATOM 4844 C CA . GLY B 1 163 ? -61.742 -24.387 -56.475 1.00 13.63 163 GLY B CA 1
ATOM 4845 C C . GLY B 1 163 ? -62.797 -23.320 -56.758 1.00 13.01 163 GLY B C 1
ATOM 4846 O O . GLY B 1 163 ? -62.453 -22.153 -57.163 1.00 13.55 163 GLY B O 1
ATOM 4847 N N . TYR B 1 164 ? -64.080 -23.706 -56.654 1.00 13.77 164 TYR B N 1
ATOM 4848 C CA . TYR B 1 164 ? -65.130 -22.692 -56.909 1.00 13.90 164 TYR B CA 1
ATOM 4849 C C . TYR B 1 164 ? -65.068 -21.517 -55.955 1.00 14.25 164 TYR B C 1
ATOM 4850 O O . TYR B 1 164 ? -65.255 -20.347 -56.338 1.00 13.50 164 TYR B O 1
ATOM 4859 N N . LEU B 1 165 ? -64.804 -21.834 -54.695 1.00 13.53 165 LEU B N 1
ATOM 4860 C CA . LEU B 1 165 ? -64.643 -20.769 -53.684 1.00 13.94 165 LEU B CA 1
ATOM 4861 C C . LEU B 1 165 ? -63.471 -19.849 -53.930 1.00 14.32 165 LEU B C 1
ATOM 4862 O O . LEU B 1 165 ? -63.584 -18.608 -53.804 1.00 14.07 165 LEU B O 1
ATOM 4867 N N . PHE B 1 166 ? -62.318 -20.418 -54.306 1.00 14.06 166 PHE B N 1
ATOM 4868 C CA . PHE B 1 166 ? -61.121 -19.645 -54.598 1.00 14.75 166 PHE B CA 1
ATOM 4869 C C . PHE B 1 166 ? -61.327 -18.748 -55.780 1.00 14.91 166 PHE B C 1
ATOM 4870 O O . PHE B 1 166 ? -60.952 -17.582 -55.827 1.00 14.50 166 PHE B O 1
ATOM 4878 N N . GLY B 1 167 ? -61.916 -19.303 -56.819 1.00 12.36 167 GLY B N 1
ATOM 4879 C CA . GLY B 1 167 ? -62.181 -18.549 -57.991 1.00 14.89 167 GLY B CA 1
ATOM 4880 C C . GLY B 1 167 ? -63.092 -17.338 -57.720 1.00 15.06 167 GLY B C 1
ATOM 4881 O O . GLY B 1 167 ? -62.805 -16.229 -58.211 1.00 14.12 167 GLY B O 1
ATOM 4882 N N . GLN B 1 168 ? -64.124 -17.526 -56.894 1.00 13.92 168 GLN B N 1
ATOM 4883 C CA . GLN B 1 168 ? -64.998 -16.416 -56.579 1.00 12.76 168 GLN B CA 1
ATOM 4884 C C . GLN B 1 168 ? -64.306 -15.410 -55.694 1.00 13.30 168 GLN B C 1
ATOM 4885 O O . GLN B 1 168 ? -64.449 -14.176 -55.843 1.00 14.20 168 GLN B O 1
ATOM 4891 N N . TYR B 1 169 ? -63.449 -15.866 -54.747 1.00 12.40 169 TYR B N 1
ATOM 4892 C CA . TYR B 1 169 ? -62.708 -14.911 -53.913 1.00 15.51 169 TYR B CA 1
ATOM 4893 C C . TYR B 1 169 ? -61.810 -14.037 -54.775 1.00 15.93 169 TYR B C 1
ATOM 4894 O O . TYR B 1 169 ? -61.709 -12.798 -54.576 1.00 15.09 169 TYR B O 1
ATOM 4903 N N . ARG B 1 170 ? -61.102 -14.630 -55.722 1.00 15.99 170 ARG B N 1
ATOM 4904 C CA . ARG B 1 170 ? -60.260 -13.863 -56.611 1.00 18.82 170 ARG B CA 1
ATOM 4905 C C . ARG B 1 170 ? -61.044 -12.880 -57.451 1.00 16.95 170 ARG B C 1
ATOM 4906 O O . ARG B 1 170 ? -60.599 -11.761 -57.580 1.00 19.49 170 ARG B O 1
ATOM 4914 N N . LYS B 1 171 ? -62.207 -13.246 -57.956 1.00 16.75 171 LYS B N 1
ATOM 4915 C CA . LYS B 1 171 ? -63.016 -12.338 -58.702 1.00 20.41 171 LYS B CA 1
ATOM 4916 C C . LYS B 1 171 ? -63.505 -11.150 -57.829 1.00 23.64 171 LYS B C 1
ATOM 4917 O O . LYS B 1 171 ? -63.535 -10.008 -58.269 1.00 21.93 171 LYS B O 1
ATOM 4923 N N . LEU B 1 172 ? -63.885 -11.457 -56.588 1.00 18.53 172 LEU B N 1
ATOM 4924 C CA . LEU B 1 172 ? -64.411 -10.412 -55.720 1.00 16.74 172 LEU B CA 1
ATOM 4925 C C . LEU B 1 172 ? -63.317 -9.501 -55.192 1.00 18.09 172 LEU B C 1
ATOM 4926 O O . LEU B 1 172 ? -63.494 -8.298 -55.188 1.00 19.24 172 LEU B O 1
ATOM 4931 N N . ARG B 1 173 ? -62.200 -10.041 -54.722 1.00 14.51 173 ARG B N 1
ATOM 4932 C CA . ARG B 1 173 ? -61.193 -9.245 -54.028 1.00 18.25 173 ARG B CA 1
ATOM 4933 C C . ARG B 1 173 ? -60.042 -8.832 -54.889 1.00 16.74 173 ARG B C 1
ATOM 4934 O O . ARG B 1 173 ? -59.258 -8.006 -54.437 1.00 16.29 173 ARG B O 1
ATOM 4942 N N . ASN B 1 174 ? -59.963 -9.319 -56.112 1.00 14.11 174 ASN B N 1
ATOM 4943 C CA . ASN B 1 174 ? -58.880 -8.963 -56.994 1.00 15.58 174 ASN B CA 1
ATOM 4944 C C . ASN B 1 174 ? -57.527 -9.164 -56.327 1.00 15.15 174 ASN B C 1
ATOM 4945 O O . ASN B 1 174 ? -56.691 -8.258 -56.260 1.00 15.29 174 ASN B O 1
ATOM 4950 N N . SER B 1 175 ? -57.322 -10.380 -55.785 1.00 15.07 175 SER B N 1
ATOM 4951 C CA . SER B 1 175 ? -56.095 -10.731 -55.158 1.00 14.95 175 SER B CA 1
ATOM 4952 C C . SER B 1 175 ? -55.949 -12.234 -55.345 1.00 15.20 175 SER B C 1
ATOM 4953 O O . SER B 1 175 ? -56.937 -12.948 -55.254 1.00 16.84 175 SER B O 1
ATOM 4956 N N . TRP B 1 176 ? -54.713 -12.639 -55.529 1.00 13.38 176 TRP B N 1
ATOM 4957 C CA . TRP B 1 176 ? -54.351 -14.093 -55.598 1.00 13.82 176 TRP B CA 1
ATOM 4958 C C . TRP B 1 176 ? -53.497 -14.293 -54.375 1.00 14.10 176 TRP B C 1
ATOM 4959 O O . TRP B 1 176 ? -52.338 -13.846 -54.313 1.00 14.25 176 TRP B O 1
ATOM 4970 N N . GLU B 1 177 ? -54.050 -14.991 -53.387 1.00 14.43 177 GLU B N 1
ATOM 4971 C CA . GLU B 1 177 ? -53.339 -15.191 -52.132 1.00 15.63 177 GLU B CA 1
ATOM 4972 C C . GLU B 1 177 ? -53.757 -16.539 -51.492 1.00 16.98 177 GLU B C 1
ATOM 4973 O O . GLU B 1 177 ? -54.744 -17.152 -51.907 1.00 14.10 177 GLU B O 1
ATOM 4979 N N . GLY B 1 178 ? -53.092 -16.893 -50.402 1.00 14.60 178 GLY B N 1
ATOM 4980 C CA . GLY B 1 178 ? -53.352 -18.104 -49.679 1.00 15.08 178 GLY B CA 1
ATOM 4981 C C . GLY B 1 178 ? -54.547 -17.952 -48.761 1.00 14.62 178 GLY B C 1
ATOM 4982 O O . GLY B 1 178 ? -54.494 -18.214 -47.532 1.00 14.54 178 GLY B O 1
ATOM 4983 N N . VAL B 1 179 ? -55.690 -17.633 -49.362 1.00 14.32 179 VAL B N 1
ATOM 4984 C CA . VAL B 1 179 ? -56.929 -17.469 -48.558 1.00 13.94 179 VAL B CA 1
ATOM 4985 C C . VAL B 1 179 ? -57.672 -18.771 -48.203 1.00 14.30 179 VAL B C 1
ATOM 4986 O O . VAL B 1 179 ? -58.482 -18.777 -47.313 1.00 14.82 179 VAL B O 1
ATOM 4990 N N . LEU B 1 180 ? -57.370 -19.823 -48.940 1.00 13.70 180 LEU B N 1
ATOM 4991 C CA . LEU B 1 180 ? -57.866 -21.162 -48.719 1.00 13.46 180 LEU B CA 1
ATOM 4992 C C . LEU B 1 180 ? -56.682 -22.090 -48.869 1.00 14.02 180 LEU B C 1
ATOM 4993 O O . LEU B 1 180 ? -55.737 -21.797 -49.606 1.00 15.88 180 LEU B O 1
ATOM 4998 N N . THR B 1 181 ? -56.783 -23.211 -48.242 1.00 13.58 181 THR B N 1
ATOM 4999 C CA . THR B 1 181 ? -55.867 -24.336 -48.466 1.00 13.21 181 THR B CA 1
ATOM 5000 C C . THR B 1 181 ? -56.687 -25.530 -48.970 1.00 14.86 181 THR B C 1
ATOM 5001 O O . THR B 1 181 ? -57.935 -25.462 -49.053 1.00 15.78 181 THR B O 1
ATOM 5005 N N . GLY B 1 182 ? -56.009 -26.621 -49.307 1.00 14.61 182 GLY B N 1
ATOM 5006 C CA . GLY B 1 182 ? -56.641 -27.655 -50.149 1.00 14.58 182 GLY B CA 1
ATOM 5007 C C . GLY B 1 182 ? -56.780 -27.240 -51.571 1.00 14.56 182 GLY B C 1
ATOM 5008 O O . GLY B 1 182 ? -57.621 -27.826 -52.294 1.00 15.18 182 GLY B O 1
ATOM 5009 N N . LYS B 1 183 ? -55.950 -26.315 -52.079 1.00 14.88 183 LYS B N 1
ATOM 5010 C CA . LYS B 1 183 ? -56.046 -25.845 -53.400 1.00 13.88 183 LYS B CA 1
ATOM 5011 C C . LYS B 1 183 ? -55.374 -26.866 -54.376 1.00 15.70 183 LYS B C 1
ATOM 5012 O O . LYS B 1 183 ? -54.621 -27.765 -53.966 1.00 16.79 183 LYS B O 1
ATOM 5018 N N . GLY B 1 184 ? -55.676 -26.685 -55.655 1.00 15.50 184 GLY B N 1
ATOM 5019 C CA . GLY B 1 184 ? -55.134 -27.507 -56.772 1.00 17.82 184 GLY B CA 1
ATOM 5020 C C . GLY B 1 184 ? -53.664 -27.283 -56.994 1.00 17.71 184 GLY B C 1
ATOM 5021 O O . GLY B 1 184 ? -53.145 -26.171 -56.777 1.00 15.18 184 GLY B O 1
ATOM 5022 N N . GLY B 1 185 ? -52.980 -28.297 -57.490 1.00 18.39 185 GLY B N 1
ATOM 5023 C CA . GLY B 1 185 ? -51.513 -28.218 -57.632 1.00 18.85 185 GLY B CA 1
ATOM 5024 C C . GLY B 1 185 ? -51.028 -27.060 -58.462 1.00 18.90 185 GLY B C 1
ATOM 5025 O O . GLY B 1 185 ? -49.964 -26.518 -58.197 1.00 17.64 185 GLY B O 1
ATOM 5026 N N . SER B 1 186 ? -51.729 -26.631 -59.518 1.00 16.46 186 SER B N 1
ATOM 5027 C CA . SER B 1 186 ? -51.185 -25.553 -60.324 1.00 17.92 186 SER B CA 1
ATOM 5028 C C . SER B 1 186 ? -51.478 -24.159 -59.830 1.00 16.89 186 SER B C 1
ATOM 5029 O O . SER B 1 186 ? -50.968 -23.195 -60.364 1.00 16.87 186 SER B O 1
ATOM 5032 N N . TRP B 1 187 ? -52.380 -24.066 -58.882 1.00 15.35 187 TRP B N 1
ATOM 5033 C CA . TRP B 1 187 ? -52.894 -22.782 -58.368 1.00 15.93 187 TRP B CA 1
ATOM 5034 C C . TRP B 1 187 ? -52.746 -22.737 -56.854 1.00 14.51 187 TRP B C 1
ATOM 5035 O O . TRP B 1 187 ? -53.661 -22.386 -56.113 1.00 14.65 187 TRP B O 1
ATOM 5046 N N . GLY B 1 188 ? -51.542 -23.072 -56.372 1.00 14.96 188 GLY B N 1
ATOM 5047 C CA . GLY B 1 188 ? -51.169 -22.827 -54.951 1.00 14.23 188 GLY B CA 1
ATOM 5048 C C . GLY B 1 188 ? -51.359 -23.972 -54.011 1.00 15.34 188 GLY B C 1
ATOM 5049 O O . GLY B 1 188 ? -51.202 -23.810 -52.817 1.00 15.57 188 GLY B O 1
ATOM 5050 N N . GLY B 1 189 ? -51.659 -25.183 -54.536 1.00 14.89 189 GLY B N 1
ATOM 5051 C CA . GLY B 1 189 ? -51.802 -26.371 -53.704 1.00 16.15 189 GLY B CA 1
ATOM 5052 C C . GLY B 1 189 ? -50.488 -26.891 -53.184 1.00 15.62 189 GLY B C 1
ATOM 5053 O O . GLY B 1 189 ? -49.389 -26.470 -53.609 1.00 16.08 189 GLY B O 1
ATOM 5054 N N . SER B 1 190 ? -50.618 -27.761 -52.217 1.00 15.95 190 SER B N 1
ATOM 5055 C CA . SER B 1 190 ? -49.475 -28.479 -51.660 1.00 14.75 190 SER B CA 1
ATOM 5056 C C . SER B 1 190 ? -49.595 -29.955 -51.966 1.00 14.71 190 SER B C 1
ATOM 5057 O O . SER B 1 190 ? -50.608 -30.583 -51.700 1.00 14.11 190 SER B O 1
ATOM 5060 N N . LEU B 1 191 ? -48.463 -30.521 -52.431 1.00 14.83 191 LEU B N 1
ATOM 5061 C CA . LEU B 1 191 ? -48.342 -31.978 -52.413 1.00 16.31 191 LEU B CA 1
ATOM 5062 C C . LEU B 1 191 ? -48.544 -32.469 -51.022 1.00 15.98 191 LEU B C 1
ATOM 5063 O O . LEU B 1 191 ? -48.298 -31.750 -50.052 1.00 15.30 191 LEU B O 1
ATOM 5068 N N . ILE B 1 192 ? -49.107 -33.691 -50.890 1.00 15.44 192 ILE B N 1
ATOM 5069 C CA . ILE B 1 192 ? -49.407 -34.366 -49.602 1.00 15.48 192 ILE B CA 1
ATOM 5070 C C . ILE B 1 192 ? -50.673 -33.872 -48.914 1.00 15.51 192 ILE B C 1
ATOM 5071 O O . ILE B 1 192 ? -51.179 -34.502 -47.990 1.00 15.64 192 ILE B O 1
ATOM 5076 N N . ARG B 1 193 ? -51.167 -32.692 -49.269 1.00 13.66 193 ARG B N 1
ATOM 5077 C CA . ARG B 1 193 ? -52.423 -32.232 -48.618 1.00 14.93 193 ARG B CA 1
ATOM 5078 C C . ARG B 1 193 ? -53.630 -33.221 -48.757 1.00 15.50 193 ARG B C 1
ATOM 5079 O O . ARG B 1 193 ? -54.325 -33.474 -47.756 1.00 13.78 193 ARG B O 1
ATOM 5087 N N . PRO B 1 194 ? -53.839 -33.786 -49.934 1.00 15.57 194 PRO B N 1
ATOM 5088 C CA . PRO B 1 194 ? -54.920 -34.789 -50.038 1.00 17.82 194 PRO B CA 1
ATOM 5089 C C . PRO B 1 194 ? -54.773 -35.933 -49.054 1.00 16.62 194 PRO B C 1
ATOM 5090 O O . PRO B 1 194 ? -55.740 -36.358 -48.337 1.00 17.04 194 PRO B O 1
ATOM 5094 N N . GLU B 1 195 ? -53.537 -36.408 -48.885 1.00 15.42 195 GLU B N 1
ATOM 5095 C CA . GLU B 1 195 ? -53.251 -37.561 -48.004 1.00 16.84 195 GLU B CA 1
ATOM 5096 C C . GLU B 1 195 ? -53.153 -37.193 -46.563 1.00 18.31 195 GLU B C 1
ATOM 5097 O O . GLU B 1 195 ? -53.212 -38.043 -45.675 1.00 16.02 195 GLU B O 1
ATOM 5103 N N . ALA B 1 196 ? -52.950 -35.885 -46.265 1.00 15.16 196 ALA B N 1
ATOM 5104 C CA . ALA B 1 196 ? -52.378 -35.569 -44.993 1.00 15.77 196 ALA B CA 1
ATOM 5105 C C . ALA B 1 196 ? -53.175 -35.975 -43.780 1.00 14.31 196 ALA B C 1
ATOM 5106 O O . ALA B 1 196 ? -52.628 -36.340 -42.729 1.00 14.04 196 ALA B O 1
ATOM 5108 N N . THR B 1 197 ? -54.505 -35.765 -43.784 1.00 13.48 197 THR B N 1
ATOM 5109 C CA . THR B 1 197 ? -55.217 -35.929 -42.567 1.00 13.86 197 THR B CA 1
ATOM 5110 C C . THR B 1 197 ? -55.247 -37.431 -42.141 1.00 16.52 197 THR B C 1
ATOM 5111 O O . THR B 1 197 ? -54.941 -37.813 -40.991 1.00 14.91 197 THR B O 1
ATOM 5115 N N . GLY B 1 198 ? -55.556 -38.250 -43.127 1.00 16.85 198 GLY B N 1
ATOM 5116 C CA . GLY B 1 198 ? -55.616 -39.736 -42.850 1.00 16.57 198 GLY B CA 1
ATOM 5117 C C . GLY B 1 198 ? -54.225 -40.272 -42.582 1.00 16.70 198 GLY B C 1
ATOM 5118 O O . GLY B 1 198 ? -54.056 -41.115 -41.733 1.00 17.89 198 GLY B O 1
ATOM 5119 N N . TYR B 1 199 ? -53.236 -39.820 -43.351 1.00 14.39 199 TYR B N 1
ATOM 5120 C CA . TYR B 1 199 ? -51.875 -40.293 -43.123 1.00 15.60 199 TYR B CA 1
ATOM 5121 C C . TYR B 1 199 ? -51.466 -39.935 -41.723 1.00 16.82 199 TYR B C 1
ATOM 5122 O O . TYR B 1 199 ? -50.906 -40.764 -40.959 1.00 17.31 199 TYR B O 1
ATOM 5131 N N . GLY B 1 200 ? -51.777 -38.710 -41.318 1.00 17.04 200 GLY B N 1
ATOM 5132 C CA . GLY B 1 200 ? -51.405 -38.255 -39.945 1.00 17.21 200 GLY B CA 1
ATOM 5133 C C . GLY B 1 200 ? -52.013 -39.063 -38.846 1.00 16.16 200 GLY B C 1
ATOM 5134 O O . GLY B 1 200 ? -51.390 -39.281 -37.822 1.00 16.37 200 GLY B O 1
ATOM 5135 N N . VAL B 1 201 ? -53.268 -39.497 -39.034 1.00 14.67 201 VAL B N 1
ATOM 5136 C CA . VAL B 1 201 ? -53.919 -40.299 -38.001 1.00 15.38 201 VAL B CA 1
ATOM 5137 C C . VAL B 1 201 ? -53.113 -41.599 -37.815 1.00 15.15 201 VAL B C 1
ATOM 5138 O O . VAL B 1 201 ? -52.833 -42.001 -36.641 1.00 16.53 201 VAL B O 1
ATOM 5142 N N . VAL B 1 202 ? -52.740 -42.159 -38.924 1.00 15.01 202 VAL B N 1
ATOM 5143 C CA . VAL B 1 202 ? -52.035 -43.444 -38.872 1.00 16.64 202 VAL B CA 1
ATOM 5144 C C . VAL B 1 202 ? -50.600 -43.246 -38.348 1.00 19.44 202 VAL B C 1
ATOM 5145 O O . VAL B 1 202 ? -50.159 -44.045 -37.508 1.00 16.49 202 VAL B O 1
ATOM 5149 N N . TYR B 1 203 ? -49.947 -42.143 -38.763 1.00 17.67 203 TYR B N 1
ATOM 5150 C CA . TYR B 1 203 ? -48.608 -41.847 -38.212 1.00 17.76 203 TYR B CA 1
ATOM 5151 C C . TYR B 1 203 ? -48.685 -41.718 -36.675 1.00 16.89 203 TYR B C 1
ATOM 5152 O O . TYR B 1 203 ? -47.824 -42.268 -35.949 1.00 19.08 203 TYR B O 1
ATOM 5161 N N . TYR B 1 204 ? -49.722 -41.092 -36.145 1.00 17.26 204 TYR B N 1
ATOM 5162 C CA . TYR B 1 204 ? -49.858 -40.846 -34.782 1.00 17.14 204 TYR B CA 1
ATOM 5163 C C . TYR B 1 204 ? -50.009 -42.228 -34.062 1.00 18.99 204 TYR B C 1
ATOM 5164 O O . TYR B 1 204 ? -49.413 -42.479 -32.983 1.00 19.23 204 TYR B O 1
ATOM 5173 N N . VAL B 1 205 ? -50.874 -43.059 -34.643 1.00 17.43 205 VAL B N 1
ATOM 5174 C CA . VAL B 1 205 ? -51.134 -44.388 -34.012 1.00 17.99 205 VAL B CA 1
ATOM 5175 C C . VAL B 1 205 ? -49.880 -45.258 -34.083 1.00 16.23 205 VAL B C 1
ATOM 5176 O O . VAL B 1 205 ? -49.661 -45.979 -33.167 1.00 18.99 205 VAL B O 1
ATOM 5180 N N . GLU B 1 206 ? -49.013 -45.079 -35.062 1.00 18.79 206 GLU B N 1
ATOM 5181 C CA . GLU B 1 206 ? -47.735 -45.803 -35.033 1.00 22.03 206 GLU B CA 1
ATOM 5182 C C . GLU B 1 206 ? -46.973 -45.538 -33.754 1.00 22.44 206 GLU B C 1
ATOM 5183 O O . GLU B 1 206 ? -46.325 -46.449 -33.207 1.00 20.18 206 GLU B O 1
ATOM 5189 N N . HIS B 1 207 ? -47.020 -44.304 -33.261 1.00 18.19 207 HIS B N 1
ATOM 5190 C CA . HIS B 1 207 ? -46.253 -43.930 -32.066 1.00 19.75 207 HIS B CA 1
ATOM 5191 C C . HIS B 1 207 ? -46.946 -44.530 -30.877 1.00 20.65 207 HIS B C 1
ATOM 5192 O O . HIS B 1 207 ? -46.272 -44.892 -29.931 1.00 20.13 207 HIS B O 1
ATOM 5199 N N . MET B 1 208 ? -48.269 -44.603 -30.904 1.00 16.25 208 MET B N 1
ATOM 5200 C CA . MET B 1 208 ? -49.004 -45.204 -29.823 1.00 18.77 208 MET B CA 1
ATOM 5201 C C . MET B 1 208 ? -48.627 -46.705 -29.671 1.00 18.42 208 MET B C 1
ATOM 5202 O O . MET B 1 208 ? -48.339 -47.213 -28.521 1.00 18.24 208 MET B O 1
ATOM 5207 N N . ILE B 1 209 ? -48.587 -47.326 -30.804 1.00 17.91 209 ILE B N 1
ATOM 5208 C CA . ILE B 1 209 ? -48.364 -48.811 -30.805 1.00 20.21 209 ILE B CA 1
ATOM 5209 C C . ILE B 1 209 ? -46.877 -49.015 -30.320 1.00 23.03 209 ILE B C 1
ATOM 5210 O O . ILE B 1 209 ? -46.582 -49.888 -29.471 1.00 22.98 209 ILE B O 1
ATOM 5215 N N . ALA B 1 210 ? -45.972 -48.247 -30.891 1.00 21.22 210 ALA B N 1
ATOM 5216 C CA . ALA B 1 210 ? -44.533 -48.301 -30.496 1.00 22.97 210 ALA B CA 1
ATOM 5217 C C . ALA B 1 210 ? -44.351 -48.118 -29.054 1.00 26.17 210 ALA B C 1
ATOM 5218 O O . ALA B 1 210 ? -43.658 -48.949 -28.373 1.00 24.44 210 ALA B O 1
ATOM 5220 N N . HIS B 1 211 ? -44.990 -47.123 -28.463 1.00 22.57 211 HIS B N 1
ATOM 5221 C CA . HIS B 1 211 ? -44.856 -46.897 -27.047 1.00 21.93 211 HIS B CA 1
ATOM 5222 C C . HIS B 1 211 ? -45.477 -47.999 -26.208 1.00 27.12 211 HIS B C 1
ATOM 5223 O O . HIS B 1 211 ? -44.870 -48.481 -25.228 1.00 24.22 211 HIS B O 1
ATOM 5230 N N . ALA B 1 212 ? -46.721 -48.373 -26.500 1.00 23.52 212 ALA B N 1
ATOM 5231 C CA . ALA B 1 212 ? -47.395 -49.265 -25.579 1.00 23.73 212 ALA B CA 1
ATOM 5232 C C . ALA B 1 212 ? -46.724 -50.642 -25.580 1.00 22.94 212 ALA B C 1
ATOM 5233 O O . ALA B 1 212 ? -46.869 -51.333 -24.608 1.00 25.30 212 ALA B O 1
ATOM 5235 N N . THR B 1 213 ? -46.120 -51.024 -26.662 1.00 21.72 213 THR B N 1
ATOM 5236 C CA . THR B 1 213 ? -45.601 -52.388 -26.834 1.00 23.95 213 THR B CA 1
ATOM 5237 C C . THR B 1 213 ? -44.081 -52.379 -26.755 1.00 25.61 213 THR B C 1
ATOM 5238 O O . THR B 1 213 ? -43.422 -53.333 -27.190 1.00 27.10 213 THR B O 1
ATOM 5242 N N . ASN B 1 214 ? -43.496 -51.247 -26.337 1.00 28.72 214 ASN B N 1
ATOM 5243 C CA A ASN B 1 214 ? -42.039 -51.052 -26.322 0.50 29.77 214 ASN B CA 1
ATOM 5244 C CA B ASN B 1 214 ? -42.054 -51.133 -26.294 0.50 30.44 214 ASN B CA 1
ATOM 5245 C C . ASN B 1 214 ? -41.382 -51.499 -27.613 1.00 32.37 214 ASN B C 1
ATOM 5246 O O . ASN B 1 214 ? -40.368 -52.119 -27.609 1.00 30.12 214 ASN B O 1
ATOM 5255 N N . GLY B 1 215 ? -41.940 -51.091 -28.752 1.00 26.32 215 GLY B N 1
ATOM 5256 C CA . GLY B 1 215 ? -41.412 -51.361 -30.055 1.00 22.49 215 GLY B CA 1
ATOM 5257 C C . GLY B 1 215 ? -41.622 -52.786 -30.609 1.00 26.63 215 GLY B C 1
ATOM 5258 O O . GLY B 1 215 ? -41.237 -53.055 -31.700 1.00 28.10 215 GLY B O 1
ATOM 5259 N N . ALA B 1 216 ? -42.266 -53.660 -29.879 1.00 26.77 216 ALA B N 1
ATOM 5260 C CA . ALA B 1 216 ? -42.440 -55.025 -30.327 1.00 34.87 216 ALA B CA 1
ATOM 5261 C C . ALA B 1 216 ? -43.488 -55.142 -31.448 1.00 34.56 216 ALA B C 1
ATOM 5262 O O . ALA B 1 216 ? -43.493 -56.109 -32.160 1.00 27.44 216 ALA B O 1
ATOM 5264 N N . GLU B 1 217 ? -44.415 -54.193 -31.562 1.00 27.91 217 GLU B N 1
ATOM 5265 C CA . GLU B 1 217 ? -45.532 -54.339 -32.502 1.00 26.33 217 GLU B CA 1
ATOM 5266 C C . GLU B 1 217 ? -45.594 -53.053 -33.287 1.00 26.72 217 GLU B C 1
ATOM 5267 O O . GLU B 1 217 ? -45.002 -52.025 -32.875 1.00 23.56 217 GLU B O 1
ATOM 5273 N N . SER B 1 218 ? -46.246 -53.128 -34.440 1.00 26.58 218 SER B N 1
ATOM 5274 C CA . SER B 1 218 ? -46.475 -51.975 -35.320 1.00 25.83 218 SER B CA 1
ATOM 5275 C C . SER B 1 218 ? -47.854 -52.187 -35.974 1.00 25.92 218 SER B C 1
ATOM 5276 O O . SER B 1 218 ? -48.621 -53.046 -35.525 1.00 23.36 218 SER B O 1
ATOM 5279 N N . PHE B 1 219 ? -48.134 -51.485 -37.045 1.00 22.02 219 PHE B N 1
ATOM 5280 C CA . PHE B 1 219 ? -49.344 -51.770 -37.801 1.00 23.28 219 PHE B CA 1
ATOM 5281 C C . PHE B 1 219 ? -49.180 -53.088 -38.589 1.00 25.51 219 PHE B C 1
ATOM 5282 O O . PHE B 1 219 ? -50.205 -53.654 -39.043 1.00 21.62 219 PHE B O 1
ATOM 5290 N N . ALA B 1 220 ? -47.940 -53.587 -38.751 1.00 24.16 220 ALA B N 1
ATOM 5291 C CA . ALA B 1 220 ? -47.728 -54.814 -39.569 1.00 25.41 220 ALA B CA 1
ATOM 5292 C C . ALA B 1 220 ? -48.538 -55.980 -38.924 1.00 21.44 220 ALA B C 1
ATOM 5293 O O . ALA B 1 220 ? -48.420 -56.280 -37.709 1.00 23.54 220 ALA B O 1
ATOM 5295 N N . GLY B 1 221 ? -49.428 -56.540 -39.738 1.00 22.82 221 GLY B N 1
ATOM 5296 C CA . GLY B 1 221 ? -50.292 -57.650 -39.342 1.00 21.63 221 GLY B CA 1
ATOM 5297 C C . GLY B 1 221 ? -51.489 -57.309 -38.492 1.00 24.54 221 GLY B C 1
ATOM 5298 O O . GLY B 1 221 ? -52.169 -58.214 -38.075 1.00 25.11 221 GLY B O 1
ATOM 5299 N N . LYS B 1 222 ? -51.772 -56.019 -38.152 1.00 19.79 222 LYS B N 1
ATOM 5300 C CA . LYS B 1 222 ? -52.876 -55.662 -37.328 1.00 20.21 222 LYS B CA 1
ATOM 5301 C C . LYS B 1 222 ? -54.126 -55.495 -38.209 1.00 18.90 222 LYS B C 1
ATOM 5302 O O . LYS B 1 222 ? -54.057 -55.155 -39.443 1.00 21.05 222 LYS B O 1
ATOM 5308 N N . ARG B 1 223 ? -55.241 -55.801 -37.573 1.00 20.53 223 ARG B N 1
ATOM 5309 C CA . ARG B 1 223 ? -56.556 -55.698 -38.203 1.00 19.93 223 ARG B CA 1
ATOM 5310 C C . ARG B 1 223 ? -57.059 -54.316 -37.723 1.00 18.89 223 ARG B C 1
ATOM 5311 O O . ARG B 1 223 ? -57.178 -54.104 -36.544 1.00 17.59 223 ARG B O 1
ATOM 5319 N N . VAL B 1 224 ? -57.499 -53.527 -38.692 1.00 19.19 224 VAL B N 1
ATOM 5320 C CA . VAL B 1 224 ? -57.884 -52.112 -38.420 1.00 17.84 224 VAL B CA 1
ATOM 5321 C C . VAL B 1 224 ? -59.305 -51.891 -38.966 1.00 15.59 224 VAL B C 1
ATOM 5322 O O . VAL B 1 224 ? -59.518 -51.994 -40.155 1.00 17.45 224 VAL B O 1
ATOM 5326 N N . ALA B 1 225 ? -60.174 -51.534 -38.067 1.00 16.97 225 ALA B N 1
ATOM 5327 C CA . ALA B 1 225 ? -61.574 -51.184 -38.432 0.94 17.04 225 ALA B CA 1
ATOM 5328 C C . ALA B 1 225 ? -61.647 -49.663 -38.619 0.87 15.94 225 ALA B C 1
ATOM 5329 O O . ALA B 1 225 ? -61.441 -48.938 -37.642 1.00 15.49 225 ALA B O 1
ATOM 5331 N N . ILE B 1 226 ? -62.012 -49.247 -39.806 1.00 16.65 226 ILE B N 1
ATOM 5332 C CA . ILE B 1 226 ? -62.193 -47.775 -40.116 1.00 16.50 226 ILE B CA 1
ATOM 5333 C C . ILE B 1 226 ? -63.668 -47.520 -40.368 1.00 20.13 226 ILE B C 1
ATOM 5334 O O . ILE B 1 226 ? -64.405 -48.418 -40.823 1.00 18.66 226 ILE B O 1
ATOM 5339 N N . SER B 1 227 ? -64.152 -46.307 -40.032 1.00 16.57 227 SER B N 1
ATOM 5340 C CA . SER B 1 227 ? -65.545 -45.906 -40.415 1.00 17.00 227 SER B CA 1
ATOM 5341 C C . SER B 1 227 ? -65.364 -44.650 -41.264 1.00 18.15 227 SER B C 1
ATOM 5342 O O . SER B 1 227 ? -64.316 -43.977 -41.194 1.00 16.47 227 SER B O 1
ATOM 5345 N N . GLY B 1 228 ? -66.364 -44.366 -42.090 1.00 16.31 228 GLY B N 1
ATOM 5346 C CA . GLY B 1 228 ? -66.273 -43.421 -43.130 1.00 16.75 228 GLY B CA 1
ATOM 5347 C C . GLY B 1 228 ? -65.600 -43.962 -44.320 1.00 16.57 228 GLY B C 1
ATOM 5348 O O . GLY B 1 228 ? -65.023 -45.054 -44.305 1.00 17.50 228 GLY B O 1
ATOM 5349 N N . SER B 1 229 ? -65.712 -43.203 -45.376 1.00 17.04 229 SER B N 1
ATOM 5350 C CA . SER B 1 229 ? -65.169 -43.522 -46.720 1.00 17.82 229 SER B CA 1
ATOM 5351 C C . SER B 1 229 ? -64.832 -42.305 -47.504 1.00 16.71 229 SER B C 1
ATOM 5352 O O . SER B 1 229 ? -64.751 -42.336 -48.745 1.00 16.29 229 SER B O 1
ATOM 5355 N N . GLY B 1 230 ? -64.659 -41.211 -46.794 1.00 15.51 230 GLY B N 1
ATOM 5356 C CA . GLY B 1 230 ? -64.310 -39.961 -47.362 1.00 14.09 230 GLY B CA 1
ATOM 5357 C C . GLY B 1 230 ? -62.791 -39.715 -47.352 1.00 17.06 230 GLY B C 1
ATOM 5358 O O . GLY B 1 230 ? -61.952 -40.623 -47.292 1.00 15.78 230 GLY B O 1
ATOM 5359 N N . ASN B 1 231 ? -62.414 -38.433 -47.366 1.00 15.56 231 ASN B N 1
ATOM 5360 C CA . ASN B 1 231 ? -61.006 -38.096 -47.434 1.00 15.83 231 ASN B CA 1
ATOM 5361 C C . ASN B 1 231 ? -60.171 -38.670 -46.307 1.00 14.45 231 ASN B C 1
ATOM 5362 O O . ASN B 1 231 ? -59.059 -39.211 -46.567 1.00 17.46 231 ASN B O 1
ATOM 5367 N N . VAL B 1 232 ? -60.645 -38.578 -45.080 1.00 13.79 232 VAL B N 1
ATOM 5368 C CA . VAL B 1 232 ? -59.824 -39.020 -43.972 1.00 13.74 232 VAL B CA 1
ATOM 5369 C C . VAL B 1 232 ? -59.714 -40.571 -43.935 1.00 18.22 232 VAL B C 1
ATOM 5370 O O . VAL B 1 232 ? -58.637 -41.177 -43.902 1.00 15.15 232 VAL B O 1
ATOM 5374 N N . ALA B 1 233 ? -60.849 -41.193 -44.131 1.00 17.37 233 ALA B N 1
ATOM 5375 C CA . ALA B 1 233 ? -60.886 -42.672 -44.151 1.00 16.99 233 ALA B CA 1
ATOM 5376 C C . ALA B 1 233 ? -60.070 -43.267 -45.274 1.00 15.86 233 ALA B C 1
ATOM 5377 O O . ALA B 1 233 ? -59.401 -44.321 -45.064 1.00 16.88 233 ALA B O 1
ATOM 5379 N N . GLN B 1 234 ? -60.202 -42.732 -46.482 1.00 15.37 234 GLN B N 1
ATOM 5380 C CA . GLN B 1 234 ? -59.540 -43.261 -47.638 1.00 16.65 234 GLN B CA 1
ATOM 5381 C C . GLN B 1 234 ? -58.035 -43.288 -47.443 1.00 17.44 234 GLN B C 1
ATOM 5382 O O . GLN B 1 234 ? -57.361 -44.339 -47.709 1.00 16.17 234 GLN B O 1
ATOM 5388 N N . TYR B 1 235 ? -57.445 -42.174 -47.021 1.00 16.23 235 TYR B N 1
ATOM 5389 C CA . TYR B 1 235 ? -56.005 -42.166 -46.858 1.00 15.35 235 TYR B CA 1
ATOM 5390 C C . TYR B 1 235 ? -55.466 -42.788 -45.567 1.00 16.53 235 TYR B C 1
ATOM 5391 O O . TYR B 1 235 ? -54.325 -43.327 -45.604 1.00 16.99 235 TYR B O 1
ATOM 5400 N N . ALA B 1 236 ? -56.234 -42.819 -44.503 1.00 16.35 236 ALA B N 1
ATOM 5401 C CA . ALA B 1 236 ? -55.886 -43.600 -43.364 1.00 17.09 236 ALA B CA 1
ATOM 5402 C C . ALA B 1 236 ? -55.812 -45.105 -43.798 1.00 17.14 236 ALA B C 1
ATOM 5403 O O . ALA B 1 236 ? -54.841 -45.823 -43.488 1.00 18.70 236 ALA B O 1
ATOM 5405 N N . ALA B 1 237 ? -56.843 -45.537 -44.549 1.00 18.38 237 ALA B N 1
ATOM 5406 C CA . ALA B 1 237 ? -56.832 -46.910 -45.034 1.00 17.84 237 ALA B CA 1
ATOM 5407 C C . ALA B 1 237 ? -55.630 -47.220 -45.916 1.00 19.78 237 ALA B C 1
ATOM 5408 O O . ALA B 1 237 ? -54.939 -48.249 -45.725 1.00 18.58 237 ALA B O 1
ATOM 5410 N N . LEU B 1 238 ? -55.325 -46.358 -46.863 1.00 17.82 238 LEU B N 1
ATOM 5411 C CA . LEU B 1 238 ? -54.202 -46.535 -47.729 1.00 18.35 238 LEU B CA 1
ATOM 5412 C C . LEU B 1 238 ? -52.873 -46.563 -46.947 1.00 19.62 238 LEU B C 1
ATOM 5413 O O . LEU B 1 238 ? -52.028 -47.427 -47.215 1.00 19.24 238 LEU B O 1
ATOM 5418 N N . LYS B 1 239 ? -52.714 -45.720 -45.934 1.00 17.47 239 LYS B N 1
ATOM 5419 C CA . LYS B 1 239 ? -51.454 -45.780 -45.188 1.00 19.61 239 LYS B CA 1
ATOM 5420 C C . LYS B 1 239 ? -51.358 -47.083 -44.327 1.00 20.86 239 LYS B C 1
ATOM 5421 O O . LYS B 1 239 ? -50.287 -47.693 -44.178 1.00 19.42 239 LYS B O 1
ATOM 5427 N N . VAL B 1 240 ? -52.467 -47.487 -43.689 1.00 18.12 240 VAL B N 1
ATOM 5428 C CA . VAL B 1 240 ? -52.515 -48.744 -42.960 1.00 18.38 240 VAL B CA 1
ATOM 5429 C C . VAL B 1 240 ? -52.037 -49.848 -43.861 1.00 20.04 240 VAL B C 1
ATOM 5430 O O . VAL B 1 240 ? -51.176 -50.694 -43.455 1.00 19.74 240 VAL B O 1
ATOM 5434 N N . ILE B 1 241 ? -52.576 -49.907 -45.063 1.00 19.18 241 ILE B N 1
ATOM 5435 C CA . ILE B 1 241 ? -52.179 -50.965 -46.013 1.00 21.39 241 ILE B CA 1
ATOM 5436 C C . ILE B 1 241 ? -50.686 -50.882 -46.385 1.00 22.78 241 ILE B C 1
ATOM 5437 O O . ILE B 1 241 ? -49.978 -51.945 -46.421 1.00 19.57 241 ILE B O 1
ATOM 5442 N N . GLU B 1 242 ? -50.179 -49.677 -46.647 1.00 19.47 242 GLU B N 1
ATOM 5443 C CA . GLU B 1 242 ? -48.767 -49.519 -46.957 1.00 20.73 242 GLU B CA 1
ATOM 5444 C C . GLU B 1 242 ? -47.873 -50.035 -45.839 1.00 18.70 242 GLU B C 1
ATOM 5445 O O . GLU B 1 242 ? -46.804 -50.566 -46.114 1.00 20.44 242 GLU B O 1
ATOM 5451 N N . LEU B 1 243 ? -48.298 -49.910 -44.599 1.00 17.55 243 LEU B N 1
ATOM 5452 C CA . LEU B 1 243 ? -47.563 -50.320 -43.454 1.00 20.46 243 LEU B CA 1
ATOM 5453 C C . LEU B 1 243 ? -47.743 -51.860 -43.135 1.00 24.32 243 LEU B C 1
ATOM 5454 O O . LEU B 1 243 ? -47.175 -52.279 -42.182 1.00 22.41 243 LEU B O 1
ATOM 5459 N N . GLY B 1 244 ? -48.531 -52.602 -43.930 1.00 23.94 244 GLY B N 1
ATOM 5460 C CA . GLY B 1 244 ? -48.724 -54.032 -43.721 1.00 22.88 244 GLY B CA 1
ATOM 5461 C C . GLY B 1 244 ? -49.869 -54.366 -42.792 1.00 23.53 244 GLY B C 1
ATOM 5462 O O . GLY B 1 244 ? -49.988 -55.524 -42.349 1.00 24.77 244 GLY B O 1
ATOM 5463 N N . GLY B 1 245 ? -50.757 -53.392 -42.467 1.00 19.46 245 GLY B N 1
ATOM 5464 C CA . GLY B 1 245 ? -51.970 -53.670 -41.787 1.00 18.86 245 GLY B CA 1
ATOM 5465 C C . GLY B 1 245 ? -53.067 -54.084 -42.745 1.00 18.14 245 GLY B C 1
ATOM 5466 O O . GLY B 1 245 ? -52.943 -53.946 -43.989 1.00 20.53 245 GLY B O 1
ATOM 5467 N N . ARG B 1 246 ? -54.134 -54.615 -42.146 1.00 17.65 246 ARG B N 1
ATOM 5468 C CA . ARG B 1 246 ? -55.294 -55.027 -42.900 1.00 20.09 246 ARG B CA 1
ATOM 5469 C C . ARG B 1 246 ? -56.484 -54.172 -42.484 1.00 18.13 246 ARG B C 1
ATOM 5470 O O . ARG B 1 246 ? -56.829 -54.122 -41.312 1.00 22.42 246 ARG B O 1
ATOM 5478 N N . VAL B 1 247 ? -57.079 -53.555 -43.482 1.00 20.04 247 VAL B N 1
ATOM 5479 C CA . VAL B 1 247 ? -58.273 -52.718 -43.255 1.00 16.85 247 VAL B CA 1
ATOM 5480 C C . VAL B 1 247 ? -59.496 -53.653 -43.418 1.00 17.99 247 VAL B C 1
ATOM 5481 O O . VAL B 1 247 ? -59.787 -54.060 -44.553 1.00 18.47 247 VAL B O 1
ATOM 5485 N N . VAL B 1 248 ? -60.225 -53.796 -42.350 1.00 18.63 248 VAL B N 1
ATOM 5486 C CA . VAL B 1 248 ? -61.377 -54.707 -42.378 1.00 20.42 248 VAL B CA 1
ATOM 5487 C C . VAL B 1 248 ? -62.720 -54.107 -42.570 1.00 21.30 248 VAL B C 1
ATOM 5488 O O . VAL B 1 248 ? -63.728 -54.838 -42.742 1.00 20.64 248 VAL B O 1
ATOM 5492 N N . SER B 1 249 ? -62.804 -52.757 -42.537 1.00 19.22 249 SER B N 1
ATOM 5493 C CA . SER B 1 249 ? -64.075 -52.078 -42.683 1.00 18.65 249 SER B CA 1
ATOM 5494 C C . SER B 1 249 ? -63.869 -50.677 -43.222 1.00 21.44 249 SER B C 1
ATOM 5495 O O . SER B 1 249 ? -62.797 -50.099 -42.967 1.00 17.37 249 SER B O 1
ATOM 5498 N N . LEU B 1 250 ? -64.876 -50.213 -43.994 1.00 17.67 250 LEU B N 1
ATOM 5499 C CA . LEU B 1 250 ? -65.148 -48.824 -44.242 1.00 16.09 250 LEU B CA 1
ATOM 5500 C C . LEU B 1 250 ? -66.652 -48.609 -44.079 1.00 19.58 250 LEU B C 1
ATOM 5501 O O . LEU B 1 250 ? -67.427 -49.591 -43.960 1.00 18.08 250 LEU B O 1
ATOM 5506 N N . SER B 1 251 ? -67.104 -47.358 -43.962 1.00 16.12 251 SER B N 1
ATOM 5507 C CA . SER B 1 251 ? -68.578 -47.178 -43.906 1.00 17.17 251 SER B CA 1
ATOM 5508 C C . SER B 1 251 ? -68.918 -45.804 -44.522 1.00 17.87 251 SER B C 1
ATOM 5509 O O . SER B 1 251 ? -68.032 -45.005 -44.825 1.00 18.17 251 SER B O 1
ATOM 5512 N N . ASP B 1 252 ? -70.195 -45.586 -44.733 1.00 17.28 252 ASP B N 1
ATOM 5513 C CA . ASP B 1 252 ? -70.691 -44.255 -45.144 1.00 16.52 252 ASP B CA 1
ATOM 5514 C C . ASP B 1 252 ? -71.987 -43.934 -44.407 1.00 17.13 252 ASP B C 1
ATOM 5515 O O . ASP B 1 252 ? -72.303 -44.542 -43.349 1.00 17.59 252 ASP B O 1
ATOM 5520 N N . SER B 1 253 ? -72.755 -42.949 -44.871 1.00 16.36 253 SER B N 1
ATOM 5521 C CA . SER B 1 253 ? -73.900 -42.531 -44.098 1.00 16.50 253 SER B CA 1
ATOM 5522 C C . SER B 1 253 ? -75.061 -43.546 -44.212 1.00 20.02 253 SER B C 1
ATOM 5523 O O . SER B 1 253 ? -76.007 -43.415 -43.449 1.00 18.89 253 SER B O 1
ATOM 5526 N N . GLN B 1 254 ? -74.958 -44.534 -45.113 1.00 19.39 254 GLN B N 1
ATOM 5527 C CA A GLN B 1 254 ? -76.061 -45.521 -45.256 0.67 20.06 254 GLN B CA 1
ATOM 5528 C CA B GLN B 1 254 ? -76.057 -45.498 -45.281 0.33 19.81 254 GLN B CA 1
ATOM 5529 C C . GLN B 1 254 ? -75.693 -46.911 -44.796 1.00 20.21 254 GLN B C 1
ATOM 5530 O O . GLN B 1 254 ? -76.582 -47.668 -44.419 1.00 19.68 254 GLN B O 1
ATOM 5541 N N . GLY B 1 255 ? -74.396 -47.229 -44.684 1.00 17.00 255 GLY B N 1
ATOM 5542 C CA . GLY B 1 255 ? -74.030 -48.530 -44.158 1.00 18.88 255 GLY B CA 1
ATOM 5543 C C . GLY B 1 255 ? -72.529 -48.794 -44.018 1.00 18.84 255 GLY B C 1
ATOM 5544 O O . GLY B 1 255 ? -71.713 -48.042 -44.574 1.00 18.98 255 GLY B O 1
ATOM 5545 N N . SER B 1 256 ? -72.202 -49.915 -43.391 1.00 18.56 256 SER B N 1
ATOM 5546 C CA . SER B 1 256 ? -70.812 -50.400 -43.300 1.00 16.45 256 SER B CA 1
ATOM 5547 C C . SER B 1 256 ? -70.534 -51.472 -44.364 1.00 22.00 256 SER B C 1
ATOM 5548 O O . SER B 1 256 ? -71.483 -52.189 -44.815 1.00 19.93 256 SER B O 1
ATOM 5551 N N . LEU B 1 257 ? -69.282 -51.525 -44.830 1.00 19.23 257 LEU B N 1
ATOM 5552 C CA . LEU B 1 257 ? -68.811 -52.529 -45.758 1.00 18.56 257 LEU B CA 1
ATOM 5553 C C . LEU B 1 257 ?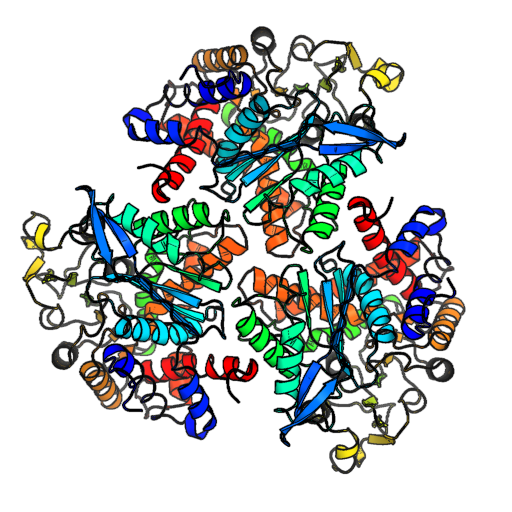 -67.636 -53.234 -45.056 1.00 24.15 257 LEU B C 1
ATOM 5554 O O . LEU B 1 257 ? -66.627 -52.620 -44.728 1.00 19.78 257 LEU B O 1
ATOM 5559 N N . ILE B 1 258 ? -67.803 -54.525 -44.714 1.00 18.99 258 ILE B N 1
ATOM 5560 C CA . ILE B 1 258 ? -66.839 -55.245 -43.907 1.00 21.24 258 ILE B CA 1
ATOM 5561 C C . ILE B 1 258 ? -66.329 -56.435 -44.682 1.00 25.83 258 ILE B C 1
ATOM 5562 O O . ILE B 1 258 ? -67.072 -57.105 -45.424 1.00 24.50 258 ILE B O 1
ATOM 5567 N N . VAL B 1 259 ? -65.056 -56.742 -44.553 1.00 22.01 259 VAL B N 1
ATOM 5568 C CA . VAL B 1 259 ? -64.546 -57.972 -45.236 1.00 22.39 259 VAL B CA 1
ATOM 5569 C C . VAL B 1 259 ? -65.191 -59.209 -44.565 1.00 22.25 259 VAL B C 1
ATOM 5570 O O . VAL B 1 259 ? -65.448 -59.238 -43.363 1.00 23.22 259 VAL B O 1
ATOM 5574 N N . LYS B 1 260 ? -65.474 -60.239 -45.371 1.00 25.76 260 LYS B N 1
ATOM 5575 C CA . LYS B 1 260 ? -66.115 -61.491 -44.779 1.00 26.48 260 LYS B CA 1
ATOM 5576 C C . LYS B 1 260 ? -65.132 -62.193 -43.921 1.00 27.57 260 LYS B C 1
ATOM 5577 O O . LYS B 1 260 ? -65.508 -62.733 -42.874 1.00 29.92 260 LYS B O 1
ATOM 5583 N N . ASP B 1 261 ? -63.855 -62.130 -44.304 1.00 26.56 261 ASP B N 1
ATOM 5584 C CA . ASP B 1 261 ? -62.843 -62.794 -43.487 1.00 31.12 261 ASP B CA 1
ATOM 5585 C C . ASP B 1 261 ? -61.920 -61.755 -42.763 1.00 29.83 261 ASP B C 1
ATOM 5586 O O . ASP B 1 261 ? -60.901 -61.408 -43.319 1.00 30.21 261 ASP B O 1
ATOM 5591 N N . THR B 1 262 ? -62.385 -61.278 -41.602 1.00 32.38 262 THR B N 1
ATOM 5592 C CA . THR B 1 262 ? -61.745 -60.165 -40.879 1.00 34.54 262 THR B CA 1
ATOM 5593 C C . THR B 1 262 ? -60.546 -60.627 -40.179 1.00 35.48 262 THR B C 1
ATOM 5594 O O . THR B 1 262 ? -59.655 -59.852 -39.928 1.00 36.88 262 THR B O 1
ATOM 5598 N N . ALA B 1 263 ? -60.465 -61.922 -39.905 1.00 39.22 263 ALA B N 1
ATOM 5599 C CA . ALA B 1 263 ? -59.155 -62.502 -39.487 1.00 38.57 263 ALA B CA 1
ATOM 5600 C C . ALA B 1 263 ? -58.032 -62.340 -40.509 1.00 34.77 263 ALA B C 1
ATOM 5601 O O . ALA B 1 263 ? -56.887 -62.104 -40.114 1.00 37.13 263 ALA B O 1
ATOM 5603 N N . LYS B 1 264 ? -58.299 -62.510 -41.784 1.00 30.25 264 LYS B N 1
ATOM 5604 C CA . LYS B 1 264 ? -57.222 -62.527 -42.794 1.00 34.80 264 LYS B CA 1
ATOM 5605 C C . LYS B 1 264 ? -57.287 -61.560 -44.000 1.00 38.60 264 LYS B C 1
ATOM 5606 O O . LYS B 1 264 ? -56.273 -61.355 -44.676 1.00 32.65 264 LYS B O 1
ATOM 5612 N N . ASP B 1 265 ? -58.452 -61.024 -44.357 1.00 31.26 265 ASP B N 1
ATOM 5613 C CA . ASP B 1 265 ? -58.520 -60.319 -45.651 1.00 26.44 265 ASP B CA 1
ATOM 5614 C C . ASP B 1 265 ? -58.389 -58.793 -45.334 1.00 21.92 265 ASP B C 1
ATOM 5615 O O . ASP B 1 265 ? -58.436 -58.395 -44.174 1.00 23.06 265 ASP B O 1
ATOM 5620 N N . SER B 1 266 ? -58.330 -58.032 -46.366 1.00 21.74 266 SER B N 1
ATOM 5621 C CA . SER B 1 266 ? -58.259 -56.530 -46.279 1.00 21.36 266 SER B CA 1
ATOM 5622 C C . SER B 1 266 ? -58.801 -55.880 -47.501 1.00 22.16 266 SER B C 1
ATOM 5623 O O . SER B 1 266 ? -58.687 -56.404 -48.612 1.00 23.65 266 SER B O 1
ATOM 5626 N N . PHE B 1 267 ? -59.304 -54.618 -47.381 1.00 21.97 267 PHE B N 1
ATOM 5627 C CA . PHE B 1 267 ? -59.440 -53.820 -48.525 1.00 20.18 267 PHE B CA 1
ATOM 5628 C C . PHE B 1 267 ? -58.081 -53.643 -49.219 1.00 20.96 267 PHE B C 1
ATOM 5629 O O . PHE B 1 267 ? -57.008 -53.646 -48.539 1.00 21.93 267 PHE B O 1
ATOM 5637 N N . THR B 1 268 ? -58.136 -53.439 -50.522 1.00 21.72 268 THR B N 1
ATOM 5638 C CA . THR B 1 268 ? -57.020 -53.109 -51.333 1.00 21.75 268 THR B CA 1
ATOM 5639 C C . THR B 1 268 ? -57.055 -51.638 -51.766 1.00 21.13 268 THR B C 1
ATOM 5640 O O . THR B 1 268 ? -58.148 -51.053 -51.886 1.00 21.94 268 THR B O 1
ATOM 5644 N N . PRO B 1 269 ? -55.921 -51.116 -52.221 1.00 23.37 269 PRO B N 1
ATOM 5645 C CA . PRO B 1 269 ? -55.913 -49.731 -52.846 1.00 24.33 269 PRO B CA 1
ATOM 5646 C C . PRO B 1 269 ? -56.873 -49.596 -54.014 1.00 25.63 269 PRO B C 1
ATOM 5647 O O . PRO B 1 269 ? -57.567 -48.577 -54.135 1.00 22.90 269 PRO B O 1
ATOM 5651 N N . ALA B 1 270 ? -56.985 -50.622 -54.869 1.00 23.24 270 ALA B N 1
ATOM 5652 C CA . ALA B 1 270 ? -57.943 -50.524 -55.978 1.00 24.06 270 ALA B CA 1
ATOM 5653 C C . ALA B 1 270 ? -59.418 -50.441 -55.546 1.00 22.33 270 ALA B C 1
ATOM 5654 O O . ALA B 1 270 ? -60.190 -49.712 -56.188 1.00 24.50 270 ALA B O 1
ATOM 5656 N N . GLU B 1 271 ? -59.773 -51.131 -54.493 1.00 21.16 271 GLU B N 1
ATOM 5657 C CA . GLU B 1 271 ? -61.139 -51.125 -53.955 1.00 20.88 271 GLU B CA 1
ATOM 5658 C C . GLU B 1 271 ? -61.366 -49.736 -53.290 1.00 21.73 271 GLU B C 1
ATOM 5659 O O . GLU B 1 271 ? -62.412 -49.169 -53.432 1.00 21.91 271 GLU B O 1
ATOM 5665 N N . ILE B 1 272 ? -60.346 -49.235 -52.617 1.00 21.40 272 ILE B N 1
ATOM 5666 C CA . ILE B 1 272 ? -60.444 -47.898 -51.979 1.00 21.86 272 ILE B CA 1
ATOM 5667 C C . ILE B 1 272 ? -60.645 -46.871 -53.074 1.00 23.26 272 ILE B C 1
ATOM 5668 O O . ILE B 1 272 ? -61.541 -45.977 -52.927 1.00 23.27 272 ILE B O 1
ATOM 5673 N N . ASP B 1 273 ? -59.900 -46.977 -54.164 1.00 23.67 273 ASP B N 1
ATOM 5674 C CA . ASP B 1 273 ? -60.068 -46.074 -55.265 1.00 25.10 273 ASP B CA 1
ATOM 5675 C C . ASP B 1 273 ? -61.427 -46.092 -55.881 1.00 25.10 273 ASP B C 1
ATOM 5676 O O . ASP B 1 273 ? -61.955 -45.048 -56.300 1.00 21.81 273 ASP B O 1
ATOM 5681 N N . ALA B 1 274 ? -62.023 -47.277 -56.023 1.00 23.92 274 ALA B N 1
ATOM 5682 C CA . ALA B 1 274 ? -63.350 -47.361 -56.565 1.00 21.40 274 ALA B CA 1
ATOM 5683 C C . ALA B 1 274 ? -64.373 -46.688 -55.646 1.00 21.36 274 ALA B C 1
ATOM 5684 O O . ALA B 1 274 ? -65.307 -46.015 -56.106 1.00 21.01 274 ALA B O 1
ATOM 5686 N N . ILE B 1 275 ? -64.214 -46.862 -54.344 1.00 18.64 275 ILE B N 1
ATOM 5687 C CA . ILE B 1 275 ? -65.129 -46.197 -53.383 1.00 20.08 275 ILE B CA 1
ATOM 5688 C C . ILE B 1 275 ? -64.895 -44.674 -53.447 1.00 19.54 275 ILE B C 1
ATOM 5689 O O . ILE B 1 275 ? -65.858 -43.900 -53.464 1.00 20.10 275 ILE B O 1
ATOM 5694 N N . ALA B 1 276 ? -63.642 -44.287 -53.519 1.00 19.06 276 ALA B N 1
ATOM 5695 C CA . ALA B 1 276 ? -63.329 -42.857 -53.628 1.00 20.07 276 ALA B CA 1
ATOM 5696 C C . ALA B 1 276 ? -64.001 -42.225 -54.844 1.00 21.06 276 ALA B C 1
ATOM 5697 O O . ALA B 1 276 ? -64.527 -41.105 -54.743 1.00 20.66 276 ALA B O 1
ATOM 5699 N N . ALA B 1 277 ? -63.971 -42.887 -56.018 1.00 21.71 277 ALA B N 1
ATOM 5700 C CA . ALA B 1 277 ? -64.615 -42.380 -57.182 1.00 21.46 277 ALA B CA 1
ATOM 5701 C C . ALA B 1 277 ? -66.103 -42.229 -56.981 1.00 21.61 277 ALA B C 1
ATOM 5702 O O . ALA B 1 277 ? -66.688 -41.206 -57.451 1.00 21.69 277 ALA B O 1
ATOM 5704 N N . LEU B 1 278 ? -66.758 -43.215 -56.362 1.00 20.41 278 LEU B N 1
ATOM 5705 C CA . LEU B 1 278 ? -68.153 -43.071 -56.043 1.00 19.63 278 LEU B CA 1
ATOM 5706 C C . LEU B 1 278 ? -68.403 -41.812 -55.190 1.00 20.98 278 LEU B C 1
ATOM 5707 O O . LEU B 1 278 ? -69.387 -41.065 -55.408 1.00 20.78 278 LEU B O 1
ATOM 5712 N N . LYS B 1 279 ? -67.530 -41.608 -54.206 1.00 19.94 279 LYS B N 1
ATOM 5713 C CA . LYS B 1 279 ? -67.691 -40.456 -53.312 1.00 18.36 279 LYS B CA 1
ATOM 5714 C C . LYS B 1 279 ? -67.460 -39.078 -53.987 1.00 19.70 279 LYS B C 1
ATOM 5715 O O . LYS B 1 279 ? -68.166 -38.110 -53.623 1.00 18.00 279 LYS B O 1
ATOM 5721 N N . VAL B 1 280 ? -66.586 -38.983 -54.986 1.00 19.02 280 VAL B N 1
ATOM 5722 C CA . VAL B 1 280 ? -66.448 -37.808 -55.781 1.00 19.68 280 VAL B CA 1
ATOM 5723 C C . VAL B 1 280 ? -67.822 -37.451 -56.407 1.00 22.80 280 VAL B C 1
ATOM 5724 O O . VAL B 1 280 ? -68.212 -36.289 -56.489 1.00 20.00 280 VAL B O 1
ATOM 5728 N N . ASP B 1 281 ? -68.523 -38.484 -56.869 1.00 20.43 281 ASP B N 1
ATOM 5729 C CA . ASP B 1 281 ? -69.822 -38.311 -57.553 1.00 21.79 281 ASP B CA 1
ATOM 5730 C C . ASP B 1 281 ? -70.939 -38.313 -56.586 1.00 19.48 281 ASP B C 1
ATOM 5731 O O . ASP B 1 281 ? -72.100 -38.327 -56.990 1.00 19.43 281 ASP B O 1
ATOM 5736 N N . ARG B 1 282 ? -70.664 -38.327 -55.271 1.00 17.69 282 ARG B N 1
ATOM 5737 C CA . ARG B 1 282 ? -71.681 -38.223 -54.262 1.00 18.62 282 ARG B CA 1
ATOM 5738 C C . ARG B 1 282 ? -72.698 -39.376 -54.285 1.00 20.12 282 ARG B C 1
ATOM 5739 O O . ARG B 1 282 ? -73.867 -39.195 -54.002 1.00 21.01 282 ARG B O 1
ATOM 5747 N N . LYS B 1 283 ? -72.180 -40.567 -54.522 1.00 20.33 283 LYS B N 1
ATOM 5748 C CA . LYS B 1 283 ? -72.956 -41.831 -54.495 1.00 20.92 283 LYS B CA 1
ATOM 5749 C C . LYS B 1 283 ? -72.546 -42.646 -53.308 1.00 21.91 283 LYS B C 1
ATOM 5750 O O . LYS B 1 283 ? -71.581 -42.319 -52.544 1.00 22.13 283 LYS B O 1
ATOM 5756 N N . GLN B 1 284 ? -73.332 -43.685 -53.058 1.00 19.75 284 GLN B N 1
ATOM 5757 C CA . GLN B 1 284 ? -73.202 -44.470 -51.865 1.00 18.60 284 GLN B CA 1
ATOM 5758 C C . GLN B 1 284 ? -72.487 -45.822 -52.122 1.00 19.71 284 GLN B C 1
ATOM 5759 O O . GLN B 1 284 ? -72.515 -46.336 -53.273 1.00 20.33 284 GLN B O 1
ATOM 5765 N N . ILE B 1 285 ? -71.845 -46.344 -51.078 1.00 17.78 285 ILE B N 1
ATOM 5766 C CA . ILE B 1 285 ? -71.264 -47.708 -51.071 1.00 20.20 285 ILE B CA 1
ATOM 5767 C C . ILE B 1 285 ? -72.246 -48.776 -51.567 1.00 23.05 285 ILE B C 1
ATOM 5768 O O . ILE B 1 285 ? -71.870 -49.653 -52.370 1.00 22.90 285 ILE B O 1
ATOM 5773 N N . ALA B 1 286 ? -73.490 -48.620 -51.185 1.00 21.85 286 ALA B N 1
ATOM 5774 C CA . ALA B 1 286 ? -74.590 -49.539 -51.614 1.00 21.96 286 ALA B CA 1
ATOM 5775 C C . ALA B 1 286 ? -74.563 -49.824 -53.090 1.00 25.74 286 ALA B C 1
ATOM 5776 O O . ALA B 1 286 ? -74.912 -50.962 -53.468 1.00 25.14 286 ALA B O 1
ATOM 5778 N N . GLU B 1 287 ? -74.174 -48.888 -53.924 1.00 22.08 287 GLU B N 1
ATOM 5779 C CA . GLU B 1 287 ? -74.123 -49.103 -55.352 1.00 29.80 287 GLU B CA 1
ATOM 5780 C C . GLU B 1 287 ? -73.196 -50.242 -55.811 1.00 33.05 287 GLU B C 1
ATOM 5781 O O . GLU B 1 287 ? -73.468 -50.812 -56.831 1.00 30.91 287 GLU B O 1
ATOM 5787 N N . LEU B 1 288 ? -72.157 -50.534 -55.028 1.00 27.76 288 LEU B N 1
ATOM 5788 C CA . LEU B 1 288 ? -71.146 -51.516 -55.292 1.00 30.11 288 LEU B CA 1
ATOM 5789 C C . LEU B 1 288 ? -71.427 -52.875 -54.896 1.00 34.30 288 LEU B C 1
ATOM 5790 O O . LEU B 1 288 ? -70.697 -53.744 -55.246 1.00 35.11 288 LEU B O 1
ATOM 5795 N N . VAL B 1 289 ? -72.396 -53.085 -54.050 1.00 31.94 289 VAL B N 1
ATOM 5796 C CA . VAL B 1 289 ? -72.363 -54.291 -53.307 1.00 41.75 289 VAL B CA 1
ATOM 5797 C C . VAL B 1 289 ? -72.792 -55.479 -54.142 1.00 44.52 289 VAL B C 1
ATOM 5798 O O . VAL B 1 289 ? -72.426 -56.583 -53.765 1.00 55.25 289 VAL B O 1
ATOM 5802 N N . THR B 1 290 ? -73.484 -55.200 -55.250 1.00 36.85 290 THR B N 1
ATOM 5803 C CA . THR B 1 290 ? -73.751 -56.046 -56.373 1.00 45.92 290 THR B CA 1
ATOM 5804 C C . THR B 1 290 ? -72.539 -56.445 -57.262 1.00 46.59 290 THR B C 1
ATOM 5805 O O . THR B 1 290 ? -72.553 -57.505 -57.872 1.00 44.17 290 THR B O 1
ATOM 5809 N N . ASP B 1 291 ? -71.580 -55.557 -57.475 1.00 34.52 291 ASP B N 1
ATOM 5810 C CA . ASP B 1 291 ? -70.424 -55.814 -58.385 1.00 37.88 291 ASP B CA 1
ATOM 5811 C C . ASP B 1 291 ? -69.704 -57.060 -57.931 1.00 40.61 291 ASP B C 1
ATOM 5812 O O . ASP B 1 291 ? -69.543 -57.257 -56.719 1.00 36.00 291 ASP B O 1
ATOM 5817 N N . ALA B 1 292 ? -69.314 -57.973 -58.811 1.00 50.95 292 ALA B N 1
ATOM 5818 C CA . ALA B 1 292 ? -68.722 -59.254 -58.252 1.00 56.38 292 ALA B CA 1
ATOM 5819 C C . ALA B 1 292 ? -67.304 -59.016 -57.651 1.00 48.28 292 ALA B C 1
ATOM 5820 O O . ALA B 1 292 ? -66.955 -59.710 -56.744 1.00 61.94 292 ALA B O 1
ATOM 5822 N N . ALA B 1 293 ? -66.583 -57.964 -58.055 1.00 53.19 293 ALA B N 1
ATOM 5823 C CA . ALA B 1 293 ? -65.399 -57.388 -57.313 1.00 53.44 293 ALA B CA 1
ATOM 5824 C C . ALA B 1 293 ? -65.594 -57.102 -55.729 1.00 55.15 293 ALA B C 1
ATOM 5825 O O . ALA B 1 293 ? -64.601 -56.946 -54.909 1.00 46.48 293 ALA B O 1
ATOM 5827 N N . PHE B 1 294 ? -66.871 -57.040 -55.315 1.00 34.49 294 PHE B N 1
ATOM 5828 C CA . PHE B 1 294 ? -67.293 -56.729 -53.962 1.00 30.76 294 PHE B CA 1
ATOM 5829 C C . PHE B 1 294 ? -68.221 -57.739 -53.316 1.00 26.45 294 PHE B C 1
ATOM 5830 O O . PHE B 1 294 ? -68.161 -57.984 -52.112 1.00 27.53 294 PHE B O 1
ATOM 5838 N N . ALA B 1 295 ? -69.139 -58.310 -54.111 1.00 30.78 295 ALA B N 1
ATOM 5839 C CA . ALA B 1 295 ? -70.204 -59.162 -53.560 1.00 31.51 295 ALA B CA 1
ATOM 5840 C C . ALA B 1 295 ? -69.654 -60.363 -52.919 1.00 27.26 295 ALA B C 1
ATOM 5841 O O . ALA B 1 295 ? -70.169 -60.749 -51.873 1.00 29.33 295 ALA B O 1
ATOM 5843 N N . ASP B 1 296 ? -68.604 -60.963 -53.473 1.00 29.49 296 ASP B N 1
ATOM 5844 C CA . ASP B 1 296 ? -68.062 -62.163 -52.810 1.00 32.34 296 ASP B CA 1
ATOM 5845 C C . ASP B 1 296 ? -67.111 -61.889 -51.665 1.00 33.14 296 ASP B C 1
ATOM 5846 O O . ASP B 1 296 ? -66.957 -62.722 -50.818 1.00 28.05 296 ASP B O 1
ATOM 5851 N N . LYS B 1 297 ? -66.448 -60.740 -51.657 1.00 29.58 297 LYS B N 1
ATOM 5852 C CA . LYS B 1 297 ? -65.434 -60.474 -50.624 1.00 23.79 297 LYS B CA 1
ATOM 5853 C C . LYS B 1 297 ? -65.915 -59.820 -49.340 1.00 23.95 297 LYS B C 1
ATOM 5854 O O . LYS B 1 297 ? -65.333 -59.976 -48.279 1.00 22.65 297 LYS B O 1
ATOM 5860 N N . PHE B 1 298 ? -67.007 -59.034 -49.464 1.00 23.54 298 PHE B N 1
ATOM 5861 C CA . PHE B 1 298 ? -67.516 -58.171 -48.416 1.00 24.57 298 PHE B CA 1
ATOM 5862 C C . PHE B 1 298 ? -68.988 -58.391 -48.126 1.00 24.66 298 PHE B C 1
ATOM 5863 O O . PHE B 1 298 ? -69.712 -58.872 -48.977 1.00 28.29 298 PHE B O 1
ATOM 5871 N N . THR B 1 299 ? -69.395 -58.006 -46.927 1.00 22.52 299 THR B N 1
ATOM 5872 C CA . THR B 1 299 ? -70.767 -57.942 -46.541 1.00 24.58 299 THR B CA 1
ATOM 5873 C C . THR B 1 299 ? -71.116 -56.447 -46.321 1.00 24.59 299 THR B C 1
ATOM 5874 O O . THR B 1 299 ? -70.409 -55.761 -45.551 1.00 21.51 299 THR B O 1
ATOM 5878 N N . TYR B 1 300 ? -72.270 -56.057 -46.818 1.00 22.56 300 TYR B N 1
ATOM 5879 C CA . TYR B 1 300 ? -72.856 -54.737 -46.661 1.00 19.79 300 TYR B CA 1
ATOM 5880 C C . TYR B 1 300 ? -73.879 -54.734 -45.588 1.00 23.99 300 TYR B C 1
ATOM 5881 O O . TYR B 1 300 ? -74.789 -55.592 -45.578 1.00 21.70 300 TYR B O 1
ATOM 5890 N N . LEU B 1 301 ? -73.724 -53.846 -44.594 1.00 17.96 301 LEU B N 1
ATOM 5891 C CA . LEU B 1 301 ? -74.539 -53.761 -43.456 1.00 18.02 301 LEU B CA 1
ATOM 5892 C C . LEU B 1 301 ? -75.233 -52.411 -43.355 1.00 22.95 301 LEU B C 1
ATOM 5893 O O . LEU B 1 301 ? -74.724 -51.472 -42.659 1.00 20.24 301 LEU B O 1
ATOM 5898 N N . PRO B 1 302 ? -76.387 -52.272 -44.027 1.00 21.43 302 PRO B N 1
ATOM 5899 C CA . PRO B 1 302 ? -77.027 -50.944 -43.984 1.00 18.93 302 PRO B CA 1
ATOM 5900 C C . PRO B 1 302 ? -77.490 -50.559 -42.627 1.00 21.89 302 PRO B C 1
ATOM 5901 O O . PRO B 1 302 ? -77.958 -51.364 -41.803 1.00 18.42 302 PRO B O 1
ATOM 5905 N N . GLY B 1 303 ? -77.333 -49.268 -42.291 1.00 20.58 303 GLY B N 1
ATOM 5906 C CA . GLY B 1 303 ? -77.807 -48.779 -40.987 1.00 18.71 303 GLY B CA 1
ATOM 5907 C C . GLY B 1 303 ? -76.928 -49.148 -39.855 1.00 21.05 303 GLY B C 1
ATOM 5908 O O . GLY B 1 303 ? -77.323 -48.902 -38.709 1.00 22.39 303 GLY B O 1
ATOM 5909 N N . GLN B 1 304 ? -75.771 -49.769 -40.073 1.00 18.09 304 GLN B N 1
ATOM 5910 C CA . GLN B 1 304 ? -74.976 -50.270 -38.971 1.00 19.05 304 GLN B CA 1
ATOM 5911 C C . GLN B 1 304 ? -73.556 -49.628 -39.079 1.00 18.71 304 GLN B C 1
ATOM 5912 O O . GLN B 1 304 ? -73.050 -49.456 -40.163 1.00 19.04 304 GLN B O 1
ATOM 5918 N N . ARG B 1 305 ? -72.974 -49.421 -37.922 1.00 18.48 305 ARG B N 1
ATOM 5919 C CA . ARG B 1 305 ? -71.532 -49.042 -37.824 1.00 18.72 305 ARG B CA 1
ATOM 5920 C C . ARG B 1 305 ? -70.686 -50.291 -37.791 1.00 22.05 305 ARG B C 1
ATOM 5921 O O . ARG B 1 305 ? -71.191 -51.346 -37.446 1.00 22.73 305 ARG B O 1
ATOM 5929 N N . PRO B 1 306 ? -69.375 -50.184 -37.959 1.00 20.01 306 PRO B N 1
ATOM 5930 C CA . PRO B 1 306 ? -68.643 -51.460 -38.119 1.00 20.13 306 PRO B CA 1
ATOM 5931 C C . PRO B 1 306 ? -68.289 -52.160 -36.831 1.00 19.20 306 PRO B C 1
ATOM 5932 O O . PRO B 1 306 ? -67.956 -53.372 -36.883 1.00 20.33 306 PRO B O 1
ATOM 5936 N N . TRP B 1 307 ? -68.316 -51.449 -35.720 1.00 19.22 307 TRP B N 1
ATOM 5937 C CA . TRP B 1 307 ? -67.552 -51.791 -34.517 1.00 20.10 307 TRP B CA 1
ATOM 5938 C C . TRP B 1 307 ? -67.955 -53.216 -33.956 1.00 22.13 307 TRP B C 1
ATOM 5939 O O . TRP B 1 307 ? -67.068 -53.964 -33.529 1.00 20.73 307 TRP B O 1
ATOM 5950 N N . VAL B 1 308 ? -69.243 -53.494 -33.928 1.00 22.98 308 VAL B N 1
ATOM 5951 C CA . VAL B 1 308 ? -69.710 -54.822 -33.364 1.00 22.93 308 VAL B CA 1
ATOM 5952 C C . VAL B 1 308 ? -69.657 -55.913 -34.347 1.00 24.66 308 VAL B C 1
ATOM 5953 O O . VAL B 1 308 ? -69.977 -57.060 -33.949 1.00 24.76 308 VAL B O 1
ATOM 5957 N N . HIS B 1 309 ? -69.337 -55.676 -35.624 1.00 21.18 309 HIS B N 1
ATOM 5958 C CA . HIS B 1 309 ? -69.472 -56.631 -36.662 1.00 24.50 309 HIS B CA 1
ATOM 5959 C C . HIS B 1 309 ? -68.177 -57.085 -37.238 1.00 23.90 309 HIS B C 1
ATOM 5960 O O . HIS B 1 309 ? -68.192 -57.898 -38.170 1.00 27.03 309 HIS B O 1
ATOM 5967 N N . VAL B 1 310 ? -67.050 -56.571 -36.724 1.00 24.00 310 VAL B N 1
ATOM 5968 C CA . VAL B 1 310 ? -65.757 -56.938 -37.341 1.00 22.47 310 VAL B CA 1
ATOM 5969 C C . VAL B 1 310 ? -65.060 -58.140 -36.622 1.00 24.72 310 VAL B C 1
ATOM 5970 O O . VAL B 1 310 ? -63.973 -58.530 -37.019 1.00 25.18 310 VAL B O 1
ATOM 5974 N N . GLY B 1 311 ? -65.661 -58.660 -35.585 1.00 28.67 311 GLY B N 1
ATOM 5975 C CA . GLY B 1 311 ? -65.008 -59.638 -34.772 1.00 28.45 311 GLY B CA 1
ATOM 5976 C C . GLY B 1 311 ? -63.815 -59.088 -34.036 1.00 29.57 311 GLY B C 1
ATOM 5977 O O . GLY B 1 311 ? -63.816 -57.918 -33.609 1.00 25.46 311 GLY B O 1
ATOM 5978 N N . ALA B 1 312 ? -62.841 -59.981 -33.806 1.00 25.83 312 ALA B N 1
ATOM 5979 C CA . ALA B 1 312 ? -61.618 -59.598 -33.126 1.00 24.53 312 ALA B CA 1
ATOM 5980 C C . ALA B 1 312 ? -60.913 -58.575 -33.999 1.00 20.99 312 ALA B C 1
ATOM 5981 O O . ALA B 1 312 ? -60.705 -58.800 -35.171 1.00 23.09 312 ALA B O 1
ATOM 5983 N N . VAL B 1 313 ? -60.494 -57.493 -33.396 1.00 21.46 313 VAL B N 1
ATOM 5984 C CA . VAL B 1 313 ? -59.817 -56.430 -34.140 1.00 21.69 313 VAL B CA 1
ATOM 5985 C C . VAL B 1 313 ? -58.803 -55.769 -33.217 1.00 18.65 313 VAL B C 1
ATOM 5986 O O . VAL B 1 313 ? -58.904 -55.866 -31.981 1.00 21.93 313 VAL B O 1
ATOM 5990 N N . ASP B 1 314 ? -57.816 -55.094 -33.818 1.00 20.91 314 ASP B N 1
ATOM 5991 C CA . ASP B 1 314 ? -56.658 -54.580 -33.056 1.00 19.58 314 ASP B CA 1
ATOM 5992 C C . ASP B 1 314 ? -56.636 -53.024 -32.895 1.00 18.85 314 ASP B C 1
ATOM 5993 O O . ASP B 1 314 ? -56.234 -52.498 -31.818 1.00 19.46 314 ASP B O 1
ATOM 5998 N N . VAL B 1 315 ? -57.055 -52.346 -33.956 1.00 19.40 315 VAL B N 1
ATOM 5999 C CA . VAL B 1 315 ? -57.085 -50.874 -34.023 1.00 18.43 315 VAL B CA 1
ATOM 6000 C C . VAL B 1 315 ? -58.440 -50.420 -34.575 1.00 19.34 315 VAL B C 1
ATOM 6001 O O . VAL B 1 315 ? -58.946 -51.020 -35.491 1.00 20.18 315 VAL B O 1
ATOM 6005 N N . ALA B 1 316 ? -58.994 -49.357 -34.016 1.00 18.52 316 ALA B N 1
ATOM 6006 C CA . ALA B 1 316 ? -60.190 -48.730 -34.558 1.00 17.31 316 ALA B CA 1
ATOM 6007 C C . ALA B 1 316 ? -59.882 -47.224 -34.850 1.00 18.47 316 ALA B C 1
ATOM 6008 O O . ALA B 1 316 ? -59.292 -46.554 -33.979 1.00 17.86 316 ALA B O 1
ATOM 6010 N N . LEU B 1 317 ? -60.269 -46.781 -36.044 1.00 16.39 317 LEU B N 1
ATOM 6011 C CA . LEU B 1 317 ? -60.034 -45.409 -36.554 1.00 16.40 317 LEU B CA 1
ATOM 6012 C C . LEU B 1 317 ? -61.399 -44.842 -37.013 1.00 14.48 317 LEU B C 1
ATOM 6013 O O . LEU B 1 317 ? -61.686 -44.826 -38.190 1.00 15.81 317 LEU B O 1
ATOM 6018 N N . PRO B 1 318 ? -62.203 -44.412 -36.088 1.00 15.57 318 PRO B N 1
ATOM 6019 C CA . PRO B 1 318 ? -63.436 -43.727 -36.552 1.00 16.76 318 PRO B CA 1
ATOM 6020 C C . PRO B 1 318 ? -63.058 -42.477 -37.337 1.00 18.12 318 PRO B C 1
ATOM 6021 O O . PRO B 1 318 ? -62.288 -41.644 -36.797 1.00 15.66 318 PRO B O 1
ATOM 6025 N N . SER B 1 319 ? -63.525 -42.388 -38.573 1.00 16.41 319 SER B N 1
ATOM 6026 C CA . SER B 1 319 ? -63.061 -41.358 -39.489 1.00 15.67 319 SER B CA 1
ATOM 6027 C C . SER B 1 319 ? -64.209 -40.698 -40.304 1.00 14.47 319 SER B C 1
ATOM 6028 O O . SER B 1 319 ? -63.956 -40.254 -41.465 1.00 17.04 319 SER B O 1
ATOM 6031 N N . ALA B 1 320 ? -65.421 -40.718 -39.732 1.00 15.12 320 ALA B N 1
ATOM 6032 C CA . ALA B 1 320 ? -66.615 -40.178 -40.401 1.00 15.11 320 ALA B CA 1
ATOM 6033 C C . ALA B 1 320 ? -67.106 -38.884 -39.790 1.00 14.68 320 ALA B C 1
ATOM 6034 O O . ALA B 1 320 ? -67.140 -37.863 -40.488 1.00 17.20 320 ALA B O 1
ATOM 6036 N N . THR B 1 321 ? -67.530 -38.900 -38.548 1.00 14.58 321 THR B N 1
ATOM 6037 C CA . THR B 1 321 ? -68.345 -37.849 -37.990 1.00 15.82 321 THR B CA 1
ATOM 6038 C C . THR B 1 321 ? -68.342 -37.934 -36.497 1.00 16.33 321 THR B C 1
ATOM 6039 O O . THR B 1 321 ? -67.853 -38.943 -35.930 1.00 16.31 321 THR B O 1
ATOM 6043 N N . GLN B 1 322 ? -68.907 -36.925 -35.837 1.00 14.26 322 GLN B N 1
ATOM 6044 C CA . GLN B 1 322 ? -68.881 -36.868 -34.377 1.00 15.17 322 GLN B CA 1
ATOM 6045 C C . GLN B 1 322 ? -69.842 -37.959 -33.810 1.00 17.07 322 GLN B C 1
ATOM 6046 O O . GLN B 1 322 ? -70.833 -38.318 -34.416 1.00 15.20 322 GLN B O 1
ATOM 6052 N N . ASN B 1 323 ? -69.502 -38.440 -32.606 1.00 17.05 323 ASN B N 1
ATOM 6053 C CA . ASN B 1 323 ? -70.399 -39.308 -31.815 1.00 16.76 323 ASN B CA 1
ATOM 6054 C C . ASN B 1 323 ? -70.773 -40.592 -32.584 1.00 16.79 323 ASN B C 1
ATOM 6055 O O . ASN B 1 323 ? -71.909 -41.020 -32.530 1.00 16.44 323 ASN B O 1
ATOM 6060 N N . GLU B 1 324 ? -69.810 -41.197 -33.242 1.00 16.40 324 GLU B N 1
ATOM 6061 C CA . GLU B 1 324 ? -70.006 -42.383 -34.021 1.00 16.36 324 GLU B CA 1
ATOM 6062 C C . GLU B 1 324 ? -69.447 -43.677 -33.361 1.00 17.65 324 GLU B C 1
ATOM 6063 O O . GLU B 1 324 ? -69.440 -44.747 -34.027 1.00 17.89 324 GLU B O 1
ATOM 6069 N N . VAL B 1 325 ? -69.073 -43.575 -32.094 1.00 17.24 325 VAL B N 1
ATOM 6070 C CA . VAL B 1 325 ? -68.703 -44.747 -31.277 1.00 17.04 325 VAL B CA 1
ATOM 6071 C C . VAL B 1 325 ? -69.404 -44.575 -29.994 1.00 18.02 325 VAL B C 1
ATOM 6072 O O . VAL B 1 325 ? -69.080 -43.694 -29.164 1.00 17.73 325 VAL B O 1
ATOM 6076 N N . SER B 1 326 ? -70.422 -45.404 -29.742 1.00 18.84 326 SER B N 1
ATOM 6077 C CA . SER B 1 326 ? -71.203 -45.330 -28.522 1.00 17.98 326 SER B CA 1
ATOM 6078 C C . SER B 1 326 ? -70.477 -46.094 -27.418 1.00 19.35 326 SER B C 1
ATOM 6079 O O . SER B 1 326 ? -69.468 -46.780 -27.652 1.00 17.47 326 SER B O 1
ATOM 6082 N N . GLY B 1 327 ? -70.989 -45.925 -26.201 1.00 20.93 327 GLY B N 1
ATOM 6083 C CA . GLY B 1 327 ? -70.481 -46.662 -25.059 1.00 23.11 327 GLY B CA 1
ATOM 6084 C C . GLY B 1 327 ? -70.527 -48.189 -25.289 1.00 22.75 327 GLY B C 1
ATOM 6085 O O . GLY B 1 327 ? -69.555 -48.885 -24.937 1.00 21.33 327 GLY B O 1
ATOM 6086 N N . GLU B 1 328 ? -71.663 -48.658 -25.799 1.00 22.14 328 GLU B N 1
ATOM 6087 C CA . GLU B 1 328 ? -71.812 -50.079 -26.111 1.00 23.67 328 GLU B CA 1
ATOM 6088 C C . GLU B 1 328 ? -70.834 -50.520 -27.101 1.00 20.57 328 GLU B C 1
ATOM 6089 O O . GLU B 1 328 ? -70.249 -51.574 -26.962 1.00 18.97 328 GLU B O 1
ATOM 6095 N N . GLU B 1 329 ? -70.609 -49.690 -28.142 1.00 20.16 329 GLU B N 1
ATOM 6096 C CA . GLU B 1 329 ? -69.647 -50.025 -29.158 1.00 19.26 329 GLU B CA 1
ATOM 6097 C C . GLU B 1 329 ? -68.214 -50.017 -28.589 1.00 19.61 329 GLU B C 1
ATOM 6098 O O . GLU B 1 329 ? -67.415 -50.890 -28.942 1.00 21.92 329 GLU B O 1
ATOM 6104 N N . ALA B 1 330 ? -67.913 -49.085 -27.699 1.00 20.05 330 ALA B N 1
ATOM 6105 C CA . ALA B 1 330 ? -66.602 -49.067 -26.995 1.00 19.22 330 ALA B CA 1
ATOM 6106 C C . ALA B 1 330 ? -66.395 -50.393 -26.204 1.00 19.47 330 ALA B C 1
ATOM 6107 O O . ALA B 1 330 ? -65.327 -50.974 -26.299 1.00 20.65 330 ALA B O 1
ATOM 6109 N N . GLN B 1 331 ? -67.424 -50.814 -25.484 1.00 21.71 331 GLN B N 1
ATOM 6110 C CA . GLN B 1 331 ? -67.309 -52.110 -24.720 1.00 24.96 331 GLN B CA 1
ATOM 6111 C C . GLN B 1 331 ? -67.127 -53.254 -25.651 1.00 22.01 331 GLN B C 1
ATOM 6112 O O . GLN B 1 331 ? -66.294 -54.144 -25.413 1.00 24.61 331 GLN B O 1
ATOM 6118 N N . ALA B 1 332 ? -67.772 -53.245 -26.818 1.00 23.13 332 ALA B N 1
ATOM 6119 C CA . ALA B 1 332 ? -67.551 -54.282 -27.758 1.00 23.89 332 ALA B CA 1
ATOM 6120 C C . ALA B 1 332 ? -66.181 -54.342 -28.314 1.00 24.00 332 ALA B C 1
ATOM 6121 O O . ALA B 1 332 ? -65.620 -55.421 -28.586 1.00 21.57 332 ALA B O 1
ATOM 6123 N N . LEU B 1 333 ? -65.617 -53.163 -28.641 1.00 21.60 333 LEU B N 1
ATOM 6124 C CA . LEU B 1 333 ? -64.250 -53.136 -29.106 1.00 17.46 333 LEU B CA 1
ATOM 6125 C C . LEU B 1 333 ? -63.279 -53.631 -28.041 1.00 17.83 333 LEU B C 1
ATOM 6126 O O . LEU B 1 333 ? -62.387 -54.373 -28.389 1.00 21.40 333 LEU B O 1
ATOM 6131 N N . ILE B 1 334 ? -63.512 -53.285 -26.800 1.00 18.24 334 ILE B N 1
ATOM 6132 C CA . ILE B 1 334 ? -62.677 -53.706 -25.682 1.00 20.97 334 ILE B CA 1
ATOM 6133 C C . ILE B 1 334 ? -62.744 -55.256 -25.594 1.00 22.11 334 ILE B C 1
ATOM 6134 O O . ILE B 1 334 ? -61.707 -55.905 -25.630 1.00 23.05 334 ILE B O 1
ATOM 6139 N N . ALA B 1 335 ? -63.975 -55.780 -25.645 1.00 24.75 335 ALA B N 1
ATOM 6140 C CA . ALA B 1 335 ? -64.172 -57.250 -25.626 1.00 24.83 335 ALA B CA 1
ATOM 6141 C C . ALA B 1 335 ? -63.576 -57.922 -26.810 1.00 27.53 335 ALA B C 1
ATOM 6142 O O . ALA B 1 335 ? -63.118 -59.097 -26.719 1.00 27.62 335 ALA B O 1
ATOM 6144 N N . ALA B 1 336 ? -63.571 -57.269 -27.954 1.00 24.48 336 ALA B N 1
ATOM 6145 C CA . ALA B 1 336 ? -62.916 -57.814 -29.116 1.00 23.38 336 ALA B CA 1
ATOM 6146 C C . ALA B 1 336 ? -61.380 -57.753 -29.150 1.00 20.58 336 ALA B C 1
ATOM 6147 O O . ALA B 1 336 ? -60.767 -58.106 -30.186 1.00 24.34 336 ALA B O 1
ATOM 6149 N N . GLY B 1 337 ? -60.760 -57.272 -28.075 1.00 22.46 337 GLY B N 1
ATOM 6150 C CA . GLY B 1 337 ? -59.268 -57.301 -28.014 1.00 21.40 337 GLY B CA 1
ATOM 6151 C C . GLY B 1 337 ? -58.652 -56.034 -28.619 1.00 23.52 337 GLY B C 1
ATOM 6152 O O . GLY B 1 337 ? -57.442 -55.977 -28.892 1.00 23.55 337 GLY B O 1
ATOM 6153 N N . CYS B 1 338 ? -59.491 -55.034 -28.904 1.00 22.64 338 CYS B N 1
ATOM 6154 C CA . CYS B 1 338 ? -58.991 -53.755 -29.557 1.00 21.27 338 CYS B CA 1
ATOM 6155 C C . CYS B 1 338 ? -58.061 -53.118 -28.584 1.00 18.22 338 CYS B C 1
ATOM 6156 O O . CYS B 1 338 ? -58.416 -52.933 -27.417 1.00 19.36 338 CYS B O 1
ATOM 6159 N N . LYS B 1 339 ? -56.887 -52.712 -29.033 1.00 19.98 339 LYS B N 1
ATOM 6160 C CA . LYS B 1 339 ? -55.945 -52.052 -28.070 1.00 20.55 339 LYS B CA 1
ATOM 6161 C C . LYS B 1 339 ? -55.588 -50.589 -28.425 1.00 19.72 339 LYS B C 1
ATOM 6162 O O . LYS B 1 339 ? -54.911 -49.923 -27.604 1.00 18.28 339 LYS B O 1
ATOM 6168 N N . PHE B 1 340 ? -56.087 -50.120 -29.559 1.00 18.22 340 PHE B N 1
ATOM 6169 C CA . PHE B 1 340 ? -55.768 -48.706 -29.976 1.00 18.50 340 PHE B CA 1
ATOM 6170 C C . PHE B 1 340 ? -56.994 -48.125 -30.660 1.00 19.65 340 PHE B C 1
ATOM 6171 O O . PHE B 1 340 ? -57.501 -48.764 -31.587 1.00 19.21 340 PHE B O 1
ATOM 6179 N N . ILE B 1 341 ? -57.434 -46.925 -30.231 1.00 18.74 341 ILE B N 1
ATOM 6180 C CA . ILE B 1 341 ? -58.520 -46.255 -30.958 1.00 17.17 341 ILE B CA 1
ATOM 6181 C C . ILE B 1 341 ? -58.141 -44.749 -30.990 1.00 17.24 341 ILE B C 1
ATOM 6182 O O . ILE B 1 341 ? -57.829 -44.181 -29.942 1.00 18.33 341 ILE B O 1
ATOM 6187 N N . ALA B 1 342 ? -58.042 -44.238 -32.190 1.00 17.05 342 ALA B N 1
ATOM 6188 C CA . ALA B 1 342 ? -57.748 -42.787 -32.404 1.00 15.76 342 ALA B CA 1
ATOM 6189 C C . ALA B 1 342 ? -58.892 -42.218 -33.254 1.00 17.06 342 ALA B C 1
ATOM 6190 O O . ALA B 1 342 ? -59.346 -42.812 -34.242 1.00 17.00 342 ALA B O 1
ATOM 6192 N N . GLU B 1 343 ? -59.295 -41.008 -32.885 1.00 17.23 343 GLU B N 1
ATOM 6193 C CA . GLU B 1 343 ? -60.266 -40.253 -33.684 1.00 16.72 343 GLU B CA 1
ATOM 6194 C C . GLU B 1 343 ? -59.718 -39.643 -34.917 1.00 17.23 343 GLU B C 1
ATOM 6195 O O . GLU B 1 343 ? -58.958 -38.634 -34.892 1.00 16.42 343 GLU B O 1
ATOM 6201 N N . GLY B 1 344 ? -60.065 -40.200 -36.069 1.00 16.35 344 GLY B N 1
ATOM 6202 C CA . GLY B 1 344 ? -59.829 -39.518 -37.352 1.00 14.31 344 GLY B CA 1
ATOM 6203 C C . GLY B 1 344 ? -60.920 -38.411 -37.419 1.00 15.50 344 GLY B C 1
ATOM 6204 O O . GLY B 1 344 ? -60.646 -37.284 -37.902 1.00 16.28 344 GLY B O 1
ATOM 6205 N N . SER B 1 345 ? -62.138 -38.713 -36.958 1.00 15.09 345 SER B N 1
ATOM 6206 C CA . SER B 1 345 ? -63.203 -37.754 -36.956 1.00 14.40 345 SER B CA 1
ATOM 6207 C C . SER B 1 345 ? -63.167 -36.899 -35.710 1.00 15.11 345 SER B C 1
ATOM 6208 O O . SER B 1 345 ? -62.890 -37.357 -34.597 1.00 16.32 345 SER B O 1
ATOM 6211 N N . ASN B 1 346 ? -63.528 -35.594 -35.873 1.00 13.67 346 ASN B N 1
ATOM 6212 C CA . ASN B 1 346 ? -63.627 -34.760 -34.727 1.00 13.50 346 ASN B CA 1
ATOM 6213 C C . ASN B 1 346 ? -64.707 -35.226 -33.758 1.00 15.06 346 ASN B C 1
ATOM 6214 O O . ASN B 1 346 ? -65.875 -35.473 -34.174 1.00 16.29 346 ASN B O 1
ATOM 6219 N N . MET B 1 347 ? -64.341 -35.279 -32.472 1.00 13.32 347 MET B N 1
ATOM 6220 C CA . MET B 1 347 ? -65.233 -35.786 -31.380 1.00 15.32 347 MET B CA 1
ATOM 6221 C C . MET B 1 347 ? -65.888 -37.132 -31.776 1.00 15.70 347 MET B C 1
ATOM 6222 O O . MET B 1 347 ? -67.114 -37.358 -31.533 1.00 15.74 347 MET B O 1
ATOM 6227 N N . GLY B 1 348 ? -65.147 -37.989 -32.441 1.00 16.67 348 GLY B N 1
ATOM 6228 C CA . GLY B 1 348 ? -65.640 -39.297 -32.943 1.00 17.35 348 GLY B CA 1
ATOM 6229 C C . GLY B 1 348 ? -66.296 -40.196 -31.892 1.00 18.49 348 GLY B C 1
ATOM 6230 O O . GLY B 1 348 ? -67.308 -40.836 -32.135 1.00 16.36 348 GLY B O 1
ATOM 6231 N N . CYS B 1 349 ? -65.750 -40.179 -30.676 1.00 17.61 349 CYS B N 1
ATOM 6232 C CA . CYS B 1 349 ? -66.274 -40.992 -29.591 1.00 17.73 349 CYS B CA 1
ATOM 6233 C C . CYS B 1 349 ? -67.220 -40.246 -28.714 1.00 18.53 349 CYS B C 1
ATOM 6234 O O . CYS B 1 349 ? -66.983 -39.109 -28.283 1.00 17.85 349 CYS B O 1
ATOM 6237 N N . THR B 1 350 ? -68.354 -40.889 -28.359 1.00 17.18 350 THR B N 1
ATOM 6238 C CA . THR B 1 350 ? -69.216 -40.353 -27.336 1.00 15.06 350 THR B CA 1
ATOM 6239 C C . THR B 1 350 ? -68.494 -40.282 -26.005 1.00 16.19 350 THR B C 1
ATOM 6240 O O . THR B 1 350 ? -67.509 -40.948 -25.784 1.00 17.64 350 THR B O 1
ATOM 6244 N N . GLN B 1 351 ? -69.029 -39.502 -25.110 1.00 17.71 351 GLN B N 1
ATOM 6245 C CA . GLN B 1 351 ? -68.462 -39.378 -23.774 1.00 17.99 351 GLN B CA 1
ATOM 6246 C C . GLN B 1 351 ? -68.449 -40.783 -23.121 1.00 20.48 351 GLN B C 1
ATOM 6247 O O . GLN B 1 351 ? -67.491 -41.103 -22.439 1.00 17.85 351 GLN B O 1
ATOM 6253 N N . ALA B 1 352 ? -69.523 -41.551 -23.279 1.00 18.40 352 ALA B N 1
ATOM 6254 C CA . ALA B 1 352 ? -69.564 -42.920 -22.659 1.00 21.26 352 ALA B CA 1
ATOM 6255 C C . ALA B 1 352 ? -68.439 -43.786 -23.207 1.00 20.12 352 ALA B C 1
ATOM 6256 O O . ALA B 1 352 ? -67.826 -44.571 -22.463 1.00 21.24 352 ALA B O 1
ATOM 6258 N N . ALA B 1 353 ? -68.147 -43.685 -24.511 1.00 19.91 353 ALA B N 1
ATOM 6259 C CA . ALA B 1 353 ? -67.062 -44.389 -25.071 1.00 17.38 353 ALA B CA 1
ATOM 6260 C C . ALA B 1 353 ? -65.691 -44.018 -24.469 1.00 18.36 353 ALA B C 1
ATOM 6261 O O . ALA B 1 353 ? -64.881 -44.903 -24.087 1.00 19.08 353 ALA B O 1
ATOM 6263 N N . ILE B 1 354 ? -65.461 -42.712 -24.380 1.00 18.46 354 ILE B N 1
ATOM 6264 C CA . ILE B 1 354 ? -64.240 -42.228 -23.820 1.00 18.19 354 ILE B CA 1
ATOM 6265 C C . ILE B 1 354 ? -64.105 -42.689 -22.390 1.00 19.32 354 ILE B C 1
ATOM 6266 O O . ILE B 1 354 ? -63.029 -43.167 -22.002 1.00 19.18 354 ILE B O 1
ATOM 6271 N N . ASP B 1 355 ? -65.159 -42.561 -21.608 1.00 19.51 355 ASP B N 1
ATOM 6272 C CA . ASP B 1 355 ? -65.118 -42.955 -20.221 1.00 20.25 355 ASP B CA 1
ATOM 6273 C C . ASP B 1 355 ? -64.761 -44.478 -20.110 1.00 21.94 355 ASP B C 1
ATOM 6274 O O . ASP B 1 355 ? -63.941 -44.866 -19.252 1.00 23.49 355 ASP B O 1
ATOM 6279 N N . ALA B 1 356 ? -65.299 -45.303 -20.975 1.00 22.70 356 ALA B N 1
ATOM 6280 C CA . ALA B 1 356 ? -64.934 -46.739 -21.004 1.00 22.65 356 ALA B CA 1
ATOM 6281 C C . ALA B 1 356 ? -63.478 -46.943 -21.338 1.00 22.27 356 ALA B C 1
ATOM 6282 O O . ALA B 1 356 ? -62.818 -47.748 -20.697 1.00 23.40 356 ALA B O 1
ATOM 6284 N N . PHE B 1 357 ? -62.960 -46.291 -22.381 1.00 20.33 357 PHE B N 1
ATOM 6285 C CA . PHE B 1 357 ? -61.567 -46.466 -22.735 1.00 19.26 357 PHE B CA 1
ATOM 6286 C C . PHE B 1 357 ? -60.595 -46.004 -21.655 1.00 18.95 357 PHE B C 1
ATOM 6287 O O . PHE B 1 357 ? -59.550 -46.645 -21.456 1.00 19.28 357 PHE B O 1
ATOM 6295 N N . GLU B 1 358 ? -60.909 -44.878 -21.007 1.00 19.59 358 GLU B N 1
ATOM 6296 C CA . GLU B 1 358 ? -60.024 -44.314 -20.004 1.00 20.73 358 GLU B CA 1
ATOM 6297 C C . GLU B 1 358 ? -60.096 -45.178 -18.708 1.00 24.32 358 GLU B C 1
ATOM 6298 O O . GLU B 1 358 ? -59.053 -45.369 -18.053 1.00 21.21 358 GLU B O 1
ATOM 6304 N N . ALA B 1 359 ? -61.293 -45.641 -18.356 1.00 22.66 359 ALA B N 1
ATOM 6305 C CA . ALA B 1 359 ? -61.402 -46.593 -17.195 1.00 22.19 359 ALA B CA 1
ATOM 6306 C C . ALA B 1 359 ? -60.580 -47.854 -17.488 1.00 23.59 359 ALA B C 1
ATOM 6307 O O . ALA B 1 359 ? -59.882 -48.338 -16.615 1.00 25.05 359 ALA B O 1
ATOM 6309 N N . HIS B 1 360 ? -60.562 -48.315 -18.721 1.00 21.84 360 HIS B N 1
ATOM 6310 C CA . HIS B 1 360 ? -59.868 -49.522 -19.094 1.00 22.59 360 HIS B CA 1
ATOM 6311 C C . HIS B 1 360 ? -58.346 -49.285 -18.992 1.00 28.85 360 HIS B C 1
ATOM 6312 O O . HIS B 1 360 ? -57.561 -50.149 -18.493 1.00 22.07 360 HIS B O 1
ATOM 6319 N N . ARG B 1 361 ? -57.903 -48.117 -19.515 1.00 22.53 361 ARG B N 1
ATOM 6320 C CA . ARG B 1 361 ? -56.525 -47.705 -19.383 1.00 21.37 361 ARG B CA 1
ATOM 6321 C C . ARG B 1 361 ? -56.113 -47.700 -17.911 1.00 19.10 361 ARG B C 1
ATOM 6322 O O . ARG B 1 361 ? -54.976 -48.098 -17.608 1.00 23.90 361 ARG B O 1
ATOM 6330 N N . GLU B 1 362 ? -56.951 -47.159 -17.048 1.00 20.52 362 GLU B N 1
ATOM 6331 C CA . GLU B 1 362 ? -56.568 -47.023 -15.642 1.00 24.89 362 GLU B CA 1
ATOM 6332 C C . GLU B 1 362 ? -56.565 -48.379 -14.881 1.00 29.21 362 GLU B C 1
ATOM 6333 O O . GLU B 1 362 ? -55.889 -48.476 -13.900 1.00 25.11 362 GLU B O 1
ATOM 6339 N N . ALA B 1 363 ? -57.261 -49.364 -15.422 1.00 28.33 363 ALA B N 1
ATOM 6340 C CA . ALA B 1 363 ? -57.407 -50.701 -14.765 1.00 29.14 363 ALA B CA 1
ATOM 6341 C C . ALA B 1 363 ? -56.448 -51.720 -15.333 1.00 29.79 363 ALA B C 1
ATOM 6342 O O . ALA B 1 363 ? -56.375 -52.801 -14.827 1.00 30.40 363 ALA B O 1
ATOM 6344 N N . ASN B 1 364 ? -55.760 -51.454 -16.430 1.00 26.19 364 ASN B N 1
ATOM 6345 C CA . ASN B 1 364 ? -55.003 -52.465 -17.141 1.00 25.12 364 ASN B CA 1
ATOM 6346 C C . ASN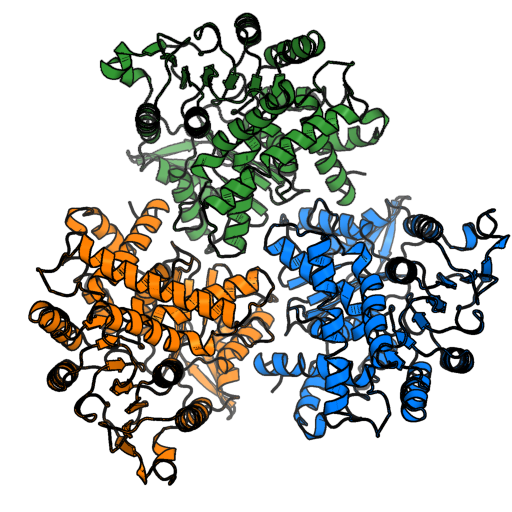 B 1 364 ? -53.637 -51.955 -17.488 1.00 29.54 364 ASN B C 1
ATOM 6347 O O . ASN B 1 364 ? -53.485 -51.008 -18.244 1.00 26.45 364 ASN B O 1
ATOM 6352 N N . LYS B 1 365 ? -52.601 -52.592 -16.945 1.00 27.74 365 LYS B N 1
ATOM 6353 C CA . LYS B 1 365 ? -51.269 -52.106 -17.224 1.00 26.64 365 LYS B CA 1
ATOM 6354 C C . LYS B 1 365 ? -50.801 -52.255 -18.611 1.00 26.58 365 LYS B C 1
ATOM 6355 O O . LYS B 1 365 ? -50.979 -53.278 -19.264 1.00 27.16 365 LYS B O 1
ATOM 6361 N N . GLY B 1 366 ? -50.038 -51.248 -19.052 1.00 26.14 366 GLY B N 1
ATOM 6362 C CA . GLY B 1 366 ? -49.307 -51.312 -20.308 1.00 24.63 366 GLY B CA 1
ATOM 6363 C C . GLY B 1 366 ? -50.119 -51.745 -21.500 1.00 25.26 366 GLY B C 1
ATOM 6364 O O . GLY B 1 366 ? -51.235 -51.216 -21.738 1.00 25.84 366 GLY B O 1
ATOM 6365 N N . ALA B 1 367 ? -49.566 -52.712 -22.240 1.00 24.32 367 ALA B N 1
ATOM 6366 C CA . ALA B 1 367 ? -50.153 -53.185 -23.463 1.00 24.56 367 ALA B CA 1
ATOM 6367 C C . ALA B 1 367 ? -51.457 -53.923 -23.342 1.00 23.55 367 ALA B C 1
ATOM 6368 O O . ALA B 1 367 ? -52.118 -54.209 -24.349 1.00 23.80 367 ALA B O 1
ATOM 6370 N N . ALA B 1 368 ? -51.877 -54.173 -22.119 1.00 24.61 368 ALA B N 1
ATOM 6371 C CA . ALA B 1 368 ? -53.157 -54.813 -21.834 1.00 28.89 368 ALA B CA 1
ATOM 6372 C C . ALA B 1 368 ? -54.312 -53.827 -22.014 1.00 26.12 368 ALA B C 1
ATOM 6373 O O . ALA B 1 368 ? -55.488 -54.231 -22.120 1.00 24.45 368 ALA B O 1
ATOM 6375 N N . ALA B 1 369 ? -54.003 -52.524 -21.897 1.00 24.34 369 ALA B N 1
ATOM 6376 C CA . ALA B 1 369 ? -55.045 -51.476 -21.956 1.00 22.93 369 ALA B CA 1
ATOM 6377 C C . ALA B 1 369 ? -55.378 -51.141 -23.423 1.00 20.48 369 ALA B C 1
ATOM 6378 O O . ALA B 1 369 ? -54.513 -51.226 -24.298 1.00 22.74 369 ALA B O 1
ATOM 6380 N N . ILE B 1 370 ? -56.619 -50.721 -23.646 1.00 21.73 370 ILE B N 1
ATOM 6381 C CA . ILE B 1 370 ? -56.999 -50.037 -24.904 1.00 22.44 370 ILE B CA 1
ATOM 6382 C C . ILE B 1 370 ? -56.597 -48.531 -24.681 1.00 18.80 370 ILE B C 1
ATOM 6383 O O . ILE B 1 370 ? -56.875 -47.968 -23.673 1.00 20.69 370 ILE B O 1
ATOM 6388 N N . TRP B 1 371 ? -55.872 -47.991 -25.618 1.00 18.69 371 TRP B N 1
ATOM 6389 C CA . TRP B 1 371 ? -55.374 -46.595 -25.529 1.00 17.33 371 TRP B CA 1
ATOM 6390 C C . TRP B 1 371 ? -56.149 -45.738 -26.544 1.00 15.55 371 TRP B C 1
ATOM 6391 O O . TRP B 1 371 ? -56.076 -46.059 -27.758 1.00 17.49 371 TRP B O 1
ATOM 6402 N N . TYR B 1 372 ? -56.826 -44.723 -25.992 1.00 18.29 372 TYR B N 1
ATOM 6403 C CA . TYR B 1 372 ? -57.655 -43.753 -26.766 1.00 19.00 372 TYR B CA 1
ATOM 6404 C C . TYR B 1 372 ? -56.877 -42.441 -27.015 1.00 16.66 372 TYR B C 1
ATOM 6405 O O . TYR B 1 372 ? -56.253 -41.925 -26.087 1.00 16.19 372 TYR B O 1
ATOM 6414 N N . ALA B 1 373 ? -56.871 -41.973 -28.260 1.00 17.88 373 ALA B N 1
ATOM 6415 C CA . ALA B 1 373 ? -56.343 -40.664 -28.568 1.00 17.41 373 ALA B CA 1
ATOM 6416 C C . ALA B 1 373 ? -57.465 -39.801 -29.170 1.00 18.11 373 ALA B C 1
ATOM 6417 O O . ALA B 1 373 ? -58.174 -40.261 -30.088 1.00 16.92 373 ALA B O 1
ATOM 6419 N N . PRO B 1 374 ? -57.529 -38.539 -28.762 1.00 17.97 374 PRO B N 1
ATOM 6420 C CA . PRO B 1 374 ? -58.581 -37.575 -29.208 1.00 17.35 374 PRO B CA 1
ATOM 6421 C C . PRO B 1 374 ? -58.261 -37.015 -30.588 1.00 18.44 374 PRO B C 1
ATOM 6422 O O . PRO B 1 374 ? -57.114 -36.971 -31.025 1.00 15.72 374 PRO B O 1
ATOM 6426 N N . GLY B 1 375 ? -59.315 -36.581 -31.292 1.00 15.62 375 GLY B N 1
ATOM 6427 C CA . GLY B 1 375 ? -59.104 -35.987 -32.580 1.00 17.53 375 GLY B CA 1
ATOM 6428 C C . GLY B 1 375 ? -58.179 -34.789 -32.643 1.00 15.19 375 GLY B C 1
ATOM 6429 O O . GLY B 1 375 ? -57.522 -34.613 -33.672 1.00 15.80 375 GLY B O 1
ATOM 6430 N N . LYS B 1 376 ? -58.188 -33.975 -31.656 1.00 14.56 376 LYS B N 1
ATOM 6431 C CA . LYS B 1 376 ? -57.272 -32.782 -31.691 1.00 13.96 376 LYS B CA 1
ATOM 6432 C C . LYS B 1 376 ? -55.829 -33.199 -31.809 1.00 15.58 376 LYS B C 1
ATOM 6433 O O . LYS B 1 376 ? -54.990 -32.455 -32.257 1.00 15.54 376 LYS B O 1
ATOM 6439 N N . ALA B 1 377 ? -55.472 -34.413 -31.413 1.00 14.64 377 ALA B N 1
ATOM 6440 C CA . ALA B 1 377 ? -54.103 -34.928 -31.581 1.00 14.04 377 ALA B CA 1
ATOM 6441 C C . ALA B 1 377 ? -53.984 -35.673 -32.869 1.00 14.48 377 ALA B C 1
ATOM 6442 O O . ALA B 1 377 ? -53.123 -35.366 -33.715 1.00 14.96 377 ALA B O 1
ATOM 6444 N N . ALA B 1 378 ? -54.884 -36.669 -33.104 1.00 14.62 378 ALA B N 1
ATOM 6445 C CA . ALA B 1 378 ? -54.704 -37.575 -34.225 1.00 15.13 378 ALA B CA 1
ATOM 6446 C C . ALA B 1 378 ? -55.007 -36.995 -35.620 1.00 13.69 378 ALA B C 1
ATOM 6447 O O . ALA B 1 378 ? -54.388 -37.383 -36.602 1.00 15.39 378 ALA B O 1
ATOM 6449 N N . ASN B 1 379 ? -55.948 -36.044 -35.679 1.00 14.87 379 ASN B N 1
ATOM 6450 C CA . ASN B 1 379 ? -56.467 -35.471 -36.918 1.00 16.93 379 ASN B CA 1
ATOM 6451 C C . ASN B 1 379 ? -55.611 -34.187 -37.301 1.00 15.35 379 ASN B C 1
ATOM 6452 O O . ASN B 1 379 ? -55.782 -33.660 -38.391 1.00 15.56 379 ASN B O 1
ATOM 6457 N N . ALA B 1 380 ? -54.610 -33.827 -36.470 1.00 15.02 380 ALA B N 1
ATOM 6458 C CA . ALA B 1 380 ? -53.879 -32.568 -36.630 1.00 14.86 380 ALA B CA 1
ATOM 6459 C C . ALA B 1 380 ? -53.018 -32.503 -37.852 1.00 17.18 380 ALA B C 1
ATOM 6460 O O . ALA B 1 380 ? -52.577 -31.416 -38.213 1.00 16.46 380 ALA B O 1
ATOM 6462 N N . GLY B 1 381 ? -52.735 -33.631 -38.511 1.00 15.96 381 GLY B N 1
ATOM 6463 C CA . GLY B 1 381 ? -51.867 -33.590 -39.695 1.00 15.51 381 GLY B CA 1
ATOM 6464 C C . GLY B 1 381 ? -52.460 -32.854 -40.857 1.00 14.72 381 GLY B C 1
ATOM 6465 O O . GLY B 1 381 ? -51.732 -32.331 -41.704 1.00 14.82 381 GLY B O 1
ATOM 6466 N N . GLY B 1 382 ? -53.787 -32.847 -40.972 1.00 14.83 382 GLY B N 1
ATOM 6467 C CA . GLY B 1 382 ? -54.434 -32.189 -42.117 1.00 15.21 382 GLY B CA 1
ATOM 6468 C C . GLY B 1 382 ? -54.198 -30.643 -42.014 1.00 14.60 382 GLY B C 1
ATOM 6469 O O . GLY B 1 382 ? -53.639 -30.054 -42.927 1.00 15.16 382 GLY B O 1
ATOM 6470 N N . VAL B 1 383 ? -54.605 -30.095 -40.913 1.00 14.22 383 VAL B N 1
ATOM 6471 C CA . VAL B 1 383 ? -54.394 -28.666 -40.706 1.00 13.31 383 VAL B CA 1
ATOM 6472 C C . VAL B 1 383 ? -52.912 -28.309 -40.704 1.00 13.72 383 VAL B C 1
ATOM 6473 O O . VAL B 1 383 ? -52.530 -27.231 -41.189 1.00 13.15 383 VAL B O 1
ATOM 6477 N N . ALA B 1 384 ? -52.089 -29.214 -40.191 1.00 13.48 384 ALA B N 1
ATOM 6478 C CA . ALA B 1 384 ? -50.643 -28.959 -40.236 1.00 13.70 384 ALA B CA 1
ATOM 6479 C C . ALA B 1 384 ? -50.196 -28.799 -41.656 1.00 15.48 384 ALA B C 1
ATOM 6480 O O . ALA B 1 384 ? -49.486 -27.862 -42.015 1.00 14.27 384 ALA B O 1
ATOM 6482 N N . VAL B 1 385 ? -50.576 -29.722 -42.530 1.00 13.20 385 VAL B N 1
ATOM 6483 C CA . VAL B 1 385 ? -50.165 -29.576 -43.941 1.00 14.20 385 VAL B CA 1
ATOM 6484 C C . VAL B 1 385 ? -50.804 -28.318 -44.606 1.00 15.36 385 VAL B C 1
ATOM 6485 O O . VAL B 1 385 ? -50.175 -27.679 -45.419 1.00 15.33 385 VAL B O 1
ATOM 6489 N N . SER B 1 386 ? -52.040 -27.954 -44.199 1.00 14.11 386 SER B N 1
ATOM 6490 C CA . SER B 1 386 ? -52.564 -26.669 -44.674 1.00 13.51 386 SER B CA 1
ATOM 6491 C C . SER B 1 386 ? -51.671 -25.530 -44.205 1.00 14.11 386 SER B C 1
ATOM 6492 O O . SER B 1 386 ? -51.482 -24.624 -44.990 1.00 14.81 386 SER B O 1
ATOM 6495 N N . GLY B 1 387 ? -51.131 -25.565 -42.967 1.00 13.89 387 GLY B N 1
ATOM 6496 C CA . GLY B 1 387 ? -50.210 -24.463 -42.567 1.00 14.12 387 GLY B CA 1
ATOM 6497 C C . GLY B 1 387 ? -48.975 -24.428 -43.444 1.00 13.79 387 GLY B C 1
ATOM 6498 O O . GLY B 1 387 ? -48.421 -23.400 -43.758 1.00 13.97 387 GLY B O 1
ATOM 6499 N N . LEU B 1 388 ? -48.523 -25.649 -43.888 1.00 13.51 388 LEU B N 1
ATOM 6500 C CA . LEU B 1 388 ? -47.462 -25.735 -44.836 1.00 13.65 388 LEU B CA 1
ATOM 6501 C C . LEU B 1 388 ? -47.808 -25.256 -46.234 1.00 14.31 388 LEU B C 1
ATOM 6502 O O . LEU B 1 388 ? -46.934 -24.728 -46.962 1.00 15.22 388 LEU B O 1
ATOM 6507 N N . GLU B 1 389 ? -49.048 -25.461 -46.674 1.00 13.27 389 GLU B N 1
ATOM 6508 C CA . GLU B 1 389 ? -49.541 -24.922 -47.956 1.00 12.06 389 GLU B CA 1
ATOM 6509 C C . GLU B 1 389 ? -49.494 -23.371 -47.846 1.00 12.40 389 GLU B C 1
ATOM 6510 O O . GLU B 1 389 ? -49.054 -22.660 -48.786 1.00 13.65 389 GLU B O 1
ATOM 6516 N N . MET B 1 390 ? -49.890 -22.828 -46.677 1.00 13.44 390 MET B N 1
ATOM 6517 C CA . MET B 1 390 ? -49.813 -21.366 -46.456 1.00 14.12 390 MET B CA 1
ATOM 6518 C C . MET B 1 390 ? -48.340 -20.896 -46.550 1.00 14.29 390 MET B C 1
ATOM 6519 O O . MET B 1 390 ? -48.058 -19.842 -47.138 1.00 12.76 390 MET B O 1
ATOM 6524 N N . ALA B 1 391 ? -47.462 -21.667 -45.941 1.00 12.47 391 ALA B N 1
ATOM 6525 C CA . ALA B 1 391 ? -46.002 -21.383 -45.948 1.00 13.32 391 ALA B CA 1
ATOM 6526 C C . ALA B 1 391 ? -45.496 -21.354 -47.406 1.00 14.09 391 ALA B C 1
ATOM 6527 O O . ALA B 1 391 ? -44.712 -20.444 -47.815 1.00 14.00 391 ALA B O 1
ATOM 6529 N N . GLN B 1 392 ? -45.898 -22.342 -48.163 1.00 14.04 392 GLN B N 1
ATOM 6530 C CA . GLN B 1 392 ? -45.483 -22.413 -49.571 1.00 14.93 392 GLN B CA 1
ATOM 6531 C C . GLN B 1 392 ? -46.016 -21.224 -50.396 1.00 14.05 392 GLN B C 1
ATOM 6532 O O . GLN B 1 392 ? -45.303 -20.526 -51.142 1.00 14.81 392 GLN B O 1
ATOM 6538 N N . ASN B 1 393 ? -47.302 -20.923 -50.145 1.00 13.39 393 ASN B N 1
ATOM 6539 C CA . ASN B 1 393 ? -47.880 -19.777 -50.867 1.00 14.96 393 ASN B CA 1
ATOM 6540 C C . ASN B 1 393 ? -47.182 -18.450 -50.526 1.00 15.57 393 ASN B C 1
ATOM 6541 O O . ASN B 1 393 ? -46.919 -17.647 -51.427 1.00 14.53 393 ASN B O 1
ATOM 6546 N N . SER B 1 394 ? -46.864 -18.261 -49.252 1.00 14.92 394 SER B N 1
ATOM 6547 C CA . SER B 1 394 ? -46.114 -17.070 -48.821 1.00 16.13 394 SER B CA 1
ATOM 6548 C C . SER B 1 394 ? -44.731 -17.015 -49.346 1.00 18.73 394 SER B C 1
ATOM 6549 O O . SER B 1 394 ? -44.226 -15.915 -49.633 1.00 19.36 394 SER B O 1
ATOM 6552 N N . ALA B 1 395 ? -44.079 -18.166 -49.539 1.00 14.48 395 ALA B N 1
ATOM 6553 C CA . ALA B 1 395 ? -42.759 -18.186 -50.137 1.00 14.14 395 ALA B CA 1
ATOM 6554 C C . ALA B 1 395 ? -42.807 -18.080 -51.703 1.00 14.06 395 ALA B C 1
ATOM 6555 O O . ALA B 1 395 ? -41.789 -17.842 -52.384 1.00 16.11 395 ALA B O 1
ATOM 6557 N N . ARG B 1 396 ? -43.985 -18.288 -52.264 1.00 14.79 396 ARG B N 1
ATOM 6558 C CA . ARG B 1 396 ? -44.231 -18.304 -53.732 1.00 16.03 396 ARG B CA 1
ATOM 6559 C C . ARG B 1 396 ? -43.523 -19.420 -54.442 1.00 17.10 396 ARG B C 1
ATOM 6560 O O . ARG B 1 396 ? -43.136 -19.275 -55.609 1.00 17.79 396 ARG B O 1
ATOM 6568 N N . LEU B 1 397 ? -43.379 -20.529 -53.720 1.00 16.15 397 LEU B N 1
ATOM 6569 C CA . LEU B 1 397 ? -42.682 -21.721 -54.203 1.00 17.98 397 LEU B CA 1
ATOM 6570 C C . LEU B 1 397 ? -43.505 -22.965 -53.804 1.00 19.23 397 LEU B C 1
ATOM 6571 O O . LEU B 1 397 ? -44.423 -22.885 -52.957 1.00 18.24 397 LEU B O 1
ATOM 6576 N N . SER B 1 398 ? -43.194 -24.107 -54.442 1.00 16.23 398 SER B N 1
ATOM 6577 C CA . SER B 1 398 ? -43.869 -25.360 -54.147 1.00 17.24 398 SER B CA 1
ATOM 6578 C C . SER B 1 398 ? -42.852 -26.414 -53.701 1.00 18.84 398 SER B C 1
ATOM 6579 O O . SER B 1 398 ? -41.807 -26.535 -54.348 1.00 19.63 398 SER B O 1
ATOM 6582 N N . TRP B 1 399 ? -43.133 -27.109 -52.596 1.00 16.56 399 TRP B N 1
ATOM 6583 C CA . TRP B 1 399 ? -42.210 -28.088 -52.027 1.00 16.35 399 TRP B CA 1
ATOM 6584 C C . TRP B 1 399 ? -42.489 -29.474 -52.636 1.00 18.44 399 TRP B C 1
ATOM 6585 O O . TRP B 1 399 ? -43.560 -29.700 -53.235 1.00 18.25 399 TRP B O 1
ATOM 6596 N N . THR B 1 400 ? -41.538 -30.382 -52.464 1.00 17.70 400 THR B N 1
ATOM 6597 C CA . THR B 1 400 ? -41.714 -31.768 -52.924 1.00 17.98 400 THR B CA 1
ATOM 6598 C C . THR B 1 400 ? -42.592 -32.546 -51.991 1.00 18.43 400 THR B C 1
ATOM 6599 O O . THR B 1 400 ? -42.782 -32.194 -50.824 1.00 16.06 400 THR B O 1
ATOM 6603 N N . ALA B 1 401 ? -43.161 -33.648 -52.505 1.00 18.09 401 ALA B N 1
ATOM 6604 C CA . ALA B 1 401 ? -43.941 -34.547 -51.631 1.00 18.15 401 ALA B CA 1
ATOM 6605 C C . ALA B 1 401 ? -43.145 -35.060 -50.452 1.00 17.29 401 ALA B C 1
ATOM 6606 O O . ALA B 1 401 ? -43.602 -35.113 -49.299 1.00 18.03 401 ALA B O 1
ATOM 6608 N N . GLU B 1 402 ? -41.868 -35.400 -50.695 1.00 20.10 402 GLU B N 1
ATOM 6609 C CA . GLU B 1 402 ? -41.028 -35.942 -49.647 1.00 20.64 402 GLU B CA 1
ATOM 6610 C C . GLU B 1 402 ? -40.826 -34.874 -48.536 1.00 18.78 402 GLU B C 1
ATOM 6611 O O . GLU B 1 402 ? -40.790 -35.218 -47.389 1.00 17.97 402 GLU B O 1
ATOM 6617 N N . GLU B 1 403 ? -40.642 -33.613 -48.926 1.00 18.73 403 GLU B N 1
ATOM 6618 C CA . GLU B 1 403 ? -40.426 -32.555 -47.983 1.00 18.02 403 GLU B CA 1
ATOM 6619 C C . GLU B 1 403 ? -41.623 -32.346 -47.132 1.00 17.00 403 GLU B C 1
ATOM 6620 O O . GLU B 1 403 ? -41.496 -32.215 -45.917 1.00 17.71 403 GLU B O 1
ATOM 6626 N N . VAL B 1 404 ? -42.822 -32.353 -47.747 1.00 16.23 404 VAL B N 1
ATOM 6627 C CA . VAL B 1 404 ? -44.062 -32.151 -46.967 1.00 16.02 404 VAL B CA 1
ATOM 6628 C C . VAL B 1 404 ? -44.351 -33.313 -46.032 1.00 16.18 404 VAL B C 1
ATOM 6629 O O . VAL B 1 404 ? -44.627 -33.172 -44.850 1.00 16.30 404 VAL B O 1
ATOM 6633 N N . ASP B 1 405 ? -44.181 -34.528 -46.574 1.00 16.37 405 ASP B N 1
ATOM 6634 C CA . ASP B 1 405 ? -44.437 -35.751 -45.825 1.00 18.02 405 ASP B CA 1
ATOM 6635 C C . ASP B 1 405 ? -43.480 -35.859 -44.640 1.00 17.60 405 ASP B C 1
ATOM 6636 O O . ASP B 1 405 ? -43.875 -36.152 -43.561 1.00 16.48 405 ASP B O 1
ATOM 6641 N N . ALA B 1 406 ? -42.210 -35.533 -44.848 1.00 18.26 406 ALA B N 1
ATOM 6642 C CA . ALA B 1 406 ? -41.263 -35.555 -43.725 1.00 18.01 406 ALA B CA 1
ATOM 6643 C C . ALA B 1 406 ? -41.632 -34.609 -42.621 1.00 17.58 406 ALA B C 1
ATOM 6644 O O . ALA B 1 406 ? -41.542 -34.896 -41.396 1.00 16.61 406 ALA B O 1
ATOM 6646 N N . ARG B 1 407 ? -42.121 -33.426 -43.031 1.00 14.91 407 ARG B N 1
ATOM 6647 C CA . ARG B 1 407 ? -42.551 -32.471 -42.015 1.00 16.34 407 ARG B CA 1
ATOM 6648 C C . ARG B 1 407 ? -43.793 -32.948 -41.271 1.00 16.80 407 ARG B C 1
ATOM 6649 O O . ARG B 1 407 ? -43.907 -32.800 -40.014 1.00 18.74 407 ARG B O 1
ATOM 6657 N N . LEU B 1 408 ? -44.722 -33.525 -42.043 1.00 16.21 408 LEU B N 1
ATOM 6658 C CA . LEU B 1 408 ? -45.920 -34.136 -41.459 1.00 16.10 408 LEU B CA 1
ATOM 6659 C C . LEU B 1 408 ? -45.575 -35.194 -40.392 1.00 16.85 408 LEU B C 1
ATOM 6660 O O . LEU B 1 408 ? -46.115 -35.214 -39.275 1.00 16.36 408 LEU B O 1
ATOM 6665 N N . LYS B 1 409 ? -44.643 -36.063 -40.747 1.00 18.21 409 LYS B N 1
ATOM 6666 C CA . LYS B 1 409 ? -44.226 -37.112 -39.759 1.00 17.07 409 LYS B CA 1
ATOM 6667 C C . LYS B 1 409 ? -43.673 -36.503 -38.514 1.00 16.03 409 LYS B C 1
ATOM 6668 O O . LYS B 1 409 ? -43.983 -36.936 -37.428 1.00 17.70 409 LYS B O 1
ATOM 6674 N N . ASP B 1 410 ? -42.848 -35.470 -38.660 1.00 18.15 410 ASP B N 1
ATOM 6675 C CA . ASP B 1 410 ? -42.223 -34.852 -37.490 1.00 20.56 410 ASP B CA 1
ATOM 6676 C C . ASP B 1 410 ? -43.274 -34.180 -36.615 1.00 18.12 410 ASP B C 1
ATOM 6677 O O . ASP B 1 410 ? -43.242 -34.265 -35.406 1.00 17.99 410 ASP B O 1
ATOM 6682 N N . ILE B 1 411 ? -44.209 -33.487 -37.268 1.00 16.32 411 ILE B N 1
ATOM 6683 C CA . ILE B 1 411 ? -45.314 -32.875 -36.536 1.00 15.90 411 ILE B CA 1
ATOM 6684 C C . ILE B 1 411 ? -46.157 -33.903 -35.808 1.00 16.61 411 ILE B C 1
ATOM 6685 O O . ILE B 1 411 ? -46.515 -33.687 -34.646 1.00 16.51 411 ILE B O 1
ATOM 6690 N N . MET B 1 412 ? -46.489 -35.037 -36.425 1.00 16.50 412 MET B N 1
ATOM 6691 C CA . MET B 1 412 ? -47.272 -36.018 -35.679 1.00 17.28 412 MET B CA 1
ATOM 6692 C C . MET B 1 412 ? -46.497 -36.667 -34.525 1.00 18.28 412 MET B C 1
ATOM 6693 O O . MET B 1 412 ? -47.077 -36.884 -33.428 1.00 16.57 412 MET B O 1
ATOM 6698 N N . LYS B 1 413 ? -45.210 -36.893 -34.749 1.00 18.04 413 LYS B N 1
ATOM 6699 C CA . LYS B 1 413 ? -44.397 -37.401 -33.621 1.00 18.02 413 LYS B CA 1
ATOM 6700 C C . LYS B 1 413 ? -44.296 -36.466 -32.472 1.00 17.41 413 LYS B C 1
ATOM 6701 O O . LYS B 1 413 ? -44.539 -36.831 -31.287 1.00 17.69 413 LYS B O 1
ATOM 6707 N N . SER B 1 414 ? -44.071 -35.164 -32.766 1.00 18.30 414 SER B N 1
ATOM 6708 C CA . SER B 1 414 ? -44.098 -34.184 -31.688 1.00 18.07 414 SER B CA 1
ATOM 6709 C C . SER B 1 414 ? -45.405 -34.032 -31.019 1.00 18.90 414 SER B C 1
ATOM 6710 O O . SER B 1 414 ? -45.454 -33.813 -29.837 1.00 17.97 414 SER B O 1
ATOM 6713 N N . CYS B 1 415 ? -46.497 -34.130 -31.781 1.00 17.17 415 CYS B N 1
ATOM 6714 C CA . CYS B 1 415 ? -47.817 -34.044 -31.135 1.00 16.61 415 CYS B CA 1
ATOM 6715 C C . CYS B 1 415 ? -48.025 -35.167 -30.101 1.00 16.39 415 CYS B C 1
ATOM 6716 O O . CYS B 1 415 ? -48.499 -34.926 -28.987 1.00 16.41 415 CYS B O 1
ATOM 6719 N N . PHE B 1 416 ? -47.645 -36.367 -30.520 1.00 18.02 416 PHE B N 1
ATOM 6720 C CA . PHE B 1 416 ? -47.758 -37.571 -29.661 1.00 17.22 416 PHE B CA 1
ATOM 6721 C C . PHE B 1 416 ? -46.877 -37.412 -28.435 1.00 18.08 416 PHE B C 1
ATOM 6722 O O . PHE B 1 416 ? -47.345 -37.537 -27.327 1.00 17.70 416 PHE B O 1
ATOM 6730 N N . GLN B 1 417 ? -45.636 -36.975 -28.651 1.00 18.17 417 GLN B N 1
ATOM 6731 C CA . GLN B 1 417 ? -44.722 -36.764 -27.495 1.00 19.77 417 GLN B CA 1
ATOM 6732 C C . GLN B 1 417 ? -45.174 -35.728 -26.530 1.00 19.98 417 GLN B C 1
ATOM 6733 O O . GLN B 1 417 ? -45.121 -35.907 -25.298 1.00 19.13 417 GLN B O 1
ATOM 6739 N N . ASN B 1 418 ? -45.764 -34.623 -27.046 1.00 18.63 418 ASN B N 1
ATOM 6740 C CA . ASN B 1 418 ? -46.283 -33.586 -26.182 1.00 19.21 418 ASN B CA 1
ATOM 6741 C C . ASN B 1 418 ? -47.424 -34.059 -25.336 1.00 18.77 418 ASN B C 1
ATOM 6742 O O . ASN B 1 418 ? -47.503 -33.779 -24.140 1.00 20.97 418 ASN B O 1
ATOM 6747 N N . GLY B 1 419 ? -48.351 -34.770 -25.956 1.00 17.55 419 GLY B N 1
ATOM 6748 C CA . GLY B 1 419 ? -49.464 -35.301 -25.172 1.00 18.08 419 GLY B CA 1
ATOM 6749 C C . GLY B 1 419 ? -48.966 -36.238 -24.067 1.00 16.70 419 GLY B C 1
ATOM 6750 O O . GLY B 1 419 ? -49.437 -36.165 -22.942 1.00 17.31 419 GLY B O 1
ATOM 6751 N N . LEU B 1 420 ? -48.099 -37.160 -24.457 1.00 19.39 420 LEU B N 1
ATOM 6752 C CA . LEU B 1 420 ? -47.555 -38.165 -23.486 1.00 19.18 420 LEU B CA 1
ATOM 6753 C C . LEU B 1 420 ? -46.876 -37.466 -22.334 1.00 19.39 420 LEU B C 1
ATOM 6754 O O . LEU B 1 420 ? -47.205 -37.718 -21.169 1.00 19.60 420 LEU B O 1
ATOM 6759 N N . ASP B 1 421 ? -45.949 -36.528 -22.640 1.00 18.79 421 ASP B N 1
ATOM 6760 C CA . ASP B 1 421 ? -45.115 -35.881 -21.607 1.00 20.30 421 ASP B CA 1
ATOM 6761 C C . ASP B 1 421 ? -45.923 -34.982 -20.767 1.00 20.20 421 ASP B C 1
ATOM 6762 O O . ASP B 1 421 ? -45.740 -34.906 -19.566 1.00 19.91 421 ASP B O 1
ATOM 6767 N N . THR B 1 422 ? -46.916 -34.302 -21.367 1.00 16.97 422 THR B N 1
ATOM 6768 C CA . THR B 1 422 ? -47.768 -33.440 -20.588 1.00 19.38 422 THR B CA 1
ATOM 6769 C C . THR B 1 422 ? -48.651 -34.214 -19.611 1.00 18.36 422 THR B C 1
ATOM 6770 O O . THR B 1 422 ? -48.902 -33.797 -18.454 1.00 17.76 422 THR B O 1
ATOM 6774 N N . ALA B 1 423 ? -49.183 -35.335 -20.055 1.00 19.26 423 ALA B N 1
ATOM 6775 C CA . ALA B 1 423 ? -49.915 -36.205 -19.111 1.00 19.36 423 ALA B CA 1
ATOM 6776 C C . ALA B 1 423 ? -48.996 -36.712 -17.969 1.00 19.24 423 ALA B C 1
ATOM 6777 O O . ALA B 1 423 ? -49.427 -36.708 -16.840 1.00 20.61 423 ALA B O 1
ATOM 6779 N N . LYS B 1 424 ? -47.793 -37.073 -18.303 1.00 19.54 424 LYS B N 1
ATOM 6780 C CA . LYS B 1 424 ? -46.854 -37.518 -17.236 1.00 23.62 424 LYS B CA 1
ATOM 6781 C C . LYS B 1 424 ? -46.602 -36.401 -16.254 1.00 25.02 424 LYS B C 1
ATOM 6782 O O . LYS B 1 424 ? -46.489 -36.669 -15.080 1.00 25.97 424 LYS B O 1
ATOM 6788 N N . GLU B 1 425 ? -46.571 -35.153 -16.723 1.00 21.23 425 GLU B N 1
ATOM 6789 C CA . GLU B 1 425 ? -46.285 -34.025 -15.856 1.00 24.62 425 GLU B CA 1
ATOM 6790 C C . GLU B 1 425 ? -47.491 -33.659 -14.988 1.00 26.48 425 GLU B C 1
ATOM 6791 O O . GLU B 1 425 ? -47.368 -33.476 -13.765 1.00 25.83 425 GLU B O 1
ATOM 6797 N N . TYR B 1 426 ? -48.700 -33.533 -15.571 1.00 20.50 426 TYR B N 1
ATOM 6798 C CA . TYR B 1 426 ? -49.816 -32.973 -14.854 1.00 20.91 426 TYR B CA 1
ATOM 6799 C C . TYR B 1 426 ? -50.839 -33.999 -14.375 1.00 19.63 426 TYR B C 1
ATOM 6800 O O . TYR B 1 426 ? -51.704 -33.672 -13.559 1.00 22.43 426 TYR B O 1
ATOM 6809 N N . ALA B 1 427 ? -50.765 -35.223 -14.882 1.00 21.04 427 ALA B N 1
ATOM 6810 C CA . ALA B 1 427 ? -51.779 -36.214 -14.507 1.00 22.77 427 ALA B CA 1
ATOM 6811 C C . ALA B 1 427 ? -51.109 -37.591 -14.391 1.00 24.03 427 ALA B C 1
ATOM 6812 O O . ALA B 1 427 ? -51.425 -38.530 -15.156 1.00 21.53 427 ALA B O 1
ATOM 6814 N N . THR B 1 428 ? -50.055 -37.643 -13.584 1.00 20.80 428 THR B N 1
ATOM 6815 C CA . THR B 1 428 ? -49.117 -38.732 -13.645 1.00 23.49 428 THR B CA 1
ATOM 6816 C C . THR B 1 428 ? -49.839 -40.042 -13.344 1.00 21.59 428 THR B C 1
ATOM 6817 O O . THR B 1 428 ? -50.551 -40.106 -12.390 1.00 21.72 428 THR B O 1
ATOM 6821 N N . PRO B 1 429 ? -49.742 -40.988 -14.225 1.00 22.17 429 PRO B N 1
ATOM 6822 C CA . PRO B 1 429 ? -50.501 -42.223 -13.992 1.00 26.12 429 PRO B CA 1
ATOM 6823 C C . PRO B 1 429 ? -49.807 -43.137 -12.929 1.00 26.06 429 PRO B C 1
ATOM 6824 O O . PRO B 1 429 ? -48.633 -42.956 -12.650 1.00 24.15 429 PRO B O 1
ATOM 6828 N N . ALA B 1 430 ? -50.580 -44.041 -12.353 1.00 27.61 430 ALA B N 1
ATOM 6829 C CA . ALA B 1 430 ? -49.996 -45.104 -11.509 1.00 30.70 430 ALA B CA 1
ATOM 6830 C C . ALA B 1 430 ? -48.973 -45.927 -12.222 1.00 30.96 430 ALA B C 1
ATOM 6831 O O . ALA B 1 430 ? -48.859 -45.966 -13.454 1.00 28.83 430 ALA B O 1
ATOM 6833 N N . ASP B 1 431 ? -48.081 -46.553 -11.449 1.00 31.28 431 ASP B N 1
ATOM 6834 C CA . ASP B 1 431 ? -46.997 -47.322 -12.047 1.00 31.41 431 ASP B CA 1
ATOM 6835 C C . ASP B 1 431 ? -47.523 -48.407 -13.048 1.00 24.46 431 ASP B C 1
ATOM 6836 O O . ASP B 1 431 ? -48.494 -49.093 -12.801 1.00 28.97 431 ASP B O 1
ATOM 6841 N N . GLY B 1 432 ? -46.935 -48.462 -14.215 1.00 24.33 432 GLY B N 1
ATOM 6842 C CA . GLY B 1 432 ? -47.286 -49.352 -15.257 1.00 28.17 432 GLY B CA 1
ATOM 6843 C C . GLY B 1 432 ? -48.493 -48.965 -16.117 1.00 22.84 432 GLY B C 1
ATOM 6844 O O . GLY B 1 432 ? -48.755 -49.665 -17.086 1.00 24.56 432 GLY B O 1
ATOM 6845 N N . ILE B 1 433 ? -49.169 -47.885 -15.741 1.00 24.60 433 ILE B N 1
ATOM 6846 C CA . ILE B 1 433 ? -50.397 -47.414 -16.463 1.00 23.08 433 ILE B CA 1
ATOM 6847 C C . ILE B 1 433 ? -49.965 -46.424 -17.570 1.00 24.04 433 ILE B C 1
ATOM 6848 O O . ILE B 1 433 ? -49.086 -45.552 -17.343 1.00 23.93 433 ILE B O 1
ATOM 6853 N N . LEU B 1 434 ? -50.508 -46.598 -18.773 1.00 22.69 434 LEU B N 1
ATOM 6854 C CA . LEU B 1 434 ? -50.248 -45.675 -19.876 1.00 22.01 434 LEU B CA 1
ATOM 6855 C C . LEU B 1 434 ? -50.772 -44.272 -19.490 1.00 18.80 434 LEU B C 1
ATOM 6856 O O . LEU B 1 434 ? -51.829 -44.103 -18.902 1.00 20.56 434 LEU B O 1
ATOM 6861 N N . PRO B 1 435 ? -49.954 -43.230 -19.757 1.00 20.20 435 PRO B N 1
ATOM 6862 C CA . PRO B 1 435 ? -50.513 -41.881 -19.570 1.00 19.91 435 PRO B CA 1
ATOM 6863 C C . PRO B 1 435 ? -51.737 -41.617 -20.512 1.00 19.32 435 PRO B C 1
ATOM 6864 O O . PRO B 1 435 ? -51.795 -42.205 -21.610 1.00 19.02 435 PRO B O 1
ATOM 6868 N N . SER B 1 436 ? -52.607 -40.750 -20.057 1.00 19.88 436 SER B N 1
ATOM 6869 C CA . SER B 1 436 ? -53.819 -40.322 -20.816 1.00 21.17 436 SER B CA 1
ATOM 6870 C C . SER B 1 436 ? -53.449 -39.383 -21.928 1.00 20.56 436 SER B C 1
ATOM 6871 O O . SER B 1 436 ? -53.062 -38.238 -21.663 1.00 17.88 436 SER B O 1
ATOM 6874 N N . LEU B 1 437 ? -53.511 -39.857 -23.165 1.00 18.77 437 LEU B N 1
ATOM 6875 C CA . LEU B 1 437 ? -53.326 -38.986 -24.281 1.00 18.46 437 LEU B CA 1
ATOM 6876 C C . LEU B 1 437 ? -54.381 -37.917 -24.423 1.00 19.19 437 LEU B C 1
ATOM 6877 O O . LEU B 1 437 ? -54.071 -36.830 -24.922 1.00 17.83 437 LEU B O 1
ATOM 6882 N N . VAL B 1 438 ? -55.601 -38.189 -24.016 1.00 18.26 438 VAL B N 1
ATOM 6883 C CA . VAL B 1 438 ? -56.630 -37.148 -24.085 1.00 18.31 438 VAL B CA 1
ATOM 6884 C C . VAL B 1 438 ? -56.367 -36.071 -23.058 1.00 20.43 438 VAL B C 1
ATOM 6885 O O . VAL B 1 438 ? -56.348 -34.849 -23.420 1.00 18.03 438 VAL B O 1
ATOM 6889 N N . THR B 1 439 ? -56.068 -36.436 -21.807 1.00 18.27 439 THR B N 1
ATOM 6890 C CA . THR B 1 439 ? -55.733 -35.424 -20.836 1.00 17.28 439 THR B CA 1
ATOM 6891 C C . THR B 1 439 ? -54.483 -34.677 -21.234 1.00 17.20 439 THR B C 1
ATOM 6892 O O . THR B 1 439 ? -54.442 -33.417 -21.157 1.00 16.91 439 THR B O 1
ATOM 6896 N N . GLY B 1 440 ? -53.461 -35.358 -21.665 1.00 16.88 440 GLY B N 1
ATOM 6897 C CA . GLY B 1 440 ? -52.248 -34.674 -22.016 1.00 18.85 440 GLY B CA 1
ATOM 6898 C C . GLY B 1 440 ? -52.361 -33.717 -23.207 1.00 17.84 440 GLY B C 1
ATOM 6899 O O . GLY B 1 440 ? -51.754 -32.579 -23.240 1.00 17.13 440 GLY B O 1
ATOM 6900 N N . SER B 1 441 ? -53.074 -34.195 -24.186 1.00 17.15 441 SER B N 1
ATOM 6901 C CA . SER B 1 441 ? -53.263 -33.366 -25.425 1.00 17.55 441 SER B CA 1
ATOM 6902 C C . SER B 1 441 ? -54.049 -32.101 -25.055 1.00 17.94 441 SER B C 1
ATOM 6903 O O . SER B 1 441 ? -53.763 -31.001 -25.567 1.00 16.88 441 SER B O 1
ATOM 6906 N N . ASN B 1 442 ? -55.058 -32.269 -24.249 1.00 15.42 442 ASN B N 1
ATOM 6907 C CA . ASN B 1 442 ? -55.936 -31.191 -23.821 1.00 16.35 442 ASN B CA 1
ATOM 6908 C C . ASN B 1 442 ? -55.149 -30.159 -23.046 1.00 17.26 442 ASN B C 1
ATOM 6909 O O . ASN B 1 442 ? -55.276 -28.948 -23.262 1.00 14.72 442 ASN B O 1
ATOM 6914 N N . ILE B 1 443 ? -54.363 -30.621 -22.088 1.00 17.34 443 ILE B N 1
ATOM 6915 C CA . ILE B 1 443 ? -53.585 -29.696 -21.295 1.00 17.95 443 ILE B CA 1
ATOM 6916 C C . ILE B 1 443 ? -52.565 -29.021 -22.144 1.00 16.94 443 ILE B C 1
ATOM 6917 O O . ILE B 1 443 ? -52.371 -27.797 -22.006 1.00 16.82 443 ILE B O 1
ATOM 6922 N N . ALA B 1 444 ? -51.873 -29.741 -22.997 1.00 16.57 444 ALA B N 1
ATOM 6923 C CA . ALA B 1 444 ? -50.806 -29.145 -23.770 1.00 16.35 444 ALA B CA 1
ATOM 6924 C C . ALA B 1 444 ? -51.361 -28.053 -24.744 1.00 17.77 444 ALA B C 1
ATOM 6925 O O . ALA B 1 444 ? -50.779 -26.925 -24.870 1.00 17.89 444 ALA B O 1
ATOM 6927 N N . GLY B 1 445 ? -52.447 -28.380 -25.408 1.00 15.51 445 GLY B N 1
ATOM 6928 C CA . GLY B 1 445 ? -53.029 -27.392 -26.309 1.00 14.78 445 GLY B CA 1
ATOM 6929 C C . GLY B 1 445 ? -53.569 -26.237 -25.560 1.00 15.19 445 GLY B C 1
ATOM 6930 O O . GLY B 1 445 ? -53.434 -25.025 -25.969 1.00 16.17 445 GLY B O 1
ATOM 6931 N N . PHE B 1 446 ? -54.311 -26.491 -24.485 1.00 14.60 446 PHE B N 1
ATOM 6932 C CA . PHE B 1 446 ? -54.892 -25.416 -23.720 1.00 15.50 446 PHE B CA 1
ATOM 6933 C C . PHE B 1 446 ? -53.879 -24.469 -23.076 1.00 16.88 446 PHE B C 1
ATOM 6934 O O . PHE B 1 446 ? -54.079 -23.259 -23.146 1.00 14.61 446 PHE B O 1
ATOM 6942 N N . THR B 1 447 ? -52.812 -24.987 -22.455 1.00 15.39 447 THR B N 1
ATOM 6943 C CA . THR B 1 447 ? -51.885 -24.071 -21.809 1.00 15.71 447 THR B CA 1
ATOM 6944 C C . THR B 1 447 ? -51.208 -23.173 -22.833 1.00 15.77 447 THR B C 1
ATOM 6945 O O . THR B 1 447 ? -50.933 -21.979 -22.534 1.00 16.80 447 THR B O 1
ATOM 6949 N N . LYS B 1 448 ? -50.868 -23.705 -24.004 1.00 14.89 448 LYS B N 1
ATOM 6950 C CA . LYS B 1 448 ? -50.151 -22.918 -24.960 1.00 16.09 448 LYS B CA 1
ATOM 6951 C C . LYS B 1 448 ? -51.067 -21.724 -25.353 1.00 15.99 448 LYS B C 1
ATOM 6952 O O . LYS B 1 448 ? -50.594 -20.567 -25.468 1.00 14.43 448 LYS B O 1
ATOM 6958 N N . VAL B 1 449 ? -52.347 -22.020 -25.586 1.00 14.67 449 VAL B N 1
ATOM 6959 C CA . VAL B 1 449 ? -53.273 -20.950 -25.968 1.00 14.31 449 VAL B CA 1
ATOM 6960 C C . VAL B 1 449 ? -53.496 -19.991 -24.847 1.00 15.27 449 VAL B C 1
ATOM 6961 O O . VAL B 1 449 ? -53.491 -18.776 -25.035 1.00 14.38 449 VAL B O 1
ATOM 6965 N N . ALA B 1 450 ? -53.674 -20.511 -23.631 1.00 14.20 450 ALA B N 1
ATOM 6966 C CA . ALA B 1 450 ? -53.960 -19.662 -22.490 1.00 15.04 450 ALA B CA 1
ATOM 6967 C C . ALA B 1 450 ? -52.825 -18.696 -22.197 1.00 15.81 450 ALA B C 1
ATOM 6968 O O . ALA B 1 450 ? -53.071 -17.516 -21.911 1.00 16.03 450 ALA B O 1
ATOM 6970 N N . ALA B 1 451 ? -51.603 -19.204 -22.300 1.00 15.52 451 ALA B N 1
ATOM 6971 C CA . ALA B 1 451 ? -50.428 -18.353 -22.019 1.00 15.86 451 ALA B CA 1
ATOM 6972 C C . ALA B 1 451 ? -50.276 -17.292 -23.080 1.00 15.55 451 ALA B C 1
ATOM 6973 O O . ALA B 1 451 ? -49.901 -16.143 -22.801 1.00 14.63 451 ALA B O 1
ATOM 6975 N N . ALA B 1 452 ? -50.498 -17.652 -24.334 1.00 14.53 452 ALA B N 1
ATOM 6976 C CA . ALA B 1 452 ? -50.417 -16.645 -25.411 1.00 13.60 452 ALA B CA 1
ATOM 6977 C C . ALA B 1 452 ? -51.473 -15.585 -25.292 1.00 13.48 452 ALA B C 1
ATOM 6978 O O . ALA B 1 452 ? -51.190 -14.374 -25.482 1.00 13.89 452 ALA B O 1
ATOM 6980 N N . MET B 1 453 ? -52.685 -16.018 -24.897 1.00 13.91 453 MET B N 1
ATOM 6981 C CA . MET B 1 453 ? -53.751 -15.076 -24.600 1.00 14.04 453 MET B CA 1
ATOM 6982 C C . MET B 1 453 ? -53.363 -14.109 -23.478 1.00 14.78 453 MET B C 1
ATOM 6983 O O . MET B 1 453 ? -53.650 -12.924 -23.556 1.00 14.30 453 MET B O 1
ATOM 6988 N N . LYS B 1 454 ? -52.784 -14.630 -22.403 1.00 14.02 454 LYS B N 1
ATOM 6989 C CA . LYS B 1 454 ? -52.350 -13.757 -21.329 1.00 14.80 454 LYS B CA 1
ATOM 6990 C C . LYS B 1 454 ? -51.310 -12.754 -21.784 1.00 13.37 454 LYS B C 1
ATOM 6991 O O . LYS B 1 454 ? -51.382 -11.543 -21.478 1.00 13.40 454 LYS B O 1
ATOM 6997 N N . ASP B 1 455 ? -50.307 -13.246 -22.504 1.00 14.08 455 ASP B N 1
ATOM 6998 C CA . ASP B 1 455 ? -49.287 -12.341 -23.053 1.00 15.50 455 ASP B CA 1
ATOM 6999 C C . ASP B 1 455 ? -49.901 -11.193 -23.850 1.00 13.61 455 ASP B C 1
ATOM 7000 O O . ASP B 1 455 ? -49.396 -10.034 -23.824 1.00 12.69 455 ASP B O 1
ATOM 7005 N N . GLN B 1 456 ? -50.975 -11.521 -24.577 1.00 14.69 456 GLN B N 1
ATOM 7006 C CA . GLN B 1 456 ? -51.640 -10.586 -25.528 1.00 14.43 456 GLN B CA 1
ATOM 7007 C C . GLN B 1 456 ? -52.766 -9.777 -24.876 1.00 15.33 456 GLN B C 1
ATOM 7008 O O . GLN B 1 456 ? -53.378 -8.928 -25.517 1.00 16.41 456 GLN B O 1
ATOM 7014 N N . GLY B 1 457 ? -52.935 -9.930 -23.570 1.00 14.32 457 GLY B N 1
ATOM 7015 C CA . GLY B 1 457 ? -53.908 -9.137 -22.810 1.00 14.15 457 GLY B CA 1
ATOM 7016 C C . GLY B 1 457 ? -55.355 -9.533 -23.060 1.00 14.59 457 GLY B C 1
ATOM 7017 O O . GLY B 1 457 ? -56.278 -8.798 -22.757 1.00 14.87 457 GLY B O 1
ATOM 7018 N N . ASP B 1 458 ? -55.576 -10.726 -23.610 1.00 14.50 458 ASP B N 1
ATOM 7019 C CA . ASP B 1 458 ? -56.995 -11.186 -23.770 1.00 16.09 458 ASP B CA 1
ATOM 7020 C C . ASP B 1 458 ? -57.681 -11.516 -22.418 1.00 16.56 458 ASP B C 1
ATOM 7021 O O . ASP B 1 458 ? -58.931 -11.514 -22.344 1.00 16.64 458 ASP B O 1
ATOM 7026 N N . TRP B 1 459 ? -56.905 -11.931 -21.432 1.00 13.64 459 TRP B N 1
ATOM 7027 C CA . TRP B 1 459 ? -57.350 -12.051 -20.039 1.00 14.68 459 TRP B CA 1
ATOM 7028 C C . TRP B 1 459 ? -56.160 -11.655 -19.154 1.00 17.14 459 TRP B C 1
ATOM 7029 O O . TRP B 1 459 ? -55.044 -11.510 -19.647 1.00 17.08 459 TRP B O 1
ATOM 7040 N N . TRP B 1 460 ? -56.457 -11.418 -17.894 1.00 15.04 460 TRP B N 1
ATOM 7041 C CA . TRP B 1 460 ? -55.405 -11.108 -16.902 1.00 16.26 460 TRP B CA 1
ATOM 7042 C C . TRP B 1 460 ? -55.964 -11.568 -15.539 1.00 18.29 460 TRP B C 1
ATOM 7043 O O . TRP B 1 460 ? -55.219 -11.375 -14.605 1.00 19.07 460 TRP B O 1
ATOM 7055 N N . MET C 1 1 ? -33.687 29.638 -41.394 1.00 48.88 1 MET C N 1
ATOM 7056 C CA . MET C 1 1 ? -34.766 28.706 -40.836 1.00 42.66 1 MET C CA 1
ATOM 7057 C C . MET C 1 1 ? -34.951 28.823 -39.267 1.00 40.09 1 MET C C 1
ATOM 7058 O O . MET C 1 1 ? -35.019 27.833 -38.462 1.00 29.58 1 MET C O 1
ATOM 7063 N N . SER C 1 2 ? -35.173 30.040 -38.809 1.00 34.28 2 SER C N 1
ATOM 7064 C CA . SER C 1 2 ? -35.340 30.258 -37.386 1.00 32.79 2 SER C CA 1
ATOM 7065 C C . SER C 1 2 ? -36.781 29.929 -37.000 1.00 30.67 2 SER C C 1
ATOM 7066 O O . SER C 1 2 ? -37.034 30.010 -35.829 1.00 29.13 2 SER C O 1
ATOM 7069 N N . ASN C 1 3 ? -37.683 29.477 -37.942 1.00 26.76 3 ASN C N 1
ATOM 7070 C CA . ASN C 1 3 ? -39.024 28.908 -37.554 1.00 24.57 3 ASN C CA 1
ATOM 7071 C C . ASN C 1 3 ? -38.881 27.499 -36.969 1.00 24.61 3 ASN C C 1
ATOM 7072 O O . ASN C 1 3 ? -39.772 27.010 -36.237 1.00 22.04 3 ASN C O 1
ATOM 7077 N N . LEU C 1 4 ? -37.726 26.825 -37.226 1.00 23.17 4 LEU C N 1
ATOM 7078 C CA . LEU C 1 4 ? -37.604 25.402 -36.829 1.00 23.11 4 LEU C CA 1
ATOM 7079 C C . LEU C 1 4 ? -37.315 25.286 -35.338 1.00 23.85 4 LEU C C 1
ATOM 7080 O O . LEU C 1 4 ? -36.520 26.059 -34.828 1.00 24.64 4 LEU C O 1
ATOM 7085 N N . PRO C 1 5 ? -37.987 24.409 -34.624 1.00 20.90 5 PRO C N 1
ATOM 7086 C CA . PRO C 1 5 ? -37.744 24.333 -33.175 1.00 21.03 5 PRO C CA 1
ATOM 7087 C C . PRO C 1 5 ? -36.357 23.733 -32.852 1.00 22.85 5 PRO C C 1
ATOM 7088 O O . PRO C 1 5 ? -35.803 23.007 -33.665 1.00 20.87 5 PRO C O 1
ATOM 7092 N N . VAL C 1 6 ? -35.824 24.057 -31.680 1.00 20.43 6 VAL C N 1
ATOM 7093 C CA . VAL C 1 6 ? -34.509 23.564 -31.264 1.00 21.99 6 VAL C CA 1
ATOM 7094 C C . VAL C 1 6 ? -34.725 22.128 -30.760 1.00 19.80 6 VAL C C 1
ATOM 7095 O O . VAL C 1 6 ? -35.561 21.886 -29.910 1.00 20.61 6 VAL C O 1
ATOM 7099 N N . GLU C 1 7 ? -34.002 21.177 -31.352 1.00 16.73 7 GLU C N 1
ATOM 7100 C CA . GLU C 1 7 ? -34.124 19.742 -31.034 1.00 15.32 7 GLU C CA 1
ATOM 7101 C C . GLU C 1 7 ? -32.724 19.177 -30.740 1.00 13.94 7 GLU C C 1
ATOM 7102 O O . GLU C 1 7 ? -31.993 18.693 -31.668 1.00 15.18 7 GLU C O 1
ATOM 7108 N N . PRO C 1 8 ? -32.272 19.347 -29.510 1.00 14.40 8 PRO C N 1
ATOM 7109 C CA . PRO C 1 8 ? -30.815 19.146 -29.271 1.00 14.95 8 PRO C CA 1
ATOM 7110 C C . PRO C 1 8 ? -30.292 17.750 -29.587 1.00 13.85 8 PRO C C 1
ATOM 7111 O O . PRO C 1 8 ? -29.244 17.619 -30.311 1.00 14.25 8 PRO C O 1
ATOM 7115 N N . GLU C 1 9 ? -31.027 16.713 -29.198 1.00 13.65 9 GLU C N 1
ATOM 7116 C CA . GLU C 1 9 ? -30.575 15.344 -29.485 1.00 12.08 9 GLU C CA 1
ATOM 7117 C C . GLU C 1 9 ? -30.484 15.079 -30.980 1.00 13.51 9 GLU C C 1
ATOM 7118 O O . GLU C 1 9 ? -29.550 14.447 -31.483 1.00 14.62 9 GLU C O 1
ATOM 7124 N N . PHE C 1 10 ? -31.537 15.486 -31.698 1.00 13.30 10 PHE C N 1
ATOM 7125 C CA . PHE C 1 10 ? -31.568 15.314 -33.136 1.00 13.93 10 PHE C CA 1
ATOM 7126 C C . PHE C 1 10 ? -30.448 16.053 -33.809 1.00 15.04 10 PHE C C 1
ATOM 7127 O O . PHE C 1 10 ? -29.736 15.469 -34.667 1.00 15.04 10 PHE C O 1
ATOM 7135 N N . GLU C 1 11 ? -30.266 17.308 -33.426 1.00 14.20 11 GLU C N 1
ATOM 7136 C CA . GLU C 1 11 ? -29.203 18.161 -34.031 1.00 15.32 11 GLU C CA 1
ATOM 7137 C C . GLU C 1 11 ? -27.824 17.496 -33.738 1.00 14.67 11 GLU C C 1
ATOM 7138 O O . GLU C 1 11 ? -26.931 17.518 -34.621 1.00 15.32 11 GLU C O 1
ATOM 7144 N N . GLN C 1 12 ? -27.623 16.945 -32.555 1.00 14.09 12 GLN C N 1
ATOM 7145 C CA . GLN C 1 12 ? -26.338 16.315 -32.195 1.00 14.38 12 GLN C CA 1
ATOM 7146 C C . GLN C 1 12 ? -26.075 15.130 -33.135 1.00 15.65 12 GLN C C 1
ATOM 7147 O O . GLN C 1 12 ? -24.960 14.973 -33.697 1.00 15.34 12 GLN C O 1
ATOM 7153 N N . ALA C 1 13 ? -27.098 14.289 -33.335 1.00 14.81 13 ALA C N 1
ATOM 7154 C CA . ALA C 1 13 ? -26.909 13.097 -34.161 1.00 14.46 13 ALA C CA 1
ATOM 7155 C C . ALA C 1 13 ? -26.677 13.512 -35.608 1.00 16.38 13 ALA C C 1
ATOM 7156 O O . ALA C 1 13 ? -25.797 12.927 -36.316 1.00 15.68 13 ALA C O 1
ATOM 7158 N N . TYR C 1 14 ? -27.461 14.500 -36.092 1.00 14.60 14 TYR C N 1
ATOM 7159 C CA . TYR C 1 14 ? -27.350 14.947 -37.477 1.00 14.41 14 TYR C CA 1
ATOM 7160 C C . TYR C 1 14 ? -25.901 15.533 -37.687 1.00 15.53 14 TYR C C 1
ATOM 7161 O O . TYR C 1 14 ? -25.211 15.249 -38.655 1.00 14.77 14 TYR C O 1
ATOM 7170 N N . LYS C 1 15 ? -25.482 16.391 -36.760 1.00 15.72 15 LYS C N 1
ATOM 7171 C CA . LYS C 1 15 ? -24.189 17.080 -36.901 1.00 17.12 15 LYS C CA 1
ATOM 7172 C C . LYS C 1 15 ? -23.006 16.130 -36.933 1.00 16.77 15 LYS C C 1
ATOM 7173 O O . LYS C 1 15 ? -22.078 16.330 -37.734 1.00 16.16 15 LYS C O 1
ATOM 7179 N N . GLU C 1 16 ? -23.030 15.119 -36.084 1.00 17.12 16 GLU C N 1
ATOM 7180 C CA . GLU C 1 16 ? -21.966 14.091 -36.086 1.00 16.27 16 GLU C CA 1
ATOM 7181 C C . GLU C 1 16 ? -21.936 13.329 -37.393 1.00 17.68 16 GLU C C 1
ATOM 7182 O O . GLU C 1 16 ? -20.885 13.108 -38.019 1.00 17.39 16 GLU C O 1
ATOM 7188 N N . LEU C 1 17 ? -23.113 12.928 -37.895 1.00 15.43 17 LEU C N 1
ATOM 7189 C CA . LEU C 1 17 ? -23.145 12.227 -39.179 1.00 15.14 17 LEU C CA 1
ATOM 7190 C C . LEU C 1 17 ? -22.596 13.133 -40.278 1.00 15.17 17 LEU C C 1
ATOM 7191 O O . LEU C 1 17 ? -21.685 12.710 -41.040 1.00 17.88 17 LEU C O 1
ATOM 7196 N N . ALA C 1 18 ? -23.112 14.372 -40.347 1.00 13.89 18 ALA C N 1
ATOM 7197 C CA . ALA C 1 18 ? -22.719 15.310 -41.389 1.00 16.63 18 ALA C CA 1
ATOM 7198 C C . ALA C 1 18 ? -21.215 15.580 -41.343 1.00 16.19 18 ALA C C 1
ATOM 7199 O O . ALA C 1 18 ? -20.545 15.604 -42.406 1.00 15.85 18 ALA C O 1
ATOM 7201 N N . SER C 1 19 ? -20.674 15.742 -40.145 1.00 16.57 19 SER C N 1
ATOM 7202 C CA A SER C 1 19 ? -19.257 16.058 -39.983 0.50 17.29 19 SER C CA 1
ATOM 7203 C CA B SER C 1 19 ? -19.254 16.080 -40.042 0.50 17.82 19 SER C CA 1
ATOM 7204 C C . SER C 1 19 ? -18.419 14.887 -40.519 1.00 18.58 19 SER C C 1
ATOM 7205 O O . SER C 1 19 ? -17.351 15.088 -41.154 1.00 17.97 19 SER C O 1
ATOM 7210 N N . THR C 1 20 ? -18.807 13.638 -40.229 1.00 16.07 20 THR C N 1
ATOM 7211 C CA . THR C 1 20 ? -18.031 12.540 -40.747 1.00 15.20 20 THR C CA 1
ATOM 7212 C C . THR C 1 20 ? -18.141 12.448 -42.269 1.00 17.39 20 THR C C 1
ATOM 7213 O O . THR C 1 20 ? -17.177 12.048 -42.922 1.00 15.65 20 THR C O 1
ATOM 7217 N N . LEU C 1 21 ? -19.294 12.810 -42.863 1.00 14.52 21 LEU C N 1
ATOM 7218 C CA . LEU C 1 21 ? -19.364 12.808 -44.339 1.00 14.58 21 LEU C CA 1
ATOM 7219 C C . LEU C 1 21 ? -18.426 13.891 -44.933 1.00 15.79 21 LEU C C 1
ATOM 7220 O O . LEU C 1 21 ? -17.831 13.685 -45.975 1.00 16.49 21 LEU C O 1
ATOM 7225 N N . GLU C 1 22 ? -18.414 15.062 -44.295 1.00 16.50 22 GLU C N 1
ATOM 7226 C CA . GLU C 1 22 ? -17.581 16.198 -44.758 1.00 19.54 22 GLU C CA 1
ATOM 7227 C C . GLU C 1 22 ? -16.113 15.861 -44.630 1.00 20.54 22 GLU C C 1
ATOM 7228 O O . GLU C 1 22 ? -15.354 16.240 -45.532 1.00 20.33 22 GLU C O 1
ATOM 7234 N N . ASN C 1 23 ? -15.744 15.140 -43.586 1.00 19.97 23 ASN C N 1
ATOM 7235 C CA . ASN C 1 23 ? -14.336 14.765 -43.293 1.00 22.41 23 ASN C CA 1
ATOM 7236 C C . ASN C 1 23 ? -13.970 13.468 -44.018 1.00 17.50 23 ASN C C 1
ATOM 7237 O O . ASN C 1 23 ? -13.564 12.478 -43.439 1.00 16.57 23 ASN C O 1
ATOM 7242 N N . SER C 1 24 ? -14.065 13.498 -45.353 1.00 16.87 24 SER C N 1
ATOM 7243 C CA . SER C 1 24 ? -13.879 12.339 -46.156 1.00 16.14 24 SER C CA 1
ATOM 7244 C C . SER C 1 24 ? -13.889 12.858 -47.610 1.00 15.47 24 SER C C 1
ATOM 7245 O O . SER C 1 24 ? -14.172 14.006 -47.845 1.00 15.86 24 SER C O 1
ATOM 7248 N N . THR C 1 25 ? -13.649 11.998 -48.540 1.00 17.32 25 THR C N 1
ATOM 7249 C CA . THR C 1 25 ? -13.768 12.352 -49.956 1.00 20.25 25 THR C CA 1
ATOM 7250 C C . THR C 1 25 ? -15.172 12.173 -50.588 1.00 18.48 25 THR C C 1
ATOM 7251 O O . THR C 1 25 ? -15.374 12.327 -51.803 1.00 18.80 25 THR C O 1
ATOM 7255 N N . LEU C 1 26 ? -16.158 11.839 -49.778 1.00 16.86 26 LEU C N 1
ATOM 7256 C CA . LEU C 1 26 ? -17.466 11.515 -50.351 1.00 16.24 26 LEU C CA 1
ATOM 7257 C C . LEU C 1 26 ? -18.046 12.640 -51.203 1.00 15.92 26 LEU C C 1
ATOM 7258 O O . LEU C 1 26 ? -18.495 12.351 -52.314 1.00 19.12 26 LEU C O 1
ATOM 7263 N N . PHE C 1 27 ? -18.040 13.860 -50.703 1.00 16.85 27 PHE C N 1
ATOM 7264 C CA . PHE C 1 27 ? -18.647 14.936 -51.416 1.00 17.21 27 PHE C CA 1
ATOM 7265 C C . PHE C 1 27 ? -17.733 15.514 -52.537 1.00 19.25 27 PHE C C 1
ATOM 7266 O O . PHE C 1 27 ? -18.214 16.279 -53.345 1.00 21.65 27 PHE C O 1
ATOM 7274 N N . GLN C 1 28 ? -16.464 15.144 -52.573 1.00 21.43 28 GLN C N 1
ATOM 7275 C CA . GLN C 1 28 ? -15.612 15.354 -53.803 1.00 24.67 28 GLN C CA 1
ATOM 7276 C C . GLN C 1 28 ? -16.031 14.430 -54.896 1.00 22.53 28 GLN C C 1
ATOM 7277 O O . GLN C 1 28 ? -16.198 14.808 -56.056 1.00 26.61 28 GLN C O 1
ATOM 7283 N N . LYS C 1 29 ? -16.240 13.160 -54.592 1.00 21.88 29 LYS C N 1
ATOM 7284 C CA . LYS C 1 29 ? -16.692 12.218 -55.565 1.00 24.60 29 LYS C CA 1
ATOM 7285 C C . LYS C 1 29 ? -18.196 12.422 -55.949 1.00 27.52 29 LYS C C 1
ATOM 7286 O O . LYS C 1 29 ? -18.589 12.113 -57.063 1.00 24.43 29 LYS C O 1
ATOM 7292 N N . ASN C 1 30 ? -19.043 12.770 -54.966 1.00 21.65 30 ASN C N 1
ATOM 7293 C CA . ASN C 1 30 ? -20.498 12.827 -55.182 1.00 20.92 30 ASN C CA 1
ATOM 7294 C C . ASN C 1 30 ? -21.017 14.073 -54.479 1.00 21.57 30 ASN C C 1
ATOM 7295 O O . ASN C 1 30 ? -21.723 14.012 -53.431 1.00 19.37 30 ASN C O 1
ATOM 7300 N N . PRO C 1 31 ? -20.721 15.214 -55.025 1.00 20.28 31 PRO C N 1
ATOM 7301 C CA . PRO C 1 31 ? -21.155 16.415 -54.401 1.00 20.58 31 PRO C CA 1
ATOM 7302 C C . PRO C 1 31 ? -22.705 16.533 -54.327 1.00 19.06 31 PRO C C 1
ATOM 7303 O O . PRO C 1 31 ? -23.226 17.224 -53.437 1.00 19.89 31 PRO C O 1
ATOM 7307 N N . GLU C 1 32 ? -23.364 15.873 -55.244 1.00 19.92 32 GLU C N 1
ATOM 7308 C CA . GLU C 1 32 ? -24.853 15.886 -55.297 1.00 18.29 32 GLU C CA 1
ATOM 7309 C C . GLU C 1 32 ? -25.484 15.213 -54.048 1.00 17.98 32 GLU C C 1
ATOM 7310 O O . GLU C 1 32 ? -26.643 15.453 -53.735 1.00 17.99 32 GLU C O 1
ATOM 7316 N N . TYR C 1 33 ? -24.698 14.428 -53.302 1.00 17.79 33 TYR C N 1
ATOM 7317 C CA . TYR C 1 33 ? -25.177 13.852 -52.073 1.00 17.71 33 TYR C CA 1
ATOM 7318 C C . TYR C 1 33 ? -25.449 14.855 -51.004 1.00 17.20 33 TYR C C 1
ATOM 7319 O O . TYR C 1 33 ? -26.105 14.510 -50.009 1.00 17.08 33 TYR C O 1
ATOM 7328 N N . ARG C 1 34 ? -24.959 16.102 -51.110 1.00 15.57 34 ARG C N 1
ATOM 7329 C CA . ARG C 1 34 ? -25.382 17.104 -50.149 1.00 17.80 34 ARG C CA 1
ATOM 7330 C C . ARG C 1 34 ? -26.909 17.322 -50.234 1.00 16.22 34 ARG C C 1
ATOM 7331 O O . ARG C 1 34 ? -27.559 17.570 -49.208 1.00 17.49 34 ARG C O 1
ATOM 7339 N N . LYS C 1 35 ? -27.474 17.205 -51.459 1.00 17.52 35 LYS C N 1
ATOM 7340 C CA . LYS C 1 35 ? -28.932 17.321 -51.629 1.00 18.01 35 LYS C CA 1
ATOM 7341 C C . LYS C 1 35 ? -29.611 16.122 -50.920 1.00 16.86 35 LYS C C 1
ATOM 7342 O O . LYS C 1 35 ? -30.620 16.291 -50.273 1.00 18.16 35 LYS C O 1
ATOM 7348 N N . ALA C 1 36 ? -29.042 14.930 -51.055 1.00 14.24 36 ALA C N 1
ATOM 7349 C CA . ALA C 1 36 ? -29.624 13.746 -50.413 1.00 15.02 36 ALA C CA 1
ATOM 7350 C C . ALA C 1 36 ? -29.597 13.921 -48.919 1.00 14.34 36 ALA C C 1
ATOM 7351 O O . ALA C 1 36 ? -30.529 13.547 -48.240 1.00 14.04 36 ALA C O 1
ATOM 7353 N N . LEU C 1 37 ? -28.511 14.501 -48.380 1.00 14.77 37 LEU C N 1
ATOM 7354 C CA . LEU C 1 37 ? -28.443 14.749 -46.909 1.00 14.91 37 LEU C CA 1
ATOM 7355 C C . LEU C 1 37 ? -29.536 15.704 -46.438 1.00 16.34 37 LEU C C 1
ATOM 7356 O O . LEU C 1 37 ? -30.195 15.483 -45.397 1.00 15.22 37 LEU C O 1
ATOM 7361 N N . ALA C 1 38 ? -29.765 16.757 -47.237 1.00 16.42 38 ALA C N 1
ATOM 7362 C CA . ALA C 1 38 ? -30.781 17.726 -46.878 1.00 16.93 38 ALA C CA 1
ATOM 7363 C C . ALA C 1 38 ? -32.185 17.012 -46.900 1.00 17.23 38 ALA C C 1
ATOM 7364 O O . ALA C 1 38 ? -33.004 17.280 -46.024 1.00 16.92 38 ALA C O 1
ATOM 7366 N N . VAL C 1 39 ? -32.446 16.158 -47.878 1.00 15.94 39 VAL C N 1
ATOM 7367 C CA . VAL C 1 39 ? -33.781 15.526 -47.990 1.00 14.79 39 VAL C CA 1
ATOM 7368 C C . VAL C 1 39 ? -33.964 14.427 -46.901 1.00 14.13 39 VAL C C 1
ATOM 7369 O O . VAL C 1 39 ? -34.971 14.393 -46.211 1.00 13.07 39 VAL C O 1
ATOM 7373 N N . VAL C 1 40 ? -32.956 13.606 -46.713 1.00 13.33 40 VAL C N 1
ATOM 7374 C CA . VAL C 1 40 ? -33.080 12.477 -45.799 1.00 14.25 40 VAL C CA 1
ATOM 7375 C C . VAL C 1 40 ? -33.264 12.927 -44.355 1.00 14.25 40 VAL C C 1
ATOM 7376 O O . VAL C 1 40 ? -33.892 12.217 -43.579 1.00 15.01 40 VAL C O 1
ATOM 7380 N N . SER C 1 41 ? -32.814 14.150 -44.040 1.00 13.82 41 SER C N 1
ATOM 7381 C CA A SER C 1 41 ? -32.812 14.614 -42.674 0.50 15.54 41 SER C CA 1
ATOM 7382 C CA B SER C 1 41 ? -32.810 14.644 -42.685 0.50 14.05 41 SER C CA 1
ATOM 7383 C C . SER C 1 41 ? -34.159 15.206 -42.263 1.00 15.13 41 SER C C 1
ATOM 7384 O O . SER C 1 41 ? -34.346 15.537 -41.078 1.00 15.21 41 SER C O 1
ATOM 7389 N N . VAL C 1 42 ? -35.120 15.262 -43.196 1.00 14.79 42 VAL C N 1
ATOM 7390 C CA . VAL C 1 42 ? -36.494 15.668 -42.868 1.00 13.97 42 VAL C CA 1
ATOM 7391 C C . VAL C 1 42 ? -37.325 14.392 -42.922 1.00 15.04 42 VAL C C 1
ATOM 7392 O O . VAL C 1 42 ? -37.470 13.775 -43.966 1.00 14.65 42 VAL C O 1
ATOM 7396 N N . PRO C 1 43 ? -37.950 14.017 -41.795 1.00 14.64 43 PRO C N 1
ATOM 7397 C CA . PRO C 1 43 ? -38.692 12.710 -41.781 1.00 13.68 43 PRO C CA 1
ATOM 7398 C C . PRO C 1 43 ? -39.832 12.655 -42.804 1.00 14.03 43 PRO C C 1
ATOM 7399 O O . PRO C 1 43 ? -40.586 13.640 -43.006 1.00 12.45 43 PRO C O 1
ATOM 7403 N N . GLU C 1 44 ? -39.989 11.516 -43.408 1.00 13.86 44 GLU C N 1
ATOM 7404 C CA . GLU C 1 44 ? -41.080 11.320 -44.346 1.00 13.86 44 GLU C CA 1
ATOM 7405 C C . GLU C 1 44 ? -42.408 11.596 -43.642 1.00 12.33 44 GLU C C 1
ATOM 7406 O O . GLU C 1 44 ? -43.251 12.231 -44.219 1.00 14.34 44 GLU C O 1
ATOM 7412 N N . ARG C 1 45 ? -42.600 11.101 -42.424 1.00 12.12 45 ARG C N 1
ATOM 7413 C CA . ARG C 1 45 ? -43.894 11.233 -41.716 1.00 13.27 45 ARG C CA 1
ATOM 7414 C C . ARG C 1 45 ? -43.624 11.142 -40.212 1.00 13.48 45 ARG C C 1
ATOM 7415 O O . ARG C 1 45 ? -42.822 10.310 -39.795 1.00 13.67 45 ARG C O 1
ATOM 7423 N N . VAL C 1 46 ? -44.341 11.951 -39.433 1.00 12.83 46 VAL C N 1
ATOM 7424 C CA . VAL C 1 46 ? -44.344 11.883 -37.972 1.00 13.48 46 VAL C CA 1
ATOM 7425 C C . VAL C 1 46 ? -45.805 11.928 -37.528 1.00 13.63 46 VAL C C 1
ATOM 7426 O O . VAL C 1 46 ? -46.571 12.755 -38.047 1.00 13.77 46 VAL C O 1
ATOM 7430 N N . ILE C 1 47 ? -46.222 10.944 -36.694 1.00 13.27 47 ILE C N 1
ATOM 7431 C CA A ILE C 1 47 ? -47.543 10.936 -36.114 0.50 13.53 47 ILE C CA 1
ATOM 7432 C CA B ILE C 1 47 ? -47.545 10.963 -36.120 0.50 13.16 47 ILE C CA 1
ATOM 7433 C C . ILE C 1 47 ? -47.360 11.192 -34.615 1.00 13.35 47 ILE C C 1
ATOM 7434 O O . ILE C 1 47 ? -46.513 10.556 -33.971 1.00 13.85 47 ILE C O 1
ATOM 7443 N N . GLN C 1 48 ? -48.106 12.149 -34.060 1.00 13.52 48 GLN C N 1
ATOM 7444 C CA . GLN C 1 48 ? -48.130 12.400 -32.643 1.00 13.82 48 GLN C CA 1
ATOM 7445 C C . GLN C 1 48 ? -49.597 12.313 -32.250 1.00 13.78 48 GLN C C 1
ATOM 7446 O O . GLN C 1 48 ? -50.501 12.580 -33.046 1.00 13.80 48 GLN C O 1
ATOM 7452 N N . PHE C 1 49 ? -49.845 11.832 -31.059 1.00 13.56 49 PHE C N 1
ATOM 7453 C CA . PHE C 1 49 ? -51.259 11.565 -30.681 1.00 12.34 49 PHE C CA 1
ATOM 7454 C C . PHE C 1 49 ? -51.410 11.539 -29.155 1.00 13.89 49 PHE C C 1
ATOM 7455 O O . PHE C 1 49 ? -50.493 11.084 -28.402 1.00 12.78 49 PHE C O 1
ATOM 7463 N N . ARG C 1 50 ? -52.584 12.010 -28.740 1.00 14.28 50 ARG C N 1
ATOM 7464 C CA . ARG C 1 50 ? -52.924 11.932 -27.296 1.00 14.32 50 ARG C CA 1
ATOM 7465 C C . ARG C 1 50 ? -53.221 10.474 -26.887 1.00 14.27 50 ARG C C 1
ATOM 7466 O O . ARG C 1 50 ? -53.919 9.747 -27.615 1.00 14.83 50 ARG C O 1
ATOM 7474 N N . VAL C 1 51 ? -52.760 10.080 -25.701 1.00 13.47 51 VAL C N 1
ATOM 7475 C CA . VAL C 1 51 ? -53.084 8.755 -25.176 1.00 14.29 51 VAL C CA 1
ATOM 7476 C C . VAL C 1 51 ? -53.762 8.937 -23.823 1.00 14.29 51 VAL C C 1
ATOM 7477 O O . VAL C 1 51 ? -53.116 9.323 -22.860 1.00 14.97 51 VAL C O 1
ATOM 7481 N N . VAL C 1 52 ? -55.065 8.771 -23.783 1.00 12.97 52 VAL C N 1
ATOM 7482 C CA . VAL C 1 52 ? -55.854 8.813 -22.551 1.00 14.21 52 VAL C CA 1
ATOM 7483 C C . VAL C 1 52 ? -56.029 7.385 -22.075 1.00 15.08 52 VAL C C 1
ATOM 7484 O O . VAL C 1 52 ? -56.354 6.463 -22.834 1.00 14.17 52 VAL C O 1
ATOM 7488 N N . TRP C 1 53 ? -55.717 7.154 -20.799 1.00 14.15 53 TRP C N 1
ATOM 7489 C CA . TRP C 1 53 ? -55.811 5.804 -20.247 1.00 13.56 53 TRP C CA 1
ATOM 7490 C C . TRP C 1 53 ? -56.215 5.881 -18.766 1.00 15.65 53 TRP C C 1
ATOM 7491 O O . TRP C 1 53 ? -56.200 6.957 -18.215 1.00 15.71 53 TRP C O 1
ATOM 7502 N N . GLU C 1 54 ? -56.629 4.779 -18.185 1.00 14.28 54 GLU C N 1
ATOM 7503 C CA . GLU C 1 54 ? -57.164 4.759 -16.843 1.00 14.54 54 GLU C CA 1
ATOM 7504 C C . GLU C 1 54 ? -56.241 4.080 -15.892 1.00 13.56 54 GLU C C 1
ATOM 7505 O O . GLU C 1 54 ? -55.798 2.966 -16.150 1.00 14.00 54 GLU C O 1
ATOM 7511 N N . ASN C 1 55 ? -56.014 4.723 -14.748 1.00 14.88 55 ASN C N 1
ATOM 7512 C CA . ASN C 1 55 ? -55.170 4.094 -13.716 1.00 15.72 55 ASN C CA 1
ATOM 7513 C C . ASN C 1 55 ? -55.992 3.176 -12.785 1.00 17.96 55 ASN C C 1
ATOM 7514 O O . ASN C 1 55 ? -57.182 3.007 -12.991 1.00 15.97 55 ASN C O 1
ATOM 7519 N N . ASP C 1 56 ? -55.293 2.466 -11.888 1.00 16.63 56 ASP C N 1
ATOM 7520 C CA . ASP C 1 56 ? -55.932 1.425 -11.081 1.00 18.57 56 ASP C CA 1
ATOM 7521 C C . ASP C 1 56 ? -56.969 2.080 -10.149 1.00 18.82 56 ASP C C 1
ATOM 7522 O O . ASP C 1 56 ? -57.853 1.372 -9.729 1.00 21.33 56 ASP C O 1
ATOM 7527 N N . LYS C 1 57 ? -56.863 3.369 -9.879 1.00 16.74 57 LYS C N 1
ATOM 7528 C CA . LYS C 1 57 ? -57.920 4.063 -9.046 1.00 19.14 57 LYS C CA 1
ATOM 7529 C C . LYS C 1 57 ? -59.112 4.575 -9.843 1.00 20.07 57 LYS C C 1
ATOM 7530 O O . LYS C 1 57 ? -59.959 5.264 -9.332 1.00 18.06 57 LYS C O 1
ATOM 7536 N N . GLY C 1 58 ? -59.126 4.322 -11.139 1.00 18.17 58 GLY C N 1
ATOM 7537 C CA . GLY C 1 58 ? -60.205 4.745 -12.012 1.00 17.04 58 GLY C CA 1
ATOM 7538 C C . GLY C 1 58 ? -60.080 6.143 -12.559 1.00 16.84 58 GLY C C 1
ATOM 7539 O O . GLY C 1 58 ? -61.068 6.667 -13.067 1.00 17.64 58 GLY C O 1
ATOM 7540 N N . GLU C 1 59 ? -58.892 6.751 -12.434 1.00 17.46 59 GLU C N 1
ATOM 7541 C CA . GLU C 1 59 ? -58.683 8.145 -12.785 1.00 17.57 59 GLU C CA 1
ATOM 7542 C C . GLU C 1 59 ? -58.154 8.272 -14.252 1.00 15.61 59 GLU C C 1
ATOM 7543 O O . GLU C 1 59 ? -57.323 7.457 -14.664 1.00 15.41 59 GLU C O 1
ATOM 7549 N N . VAL C 1 60 ? -58.639 9.287 -14.937 1.00 17.19 60 VAL C N 1
ATOM 7550 C CA . VAL C 1 60 ? -58.176 9.651 -16.268 1.00 18.11 60 VAL C CA 1
ATOM 7551 C C . VAL C 1 60 ? -56.724 10.102 -16.174 1.00 17.59 60 VAL C C 1
ATOM 7552 O O . VAL C 1 60 ? -56.303 10.859 -15.266 1.00 16.81 60 VAL C O 1
ATOM 7556 N N . GLN C 1 61 ? -55.916 9.601 -17.086 1.00 16.42 61 GLN C N 1
ATOM 7557 C CA . GLN C 1 61 ? -54.512 9.936 -17.205 1.00 16.90 61 GLN C CA 1
ATOM 7558 C C . GLN C 1 61 ? -54.226 10.314 -18.662 1.00 15.31 61 GLN C C 1
ATOM 7559 O O . GLN C 1 61 ? -54.887 9.811 -19.583 1.00 15.89 61 GLN C O 1
ATOM 7565 N N . VAL C 1 62 ? -53.260 11.223 -18.889 1.00 14.78 62 VAL C N 1
ATOM 7566 C CA . VAL C 1 62 ? -52.965 11.692 -20.253 1.00 15.44 62 VAL C CA 1
ATOM 7567 C C . VAL C 1 62 ? -51.477 11.604 -20.495 1.00 15.87 62 VAL C C 1
ATOM 7568 O O . VAL C 1 62 ? -50.687 12.045 -19.652 1.00 14.81 62 VAL C O 1
ATOM 7572 N N . ASN C 1 63 ? -51.088 10.970 -21.576 1.00 13.07 63 ASN C N 1
ATOM 7573 C CA . ASN C 1 63 ? -49.713 10.986 -22.031 1.00 14.11 63 ASN C CA 1
ATOM 7574 C C . ASN C 1 63 ? -49.667 11.261 -23.538 1.00 15.66 63 ASN C C 1
ATOM 7575 O O . ASN C 1 63 ? -50.704 11.335 -24.213 1.00 14.79 63 ASN C O 1
ATOM 7580 N N . ARG C 1 64 ? -48.461 11.487 -24.022 1.00 14.06 64 ARG C N 1
ATOM 7581 C CA A ARG C 1 64 ? -48.250 11.793 -25.432 0.50 15.25 64 ARG C CA 1
ATOM 7582 C CA B ARG C 1 64 ? -48.240 11.803 -25.430 0.50 16.60 64 ARG C CA 1
ATOM 7583 C C . ARG C 1 64 ? -47.618 10.607 -26.121 1.00 14.63 64 ARG C C 1
ATOM 7584 O O . ARG C 1 64 ? -46.657 9.985 -25.573 1.00 14.36 64 ARG C O 1
ATOM 7599 N N . GLY C 1 65 ? -48.114 10.289 -27.317 1.00 14.12 65 GLY C N 1
ATOM 7600 C CA . GLY C 1 65 ? -47.634 9.185 -28.125 1.00 14.51 65 GLY C CA 1
ATOM 7601 C C . GLY C 1 65 ? -47.054 9.685 -29.429 1.00 13.45 65 GLY C C 1
ATOM 7602 O O . GLY C 1 65 ? -47.448 10.768 -29.899 1.00 12.09 65 GLY C O 1
ATOM 7603 N N . PHE C 1 66 ? -46.099 8.925 -29.986 1.00 12.70 66 PHE C N 1
ATOM 7604 C CA . PHE C 1 66 ? -45.397 9.362 -31.178 1.00 14.49 66 PHE C CA 1
ATOM 7605 C C . PHE C 1 66 ? -44.971 8.193 -32.047 1.00 14.35 66 PHE C C 1
ATOM 7606 O O . PHE C 1 66 ? -44.607 7.108 -31.493 1.00 12.92 66 PHE C O 1
ATOM 7614 N N . ARG C 1 67 ? -44.971 8.407 -33.374 1.00 13.74 67 ARG C N 1
ATOM 7615 C CA . ARG C 1 67 ? -44.263 7.457 -34.227 1.00 12.32 67 ARG C CA 1
ATOM 7616 C C . ARG C 1 67 ? -43.576 8.257 -35.327 1.00 12.33 67 ARG C C 1
ATOM 7617 O O . ARG C 1 67 ? -44.251 8.923 -36.111 1.00 13.77 67 ARG C O 1
ATOM 7625 N N . VAL C 1 68 ? -42.254 8.208 -35.337 1.00 12.63 68 VAL C N 1
ATOM 7626 C CA . VAL C 1 68 ? -41.430 8.864 -36.354 1.00 12.84 68 VAL C CA 1
ATOM 7627 C C . VAL C 1 68 ? -41.098 7.853 -37.452 1.00 12.53 68 VAL C C 1
ATOM 7628 O O . VAL C 1 68 ? -40.462 6.830 -37.209 1.00 13.43 68 VAL C O 1
ATOM 7632 N N . GLN C 1 69 ? -41.593 8.114 -38.657 1.00 12.22 69 GLN C N 1
ATOM 7633 C CA . GLN C 1 69 ? -41.418 7.241 -39.824 1.00 12.37 69 GLN C CA 1
ATOM 7634 C C . GLN C 1 69 ? -40.429 7.980 -40.719 1.00 12.88 69 GLN C C 1
ATOM 7635 O O . GLN C 1 69 ? -40.779 8.769 -41.594 1.00 12.50 69 GLN C O 1
ATOM 7641 N N . PHE C 1 70 ? -39.152 7.769 -40.403 1.00 13.85 70 PHE C N 1
ATOM 7642 C CA . PHE C 1 70 ? -38.113 8.688 -40.923 1.00 12.89 70 PHE C CA 1
ATOM 7643 C C . PHE C 1 70 ? -37.785 8.452 -42.399 1.00 13.16 70 PHE C C 1
ATOM 7644 O O . PHE C 1 70 ? -37.749 9.389 -43.172 1.00 13.42 70 PHE C O 1
ATOM 7652 N N . ASN C 1 71 ? -37.564 7.190 -42.769 1.00 12.52 71 ASN C N 1
ATOM 7653 C CA . ASN C 1 71 ? -37.173 6.873 -44.160 1.00 12.64 71 ASN C CA 1
ATOM 7654 C C . ASN C 1 71 ? -37.605 5.486 -44.510 1.00 12.10 71 ASN C C 1
ATOM 7655 O O . ASN C 1 71 ? -37.404 4.618 -43.692 1.00 13.32 71 ASN C O 1
ATOM 7660 N N . SER C 1 72 ? -38.105 5.300 -45.692 1.00 12.40 72 SER C N 1
ATOM 7661 C CA . SER C 1 72 ? -38.537 3.994 -46.218 1.00 12.59 72 SER C CA 1
ATOM 7662 C C . SER C 1 72 ? -38.006 3.610 -47.577 1.00 13.15 72 SER C C 1
ATOM 7663 O O . SER C 1 72 ? -38.542 2.692 -48.206 1.00 13.54 72 SER C O 1
ATOM 7666 N N . ALA C 1 73 ? -36.891 4.198 -48.022 1.00 13.35 73 ALA C N 1
ATOM 7667 C CA . ALA C 1 73 ? -36.317 3.756 -49.290 1.00 12.86 73 ALA C CA 1
ATOM 7668 C C . ALA C 1 73 ? -35.893 2.297 -49.273 1.00 12.88 73 ALA C C 1
ATOM 7669 O O . ALA C 1 73 ? -36.133 1.561 -50.240 1.00 12.70 73 ALA C O 1
ATOM 7671 N N . LEU C 1 74 ? -35.302 1.858 -48.197 1.00 11.85 74 LEU C N 1
ATOM 7672 C CA . LEU C 1 74 ? -34.785 0.491 -48.082 1.00 13.20 74 LEU C CA 1
ATOM 7673 C C . LEU C 1 74 ? -35.791 -0.563 -47.589 1.00 13.16 74 LEU C C 1
ATOM 7674 O O . LEU C 1 74 ? -35.517 -1.773 -47.709 1.00 13.34 74 LEU C O 1
ATOM 7679 N N . GLY C 1 75 ? -36.945 -0.169 -47.016 1.00 11.59 75 GLY C N 1
ATOM 7680 C CA . GLY C 1 75 ? -37.879 -1.106 -46.485 1.00 13.75 75 GLY C CA 1
ATOM 7681 C C . GLY C 1 75 ? -38.954 -0.412 -45.721 1.00 13.83 75 GLY C C 1
ATOM 7682 O O . GLY C 1 75 ? -38.917 0.816 -45.576 1.00 13.11 75 GLY C O 1
ATOM 7683 N N . PRO C 1 76 ? -39.892 -1.186 -45.206 1.00 13.31 76 PRO C N 1
ATOM 7684 C CA . PRO C 1 76 ? -40.841 -0.648 -44.265 1.00 14.14 76 PRO C CA 1
ATOM 7685 C C . PRO C 1 76 ? -40.158 -0.033 -43.089 1.00 14.11 76 PRO C C 1
ATOM 7686 O O . PRO C 1 76 ? -39.073 -0.485 -42.706 1.00 13.57 76 PRO C O 1
ATOM 7690 N N . TYR C 1 77 ? -40.769 1.016 -42.519 1.00 13.06 77 TYR C N 1
ATOM 7691 C CA . TYR C 1 77 ? -40.166 1.640 -41.332 1.00 12.38 77 TYR C CA 1
ATOM 7692 C C . TYR C 1 77 ? -39.973 0.572 -40.281 1.00 13.80 77 TYR C C 1
ATOM 7693 O O . TYR C 1 77 ? -40.794 -0.303 -40.078 1.00 12.70 77 TYR C O 1
ATOM 7702 N N . LYS C 1 78 ? -38.842 0.671 -39.546 1.00 12.77 78 LYS C N 1
ATOM 7703 C CA . LYS C 1 78 ? -38.489 -0.357 -38.546 1.00 12.47 78 LYS C CA 1
ATOM 7704 C C . LYS C 1 78 ? -37.739 0.328 -37.425 1.00 12.60 78 LYS C C 1
ATOM 7705 O O . LYS C 1 78 ? -36.732 0.988 -37.659 1.00 13.80 78 LYS C O 1
ATOM 7711 N N . GLY C 1 79 ? -38.165 0.072 -36.200 1.00 13.01 79 GLY C N 1
ATOM 7712 C CA . GLY C 1 79 ? -37.455 0.537 -35.094 1.00 12.97 79 GLY C CA 1
ATOM 7713 C C . GLY C 1 79 ? -38.356 0.517 -33.870 1.00 13.73 79 GLY C C 1
ATOM 7714 O O . GLY C 1 79 ? -39.608 0.456 -33.943 1.00 14.34 79 GLY C O 1
ATOM 7715 N N . GLY C 1 80 ? -37.704 0.671 -32.724 1.00 13.81 80 GLY C N 1
ATOM 7716 C CA . GLY C 1 80 ? -38.347 0.419 -31.442 1.00 13.41 80 GLY C CA 1
ATOM 7717 C C . GLY C 1 80 ? -39.289 1.501 -30.909 1.00 13.07 80 GLY C C 1
ATOM 7718 O O . GLY C 1 80 ? -39.355 2.598 -31.489 1.00 12.65 80 GLY C O 1
ATOM 7719 N N . LEU C 1 81 ? -39.932 1.170 -29.769 1.00 12.65 81 LEU C N 1
ATOM 7720 C CA . LEU C 1 81 ? -40.761 2.040 -29.021 1.00 13.93 81 LEU C CA 1
ATOM 7721 C C . LEU C 1 81 ? -40.150 2.276 -27.648 1.00 13.58 81 LEU C C 1
ATOM 7722 O O . LEU C 1 81 ? -39.747 1.321 -27.020 1.00 14.07 81 LEU C O 1
ATOM 7727 N N . ARG C 1 82 ? -40.060 3.521 -27.236 1.00 12.54 82 ARG C N 1
ATOM 7728 C CA . ARG C 1 82 ? -39.483 3.919 -25.942 1.00 13.38 82 ARG C CA 1
ATOM 7729 C C . ARG C 1 82 ? -40.573 4.536 -25.092 1.00 12.75 82 ARG C C 1
ATOM 7730 O O . ARG C 1 82 ? -41.218 5.497 -25.499 1.00 13.30 82 ARG C O 1
ATOM 7738 N N . PHE C 1 83 ? -40.746 4.001 -23.914 1.00 12.39 83 PHE C N 1
ATOM 7739 C CA . PHE C 1 83 ? -41.620 4.564 -22.888 1.00 12.59 83 PHE C CA 1
ATOM 7740 C C . PHE C 1 83 ? -40.737 5.027 -21.786 1.00 14.31 83 PHE C C 1
ATOM 7741 O O . PHE C 1 83 ? -40.184 4.190 -21.011 1.00 14.79 83 PHE C O 1
ATOM 7749 N N . HIS C 1 84 ? -40.579 6.326 -21.701 1.00 14.44 84 HIS C N 1
ATOM 7750 C CA . HIS C 1 84 ? -39.655 6.922 -20.702 1.00 14.31 84 HIS C CA 1
ATOM 7751 C C . HIS C 1 84 ? -40.097 8.383 -20.546 1.00 14.85 84 HIS C C 1
ATOM 7752 O O . HIS C 1 84 ? -40.460 9.051 -21.551 1.00 12.94 84 HIS C O 1
ATOM 7759 N N . PRO C 1 85 ? -40.045 8.932 -19.294 1.00 15.04 85 PRO C N 1
ATOM 7760 C CA . PRO C 1 85 ? -40.577 10.300 -19.076 1.00 14.26 85 PRO C CA 1
ATOM 7761 C C . PRO C 1 85 ? -39.851 11.383 -19.847 1.00 14.24 85 PRO C C 1
ATOM 7762 O O . PRO C 1 85 ? -40.367 12.496 -19.976 1.00 15.72 85 PRO C O 1
ATOM 7766 N N . SER C 1 86 ? -38.653 11.114 -20.317 1.00 13.79 86 SER C N 1
ATOM 7767 C CA . SER C 1 86 ? -37.935 12.090 -21.127 1.00 14.71 86 SER C CA 1
ATOM 7768 C C . SER C 1 86 ? -38.453 12.238 -22.567 1.00 14.76 86 SER C C 1
ATOM 7769 O O . SER C 1 86 ? -38.123 13.198 -23.277 1.00 15.53 86 SER C O 1
ATOM 7772 N N . VAL C 1 87 ? -39.226 11.287 -23.014 1.00 13.41 87 VAL C N 1
ATOM 7773 C CA . VAL C 1 87 ? -39.577 11.182 -24.447 1.00 14.55 87 VAL C CA 1
ATOM 7774 C C . VAL C 1 87 ? -40.252 12.422 -24.967 1.00 14.52 87 VAL C C 1
ATOM 7775 O O . VAL C 1 87 ? -41.182 13.001 -24.355 1.00 15.53 87 VAL C O 1
ATOM 7779 N N . ASN C 1 88 ? -39.766 12.852 -26.127 1.00 13.67 88 ASN C N 1
ATOM 7780 C CA . ASN C 1 88 ? -40.299 13.941 -26.889 1.00 13.60 88 ASN C CA 1
ATOM 7781 C C . ASN C 1 88 ? -39.914 13.771 -28.375 1.00 14.63 88 ASN C C 1
ATOM 7782 O O . ASN C 1 88 ? -39.194 12.805 -28.716 1.00 13.63 88 ASN C O 1
ATOM 7787 N N . LEU C 1 89 ? -40.346 14.678 -29.235 1.00 13.24 89 LEU C N 1
ATOM 7788 C CA . LEU C 1 89 ? -40.036 14.556 -30.659 1.00 13.77 89 LEU C CA 1
ATOM 7789 C C . LEU C 1 89 ? -38.535 14.631 -30.996 1.00 14.70 89 LEU C C 1
ATOM 7790 O O . LEU C 1 89 ? -38.028 13.810 -31.799 1.00 13.29 89 LEU C O 1
ATOM 7795 N N . SER C 1 90 ? -37.806 15.545 -30.326 1.00 14.05 90 SER C N 1
ATOM 7796 C CA . SER C 1 90 ? -36.342 15.629 -30.503 1.00 13.35 90 SER C CA 1
ATOM 7797 C C . SER C 1 90 ? -35.640 14.285 -30.339 1.00 13.88 90 SER C C 1
ATOM 7798 O O . SER C 1 90 ? -34.870 13.820 -31.170 1.00 13.86 90 SER C O 1
ATOM 7801 N N . ILE C 1 91 ? -35.904 13.629 -29.220 1.00 13.85 91 ILE C N 1
ATOM 7802 C CA . ILE C 1 91 ? -35.303 12.392 -28.887 1.00 14.46 91 ILE C CA 1
ATOM 7803 C C . ILE C 1 91 ? -35.676 11.297 -29.857 1.00 13.38 91 ILE C C 1
ATOM 7804 O O . ILE C 1 91 ? -34.832 10.532 -30.354 1.00 12.40 91 ILE C O 1
ATOM 7809 N N . LEU C 1 92 ? -36.969 11.223 -30.159 1.00 12.13 92 LEU C N 1
ATOM 7810 C CA . LEU C 1 92 ? -37.401 10.164 -31.115 1.00 13.63 92 LEU C CA 1
ATOM 7811 C C . LEU C 1 92 ? -36.915 10.447 -32.538 1.00 13.45 92 LEU C C 1
ATOM 7812 O O . LEU C 1 92 ? -36.676 9.510 -33.268 1.00 12.63 92 LEU C O 1
ATOM 7817 N N . LYS C 1 93 ? -36.703 11.706 -32.929 1.00 12.15 93 LYS C N 1
ATOM 7818 C CA . LYS C 1 93 ? -36.091 12.014 -34.179 1.00 12.87 93 LYS C CA 1
ATOM 7819 C C . LYS C 1 93 ? -34.630 11.583 -34.210 1.00 13.66 93 LYS C C 1
ATOM 7820 O O . LYS C 1 93 ? -34.165 11.100 -35.256 1.00 13.31 93 LYS C O 1
ATOM 7826 N N . PHE C 1 94 ? -33.868 11.844 -33.154 1.00 12.75 94 PHE C N 1
ATOM 7827 C CA . PHE C 1 94 ? -32.464 11.418 -33.088 1.00 13.23 94 PHE C CA 1
ATOM 7828 C C . PHE C 1 94 ? -32.500 9.900 -33.262 1.00 13.51 94 PHE C C 1
ATOM 7829 O O . PHE C 1 94 ? -31.757 9.353 -34.110 1.00 13.25 94 PHE C O 1
ATOM 7837 N N . LEU C 1 95 ? -33.374 9.214 -32.532 1.00 12.58 95 LEU C N 1
ATOM 7838 C CA . LEU C 1 95 ? -33.392 7.775 -32.611 1.00 12.46 95 LEU C CA 1
ATOM 7839 C C . LEU C 1 95 ? -33.775 7.257 -34.012 1.00 11.72 95 LEU C C 1
ATOM 7840 O O . LEU C 1 95 ? -33.205 6.266 -34.516 1.00 13.13 95 LEU C O 1
ATOM 7845 N N . GLY C 1 96 ? -34.814 7.846 -34.565 1.00 10.89 96 GLY C N 1
ATOM 7846 C CA . GLY C 1 96 ? -35.291 7.381 -35.876 1.00 12.19 96 GLY C CA 1
ATOM 7847 C C . GLY C 1 96 ? -34.288 7.631 -36.986 1.00 13.44 96 GLY C C 1
ATOM 7848 O O . GLY C 1 96 ? -34.219 6.864 -37.950 1.00 12.82 96 GLY C O 1
ATOM 7849 N N . PHE C 1 97 ? -33.617 8.751 -36.891 1.00 12.40 97 PHE C N 1
ATOM 7850 C CA . PHE C 1 97 ? -32.588 9.132 -37.879 1.00 13.35 97 PHE C CA 1
ATOM 7851 C C . PHE C 1 97 ? -31.456 8.118 -37.844 1.00 14.84 97 PHE C C 1
ATOM 7852 O O . PHE C 1 97 ? -31.034 7.538 -38.866 1.00 13.94 97 PHE C O 1
ATOM 7860 N N . GLU C 1 98 ? -30.955 7.840 -36.648 1.00 12.75 98 GLU C N 1
ATOM 7861 C CA . GLU C 1 98 ? -29.906 6.866 -36.446 1.00 14.68 98 GLU C CA 1
ATOM 7862 C C . GLU C 1 98 ? -30.389 5.510 -37.016 1.00 16.49 98 GLU C C 1
ATOM 7863 O O . GLU C 1 98 ? -29.648 4.762 -37.611 1.00 14.70 98 GLU C O 1
ATOM 7869 N N . GLN C 1 99 ? -31.661 5.167 -36.774 1.00 13.22 99 GLN C N 1
ATOM 7870 C CA . GLN C 1 99 ? -32.188 3.925 -37.234 1.00 13.73 99 GLN C CA 1
ATOM 7871 C C . GLN C 1 99 ? -32.144 3.717 -38.735 1.00 12.86 99 GLN C C 1
ATOM 7872 O O . GLN C 1 99 ? -31.977 2.585 -39.201 1.00 12.31 99 GLN C O 1
ATOM 7878 N N . ILE C 1 100 ? -32.287 4.759 -39.487 1.00 12.40 100 ILE C N 1
ATOM 7879 C CA . ILE C 1 100 ? -32.174 4.660 -40.959 1.00 12.82 100 ILE C CA 1
ATOM 7880 C C . ILE C 1 100 ? -30.867 3.978 -41.348 1.00 12.36 100 ILE C C 1
ATOM 7881 O O . ILE C 1 100 ? -30.830 3.036 -42.139 1.00 13.68 100 ILE C O 1
ATOM 7886 N N . PHE C 1 101 ? -29.796 4.483 -40.756 1.00 12.50 101 PHE C N 1
ATOM 7887 C CA . PHE C 1 101 ? -28.430 4.110 -41.148 1.00 12.65 101 PHE C CA 1
ATOM 7888 C C . PHE C 1 101 ? -27.986 2.798 -40.488 1.00 13.52 101 PHE C C 1
ATOM 7889 O O . PHE C 1 101 ? -27.365 1.941 -41.158 1.00 13.91 101 PHE C O 1
ATOM 7897 N N . LYS C 1 102 ? -28.372 2.590 -39.227 1.00 13.06 102 LYS C N 1
ATOM 7898 C CA . LYS C 1 102 ? -28.253 1.293 -38.588 1.00 13.91 102 LYS C CA 1
ATOM 7899 C C . LYS C 1 102 ? -28.883 0.206 -39.417 1.00 13.72 102 LYS C C 1
ATOM 7900 O O . LYS C 1 102 ? -28.292 -0.827 -39.737 1.00 12.75 102 LYS C O 1
ATOM 7906 N N . ASN C 1 103 ? -30.097 0.449 -39.851 1.00 12.68 103 ASN C N 1
ATOM 7907 C CA . ASN C 1 103 ? -30.824 -0.579 -40.599 1.00 13.62 103 ASN C CA 1
ATOM 7908 C C . ASN C 1 103 ? -30.172 -0.871 -41.933 1.00 13.88 103 ASN C C 1
ATOM 7909 O O . ASN C 1 103 ? -30.090 -2.009 -42.351 1.00 13.74 103 ASN C O 1
ATOM 7914 N N . ALA C 1 104 ? -29.679 0.183 -42.583 1.00 14.03 104 ALA C N 1
ATOM 7915 C CA . ALA C 1 104 ? -28.950 0.067 -43.844 1.00 14.47 104 ALA C CA 1
ATOM 7916 C C . ALA C 1 104 ? -27.734 -0.832 -43.662 1.00 17.52 104 ALA C C 1
ATOM 7917 O O . ALA C 1 104 ? -27.416 -1.553 -44.592 1.00 19.37 104 ALA C O 1
ATOM 7919 N N . LEU C 1 105 ? -27.107 -0.832 -42.490 1.00 13.92 105 LEU C N 1
ATOM 7920 C CA . LEU C 1 105 ? -25.881 -1.674 -42.305 1.00 15.29 105 LEU C CA 1
ATOM 7921 C C . LEU C 1 105 ? -26.164 -3.144 -42.052 1.00 13.99 105 LEU C C 1
ATOM 7922 O O . LEU C 1 105 ? -25.256 -3.967 -42.089 1.00 13.87 105 LEU C O 1
ATOM 7927 N N . THR C 1 106 ? -27.419 -3.537 -41.840 1.00 13.38 106 THR C N 1
ATOM 7928 C CA . THR C 1 106 ? -27.800 -4.908 -41.639 1.00 13.32 106 THR C CA 1
ATOM 7929 C C . THR C 1 106 ? -27.872 -5.736 -42.903 1.00 13.91 106 THR C C 1
ATOM 7930 O O . THR C 1 106 ? -27.911 -6.972 -42.835 1.00 14.28 106 THR C O 1
ATOM 7934 N N . GLY C 1 107 ? -27.977 -5.073 -44.063 1.00 15.70 107 GLY C N 1
ATOM 7935 C CA . GLY C 1 107 ? -28.191 -5.794 -45.372 1.00 17.31 107 GLY C CA 1
ATOM 7936 C C . GLY C 1 107 ? -29.649 -6.234 -45.630 1.00 19.26 107 GLY C C 1
ATOM 7937 O O . GLY C 1 107 ? -29.919 -6.936 -46.557 1.00 22.09 107 GLY C O 1
ATOM 7938 N N . LEU C 1 108 ? -30.535 -5.944 -44.693 1.00 15.24 108 LEU C N 1
ATOM 7939 C CA . LEU C 1 108 ? -31.946 -6.338 -44.828 1.00 15.93 108 LEU C CA 1
ATOM 7940 C C . LEU C 1 108 ? -32.762 -5.137 -45.274 1.00 15.61 108 LEU C C 1
ATOM 7941 O O . LEU C 1 108 ? -32.387 -3.955 -45.014 1.00 15.54 108 LEU C O 1
ATOM 7946 N N . ASN C 1 109 ? -33.948 -5.417 -45.875 1.00 14.39 109 ASN C N 1
ATOM 7947 C CA . ASN C 1 109 ? -34.758 -4.290 -46.334 1.00 13.09 109 ASN C CA 1
ATOM 7948 C C . ASN C 1 109 ? -35.643 -3.750 -45.183 1.00 14.10 109 ASN C C 1
ATOM 7949 O O . ASN C 1 109 ? -36.772 -4.211 -44.973 1.00 13.99 109 ASN C O 1
ATOM 7954 N N . MET C 1 110 ? -35.120 -2.761 -44.497 1.00 12.31 110 MET C N 1
ATOM 7955 C CA . MET C 1 110 ? -35.727 -2.128 -43.333 1.00 11.88 110 MET C CA 1
ATOM 7956 C C . MET C 1 110 ? -35.462 -0.658 -43.429 1.00 13.47 110 MET C C 1
ATOM 7957 O O . MET C 1 110 ? -34.315 -0.240 -43.399 1.00 13.21 110 MET C O 1
ATOM 7962 N N . GLY C 1 111 ? -36.504 0.122 -43.474 1.00 12.08 111 GLY C N 1
ATOM 7963 C CA . GLY C 1 111 ? -36.413 1.595 -43.355 1.00 12.02 111 GLY C CA 1
ATOM 7964 C C . GLY C 1 111 ? -36.298 1.985 -41.848 1.00 12.84 111 GLY C C 1
ATOM 7965 O O . GLY C 1 111 ? -36.282 1.108 -40.997 1.00 14.57 111 GLY C O 1
ATOM 7966 N N . GLY C 1 112 ? -36.100 3.273 -41.559 1.00 12.61 112 GLY C N 1
ATOM 7967 C CA . GLY C 1 112 ? -35.857 3.735 -40.199 1.00 12.97 112 GLY C CA 1
ATOM 7968 C C . GLY C 1 112 ? -37.031 4.436 -39.587 1.00 13.36 112 GLY C C 1
ATOM 7969 O O . GLY C 1 112 ? -37.641 5.321 -40.207 1.00 12.36 112 GLY C O 1
ATOM 7970 N N . GLY C 1 113 ? -37.353 4.002 -38.395 1.00 13.16 113 GLY C N 1
ATOM 7971 C CA . GLY C 1 113 ? -38.380 4.646 -37.545 1.00 15.52 113 GLY C CA 1
ATOM 7972 C C . GLY C 1 113 ? -38.131 4.428 -36.087 1.00 14.58 113 GLY C C 1
ATOM 7973 O O . GLY C 1 113 ? -37.251 3.640 -35.716 1.00 14.73 113 GLY C O 1
ATOM 7974 N N . LYS C 1 114 ? -38.880 5.179 -35.270 1.00 13.85 114 LYS C N 1
ATOM 7975 C CA . LYS C 1 114 ? -38.830 5.030 -33.830 1.00 12.79 114 LYS C CA 1
ATOM 7976 C C . LYS C 1 114 ? -40.050 5.708 -33.263 1.00 13.18 114 LYS C C 1
ATOM 7977 O O . LYS C 1 114 ? -40.553 6.639 -33.881 1.00 13.12 114 LYS C O 1
ATOM 7983 N N . GLY C 1 115 ? -40.537 5.253 -32.097 1.00 12.39 115 GLY C N 1
ATOM 7984 C CA . GLY C 1 115 ? -41.680 5.900 -31.494 1.00 12.75 115 GLY C CA 1
ATOM 7985 C C . GLY C 1 115 ? -41.684 5.713 -30.017 1.00 12.27 115 GLY C C 1
ATOM 7986 O O . GLY C 1 115 ? -40.693 5.253 -29.473 1.00 11.94 115 GLY C O 1
ATOM 7987 N N . GLY C 1 116 ? -42.825 5.987 -29.414 1.00 12.82 116 GLY C N 1
ATOM 7988 C CA . GLY C 1 116 ? -42.978 5.746 -27.999 1.00 13.95 116 GLY C CA 1
ATOM 7989 C C . GLY C 1 116 ? -43.843 6.784 -27.332 1.00 13.37 116 GLY C C 1
ATOM 7990 O O . GLY C 1 116 ? -44.728 7.408 -27.945 1.00 13.64 116 GLY C O 1
ATOM 7991 N N . SER C 1 117 ? -43.567 6.986 -26.040 1.00 11.84 117 SER C N 1
ATOM 7992 C CA . SER C 1 117 ? -44.389 7.849 -25.260 1.00 12.23 117 SER C CA 1
ATOM 7993 C C . SER C 1 117 ? -43.635 8.340 -24.022 1.00 14.59 117 SER C C 1
ATOM 7994 O O . SER C 1 117 ? -42.652 7.673 -23.573 1.00 14.21 117 SER C O 1
ATOM 7997 N N . ASP C 1 118 ? -44.087 9.502 -23.509 1.00 14.40 118 ASP C N 1
ATOM 7998 C CA . ASP C 1 118 ? -43.598 9.948 -22.214 1.00 14.92 118 ASP C CA 1
ATOM 7999 C C . ASP C 1 118 ? -44.171 9.237 -20.993 1.00 14.83 118 ASP C C 1
ATOM 8000 O O . ASP C 1 118 ? -43.809 9.547 -19.857 1.00 13.63 118 ASP C O 1
ATOM 8005 N N . PHE C 1 119 ? -45.053 8.290 -21.210 1.00 14.09 119 PHE C N 1
ATOM 8006 C CA . PHE C 1 119 ? -45.512 7.317 -20.177 1.00 15.52 119 PHE C CA 1
ATOM 8007 C C . PHE C 1 119 ? -44.298 6.727 -19.456 1.00 15.11 119 PHE C C 1
ATOM 8008 O O . PHE C 1 119 ? -43.339 6.240 -20.098 1.00 15.63 119 PHE C O 1
ATOM 8016 N N . ASP C 1 120 ? -44.294 6.812 -18.109 1.00 16.03 120 ASP C N 1
ATOM 8017 C CA . ASP C 1 120 ? -43.189 6.255 -17.308 1.00 15.27 120 ASP C CA 1
ATOM 8018 C C . ASP C 1 120 ? -43.605 4.956 -16.641 1.00 14.88 120 ASP C C 1
ATOM 8019 O O . ASP C 1 120 ? -44.481 4.949 -15.792 1.00 15.37 120 ASP C O 1
ATOM 8024 N N . PRO C 1 121 ? -43.113 3.816 -17.102 1.00 16.42 121 PRO C N 1
ATOM 8025 C CA . PRO C 1 121 ? -43.511 2.530 -16.508 1.00 16.29 121 PRO C CA 1
ATOM 8026 C C . PRO C 1 121 ? -43.132 2.426 -15.020 1.00 17.16 121 PRO C C 1
ATOM 8027 O O . PRO C 1 121 ? -43.790 1.647 -14.312 1.00 17.93 121 PRO C O 1
ATOM 8031 N N . LYS C 1 122 ? -42.160 3.194 -14.521 1.00 16.39 122 LYS C N 1
ATOM 8032 C CA . LYS C 1 122 ? -41.825 3.123 -13.070 1.00 18.84 122 LYS C CA 1
ATOM 8033 C C . LYS C 1 122 ? -42.955 3.593 -12.171 1.00 19.64 122 LYS C C 1
ATOM 8034 O O . LYS C 1 122 ? -43.525 4.638 -12.403 1.00 21.34 122 LYS C O 1
ATOM 8040 N N . GLY C 1 123 ? -43.298 2.778 -11.188 1.00 20.13 123 GLY C N 1
ATOM 8041 C CA . GLY C 1 123 ? -44.370 3.146 -10.235 1.00 22.41 123 GLY C CA 1
ATOM 8042 C C . GLY C 1 123 ? -45.719 2.721 -10.783 1.00 23.44 123 GLY C C 1
ATOM 8043 O O . GLY C 1 123 ? -46.678 2.895 -10.095 1.00 24.58 123 GLY C O 1
ATOM 8044 N N . LYS C 1 124 ? -45.800 2.139 -12.005 1.00 18.76 124 LYS C N 1
ATOM 8045 C CA . LYS C 1 124 ? -47.053 1.660 -12.559 1.00 18.33 124 LYS C CA 1
ATOM 8046 C C . LYS C 1 124 ? -47.181 0.220 -12.264 1.00 17.68 124 LYS C C 1
ATOM 8047 O O . LYS C 1 124 ? -46.237 -0.543 -12.204 1.00 17.60 124 LYS C O 1
ATOM 8053 N N . SER C 1 125 ? -48.442 -0.212 -12.104 1.00 18.11 125 SER C N 1
ATOM 8054 C CA . SER C 1 125 ? -48.708 -1.632 -12.007 1.00 17.75 125 SER C CA 1
ATOM 8055 C C . SER C 1 125 ? -48.754 -2.269 -13.355 1.00 17.73 125 SER C C 1
ATOM 8056 O O . SER C 1 125 ? -48.891 -1.594 -14.407 1.00 15.95 125 SER C O 1
ATOM 8059 N N . ASP C 1 126 ? -48.671 -3.586 -13.375 1.00 18.80 126 ASP C N 1
ATOM 8060 C CA A ASP C 1 126 ? -48.802 -4.282 -14.659 0.50 19.29 126 ASP C CA 1
ATOM 8061 C CA B ASP C 1 126 ? -48.808 -4.316 -14.614 0.50 21.64 126 ASP C CA 1
ATOM 8062 C C . ASP C 1 126 ? -50.150 -3.989 -15.356 1.00 18.66 126 ASP C C 1
ATOM 8063 O O . ASP C 1 126 ? -50.236 -3.923 -16.581 1.00 16.26 126 ASP C O 1
ATOM 8072 N N . SER C 1 127 ? -51.231 -3.924 -14.578 1.00 17.09 127 SER C N 1
ATOM 8073 C CA A SER C 1 127 ? -52.569 -3.561 -15.111 0.50 15.65 127 SER C CA 1
ATOM 8074 C CA B SER C 1 127 ? -52.551 -3.552 -15.126 0.50 15.92 127 SER C CA 1
ATOM 8075 C C . SER C 1 127 ? -52.550 -2.167 -15.726 1.00 15.24 127 SER C C 1
ATOM 8076 O O . SER C 1 127 ? -53.136 -1.935 -16.776 1.00 14.02 127 SER C O 1
ATOM 8081 N N . GLU C 1 128 ? -51.855 -1.213 -15.109 1.00 14.41 128 GLU C N 1
ATOM 8082 C CA . GLU C 1 128 ? -51.760 0.079 -15.687 1.00 13.80 128 GLU C CA 1
ATOM 8083 C C . GLU C 1 128 ? -50.970 0.109 -17.040 1.00 14.65 128 GLU C C 1
ATOM 8084 O O . GLU C 1 128 ? -51.358 0.794 -17.980 1.00 14.62 128 GLU C O 1
ATOM 8090 N N . ILE C 1 129 ? -49.912 -0.645 -17.113 1.00 15.28 129 ILE C N 1
ATOM 8091 C CA . ILE C 1 129 ? -49.139 -0.803 -18.334 1.00 15.56 129 ILE C CA 1
ATOM 8092 C C . ILE C 1 129 ? -50.038 -1.434 -19.433 1.00 13.93 129 ILE C C 1
ATOM 8093 O O . ILE C 1 129 ? -50.031 -0.963 -20.564 1.00 16.00 129 ILE C O 1
ATOM 8098 N N . ARG C 1 130 ? -50.786 -2.473 -19.079 1.00 14.80 130 ARG C N 1
ATOM 8099 C CA . ARG C 1 130 ? -51.772 -3.059 -19.999 1.00 13.56 130 ARG C CA 1
ATOM 8100 C C . ARG C 1 130 ? -52.727 -2.020 -20.562 1.00 14.14 130 ARG C C 1
ATOM 8101 O O . ARG C 1 130 ? -52.872 -1.858 -21.822 1.00 15.59 130 ARG C O 1
ATOM 8109 N N . ARG C 1 131 ? -53.360 -1.259 -19.677 1.00 14.47 131 ARG C N 1
ATOM 8110 C CA . ARG C 1 131 ? -54.305 -0.275 -20.119 1.00 14.27 131 ARG C CA 1
ATOM 8111 C C . ARG C 1 131 ? -53.664 0.775 -21.026 1.00 14.48 131 ARG C C 1
ATOM 8112 O O . ARG C 1 131 ? -54.270 1.221 -22.037 1.00 14.10 131 ARG C O 1
ATOM 8120 N N . PHE C 1 132 ? -52.486 1.208 -20.614 1.00 16.26 132 PHE C N 1
ATOM 8121 C CA . PHE C 1 132 ? -51.739 2.181 -21.428 1.00 15.02 132 PHE C CA 1
ATOM 8122 C C . PHE C 1 132 ? -51.463 1.641 -22.840 1.00 13.23 132 PHE C C 1
ATOM 8123 O O . PHE C 1 132 ? -51.669 2.346 -23.815 1.00 14.29 132 PHE C O 1
ATOM 8131 N N . CYS C 1 133 ? -50.966 0.418 -22.885 1.00 14.58 133 CYS C N 1
ATOM 8132 C CA . CYS C 1 133 ? -50.591 -0.160 -24.198 1.00 15.15 133 CYS C CA 1
ATOM 8133 C C . CYS C 1 133 ? -51.817 -0.306 -25.090 1.00 16.24 133 CYS C C 1
ATOM 8134 O O . CYS C 1 133 ? -51.786 -0.094 -26.290 1.00 14.78 133 CYS C O 1
ATOM 8137 N N . VAL C 1 134 ? -52.945 -0.706 -24.494 1.00 14.34 134 VAL C N 1
ATOM 8138 C CA . VAL C 1 134 ? -54.218 -0.788 -25.210 1.00 15.24 134 VAL C CA 1
ATOM 8139 C C . VAL C 1 134 ? -54.563 0.557 -25.825 1.00 15.11 134 VAL C C 1
ATOM 8140 O O . VAL C 1 134 ? -54.936 0.665 -27.043 1.00 15.38 134 VAL C O 1
ATOM 8144 N N . ALA C 1 135 ? -54.519 1.593 -24.993 1.00 12.88 135 ALA C N 1
ATOM 8145 C CA . ALA C 1 135 ? -54.902 2.903 -25.488 1.00 13.86 135 ALA C CA 1
ATOM 8146 C C . ALA C 1 135 ? -53.907 3.425 -26.575 1.00 13.76 135 ALA C C 1
ATOM 8147 O O . ALA C 1 135 ? -54.305 3.957 -27.594 1.00 15.70 135 ALA C O 1
ATOM 8149 N N . PHE C 1 136 ? -52.647 3.192 -26.336 1.00 14.99 136 PHE C N 1
ATOM 8150 C CA . PHE C 1 136 ? -51.519 3.626 -27.252 1.00 14.79 136 PHE C CA 1
ATOM 8151 C C . PHE C 1 136 ? -51.729 2.957 -28.644 1.00 14.49 136 PHE C C 1
ATOM 8152 O O . PHE C 1 136 ? -51.759 3.642 -29.670 1.00 14.63 136 PHE C O 1
ATOM 8160 N N . MET C 1 137 ? -51.993 1.636 -28.647 1.00 13.81 137 MET C N 1
ATOM 8161 C CA . MET C 1 137 ? -52.167 0.938 -29.903 1.00 14.88 137 MET C CA 1
ATOM 8162 C C . MET C 1 137 ? -53.463 1.309 -30.591 1.00 15.82 137 MET C C 1
ATOM 8163 O O . MET C 1 137 ? -53.559 1.205 -31.810 1.00 14.97 137 MET C O 1
ATOM 8168 N N . THR C 1 138 ? -54.469 1.706 -29.824 1.00 14.19 138 THR C N 1
ATOM 8169 C CA . THR C 1 138 ? -55.719 2.150 -30.442 1.00 15.10 138 THR C CA 1
ATOM 8170 C C . THR C 1 138 ? -55.501 3.213 -31.453 1.00 15.82 138 THR C C 1
ATOM 8171 O O . THR C 1 138 ? -56.129 3.131 -32.471 1.00 16.49 138 THR C O 1
ATOM 8175 N N . GLU C 1 139 ? -54.623 4.156 -31.222 1.00 16.08 139 GLU C N 1
ATOM 8176 C CA . GLU C 1 139 ? -54.298 5.110 -32.256 1.00 17.10 139 GLU C CA 1
ATOM 8177 C C . GLU C 1 139 ? -53.180 4.702 -33.122 1.00 17.97 139 GLU C C 1
ATOM 8178 O O . GLU C 1 139 ? -53.255 4.904 -34.348 1.00 18.59 139 GLU C O 1
ATOM 8184 N N . LEU C 1 140 ? -52.166 4.052 -32.562 1.00 15.16 140 LEU C N 1
ATOM 8185 C CA . LEU C 1 140 ? -51.008 3.773 -33.455 1.00 13.69 140 LEU C CA 1
ATOM 8186 C C . LEU C 1 140 ? -51.371 2.822 -34.601 1.00 14.69 140 LEU C C 1
ATOM 8187 O O . LEU C 1 140 ? -50.782 2.898 -35.695 1.00 13.92 140 LEU C O 1
ATOM 8192 N N . CYS C 1 141 ? -52.340 1.924 -34.372 1.00 15.51 141 CYS C N 1
ATOM 8193 C CA A CYS C 1 141 ? -52.594 0.808 -35.322 0.50 14.83 141 CYS C CA 1
ATOM 8194 C CA B CYS C 1 141 ? -52.656 0.847 -35.274 0.50 14.72 141 CYS C CA 1
ATOM 8195 C C . CYS C 1 141 ? -52.835 1.273 -36.717 1.00 15.44 141 CYS C C 1
ATOM 8196 O O . CYS C 1 141 ? -52.363 0.628 -37.667 1.00 14.97 141 CYS C O 1
ATOM 8201 N N . ARG C 1 142 ? -53.526 2.380 -36.921 1.00 13.85 142 ARG C N 1
ATOM 8202 C CA . ARG C 1 142 ? -53.889 2.763 -38.317 1.00 15.87 142 ARG C CA 1
ATOM 8203 C C . ARG C 1 142 ? -52.653 3.231 -39.146 1.00 14.04 142 ARG C C 1
ATOM 8204 O O . ARG C 1 142 ? -52.737 3.269 -40.346 1.00 14.20 142 ARG C O 1
ATOM 8212 N N . HIS C 1 143 ? -51.513 3.473 -38.486 1.00 13.47 143 HIS C N 1
ATOM 8213 C CA . HIS C 1 143 ? -50.315 3.994 -39.087 1.00 12.86 143 HIS C CA 1
ATOM 8214 C C . HIS C 1 143 ? -49.240 2.956 -39.332 1.00 13.77 143 HIS C C 1
ATOM 8215 O O . HIS C 1 143 ? -48.186 3.245 -39.956 1.00 13.85 143 HIS C O 1
ATOM 8222 N N . ILE C 1 144 ? -49.476 1.715 -38.915 1.00 12.60 144 ILE C N 1
ATOM 8223 C CA . ILE C 1 144 ? -48.454 0.717 -38.949 1.00 13.09 144 ILE C CA 1
ATOM 8224 C C . ILE C 1 144 ? -48.963 -0.526 -39.637 1.00 13.79 144 ILE C C 1
ATOM 8225 O O . ILE C 1 144 ? -50.142 -0.584 -40.076 1.00 15.31 144 ILE C O 1
ATOM 8230 N N . GLY C 1 145 ? -48.082 -1.528 -39.825 1.00 13.35 145 GLY C N 1
ATOM 8231 C CA . GLY C 1 145 ? -48.531 -2.795 -40.493 1.00 12.65 145 GLY C CA 1
ATOM 8232 C C . GLY C 1 145 ? -47.317 -3.542 -40.989 1.00 13.73 145 GLY C C 1
ATOM 8233 O O . GLY C 1 145 ? -46.204 -2.955 -41.107 1.00 13.21 145 GLY C O 1
ATOM 8234 N N . ALA C 1 146 ? -47.501 -4.807 -41.278 1.00 14.01 146 ALA C N 1
ATOM 8235 C CA . ALA C 1 146 ? -46.362 -5.679 -41.639 1.00 13.61 146 ALA C CA 1
ATOM 8236 C C . ALA C 1 146 ? -45.521 -5.241 -42.825 1.00 13.72 146 ALA C C 1
ATOM 8237 O O . ALA C 1 146 ? -44.358 -5.605 -42.907 1.00 14.30 146 ALA C O 1
ATOM 8239 N N . ASP C 1 147 ? -46.102 -4.521 -43.782 1.00 13.26 147 ASP C N 1
ATOM 8240 C CA . ASP C 1 147 ? -45.362 -3.995 -44.939 1.00 14.45 147 ASP C CA 1
ATOM 8241 C C . ASP C 1 147 ? -45.245 -2.439 -44.898 1.00 14.47 147 ASP C C 1
ATOM 8242 O O . ASP C 1 147 ? -44.821 -1.832 -45.869 1.00 14.96 147 ASP C O 1
ATOM 8247 N N . THR C 1 148 ? -45.626 -1.826 -43.758 1.00 12.59 148 THR C N 1
ATOM 8248 C CA . THR C 1 148 ? -45.656 -0.370 -43.621 1.00 12.44 148 THR C CA 1
ATOM 8249 C C . THR C 1 148 ? -44.665 0.072 -42.548 1.00 13.72 148 THR C C 1
ATOM 8250 O O . THR C 1 148 ? -43.778 0.904 -42.825 1.00 12.97 148 THR C O 1
ATOM 8254 N N . ASP C 1 149 ? -44.827 -0.428 -41.331 1.00 12.44 149 ASP C N 1
ATOM 8255 C CA . ASP C 1 149 ? -44.000 0.000 -40.182 1.00 11.88 149 ASP C CA 1
ATOM 8256 C C . ASP C 1 149 ? -44.161 -1.039 -39.127 1.00 13.76 149 ASP C C 1
ATOM 8257 O O . ASP C 1 149 ? -45.281 -1.364 -38.744 1.00 12.16 149 ASP C O 1
ATOM 8262 N N . VAL C 1 150 ? -43.058 -1.590 -38.698 1.00 12.35 150 VAL C N 1
ATOM 8263 C CA . VAL C 1 150 ? -43.012 -2.711 -37.737 1.00 12.67 150 VAL C CA 1
ATOM 8264 C C . VAL C 1 150 ? -42.225 -2.233 -36.522 1.00 13.63 150 VAL C C 1
ATOM 8265 O O . VAL C 1 150 ? -40.978 -2.291 -36.509 1.00 12.83 150 VAL C O 1
ATOM 8269 N N . PRO C 1 151 ? -42.919 -1.860 -35.454 1.00 12.54 151 PRO C N 1
ATOM 8270 C CA . PRO C 1 151 ? -42.202 -1.492 -34.235 1.00 13.08 151 PRO C CA 1
ATOM 8271 C C . PRO C 1 151 ? -41.714 -2.707 -33.445 1.00 14.40 151 PRO C C 1
ATOM 8272 O O . PRO C 1 151 ? -41.824 -3.880 -33.862 1.00 13.73 151 PRO C O 1
ATOM 8276 N N . ALA C 1 152 ? -41.114 -2.392 -32.317 1.00 14.38 152 ALA C N 1
ATOM 8277 C CA . ALA C 1 152 ? -40.539 -3.384 -31.420 1.00 13.59 152 ALA C CA 1
ATOM 8278 C C . ALA C 1 152 ? -40.208 -2.629 -30.107 1.00 14.65 152 ALA C C 1
ATOM 8279 O O . ALA C 1 152 ? -40.695 -1.529 -29.912 1.00 13.70 152 ALA C O 1
ATOM 8281 N N . GLY C 1 153 ? -39.384 -3.238 -29.233 1.00 13.24 153 GLY C N 1
ATOM 8282 C CA . GLY C 1 153 ? -39.055 -2.573 -27.943 1.00 14.35 153 GLY C CA 1
ATOM 8283 C C . GLY C 1 153 ? -37.884 -1.668 -27.997 1.00 14.67 153 GLY C C 1
ATOM 8284 O O . GLY C 1 153 ? -37.236 -1.510 -29.035 1.00 14.67 153 GLY C O 1
ATOM 8285 N N . ASP C 1 154 ? -37.572 -1.118 -26.827 1.00 13.07 154 ASP C N 1
ATOM 8286 C CA . ASP C 1 154 ? -36.527 -0.129 -26.584 1.00 12.97 154 ASP C CA 1
ATOM 8287 C C . ASP C 1 154 ? -36.587 0.158 -25.070 1.00 13.51 154 ASP C C 1
ATOM 8288 O O . ASP C 1 154 ? -37.094 -0.693 -24.324 1.00 13.07 154 ASP C O 1
ATOM 8293 N N . ILE C 1 155 ? -36.102 1.312 -24.623 1.00 13.82 155 ILE C N 1
ATOM 8294 C CA . ILE C 1 155 ? -36.151 1.607 -23.194 1.00 14.16 155 ILE C CA 1
ATOM 8295 C C . ILE C 1 155 ? -37.607 1.641 -22.778 1.00 14.79 155 ILE C C 1
ATOM 8296 O O . ILE C 1 155 ? -38.452 2.365 -23.375 1.00 12.91 155 ILE C O 1
ATOM 8301 N N . GLY C 1 156 ? -37.889 0.842 -21.771 1.00 14.67 156 GLY C N 1
ATOM 8302 C CA . GLY C 1 156 ? -39.203 0.841 -21.194 1.00 15.56 156 GLY C CA 1
ATOM 8303 C C . GLY C 1 156 ? -40.254 -0.022 -21.941 1.00 15.96 156 GLY C C 1
ATOM 8304 O O . GLY C 1 156 ? -41.438 -0.127 -21.519 1.00 15.55 156 GLY C O 1
ATOM 8305 N N . VAL C 1 157 ? -39.843 -0.693 -23.013 1.00 13.62 157 VAL C N 1
ATOM 8306 C CA . VAL C 1 157 ? -40.731 -1.540 -23.796 1.00 13.87 157 VAL C CA 1
ATOM 8307 C C . VAL C 1 157 ? -40.039 -2.896 -24.023 1.00 14.02 157 VAL C C 1
ATOM 8308 O O . VAL C 1 157 ? -39.071 -3.000 -24.749 1.00 14.34 157 VAL C O 1
ATOM 8312 N N . THR C 1 158 ? -40.578 -3.890 -23.327 1.00 14.81 158 THR C N 1
ATOM 8313 C CA . THR C 1 158 ? -40.157 -5.265 -23.296 1.00 15.35 158 THR C CA 1
ATOM 8314 C C . THR C 1 158 ? -41.145 -6.173 -23.952 1.00 13.55 158 THR C C 1
ATOM 8315 O O . THR C 1 158 ? -42.223 -5.761 -24.400 1.00 13.91 158 THR C O 1
ATOM 8319 N N . GLY C 1 159 ? -40.847 -7.454 -23.890 1.00 13.96 159 GLY C N 1
ATOM 8320 C CA . GLY C 1 159 ? -41.809 -8.410 -24.414 1.00 15.53 159 GLY C CA 1
ATOM 8321 C C . GLY C 1 159 ? -43.188 -8.362 -23.778 1.00 16.69 159 GLY C C 1
ATOM 8322 O O . GLY C 1 159 ? -44.203 -8.695 -24.420 1.00 15.60 159 GLY C O 1
ATOM 8323 N N . ARG C 1 160 ? -43.271 -7.992 -22.511 1.00 16.21 160 ARG C N 1
ATOM 8324 C CA . ARG C 1 160 ? -44.563 -7.810 -21.877 1.00 15.56 160 ARG C CA 1
ATOM 8325 C C . ARG C 1 160 ? -45.428 -6.778 -22.632 1.00 16.01 160 ARG C C 1
ATOM 8326 O O . ARG C 1 160 ? -46.641 -6.961 -22.897 1.00 14.40 160 ARG C O 1
ATOM 8334 N N . GLU C 1 161 ? -44.873 -5.596 -22.837 1.00 12.91 161 GLU C N 1
ATOM 8335 C CA . GLU C 1 161 ? -45.569 -4.535 -23.526 1.00 14.11 161 GLU C CA 1
ATOM 8336 C C . GLU C 1 161 ? -45.851 -4.923 -25.009 1.00 12.55 161 GLU C C 1
ATOM 8337 O O . GLU C 1 161 ? -46.911 -4.634 -25.510 1.00 13.97 161 GLU C O 1
ATOM 8343 N N . ILE C 1 162 ? -44.877 -5.562 -25.690 1.00 13.28 162 ILE C N 1
ATOM 8344 C CA . ILE C 1 162 ? -45.082 -6.046 -27.053 1.00 14.33 162 ILE C CA 1
ATOM 8345 C C . ILE C 1 162 ? -46.301 -6.956 -27.102 1.00 13.90 162 ILE C C 1
ATOM 8346 O O . ILE C 1 162 ? -47.122 -6.858 -28.029 1.00 13.17 162 ILE C O 1
ATOM 8351 N N . GLY C 1 163 ? -46.477 -7.788 -26.079 1.00 14.50 163 GLY C N 1
ATOM 8352 C CA . GLY C 1 163 ? -47.682 -8.629 -25.995 1.00 13.51 163 GLY C CA 1
ATOM 8353 C C . GLY C 1 163 ? -48.949 -7.852 -25.926 1.00 12.59 163 GLY C C 1
ATOM 8354 O O . GLY C 1 163 ? -49.892 -8.127 -26.698 1.00 13.61 163 GLY C O 1
ATOM 8355 N N . TYR C 1 164 ? -49.030 -6.870 -25.015 1.00 12.59 164 TYR C N 1
ATOM 8356 C CA . TYR C 1 164 ? -50.295 -6.096 -24.879 1.00 12.25 164 TYR C CA 1
ATOM 8357 C C . TYR C 1 164 ? -50.562 -5.341 -26.159 1.00 12.65 164 TYR C C 1
ATOM 8358 O O . TYR C 1 164 ? -51.703 -5.225 -26.608 1.00 13.09 164 TYR C O 1
ATOM 8367 N N . LEU C 1 165 ? -49.495 -4.818 -26.793 1.00 13.91 165 LEU C N 1
ATOM 8368 C CA . LEU C 1 165 ? -49.603 -4.086 -28.050 1.00 13.17 165 LEU C CA 1
ATOM 8369 C C . LEU C 1 165 ? -50.097 -4.948 -29.223 1.00 13.69 165 LEU C C 1
ATOM 8370 O O . LEU C 1 165 ? -50.991 -4.529 -30.013 1.00 13.46 165 LEU C O 1
ATOM 8375 N N . PHE C 1 166 ? -49.553 -6.176 -29.339 1.00 14.82 166 PHE C N 1
ATOM 8376 C CA . PHE C 1 166 ? -49.861 -7.086 -30.391 1.00 13.45 166 PHE C CA 1
ATOM 8377 C C . PHE C 1 166 ? -51.320 -7.508 -30.223 1.00 13.52 166 PHE C C 1
ATOM 8378 O O . PHE C 1 166 ? -52.075 -7.574 -31.207 1.00 12.35 166 PHE C O 1
ATOM 8386 N N . GLY C 1 167 ? -51.725 -7.875 -29.003 1.00 12.00 167 GLY C N 1
ATOM 8387 C CA . GLY C 1 167 ? -53.106 -8.291 -28.782 1.00 14.07 167 GLY C CA 1
ATOM 8388 C C . GLY C 1 167 ? -54.105 -7.213 -29.167 1.00 14.22 167 GLY C C 1
ATOM 8389 O O . GLY C 1 167 ? -55.146 -7.526 -29.787 1.00 14.77 167 GLY C O 1
ATOM 8390 N N . GLN C 1 168 ? -53.792 -5.956 -28.853 1.00 14.17 168 GLN C N 1
ATOM 8391 C CA . GLN C 1 168 ? -54.692 -4.882 -29.196 1.00 15.12 168 GLN C CA 1
ATOM 8392 C C . GLN C 1 168 ? -54.724 -4.660 -30.748 1.00 14.64 168 GLN C C 1
ATOM 8393 O O . GLN C 1 168 ? -55.811 -4.439 -31.355 1.00 15.38 168 GLN C O 1
ATOM 8399 N N . TYR C 1 169 ? -53.584 -4.790 -31.410 1.00 14.42 169 TYR C N 1
ATOM 8400 C CA . TYR C 1 169 ? -53.546 -4.625 -32.855 1.00 14.89 169 TYR C CA 1
ATOM 8401 C C . TYR C 1 169 ? -54.417 -5.702 -33.481 1.00 15.70 169 TYR C C 1
ATOM 8402 O O . TYR C 1 169 ? -55.199 -5.452 -34.395 1.00 15.83 169 TYR C O 1
ATOM 8411 N N . ARG C 1 170 ? -54.241 -6.935 -33.030 1.00 15.22 170 ARG C N 1
ATOM 8412 C CA . ARG C 1 170 ? -55.055 -8.045 -33.543 1.00 17.45 170 ARG C CA 1
ATOM 8413 C C . ARG C 1 170 ? -56.549 -7.831 -33.378 1.00 16.82 170 ARG C C 1
ATOM 8414 O O . ARG C 1 170 ? -57.334 -8.005 -34.344 1.00 20.25 170 ARG C O 1
ATOM 8422 N N . LYS C 1 171 ? -56.970 -7.352 -32.227 1.00 17.60 171 LYS C N 1
ATOM 8423 C CA . LYS C 1 171 ? -58.344 -7.071 -31.926 1.00 21.36 171 LYS C CA 1
ATOM 8424 C C . LYS C 1 171 ? -58.842 -5.933 -32.826 1.00 22.20 171 LYS C C 1
ATOM 8425 O O . LYS C 1 171 ? -59.970 -5.987 -33.300 1.00 19.71 171 LYS C O 1
ATOM 8431 N N . LEU C 1 172 ? -58.020 -4.903 -33.065 1.00 15.67 172 LEU C N 1
ATOM 8432 C CA . LEU C 1 172 ? -58.491 -3.781 -33.857 1.00 15.41 172 LEU C CA 1
ATOM 8433 C C . LEU C 1 172 ? -58.511 -4.081 -35.321 1.00 16.90 172 LEU C C 1
ATOM 8434 O O . LEU C 1 172 ? -59.491 -3.777 -36.004 1.00 18.43 172 LEU C O 1
ATOM 8439 N N . ARG C 1 173 ? -57.490 -4.710 -35.831 1.00 15.09 173 ARG C N 1
ATOM 8440 C CA . ARG C 1 173 ? -57.294 -4.838 -37.285 1.00 17.38 173 ARG C CA 1
ATOM 8441 C C . ARG C 1 173 ? -57.797 -6.207 -37.816 1.00 16.47 173 ARG C C 1
ATOM 8442 O O . ARG C 1 173 ? -57.851 -6.375 -39.053 1.00 15.73 173 ARG C O 1
ATOM 8450 N N . ASN C 1 174 ? -58.056 -7.180 -36.924 1.00 14.14 174 ASN C N 1
ATOM 8451 C CA . ASN C 1 174 ? -58.475 -8.531 -37.314 1.00 15.67 174 ASN C CA 1
ATOM 8452 C C . ASN C 1 174 ? -57.539 -9.138 -38.342 1.00 16.00 174 ASN C C 1
ATOM 8453 O O . ASN C 1 174 ? -57.900 -9.550 -39.439 1.00 14.68 174 ASN C O 1
ATOM 8458 N N . SER C 1 175 ? -56.245 -9.069 -37.990 1.00 14.62 175 SER C N 1
ATOM 8459 C CA . SER C 1 175 ? -55.170 -9.633 -38.737 1.00 16.05 175 SER C CA 1
ATOM 8460 C C . SER C 1 175 ? -54.095 -10.128 -37.785 1.00 16.32 175 SER C C 1
ATOM 8461 O O . SER C 1 175 ? -53.910 -9.566 -36.727 1.00 16.70 175 SER C O 1
ATOM 8464 N N . TRP C 1 176 ? -53.464 -11.239 -38.146 1.00 15.27 176 TRP C N 1
ATOM 8465 C CA . TRP C 1 176 ? -52.376 -11.818 -37.426 1.00 15.26 176 TRP C CA 1
ATOM 8466 C C . TRP C 1 176 ? -51.187 -11.749 -38.360 1.00 15.11 176 TRP C C 1
ATOM 8467 O O . TRP C 1 176 ? -51.132 -12.452 -39.377 1.00 15.20 176 TRP C O 1
ATOM 8478 N N . GLU C 1 177 ? -50.258 -10.847 -38.082 1.00 15.60 177 GLU C N 1
ATOM 8479 C CA . GLU C 1 177 ? -49.154 -10.570 -38.986 1.00 15.89 177 GLU C CA 1
ATOM 8480 C C . GLU C 1 177 ? -47.974 -10.020 -38.213 1.00 15.49 177 GLU C C 1
ATOM 8481 O O . GLU C 1 177 ? -48.105 -9.687 -37.046 1.00 13.86 177 GLU C O 1
ATOM 8487 N N . GLY C 1 178 ? -46.860 -9.898 -38.919 1.00 14.68 178 GLY C N 1
ATOM 8488 C CA . GLY C 1 178 ? -45.589 -9.428 -38.363 1.00 13.20 178 GLY C CA 1
ATOM 8489 C C . GLY C 1 178 ? -45.556 -7.911 -38.221 1.00 12.89 178 GLY C C 1
ATOM 8490 O O . GLY C 1 178 ? -44.668 -7.235 -38.701 1.00 14.25 178 GLY C O 1
ATOM 8491 N N . VAL C 1 179 ? -46.552 -7.391 -37.501 1.00 12.78 179 VAL C N 1
ATOM 8492 C CA . VAL C 1 179 ? -46.650 -5.957 -37.276 1.00 13.06 179 VAL C CA 1
ATOM 8493 C C . VAL C 1 179 ? -45.698 -5.434 -36.199 1.00 12.39 179 VAL C C 1
ATOM 8494 O O . VAL C 1 179 ? -45.447 -4.190 -36.146 1.00 12.84 179 VAL C O 1
ATOM 8498 N N . LEU C 1 180 ? -45.313 -6.284 -35.285 1.00 12.63 180 LEU C N 1
ATOM 8499 C CA . LEU C 1 180 ? -44.364 -6.041 -34.254 1.00 13.41 180 LEU C CA 1
ATOM 8500 C C . LEU C 1 180 ? -43.372 -7.149 -34.243 1.00 13.71 180 LEU C C 1
ATOM 8501 O O . LEU C 1 180 ? -43.679 -8.274 -34.620 1.00 14.01 180 LEU C O 1
ATOM 8506 N N . THR C 1 181 ? -42.146 -6.833 -33.815 1.00 13.18 181 THR C N 1
ATOM 8507 C CA . THR C 1 181 ? -41.172 -7.830 -33.477 1.00 13.36 181 THR C CA 1
ATOM 8508 C C . THR C 1 181 ? -40.833 -7.752 -31.965 1.00 14.49 181 THR C C 1
ATOM 8509 O O . THR C 1 181 ? -41.355 -6.924 -31.243 1.00 13.23 181 THR C O 1
ATOM 8513 N N . GLY C 1 182 ? -40.002 -8.668 -31.479 1.00 13.44 182 GLY C N 1
ATOM 8514 C CA . GLY C 1 182 ? -39.857 -8.926 -30.058 1.00 14.25 182 GLY C CA 1
ATOM 8515 C C . GLY C 1 182 ? -41.043 -9.675 -29.476 1.00 14.37 182 GLY C C 1
ATOM 8516 O O . GLY C 1 182 ? -41.301 -9.616 -28.224 1.00 13.81 182 GLY C O 1
ATOM 8517 N N . LYS C 1 183 ? -41.777 -10.394 -30.347 1.00 14.85 183 LYS C N 1
ATOM 8518 C CA . LYS C 1 183 ? -42.968 -11.144 -29.880 1.00 13.66 183 LYS C CA 1
ATOM 8519 C C . LYS C 1 183 ? -42.533 -12.438 -29.162 1.00 13.60 183 LYS C C 1
ATOM 8520 O O . LYS C 1 183 ? -41.360 -12.925 -29.204 1.00 12.53 183 LYS C O 1
ATOM 8526 N N . GLY C 1 184 ? -43.481 -13.009 -28.418 1.00 14.24 184 GLY C N 1
ATOM 8527 C CA . GLY C 1 184 ? -43.261 -14.229 -27.672 1.00 15.79 184 GLY C CA 1
ATOM 8528 C C . GLY C 1 184 ? -43.155 -15.446 -28.558 1.00 15.31 184 GLY C C 1
ATOM 8529 O O . GLY C 1 184 ? -43.659 -15.510 -29.711 1.00 14.12 184 GLY C O 1
ATOM 8530 N N . GLY C 1 185 ? -42.389 -16.405 -28.104 1.00 17.85 185 GLY C N 1
ATOM 8531 C CA . GLY C 1 185 ? -42.072 -17.590 -28.872 1.00 17.15 185 GLY C CA 1
ATOM 8532 C C . GLY C 1 185 ? -43.244 -18.349 -29.477 1.00 18.10 185 GLY C C 1
ATOM 8533 O O . GLY C 1 185 ? -43.090 -18.867 -30.587 1.00 16.78 185 GLY C O 1
ATOM 8534 N N . SER C 1 186 ? -44.387 -18.428 -28.820 1.00 15.97 186 SER C N 1
ATOM 8535 C CA . SER C 1 186 ? -45.466 -19.182 -29.364 1.00 16.81 186 SER C CA 1
ATOM 8536 C C . SER C 1 186 ? -46.373 -18.369 -30.326 1.00 16.68 186 SER C C 1
ATOM 8537 O O . SER C 1 186 ? -47.252 -18.948 -30.968 1.00 15.12 186 SER C O 1
ATOM 8540 N N . TRP C 1 187 ? -46.213 -17.052 -30.354 1.00 13.55 187 TRP C N 1
ATOM 8541 C CA . TRP C 1 187 ? -47.049 -16.169 -31.143 1.00 13.65 187 TRP C CA 1
ATOM 8542 C C . TRP C 1 187 ? -46.201 -15.294 -32.055 1.00 14.45 187 TRP C C 1
ATOM 8543 O O . TRP C 1 187 ? -46.379 -14.065 -32.123 1.00 14.55 187 TRP C O 1
ATOM 8554 N N . GLY C 1 188 ? -45.279 -15.957 -32.789 1.00 13.15 188 GLY C N 1
ATOM 8555 C CA . GLY C 1 188 ? -44.524 -15.377 -33.853 1.00 13.92 188 GLY C CA 1
ATOM 8556 C C . GLY C 1 188 ? -43.193 -14.774 -33.517 1.00 14.41 188 GLY C C 1
ATOM 8557 O O . GLY C 1 188 ? -42.580 -14.055 -34.323 1.00 14.69 188 GLY C O 1
ATOM 8558 N N . GLY C 1 189 ? -42.725 -15.044 -32.323 1.00 15.15 189 GLY C N 1
ATOM 8559 C CA . GLY C 1 189 ? -41.367 -14.512 -31.924 1.00 15.46 189 GLY C CA 1
ATOM 8560 C C . GLY C 1 189 ? -40.276 -15.333 -32.593 1.00 16.33 189 GLY C C 1
ATOM 8561 O O . GLY C 1 189 ? -40.486 -16.418 -33.207 1.00 14.40 189 GLY C O 1
ATOM 8562 N N . SER C 1 190 ? -39.050 -14.822 -32.425 1.00 15.51 190 SER C N 1
ATOM 8563 C CA . SER C 1 190 ? -37.870 -15.464 -32.921 1.00 14.25 190 SER C CA 1
ATOM 8564 C C . SER C 1 190 ? -36.968 -15.825 -31.775 1.00 15.61 190 SER C C 1
ATOM 8565 O O . SER C 1 190 ? -36.733 -15.023 -30.867 1.00 13.98 190 SER C O 1
ATOM 8568 N N . LEU C 1 191 ? -36.499 -17.075 -31.819 1.00 14.28 191 LEU C N 1
ATOM 8569 C CA . LEU C 1 191 ? -35.316 -17.438 -31.008 1.00 14.46 191 LEU C CA 1
ATOM 8570 C C . LEU C 1 191 ? -34.234 -16.411 -31.242 1.00 13.88 191 LEU C C 1
ATOM 8571 O O . LEU C 1 191 ? -34.087 -15.862 -32.351 1.00 13.93 191 LEU C O 1
ATOM 8576 N N . ILE C 1 192 ? -33.482 -16.148 -30.173 1.00 14.21 192 ILE C N 1
ATOM 8577 C CA . ILE C 1 192 ? -32.285 -15.253 -30.167 1.00 14.37 192 ILE C CA 1
ATOM 8578 C C . ILE C 1 192 ? -32.649 -13.788 -30.182 1.00 14.44 192 ILE C C 1
ATOM 8579 O O . ILE C 1 192 ? -31.832 -12.921 -29.856 1.00 14.21 192 ILE C O 1
ATOM 8584 N N . ARG C 1 193 ? -33.915 -13.426 -30.435 1.00 12.73 193 ARG C N 1
ATOM 8585 C CA . ARG C 1 193 ? -34.292 -11.987 -30.329 1.00 11.90 193 ARG C CA 1
ATOM 8586 C C . ARG C 1 193 ? -34.068 -11.391 -28.921 1.00 12.83 193 ARG C C 1
ATOM 8587 O O . ARG C 1 193 ? -33.545 -10.286 -28.822 1.00 14.27 193 ARG C O 1
ATOM 8595 N N . PRO C 1 194 ? -34.369 -12.111 -27.864 1.00 14.60 194 PRO C N 1
ATOM 8596 C CA . PRO C 1 194 ? -34.075 -11.527 -26.540 1.00 14.76 194 PRO C CA 1
ATOM 8597 C C . PRO C 1 194 ? -32.582 -11.168 -26.361 1.00 14.92 194 PRO C C 1
ATOM 8598 O O . PRO C 1 194 ? -32.243 -10.085 -25.800 1.00 15.60 194 PRO C O 1
ATOM 8602 N N . GLU C 1 195 ? -31.746 -12.076 -26.808 1.00 13.58 195 GLU C N 1
ATOM 8603 C CA . GLU C 1 195 ? -30.307 -11.949 -26.681 1.00 13.91 195 GLU C CA 1
ATOM 8604 C C . GLU C 1 195 ? -29.638 -10.989 -27.701 1.00 14.25 195 GLU C C 1
ATOM 8605 O O . GLU C 1 195 ? -28.479 -10.588 -27.548 1.00 14.37 195 GLU C O 1
ATOM 8611 N N . ALA C 1 196 ? -30.322 -10.737 -28.820 1.00 15.15 196 ALA C N 1
ATOM 8612 C CA . ALA C 1 196 ? -29.677 -10.290 -30.020 1.00 14.06 196 ALA C CA 1
ATOM 8613 C C . ALA C 1 196 ? -28.948 -8.987 -29.926 1.00 14.75 196 ALA C C 1
ATOM 8614 O O . ALA C 1 196 ? -27.861 -8.850 -30.508 1.00 13.80 196 ALA C O 1
ATOM 8616 N N . THR C 1 197 ? -29.557 -7.990 -29.235 1.00 14.35 197 THR C N 1
ATOM 8617 C CA . THR C 1 197 ? -28.946 -6.679 -29.274 1.00 14.91 197 THR C CA 1
ATOM 8618 C C . THR C 1 197 ? -27.587 -6.642 -28.573 1.00 16.07 197 THR C C 1
ATOM 8619 O O . THR C 1 197 ? -26.543 -6.219 -29.116 1.00 14.70 197 THR C O 1
ATOM 8623 N N . GLY C 1 198 ? -27.605 -7.199 -27.394 1.00 15.11 198 GLY C N 1
ATOM 8624 C CA . GLY C 1 198 ? -26.384 -7.263 -26.539 1.00 15.83 198 GLY C CA 1
ATOM 8625 C C . GLY C 1 198 ? -25.371 -8.266 -27.023 1.00 14.13 198 GLY C C 1
ATOM 8626 O O . GLY C 1 198 ? -24.132 -7.961 -27.062 1.00 15.08 198 GLY C O 1
ATOM 8627 N N . TYR C 1 199 ? -25.847 -9.399 -27.554 1.00 13.81 199 TYR C N 1
ATOM 8628 C CA . TYR C 1 199 ? -24.944 -10.329 -28.232 1.00 14.80 199 TYR C CA 1
ATOM 8629 C C . TYR C 1 199 ? -24.266 -9.657 -29.366 1.00 15.21 199 TYR C C 1
ATOM 8630 O O . TYR C 1 199 ? -23.061 -9.821 -29.551 1.00 13.53 199 TYR C O 1
ATOM 8639 N N . GLY C 1 200 ? -25.043 -8.940 -30.172 1.00 14.82 200 GLY C N 1
ATOM 8640 C CA . GLY C 1 200 ? -24.438 -8.296 -31.389 1.00 13.66 200 GLY C CA 1
ATOM 8641 C C . GLY C 1 200 ? -23.390 -7.238 -31.101 1.00 14.28 200 GLY C C 1
ATOM 8642 O O . GLY C 1 200 ? -22.395 -7.152 -31.819 1.00 14.63 200 GLY C O 1
ATOM 8643 N N . VAL C 1 201 ? -23.555 -6.498 -29.994 1.00 13.02 201 VAL C N 1
ATOM 8644 C CA . VAL C 1 201 ? -22.565 -5.531 -29.581 1.00 13.20 201 VAL C CA 1
ATOM 8645 C C . VAL C 1 201 ? -21.258 -6.283 -29.330 1.00 14.73 201 VAL C C 1
ATOM 8646 O O . VAL C 1 201 ? -20.206 -5.873 -29.790 1.00 14.76 201 VAL C O 1
ATOM 8650 N N . VAL C 1 202 ? -21.352 -7.369 -28.637 1.00 13.23 202 VAL C N 1
ATOM 8651 C CA . VAL C 1 202 ? -20.119 -8.111 -28.247 1.00 14.64 202 VAL C CA 1
ATOM 8652 C C . VAL C 1 202 ? -19.495 -8.768 -29.483 1.00 14.98 202 VAL C C 1
ATOM 8653 O O . VAL C 1 202 ? -18.292 -8.768 -29.671 1.00 14.59 202 VAL C O 1
ATOM 8657 N N . TYR C 1 203 ? -20.318 -9.393 -30.332 1.00 15.45 203 TYR C N 1
ATOM 8658 C CA . TYR C 1 203 ? -19.832 -9.921 -31.589 1.00 15.69 203 TYR C CA 1
ATOM 8659 C C . TYR C 1 203 ? -19.106 -8.876 -32.444 1.00 16.58 203 TYR C C 1
ATOM 8660 O O . TYR C 1 203 ? -18.071 -9.179 -32.995 1.00 17.07 203 TYR C O 1
ATOM 8669 N N . TYR C 1 204 ? -19.628 -7.661 -32.521 1.00 15.27 204 TYR C N 1
ATOM 8670 C CA . TYR C 1 204 ? -19.019 -6.598 -33.235 1.00 14.19 204 TYR C CA 1
ATOM 8671 C C . TYR C 1 204 ? -17.641 -6.286 -32.635 1.00 15.10 204 TYR C C 1
ATOM 8672 O O . TYR C 1 204 ? -16.636 -6.244 -33.347 1.00 15.07 204 TYR C O 1
ATOM 8681 N N . VAL C 1 205 ? -17.615 -6.147 -31.317 1.00 15.10 205 VAL C N 1
ATOM 8682 C CA . VAL C 1 205 ? -16.317 -5.872 -30.648 1.00 15.10 205 VAL C CA 1
ATOM 8683 C C . VAL C 1 205 ? -15.323 -7.004 -30.828 1.00 15.23 205 VAL C C 1
ATOM 8684 O O . VAL C 1 205 ? -14.122 -6.723 -30.967 1.00 15.38 205 VAL C O 1
ATOM 8688 N N . GLU C 1 206 ? -15.776 -8.268 -30.885 1.00 15.24 206 GLU C N 1
ATOM 8689 C CA . GLU C 1 206 ? -14.825 -9.319 -31.181 1.00 16.69 206 GLU C CA 1
ATOM 8690 C C . GLU C 1 206 ? -14.084 -9.066 -32.454 1.00 17.67 206 GLU C C 1
ATOM 8691 O O . GLU C 1 206 ? -12.893 -9.393 -32.525 1.00 15.94 206 GLU C O 1
ATOM 8697 N N . HIS C 1 207 ? -14.775 -8.501 -33.487 1.00 15.28 207 HIS C N 1
ATOM 8698 C CA . HIS C 1 207 ? -14.070 -8.260 -34.754 1.00 15.90 207 HIS C CA 1
ATOM 8699 C C . HIS C 1 207 ? -13.086 -7.119 -34.598 1.00 16.60 207 HIS C C 1
ATOM 8700 O O . HIS C 1 207 ? -12.015 -7.122 -35.261 1.00 15.17 207 HIS C O 1
ATOM 8707 N N . MET C 1 208 ? -13.422 -6.130 -33.791 1.00 14.24 208 MET C N 1
ATOM 8708 C CA . MET C 1 208 ? -12.510 -4.990 -33.569 1.00 14.67 208 MET C CA 1
ATOM 8709 C C . MET C 1 208 ? -11.214 -5.506 -32.862 1.00 15.42 208 MET C C 1
ATOM 8710 O O . MET C 1 208 ? -10.101 -5.212 -33.264 1.00 15.70 208 MET C O 1
ATOM 8715 N N . ILE C 1 209 ? -11.396 -6.348 -31.879 1.00 14.94 209 ILE C N 1
ATOM 8716 C CA . ILE C 1 209 ? -10.252 -6.956 -31.148 1.00 16.77 209 ILE C CA 1
ATOM 8717 C C . ILE C 1 209 ? -9.418 -7.810 -32.102 1.00 17.14 209 ILE C C 1
ATOM 8718 O O . ILE C 1 209 ? -8.172 -7.705 -32.097 1.00 17.60 209 ILE C O 1
ATOM 8723 N N . ALA C 1 210 ? -10.073 -8.705 -32.870 1.00 16.31 210 ALA C N 1
ATOM 8724 C CA . ALA C 1 210 ? -9.375 -9.532 -33.833 1.00 16.06 210 ALA C CA 1
ATOM 8725 C C . ALA C 1 210 ? -8.542 -8.669 -34.793 1.00 18.13 210 ALA C C 1
ATOM 8726 O O . ALA C 1 210 ? -7.332 -8.951 -35.057 1.00 19.17 210 ALA C O 1
ATOM 8728 N N . HIS C 1 211 ? -9.137 -7.624 -35.360 1.00 18.40 211 HIS C N 1
ATOM 8729 C CA . HIS C 1 211 ? -8.447 -6.798 -36.321 1.00 18.40 211 HIS C CA 1
ATOM 8730 C C . HIS C 1 211 ? -7.241 -6.098 -35.634 1.00 20.95 211 HIS C C 1
ATOM 8731 O O . HIS C 1 211 ? -6.158 -6.088 -36.179 1.00 18.30 211 HIS C O 1
ATOM 8738 N N . ALA C 1 212 ? -7.470 -5.529 -34.456 1.00 19.30 212 ALA C N 1
ATOM 8739 C CA . ALA C 1 212 ? -6.428 -4.781 -33.744 1.00 19.75 212 ALA C CA 1
ATOM 8740 C C . ALA C 1 212 ? -5.241 -5.689 -33.368 1.00 19.39 212 ALA C C 1
ATOM 8741 O O . ALA C 1 212 ? -4.135 -5.208 -33.209 1.00 20.47 212 ALA C O 1
ATOM 8743 N N . THR C 1 213 ? -5.407 -6.992 -33.266 1.00 20.39 213 THR C N 1
ATOM 8744 C CA . THR C 1 213 ? -4.356 -7.899 -32.818 1.00 21.98 213 THR C CA 1
ATOM 8745 C C . THR C 1 213 ? -4.075 -9.044 -33.749 1.00 25.73 213 THR C C 1
ATOM 8746 O O . THR C 1 213 ? -3.470 -10.080 -33.371 1.00 25.84 213 THR C O 1
ATOM 8750 N N . ASN C 1 214 ? -4.562 -8.964 -34.973 1.00 21.00 214 ASN C N 1
ATOM 8751 C CA . ASN C 1 214 ? -4.472 -10.082 -35.873 1.00 25.50 214 ASN C CA 1
ATOM 8752 C C . ASN C 1 214 ? -4.876 -11.406 -35.280 1.00 28.44 214 ASN C C 1
ATOM 8753 O O . ASN C 1 214 ? -4.299 -12.489 -35.591 1.00 24.25 214 ASN C O 1
ATOM 8758 N N . GLY C 1 215 ? -5.908 -11.371 -34.452 1.00 25.56 215 GLY C N 1
ATOM 8759 C CA . GLY C 1 215 ? -6.492 -12.640 -33.964 1.00 28.77 215 GLY C CA 1
ATOM 8760 C C . GLY C 1 215 ? -5.873 -13.197 -32.716 1.00 27.87 215 GLY C C 1
ATOM 8761 O O . GLY C 1 215 ? -6.311 -14.221 -32.209 1.00 28.13 215 GLY C O 1
ATOM 8762 N N . ALA C 1 216 ? -4.829 -12.556 -32.259 1.00 23.30 216 ALA C N 1
ATOM 8763 C CA . ALA C 1 216 ? -4.107 -13.060 -31.178 1.00 27.43 216 ALA C CA 1
ATOM 8764 C C . ALA C 1 216 ? -4.800 -12.858 -29.859 1.00 33.34 216 ALA C C 1
ATOM 8765 O O . ALA C 1 216 ? -4.436 -13.554 -28.880 1.00 30.42 216 ALA C O 1
ATOM 8767 N N . GLU C 1 217 ? -5.639 -11.820 -29.723 1.00 26.84 217 GLU C N 1
ATOM 8768 C CA . GLU C 1 217 ? -6.401 -11.645 -28.480 1.00 27.11 217 GLU C CA 1
ATOM 8769 C C . GLU C 1 217 ? -7.889 -11.669 -28.840 1.00 22.72 217 GLU C C 1
ATOM 8770 O O . GLU C 1 217 ? -8.260 -11.574 -30.005 1.00 24.78 217 GLU C O 1
ATOM 8776 N N . SER C 1 218 ? -8.716 -11.700 -27.799 1.00 21.31 218 SER C N 1
ATOM 8777 C CA . SER C 1 218 ? -10.149 -11.837 -27.998 1.00 21.09 218 SER C CA 1
ATOM 8778 C C . SER C 1 218 ? -10.761 -11.190 -26.718 1.00 18.15 218 SER C C 1
ATOM 8779 O O . SER C 1 218 ? -10.083 -10.411 -26.008 1.00 17.99 218 SER C O 1
ATOM 8782 N N . PHE C 1 219 ? -11.999 -11.521 -26.402 1.00 18.28 219 PHE C N 1
ATOM 8783 C CA . PHE C 1 219 ? -12.514 -11.106 -25.096 1.00 17.67 219 PHE C CA 1
ATOM 8784 C C . PHE C 1 219 ? -11.917 -11.918 -23.930 1.00 17.88 219 PHE C C 1
ATOM 8785 O O . PHE C 1 219 ? -12.091 -11.537 -22.781 1.00 17.37 219 PHE C O 1
ATOM 8793 N N . ALA C 1 220 ? -11.283 -13.046 -24.203 1.00 20.01 220 ALA C N 1
ATOM 8794 C CA . ALA C 1 220 ? -10.786 -13.890 -23.154 1.00 21.02 220 ALA C CA 1
ATOM 8795 C C . ALA C 1 220 ? -9.792 -13.085 -22.318 1.00 20.06 220 ALA C C 1
ATOM 8796 O O . ALA C 1 220 ? -8.827 -12.500 -22.824 1.00 19.91 220 ALA C O 1
ATOM 8798 N N . GLY C 1 221 ? -10.035 -13.086 -21.021 1.00 19.14 221 GLY C N 1
ATOM 8799 C CA . GLY C 1 221 ? -9.202 -12.360 -20.064 1.00 21.41 221 GLY C CA 1
ATOM 8800 C C . GLY C 1 221 ? -9.350 -10.841 -20.006 1.00 22.53 221 GLY C C 1
ATOM 8801 O O . GLY C 1 221 ? -8.672 -10.179 -19.260 1.00 20.78 221 GLY C O 1
ATOM 8802 N N . LYS C 1 222 ? -10.234 -10.266 -20.828 1.00 18.96 222 LYS C N 1
ATOM 8803 C CA . LYS C 1 222 ? -10.456 -8.826 -20.812 1.00 19.26 222 LYS C CA 1
ATOM 8804 C C . LYS C 1 222 ? -11.393 -8.328 -19.698 1.00 17.40 222 LYS C C 1
ATOM 8805 O O . LYS C 1 222 ? -12.357 -9.033 -19.365 1.00 18.39 222 LYS C O 1
ATOM 8811 N N . ARG C 1 223 ? -11.144 -7.126 -19.229 1.00 18.16 223 ARG C N 1
ATOM 8812 C CA . ARG C 1 223 ? -11.985 -6.467 -18.217 1.00 17.15 223 ARG C CA 1
ATOM 8813 C C . ARG C 1 223 ? -12.920 -5.512 -18.975 1.00 16.49 223 ARG C C 1
ATOM 8814 O O . ARG C 1 223 ? -12.425 -4.634 -19.730 1.00 16.77 223 ARG C O 1
ATOM 8822 N N . VAL C 1 224 ? -14.216 -5.702 -18.781 1.00 16.82 224 VAL C N 1
ATOM 8823 C CA . VAL C 1 224 ? -15.217 -4.995 -19.537 1.00 15.62 224 VAL C CA 1
ATOM 8824 C C . VAL C 1 224 ? -16.134 -4.256 -18.615 1.00 15.34 224 VAL C C 1
ATOM 8825 O O . VAL C 1 224 ? -16.787 -4.878 -17.756 1.00 16.17 224 VAL C O 1
ATOM 8829 N N . ALA C 1 225 ? -16.172 -2.953 -18.781 1.00 14.80 225 ALA C N 1
ATOM 8830 C CA . ALA C 1 225 ? -17.060 -2.099 -18.021 0.96 15.22 225 ALA C CA 1
ATOM 8831 C C . ALA C 1 225 ? -18.322 -1.916 -18.848 1.00 15.06 225 ALA C C 1
ATOM 8832 O O . ALA C 1 225 ? -18.256 -1.376 -19.977 1.00 15.10 225 ALA C O 1
ATOM 8834 N N . ILE C 1 226 ? -19.468 -2.243 -18.264 1.00 15.12 226 ILE C N 1
ATOM 8835 C CA . ILE C 1 226 ? -20.776 -2.083 -18.959 1.00 14.89 226 ILE C CA 1
ATOM 8836 C C . ILE C 1 226 ? -21.572 -1.050 -18.123 1.00 15.57 226 ILE C C 1
ATOM 8837 O O . ILE C 1 226 ? -21.356 -0.970 -16.899 1.00 15.82 226 ILE C O 1
ATOM 8842 N N . SER C 1 227 ? -22.419 -0.269 -18.764 1.00 14.87 227 SER C N 1
ATOM 8843 C CA . SER C 1 227 ? -23.417 0.568 -18.106 1.00 14.56 227 SER C CA 1
ATOM 8844 C C . SER C 1 227 ? -24.815 0.165 -18.522 1.00 15.67 227 SER C C 1
ATOM 8845 O O . SER C 1 227 ? -24.977 -0.527 -19.536 1.00 13.77 227 SER C O 1
ATOM 8848 N N . GLY C 1 228 ? -25.803 0.540 -17.709 1.00 13.15 228 GLY C N 1
ATOM 8849 C CA . GLY C 1 228 ? -27.122 0.024 -17.859 1.00 13.88 228 GLY C CA 1
ATOM 8850 C C . GLY C 1 228 ? -27.232 -1.408 -17.345 1.00 14.84 228 GLY C C 1
ATOM 8851 O O . GLY C 1 228 ? -26.247 -2.069 -16.978 1.00 15.55 228 GLY C O 1
ATOM 8852 N N . SER C 1 229 ? -28.488 -1.876 -17.190 1.00 14.66 229 SER C N 1
ATOM 8853 C CA . SER C 1 229 ? -28.737 -3.176 -16.664 1.00 14.02 229 SER C CA 1
ATOM 8854 C C . SER C 1 229 ? -30.047 -3.716 -17.196 1.00 14.69 229 SER C C 1
ATOM 8855 O O . SER C 1 229 ? -30.658 -4.631 -16.597 1.00 14.54 229 SER C O 1
ATOM 8858 N N . GLY C 1 230 ? -30.430 -3.237 -18.368 1.00 15.69 230 GLY C N 1
ATOM 8859 C CA . GLY C 1 230 ? -31.593 -3.725 -19.083 1.00 15.23 230 GLY C CA 1
ATOM 8860 C C . GLY C 1 230 ? -31.252 -4.771 -20.090 1.00 16.79 230 GLY C C 1
ATOM 8861 O O . GLY C 1 230 ? -30.253 -5.536 -19.994 1.00 13.78 230 GLY C O 1
ATOM 8862 N N . ASN C 1 231 ? -32.123 -4.837 -21.125 1.00 14.68 231 ASN C N 1
ATOM 8863 C CA . ASN C 1 231 ? -31.995 -5.894 -22.105 1.00 14.52 231 ASN C CA 1
ATOM 8864 C C . ASN C 1 231 ? -30.606 -5.905 -22.785 1.00 14.71 231 ASN C C 1
ATOM 8865 O O . ASN C 1 231 ? -29.970 -6.998 -22.913 1.00 14.70 231 ASN C O 1
ATOM 8870 N N . VAL C 1 232 ? -30.121 -4.723 -23.206 1.00 13.50 232 VAL C N 1
ATOM 8871 C CA . VAL C 1 232 ? -28.865 -4.711 -23.960 1.00 13.49 232 VAL C CA 1
ATOM 8872 C C . VAL C 1 232 ? -27.692 -5.088 -23.048 1.00 14.74 232 VAL C C 1
ATOM 8873 O O . VAL C 1 232 ? -26.873 -5.995 -23.333 1.00 15.49 232 VAL C O 1
ATOM 8877 N N . ALA C 1 233 ? -27.639 -4.416 -21.924 1.00 13.01 233 ALA C N 1
ATOM 8878 C CA . ALA C 1 233 ? -26.554 -4.694 -20.920 1.00 13.80 233 ALA C CA 1
ATOM 8879 C C . ALA C 1 233 ? -26.512 -6.114 -20.403 1.00 13.03 233 ALA C C 1
ATOM 8880 O O . ALA C 1 233 ? -25.415 -6.686 -20.251 1.00 14.73 233 ALA C O 1
ATOM 8882 N N . GLN C 1 234 ? -27.662 -6.678 -20.120 1.00 13.80 234 GLN C N 1
ATOM 8883 C CA . GLN C 1 234 ? -27.733 -8.016 -19.596 1.00 13.70 234 GLN C CA 1
ATOM 8884 C C . GLN C 1 234 ? -27.078 -9.013 -20.543 1.00 14.54 234 GLN C C 1
ATOM 8885 O O . GLN C 1 234 ? -26.243 -9.837 -20.124 1.00 15.15 234 GLN C O 1
ATOM 8891 N N . TYR C 1 235 ? -27.483 -9.003 -21.796 1.00 13.85 235 TYR C N 1
ATOM 8892 C CA . TYR C 1 235 ? -27.011 -9.980 -22.778 1.00 14.33 235 TYR C CA 1
ATOM 8893 C C . TYR C 1 235 ? -25.654 -9.680 -23.301 1.00 13.95 235 TYR C C 1
ATOM 8894 O O . TYR C 1 235 ? -24.886 -10.623 -23.576 1.00 14.66 235 TYR C O 1
ATOM 8903 N N . ALA C 1 236 ? -25.269 -8.402 -23.357 1.00 14.32 236 ALA C N 1
ATOM 8904 C CA . ALA C 1 236 ? -23.849 -8.094 -23.595 1.00 13.26 236 ALA C CA 1
ATOM 8905 C C . ALA C 1 236 ? -22.972 -8.709 -22.478 1.00 14.88 236 ALA C C 1
ATOM 8906 O O . ALA C 1 236 ? -21.949 -9.351 -22.770 1.00 14.06 236 ALA C O 1
ATOM 8908 N N . ALA C 1 237 ? -23.384 -8.522 -21.238 1.00 14.40 237 ALA C N 1
ATOM 8909 C CA . ALA C 1 237 ? -22.643 -9.056 -20.103 1.00 15.47 237 ALA C CA 1
ATOM 8910 C C . ALA C 1 237 ? -22.557 -10.579 -20.228 1.00 15.33 237 ALA C C 1
ATOM 8911 O O . ALA C 1 237 ? -21.452 -11.181 -20.017 1.00 14.56 237 ALA C O 1
ATOM 8913 N N . LEU C 1 238 ? -23.687 -11.205 -20.458 1.00 12.99 238 LEU C N 1
ATOM 8914 C CA . LEU C 1 238 ? -23.672 -12.656 -20.546 1.00 13.89 238 LEU C CA 1
ATOM 8915 C C . LEU C 1 238 ? -22.781 -13.189 -21.670 1.00 14.50 238 LEU C C 1
ATOM 8916 O O . LEU C 1 238 ? -22.052 -14.225 -21.527 1.00 13.81 238 LEU C O 1
ATOM 8921 N N . LYS C 1 239 ? -22.807 -12.536 -22.829 1.00 15.65 239 LYS C N 1
ATOM 8922 C CA . LYS C 1 239 ? -21.905 -12.959 -23.882 1.00 14.05 239 LYS C CA 1
ATOM 8923 C C . LYS C 1 239 ? -20.423 -12.730 -23.558 1.00 14.04 239 LYS C C 1
ATOM 8924 O O . LYS C 1 239 ? -19.601 -13.583 -23.860 1.00 15.82 239 LYS C O 1
ATOM 8930 N N . VAL C 1 240 ? -20.104 -11.599 -22.996 1.00 14.21 240 VAL C N 1
ATOM 8931 C CA . VAL C 1 240 ? -18.717 -11.369 -22.479 1.00 16.07 240 VAL C CA 1
ATOM 8932 C C . VAL C 1 240 ? -18.243 -12.522 -21.636 1.00 15.17 240 VAL C C 1
ATOM 8933 O O . VAL C 1 240 ? -17.146 -13.087 -21.864 1.00 16.39 240 VAL C O 1
ATOM 8937 N N . ILE C 1 241 ? -19.060 -12.875 -20.654 1.00 15.74 241 ILE C N 1
ATOM 8938 C CA . ILE C 1 241 ? -18.720 -13.951 -19.781 1.00 17.32 241 ILE C CA 1
ATOM 8939 C C . ILE C 1 241 ? -18.534 -15.263 -20.487 1.00 18.71 241 ILE C C 1
ATOM 8940 O O . ILE C 1 241 ? -17.540 -16.038 -20.201 1.00 18.22 241 ILE C O 1
ATOM 8945 N N . GLU C 1 242 ? -19.451 -15.595 -21.372 1.00 16.28 242 GLU C N 1
ATOM 8946 C CA . GLU C 1 242 ? -19.346 -16.801 -22.173 1.00 17.67 242 GLU C CA 1
ATOM 8947 C C . GLU C 1 242 ? -18.031 -16.858 -22.911 1.00 17.07 242 GLU C C 1
ATOM 8948 O O . GLU C 1 242 ? -17.439 -17.957 -23.047 1.00 17.21 242 GLU C O 1
ATOM 8954 N N . LEU C 1 243 ? -17.547 -15.720 -23.383 1.00 15.93 243 LEU C N 1
ATOM 8955 C CA . LEU C 1 243 ? -16.307 -15.618 -24.171 1.00 17.88 243 LEU C CA 1
ATOM 8956 C C . LEU C 1 243 ? -15.039 -15.580 -23.311 1.00 17.70 243 LEU C C 1
ATOM 8957 O O . LEU C 1 243 ? -13.948 -15.452 -23.845 1.00 19.42 243 LEU C O 1
ATOM 8962 N N . GLY C 1 244 ? -15.197 -15.642 -21.999 1.00 18.58 244 GLY C N 1
ATOM 8963 C CA . GLY C 1 244 ? -14.070 -15.678 -21.046 1.00 18.26 244 GLY C CA 1
ATOM 8964 C C . GLY C 1 244 ? -13.645 -14.328 -20.594 1.00 18.96 244 GLY C C 1
ATOM 8965 O O . GLY C 1 244 ? -12.580 -14.153 -19.978 1.00 19.29 244 GLY C O 1
ATOM 8966 N N . GLY C 1 245 ? -14.446 -13.298 -20.863 1.00 17.18 245 GLY C N 1
ATOM 8967 C CA . GLY C 1 245 ? -14.188 -11.947 -20.354 1.00 16.28 245 GLY C CA 1
ATOM 8968 C C . GLY C 1 245 ? -14.771 -11.753 -18.961 1.00 15.90 245 GLY C C 1
ATOM 8969 O O . GLY C 1 245 ? -15.542 -12.581 -18.496 1.00 18.48 245 GLY C O 1
ATOM 8970 N N . ARG C 1 246 ? -14.365 -10.691 -18.322 1.00 16.61 246 ARG C N 1
ATOM 8971 C CA . ARG C 1 246 ? -14.860 -10.328 -17.012 1.00 16.73 246 ARG C CA 1
ATOM 8972 C C . ARG C 1 246 ? -15.641 -9.027 -17.068 1.00 15.96 246 ARG C C 1
ATOM 8973 O O . ARG C 1 246 ? -15.116 -7.982 -17.512 1.00 16.79 246 ARG C O 1
ATOM 8981 N N . VAL C 1 247 ? -16.903 -9.056 -16.594 1.00 14.52 247 VAL C N 1
ATOM 8982 C CA . VAL C 1 247 ? -17.712 -7.852 -16.562 1.00 14.06 247 VAL C CA 1
ATOM 8983 C C . VAL C 1 247 ? -17.515 -7.227 -15.198 1.00 13.88 247 VAL C C 1
ATOM 8984 O O . VAL C 1 247 ? -17.877 -7.861 -14.152 1.00 15.13 247 VAL C O 1
ATOM 8988 N N . VAL C 1 248 ? -16.998 -6.000 -15.186 1.00 15.26 248 VAL C N 1
ATOM 8989 C CA . VAL C 1 248 ? -16.629 -5.350 -13.914 1.00 17.09 248 VAL C CA 1
ATOM 8990 C C . VAL C 1 248 ? -17.671 -4.374 -13.398 1.00 17.23 248 VAL C C 1
ATOM 8991 O O . VAL C 1 248 ? -17.577 -3.924 -12.234 1.00 18.65 248 VAL C O 1
ATOM 8995 N N . SER C 1 249 ? -18.677 -4.035 -14.225 1.00 14.42 249 SER C N 1
ATOM 8996 C CA . SER C 1 249 ? -19.696 -3.078 -13.814 1.00 15.51 249 SER C CA 1
ATOM 8997 C C . SER C 1 249 ? -20.980 -3.261 -14.597 1.00 16.58 249 SER C C 1
ATOM 8998 O O . SER C 1 249 ? -20.921 -3.753 -15.729 1.00 14.66 249 SER C O 1
ATOM 9001 N N . LEU C 1 250 ? -22.070 -2.880 -13.955 1.00 15.89 250 LEU C N 1
ATOM 9002 C CA . LEU C 1 250 ? -23.328 -2.612 -14.557 1.00 15.04 250 LEU C CA 1
ATOM 9003 C C . LEU C 1 250 ? -23.848 -1.350 -13.871 1.00 17.07 250 LEU C C 1
ATOM 9004 O O . LEU C 1 250 ? -23.304 -0.909 -12.859 1.00 17.64 250 LEU C O 1
ATOM 9009 N N . SER C 1 251 ? -24.939 -0.742 -14.362 1.00 15.33 251 SER C N 1
ATOM 9010 C CA . SER C 1 251 ? -25.470 0.463 -13.704 1.00 15.38 251 SER C CA 1
ATOM 9011 C C . SER C 1 251 ? -26.938 0.615 -14.137 1.00 15.34 251 SER C C 1
ATOM 9012 O O . SER C 1 251 ? -27.413 -0.142 -14.953 1.00 14.54 251 SER C O 1
ATOM 9015 N N . ASP C 1 252 ? -27.608 1.443 -13.408 1.00 14.54 252 ASP C N 1
ATOM 9016 C CA . ASP C 1 252 ? -29.012 1.829 -13.758 1.00 16.21 252 ASP C CA 1
ATOM 9017 C C . ASP C 1 252 ? -29.165 3.310 -13.606 1.00 15.78 252 ASP C C 1
ATOM 9018 O O . ASP C 1 252 ? -28.161 4.044 -13.536 1.00 16.05 252 ASP C O 1
ATOM 9023 N N . SER C 1 253 ? -30.392 3.805 -13.626 1.00 15.71 253 SER C N 1
ATOM 9024 C CA . SER C 1 253 ? -30.625 5.250 -13.563 1.00 17.77 253 SER C CA 1
ATOM 9025 C C . SER C 1 253 ? -30.291 5.888 -12.180 1.00 19.43 253 SER C C 1
ATOM 9026 O O . SER C 1 253 ? -30.142 7.118 -12.110 1.00 17.88 253 SER C O 1
ATOM 9029 N N . GLN C 1 254 ? -30.062 5.061 -11.160 1.00 17.58 254 GLN C N 1
ATOM 9030 C CA A GLN C 1 254 ? -29.766 5.599 -9.818 0.50 17.77 254 GLN C CA 1
ATOM 9031 C CA B GLN C 1 254 ? -29.759 5.592 -9.823 0.50 17.62 254 GLN C CA 1
ATOM 9032 C C . GLN C 1 254 ? -28.305 5.358 -9.404 1.00 17.50 254 GLN C C 1
ATOM 9033 O O . GLN C 1 254 ? -27.842 6.079 -8.553 1.00 16.67 254 GLN C O 1
ATOM 9044 N N . GLY C 1 255 ? -27.558 4.441 -10.048 1.00 16.84 255 GLY C N 1
ATOM 9045 C CA . GLY C 1 255 ? -26.139 4.308 -9.685 1.00 17.84 255 GLY C CA 1
ATOM 9046 C C . GLY C 1 255 ? -25.454 3.118 -10.296 1.00 17.68 255 GLY C C 1
ATOM 9047 O O . GLY C 1 255 ? -26.110 2.378 -11.037 1.00 16.99 255 GLY C O 1
ATOM 9048 N N . SER C 1 256 ? -24.159 2.948 -10.023 1.00 15.29 256 SER C N 1
ATOM 9049 C CA . SER C 1 256 ? -23.353 1.907 -10.596 1.00 14.46 256 SER C CA 1
ATOM 9050 C C . SER C 1 256 ? -23.034 0.816 -9.564 1.00 17.96 256 SER C C 1
ATOM 9051 O O . SER C 1 256 ? -22.919 1.157 -8.341 1.00 18.68 256 SER C O 1
ATOM 9054 N N . LEU C 1 257 ? -22.965 -0.422 -10.010 1.00 17.06 257 LEU C N 1
ATOM 9055 C CA . LEU C 1 257 ? -22.579 -1.584 -9.202 1.00 17.66 257 LEU C CA 1
ATOM 9056 C C . LEU C 1 257 ? -21.268 -2.158 -9.791 1.00 20.16 257 LEU C C 1
ATOM 9057 O O . LEU C 1 257 ? -21.243 -2.590 -10.956 1.00 17.31 257 LEU C O 1
ATOM 9062 N N . ILE C 1 258 ? -20.163 -2.060 -9.028 1.00 18.22 258 ILE C N 1
ATOM 9063 C CA . ILE C 1 258 ? -18.819 -2.329 -9.544 1.00 18.09 258 ILE C CA 1
ATOM 9064 C C . ILE C 1 258 ? -18.175 -3.429 -8.693 1.00 19.58 258 ILE C C 1
ATOM 9065 O O . ILE C 1 258 ? -18.271 -3.395 -7.462 1.00 18.06 258 ILE C O 1
ATOM 9070 N N . VAL C 1 259 ? -17.585 -4.414 -9.336 1.00 17.78 259 VAL C N 1
ATOM 9071 C CA . VAL C 1 259 ? -16.851 -5.425 -8.546 1.00 20.16 259 VAL C CA 1
ATOM 9072 C C . VAL C 1 259 ? -15.748 -4.727 -7.747 1.00 18.14 259 VAL C C 1
ATOM 9073 O O . VAL C 1 259 ? -15.100 -3.794 -8.222 1.00 19.76 259 VAL C O 1
ATOM 9077 N N . LYS C 1 260 ? -15.535 -5.201 -6.492 1.00 21.47 260 LYS C N 1
ATOM 9078 C CA . LYS C 1 260 ? -14.437 -4.603 -5.660 1.00 21.02 260 LYS C CA 1
ATOM 9079 C C . LYS C 1 260 ? -13.077 -4.905 -6.232 1.00 20.29 260 LYS C C 1
ATOM 9080 O O . LYS C 1 260 ? -12.217 -4.104 -6.131 1.00 24.05 260 LYS C O 1
ATOM 9086 N N . ASP C 1 261 ? -12.865 -6.070 -6.818 1.00 22.26 261 ASP C N 1
ATOM 9087 C CA . ASP C 1 261 ? -11.562 -6.387 -7.364 1.00 24.39 261 ASP C CA 1
ATOM 9088 C C . ASP C 1 261 ? -11.695 -6.373 -8.931 1.00 22.41 261 ASP C C 1
ATOM 9089 O O . ASP C 1 261 ? -11.973 -7.386 -9.503 1.00 22.16 261 ASP C O 1
ATOM 9094 N N . THR C 1 262 ? -11.571 -5.187 -9.541 1.00 23.35 262 THR C N 1
ATOM 9095 C CA . THR C 1 262 ? -11.807 -5.056 -11.033 1.00 25.41 262 THR C CA 1
ATOM 9096 C C . THR C 1 262 ? -10.670 -5.641 -11.849 1.00 25.56 262 THR C C 1
ATOM 9097 O O . THR C 1 262 ? -10.835 -5.980 -13.019 1.00 29.04 262 THR C O 1
ATOM 9101 N N . ALA C 1 263 ? -9.510 -5.872 -11.216 1.00 27.34 263 ALA C N 1
ATOM 9102 C CA . ALA C 1 263 ? -8.408 -6.540 -11.895 1.00 29.52 263 ALA C CA 1
ATOM 9103 C C . ALA C 1 263 ? -8.740 -8.044 -12.077 1.00 28.17 263 ALA C C 1
ATOM 9104 O O . ALA C 1 263 ? -8.337 -8.662 -13.098 1.00 29.35 263 ALA C O 1
ATOM 9106 N N . LYS C 1 264 ? -9.439 -8.646 -11.136 1.00 26.78 264 LYS C N 1
ATOM 9107 C CA . LYS C 1 264 ? -9.673 -10.154 -11.236 1.00 28.70 264 LYS C CA 1
ATOM 9108 C C . LYS C 1 264 ? -11.101 -10.704 -11.173 1.00 26.83 264 LYS C C 1
ATOM 9109 O O . LYS C 1 264 ? -11.328 -11.845 -11.616 1.00 28.73 264 LYS C O 1
ATOM 9115 N N . ASP C 1 265 ? -12.070 -9.940 -10.681 1.00 23.73 265 ASP C N 1
ATOM 9116 C CA . ASP C 1 265 ? -13.412 -10.517 -10.437 1.00 23.75 265 ASP C CA 1
ATOM 9117 C C . ASP C 1 265 ? -14.406 -10.186 -11.580 1.00 18.57 265 ASP C C 1
ATOM 9118 O O . ASP C 1 265 ? -14.089 -9.404 -12.439 1.00 19.99 265 ASP C O 1
ATOM 9123 N N . SER C 1 266 ? -15.570 -10.806 -11.546 1.00 19.23 266 SER C N 1
ATOM 9124 C CA . SER C 1 266 ? -16.632 -10.555 -12.574 1.00 18.19 266 SER C CA 1
ATOM 9125 C C . SER C 1 266 ? -17.990 -10.805 -12.034 1.00 17.84 266 SER C C 1
ATOM 9126 O O . SER C 1 266 ? -18.198 -11.734 -11.257 1.00 20.68 266 SER C O 1
ATOM 9129 N N . PHE C 1 267 ? -18.988 -10.131 -12.609 1.00 16.47 267 PHE C N 1
ATOM 9130 C CA . PHE C 1 267 ? -20.379 -10.594 -12.501 1.00 17.40 267 PHE C CA 1
ATOM 9131 C C . PHE C 1 267 ? -20.471 -11.989 -13.001 1.00 16.98 267 PHE C C 1
ATOM 9132 O O . PHE C 1 267 ? -19.714 -12.409 -13.913 1.00 19.75 267 PHE C O 1
ATOM 9140 N N . THR C 1 268 ? -21.337 -12.772 -12.383 1.00 18.00 268 THR C N 1
ATOM 9141 C CA . THR C 1 268 ? -21.694 -14.101 -12.864 1.00 18.74 268 THR C CA 1
ATOM 9142 C C . THR C 1 268 ? -23.047 -14.118 -13.538 1.00 18.11 268 THR C C 1
ATOM 9143 O O . THR C 1 268 ? -23.861 -13.211 -13.328 1.00 18.29 268 THR C O 1
ATOM 9147 N N . PRO C 1 269 ? -23.342 -15.152 -14.339 1.00 18.27 269 PRO C N 1
ATOM 9148 C CA . PRO C 1 269 ? -24.671 -15.248 -14.920 1.00 19.01 269 PRO C CA 1
ATOM 9149 C C . PRO C 1 269 ? -25.776 -15.249 -13.882 1.00 19.04 269 PRO C C 1
ATOM 9150 O O . PRO C 1 269 ? -26.797 -14.626 -14.071 1.00 19.25 269 PRO C O 1
ATOM 9154 N N . ALA C 1 270 ? -25.564 -15.893 -12.735 1.00 19.21 270 ALA C N 1
ATOM 9155 C CA . ALA C 1 270 ? -26.605 -15.889 -11.717 1.00 19.21 270 ALA C CA 1
ATOM 9156 C C . ALA C 1 270 ? -26.860 -14.491 -11.179 1.00 16.39 270 ALA C C 1
ATOM 9157 O O . ALA C 1 270 ? -28.009 -14.141 -10.855 1.00 19.19 270 ALA C O 1
ATOM 9159 N N . GLU C 1 271 ? -25.798 -13.703 -11.028 1.00 16.89 271 GLU C N 1
ATOM 9160 C CA . GLU C 1 271 ? -25.946 -12.338 -10.569 1.00 18.20 271 GLU C CA 1
ATOM 9161 C C . GLU C 1 271 ? -26.722 -11.483 -11.595 1.00 19.45 271 GLU C C 1
ATOM 9162 O O . GLU C 1 271 ? -27.586 -10.677 -11.233 1.00 18.83 271 GLU C O 1
ATOM 9168 N N . ILE C 1 272 ? -26.370 -11.659 -12.868 1.00 18.05 272 ILE C N 1
ATOM 9169 C CA . ILE C 1 272 ? -27.055 -10.911 -13.946 1.00 18.06 272 ILE C CA 1
ATOM 9170 C C . ILE C 1 272 ? -28.520 -11.312 -13.942 1.00 17.63 272 ILE C C 1
ATOM 9171 O O . ILE C 1 272 ? -29.397 -10.438 -14.081 1.00 20.09 272 ILE C O 1
ATOM 9176 N N . ASP C 1 273 ? -28.839 -12.594 -13.799 1.00 19.65 273 ASP C N 1
ATOM 9177 C CA . ASP C 1 273 ? -30.221 -13.000 -13.665 1.00 22.24 273 ASP C CA 1
ATOM 9178 C C . ASP C 1 273 ? -30.998 -12.386 -12.487 1.00 22.67 273 ASP C C 1
ATOM 9179 O O . ASP C 1 273 ? -32.142 -11.986 -12.662 1.00 20.88 273 ASP C O 1
ATOM 9184 N N . ALA C 1 274 ? -30.365 -12.179 -11.352 1.00 19.49 274 ALA C N 1
ATOM 9185 C CA . ALA C 1 274 ? -31.026 -11.553 -10.250 1.00 19.62 274 ALA C CA 1
ATOM 9186 C C . ALA C 1 274 ? -31.303 -10.105 -10.563 1.00 18.41 274 ALA C C 1
ATOM 9187 O O . ALA C 1 274 ? -32.373 -9.600 -10.246 1.00 18.00 274 ALA C O 1
ATOM 9189 N N . ILE C 1 275 ? -30.350 -9.434 -11.204 1.00 16.34 275 ILE C N 1
ATOM 9190 C CA . ILE C 1 275 ? -30.544 -8.040 -11.626 1.00 17.13 275 ILE C CA 1
ATOM 9191 C C . ILE C 1 275 ? -31.723 -7.996 -12.661 1.00 16.89 275 ILE C C 1
ATOM 9192 O O . ILE C 1 275 ? -32.632 -7.154 -12.631 1.00 18.99 275 ILE C O 1
ATOM 9197 N N . ALA C 1 276 ? -31.697 -8.924 -13.569 1.00 19.50 276 ALA C N 1
ATOM 9198 C CA . ALA C 1 276 ? -32.735 -8.943 -14.648 1.00 19.88 276 ALA C CA 1
ATOM 9199 C C . ALA C 1 276 ? -34.106 -9.081 -14.010 1.00 23.01 276 ALA C C 1
ATOM 9200 O O . ALA C 1 276 ? -35.082 -8.457 -14.459 1.00 20.42 276 ALA C O 1
ATOM 9202 N N . ALA C 1 277 ? -34.185 -9.889 -12.949 1.00 20.34 277 ALA C N 1
ATOM 9203 C CA . ALA C 1 277 ? -35.481 -10.096 -12.244 1.00 21.64 277 ALA C CA 1
ATOM 9204 C C . ALA C 1 277 ? -35.928 -8.831 -11.555 1.00 20.98 277 ALA C C 1
ATOM 9205 O O . ALA C 1 277 ? -37.118 -8.537 -11.615 1.00 21.20 277 ALA C O 1
ATOM 9207 N N . LEU C 1 278 ? -35.019 -8.088 -10.904 1.00 19.03 278 LEU C N 1
ATOM 9208 C CA . LEU C 1 278 ? -35.366 -6.763 -10.375 1.00 20.25 278 LEU C CA 1
ATOM 9209 C C . LEU C 1 278 ? -35.947 -5.874 -11.443 1.00 18.37 278 LEU C C 1
ATOM 9210 O O . LEU C 1 278 ? -36.910 -5.098 -11.232 1.00 18.96 278 LEU C O 1
ATOM 9215 N N . LYS C 1 279 ? -35.315 -5.901 -12.615 1.00 17.77 279 LYS C N 1
ATOM 9216 C CA . LYS C 1 279 ? -35.717 -4.953 -13.646 1.00 17.89 279 LYS C CA 1
ATOM 9217 C C . LYS C 1 279 ? -37.065 -5.340 -14.262 1.00 18.10 279 LYS C C 1
ATOM 9218 O O . LYS C 1 279 ? -37.813 -4.446 -14.691 1.00 18.02 279 LYS C O 1
ATOM 9224 N N . VAL C 1 280 ? -37.379 -6.627 -14.360 1.00 19.73 280 VAL C N 1
ATOM 9225 C CA . VAL C 1 280 ? -38.716 -7.026 -14.790 1.00 19.87 280 VAL C CA 1
ATOM 9226 C C . VAL C 1 280 ? -39.777 -6.352 -13.889 1.00 21.63 280 VAL C C 1
ATOM 9227 O O . VAL C 1 280 ? -40.838 -5.815 -14.357 1.00 20.68 280 VAL C O 1
ATOM 9231 N N . ASP C 1 281 ? -39.455 -6.293 -12.590 1.00 22.33 281 ASP C N 1
ATOM 9232 C CA . ASP C 1 281 ? -40.333 -5.716 -11.603 1.00 23.30 281 ASP C CA 1
ATOM 9233 C C . ASP C 1 281 ? -40.134 -4.200 -11.432 1.00 21.10 281 ASP C C 1
ATOM 9234 O O . ASP C 1 281 ? -40.711 -3.564 -10.547 1.00 21.40 281 ASP C O 1
ATOM 9239 N N . ARG C 1 282 ? -39.321 -3.583 -12.294 1.00 19.40 282 ARG C N 1
ATOM 9240 C CA . ARG C 1 282 ? -39.156 -2.138 -12.263 1.00 20.09 282 ARG C CA 1
ATOM 9241 C C . ARG C 1 282 ? -38.548 -1.626 -10.971 1.00 20.84 282 ARG C C 1
ATOM 9242 O O . ARG C 1 282 ? -38.944 -0.571 -10.499 1.00 20.23 282 ARG C O 1
ATOM 9250 N N . LYS C 1 283 ? -37.603 -2.401 -10.426 1.00 20.70 283 LYS C N 1
ATOM 9251 C CA . LYS C 1 283 ? -36.898 -2.051 -9.195 1.00 20.51 283 LYS C CA 1
ATOM 9252 C C . LYS C 1 283 ? -35.438 -1.676 -9.506 1.00 22.08 283 LYS C C 1
ATOM 9253 O O . LYS C 1 283 ? -34.992 -1.818 -10.648 1.00 20.76 283 LYS C O 1
ATOM 9259 N N . GLN C 1 284 ? -34.720 -1.188 -8.507 1.00 19.00 284 GLN C N 1
ATOM 9260 C CA . GLN C 1 284 ? -33.376 -0.633 -8.704 1.00 19.54 284 GLN C CA 1
ATOM 9261 C C . GLN C 1 284 ? -32.309 -1.572 -8.159 1.00 20.01 284 GLN C C 1
ATOM 9262 O O . GLN C 1 284 ? -32.538 -2.360 -7.242 1.00 18.89 284 GLN C O 1
ATOM 9268 N N . ILE C 1 285 ? -31.115 -1.499 -8.784 1.00 16.94 285 ILE C N 1
ATOM 9269 C CA . ILE C 1 285 ? -29.955 -2.226 -8.313 1.00 20.52 285 ILE C CA 1
ATOM 9270 C C . ILE C 1 285 ? -29.612 -1.928 -6.855 1.00 21.60 285 ILE C C 1
ATOM 9271 O O . ILE C 1 285 ? -29.057 -2.801 -6.184 1.00 22.75 285 ILE C O 1
ATOM 9276 N N . ALA C 1 286 ? -29.950 -0.743 -6.422 1.00 24.28 286 ALA C N 1
ATOM 9277 C CA . ALA C 1 286 ? -29.719 -0.310 -5.049 1.00 28.31 286 ALA C CA 1
ATOM 9278 C C . ALA C 1 286 ? -30.269 -1.298 -3.997 1.00 32.49 286 ALA C C 1
ATOM 9279 O O . ALA C 1 286 ? -29.614 -1.501 -2.999 1.00 39.49 286 ALA C O 1
ATOM 9281 N N . GLU C 1 287 ? -31.339 -1.998 -4.267 1.00 29.15 287 GLU C N 1
ATOM 9282 C CA . GLU C 1 287 ? -31.827 -3.022 -3.330 1.00 32.78 287 GLU C CA 1
ATOM 9283 C C . GLU C 1 287 ? -30.753 -4.033 -2.946 1.00 34.10 287 GLU C C 1
ATOM 9284 O O . GLU C 1 287 ? -30.852 -4.602 -1.858 1.00 41.82 287 GLU C O 1
ATOM 9290 N N . LEU C 1 288 ? -29.748 -4.278 -3.802 1.00 26.55 288 LEU C N 1
ATOM 9291 C CA . LEU C 1 288 ? -28.788 -5.406 -3.629 1.00 27.24 288 LEU C CA 1
ATOM 9292 C C . LEU C 1 288 ? -27.739 -5.123 -2.539 1.00 34.05 288 LEU C C 1
ATOM 9293 O O . LEU C 1 288 ? -27.117 -5.983 -2.041 1.00 36.88 288 LEU C O 1
ATOM 9298 N N . VAL C 1 289 ? -27.730 -3.919 -2.122 1.00 39.69 289 VAL C N 1
ATOM 9299 C CA . VAL C 1 289 ? -26.925 -3.439 -1.065 1.00 52.57 289 VAL C CA 1
ATOM 9300 C C . VAL C 1 289 ? -27.181 -4.027 0.302 1.00 45.13 289 VAL C C 1
ATOM 9301 O O . VAL C 1 289 ? -26.251 -4.003 1.116 1.00 34.52 289 VAL C O 1
ATOM 9305 N N . THR C 1 290 ? -28.436 -4.446 0.537 1.00 31.76 290 THR C N 1
ATOM 9306 C CA . THR C 1 290 ? -28.849 -5.010 1.756 1.00 32.30 290 THR C CA 1
ATOM 9307 C C . THR C 1 290 ? -28.516 -6.493 1.776 1.00 29.64 290 THR C C 1
ATOM 9308 O O . THR C 1 290 ? -28.753 -7.165 2.764 1.00 27.59 290 THR C O 1
ATOM 9312 N N . ASP C 1 291 ? -27.976 -7.052 0.679 1.00 25.18 291 ASP C N 1
ATOM 9313 C CA . ASP C 1 291 ? -27.770 -8.470 0.583 1.00 27.21 291 ASP C CA 1
ATOM 9314 C C . ASP C 1 291 ? -26.264 -8.685 0.738 1.00 27.27 291 ASP C C 1
ATOM 9315 O O . ASP C 1 291 ? -25.474 -8.230 -0.092 1.00 24.34 291 ASP C O 1
ATOM 9320 N N . ALA C 1 292 ? -25.857 -9.425 1.758 1.00 22.49 292 ALA C N 1
ATOM 9321 C CA . ALA C 1 292 ? -24.410 -9.586 2.039 1.00 25.38 292 ALA C CA 1
ATOM 9322 C C . ALA C 1 292 ? -23.644 -10.271 0.877 1.00 24.61 292 ALA C C 1
ATOM 9323 O O . ALA C 1 292 ? -22.515 -9.998 0.678 1.00 23.84 292 ALA C O 1
ATOM 9325 N N . ALA C 1 293 ? -24.275 -11.202 0.152 1.00 27.86 293 ALA C N 1
ATOM 9326 C CA . ALA C 1 293 ? -23.590 -11.859 -0.984 1.00 29.33 293 ALA C CA 1
ATOM 9327 C C . ALA C 1 293 ? -23.170 -10.799 -2.057 1.00 29.81 293 ALA C C 1
ATOM 9328 O O . ALA C 1 293 ? -22.025 -10.816 -2.522 1.00 30.86 293 ALA C O 1
ATOM 9330 N N . PHE C 1 294 ? -23.984 -9.774 -2.264 1.00 23.66 294 PHE C N 1
ATOM 9331 C CA . PHE C 1 294 ? -23.625 -8.683 -3.156 1.00 22.15 294 PHE C CA 1
ATOM 9332 C C . PHE C 1 294 ? -22.693 -7.682 -2.507 1.00 24.07 294 PHE C C 1
ATOM 9333 O O . PHE C 1 294 ? -21.734 -7.224 -3.104 1.00 22.01 294 PHE C O 1
ATOM 9341 N N . ALA C 1 295 ? -22.998 -7.269 -1.271 1.00 23.35 295 ALA C N 1
ATOM 9342 C CA . ALA C 1 295 ? -22.224 -6.234 -0.629 1.00 23.29 295 ALA C CA 1
ATOM 9343 C C . ALA C 1 295 ? -20.757 -6.706 -0.402 1.00 18.69 295 ALA C C 1
ATOM 9344 O O . ALA C 1 295 ? -19.871 -5.866 -0.410 1.00 23.03 295 ALA C O 1
ATOM 9346 N N . ASP C 1 296 ? -20.551 -7.987 -0.158 1.00 18.21 296 ASP C N 1
ATOM 9347 C CA . ASP C 1 296 ? -19.203 -8.506 -0.011 1.00 21.71 296 ASP C CA 1
ATOM 9348 C C . ASP C 1 296 ? -18.402 -8.389 -1.281 1.00 23.85 296 ASP C C 1
ATOM 9349 O O . ASP C 1 296 ? -17.191 -8.235 -1.207 1.00 20.70 296 ASP C O 1
ATOM 9354 N N . LYS C 1 297 ? -19.051 -8.469 -2.446 1.00 19.57 297 LYS C N 1
ATOM 9355 C CA . LYS C 1 297 ? -18.322 -8.591 -3.748 1.00 18.53 297 LYS C CA 1
ATOM 9356 C C . LYS C 1 297 ? -18.256 -7.333 -4.547 1.00 19.38 297 LYS C C 1
ATOM 9357 O O . LYS C 1 297 ? -17.276 -7.105 -5.297 1.00 18.35 297 LYS C O 1
ATOM 9363 N N . PHE C 1 298 ? -19.252 -6.473 -4.353 1.00 18.48 298 PHE C N 1
ATOM 9364 C CA . PHE C 1 298 ? -19.435 -5.265 -5.091 1.00 19.45 298 PHE C CA 1
ATOM 9365 C C . PHE C 1 298 ? -19.600 -4.010 -4.247 1.00 20.03 298 PHE C C 1
ATOM 9366 O O . PHE C 1 298 ? -19.950 -4.058 -3.060 1.00 20.09 298 PHE C O 1
ATOM 9374 N N . THR C 1 299 ? -19.306 -2.894 -4.866 1.00 16.86 299 THR C N 1
ATOM 9375 C CA . THR C 1 299 ? -19.560 -1.561 -4.346 1.00 18.88 299 THR C CA 1
ATOM 9376 C C . THR C 1 299 ? -20.671 -0.944 -5.153 1.00 20.92 299 THR C C 1
ATOM 9377 O O . THR C 1 299 ? -20.571 -0.851 -6.406 1.00 19.76 299 THR C O 1
ATOM 9381 N N . TYR C 1 300 ? -21.655 -0.399 -4.455 1.00 17.25 300 TYR C N 1
ATOM 9382 C CA . TYR C 1 300 ? -22.722 0.408 -5.078 1.00 17.91 300 TYR C CA 1
ATOM 9383 C C . TYR C 1 300 ? -22.449 1.892 -4.922 1.00 20.85 300 TYR C C 1
ATOM 9384 O O . TYR C 1 300 ? -22.195 2.403 -3.806 1.00 18.79 300 TYR C O 1
ATOM 9393 N N . LEU C 1 301 ? -22.415 2.626 -6.038 1.00 16.69 301 LEU C N 1
ATOM 9394 C CA . LEU C 1 301 ? -22.116 4.030 -6.107 1.00 18.05 301 LEU C CA 1
ATOM 9395 C C . LEU C 1 301 ? -23.368 4.786 -6.582 1.00 18.97 301 LEU C C 1
ATOM 9396 O O . LEU C 1 301 ? -23.567 5.013 -7.776 1.00 17.94 301 LEU C O 1
ATOM 9401 N N . PRO C 1 302 ? -24.176 5.316 -5.642 1.00 18.31 302 PRO C N 1
ATOM 9402 C CA . PRO C 1 302 ? -25.333 6.097 -6.050 1.00 19.66 302 PRO C CA 1
ATOM 9403 C C . PRO C 1 302 ? -24.922 7.332 -6.766 1.00 18.12 302 PRO C C 1
ATOM 9404 O O . PRO C 1 302 ? -23.966 8.030 -6.387 1.00 19.55 302 PRO C O 1
ATOM 9408 N N . GLY C 1 303 ? -25.616 7.645 -7.890 1.00 17.18 303 GLY C N 1
ATOM 9409 C CA . GLY C 1 303 ? -25.429 8.921 -8.605 1.00 19.86 303 GLY C CA 1
ATOM 9410 C C . GLY C 1 303 ? -24.217 8.914 -9.550 1.00 20.00 303 GLY C C 1
ATOM 9411 O O . GLY C 1 303 ? -23.884 9.925 -10.099 1.00 22.31 303 GLY C O 1
ATOM 9412 N N . GLN C 1 304 ? -23.476 7.815 -9.644 1.00 17.53 304 GLN C N 1
ATOM 9413 C CA . GLN C 1 304 ? -22.240 7.757 -10.450 1.00 17.09 304 GLN C CA 1
ATOM 9414 C C . GLN C 1 304 ? -22.376 6.772 -11.612 1.00 16.11 304 GLN C C 1
ATOM 9415 O O . GLN C 1 304 ? -23.031 5.731 -11.475 1.00 17.60 304 GLN C O 1
ATOM 9421 N N . ARG C 1 305 ? -21.698 7.116 -12.708 1.00 17.36 305 ARG C N 1
ATOM 9422 C CA . ARG C 1 305 ? -21.477 6.215 -13.804 1.00 15.19 305 ARG C CA 1
ATOM 9423 C C . ARG C 1 305 ? -20.220 5.403 -13.558 1.00 17.36 305 ARG C C 1
ATOM 9424 O O . ARG C 1 305 ? -19.369 5.783 -12.699 1.00 19.90 305 ARG C O 1
ATOM 9432 N N . PRO C 1 306 ? -20.044 4.284 -14.260 1.00 16.30 306 PRO C N 1
ATOM 9433 C CA . PRO C 1 306 ? -18.932 3.408 -13.897 1.00 17.41 306 PRO C CA 1
ATOM 9434 C C . PRO C 1 306 ? -17.541 3.830 -14.332 1.00 18.17 306 PRO C C 1
ATOM 9435 O O . PRO C 1 306 ? -16.560 3.356 -13.756 1.00 17.47 306 PRO C O 1
ATOM 9439 N N . TRP C 1 307 ? -17.442 4.706 -15.332 1.00 16.97 307 TRP C N 1
ATOM 9440 C CA . TRP C 1 307 ? -16.240 4.804 -16.136 1.00 16.55 307 TRP C CA 1
ATOM 9441 C C . TRP C 1 307 ? -14.992 5.206 -15.331 1.00 16.88 307 TRP C C 1
ATOM 9442 O O . TRP C 1 307 ? -13.937 4.647 -15.550 1.00 17.18 307 TRP C O 1
ATOM 9453 N N . VAL C 1 308 ? -15.134 6.181 -14.456 1.00 16.89 308 VAL C N 1
ATOM 9454 C CA . VAL C 1 308 ? -13.963 6.633 -13.636 1.00 19.10 308 VAL C CA 1
ATOM 9455 C C . VAL C 1 308 ? -13.743 5.790 -12.396 1.00 20.73 308 VAL C C 1
ATOM 9456 O O . VAL C 1 308 ? -12.744 6.043 -11.721 1.00 20.06 308 VAL C O 1
ATOM 9460 N N . HIS C 1 309 ? -14.514 4.723 -12.179 1.00 19.22 309 HIS C N 1
ATOM 9461 C CA . HIS C 1 309 ? -14.537 3.952 -10.950 1.00 18.76 309 HIS C CA 1
ATOM 9462 C C . HIS C 1 309 ? -14.115 2.563 -11.141 1.00 20.28 309 HIS C C 1
ATOM 9463 O O . HIS C 1 309 ? -14.101 1.799 -10.155 1.00 20.22 309 HIS C O 1
ATOM 9470 N N . VAL C 1 310 ? -13.780 2.130 -12.369 1.00 17.14 310 VAL C N 1
ATOM 9471 C CA . VAL C 1 310 ? -13.483 0.761 -12.593 1.00 17.41 310 VAL C CA 1
ATOM 9472 C C . VAL C 1 310 ? -11.955 0.452 -12.594 1.00 19.19 310 VAL C C 1
ATOM 9473 O O . VAL C 1 310 ? -11.557 -0.717 -12.810 1.00 22.24 310 VAL C O 1
ATOM 9477 N N . GLY C 1 311 ? -11.160 1.451 -12.340 1.00 22.20 311 GLY C N 1
ATOM 9478 C CA . GLY C 1 311 ? -9.700 1.300 -12.496 1.00 22.27 311 GLY C CA 1
ATOM 9479 C C . GLY C 1 311 ? -9.333 0.952 -13.916 1.00 22.80 311 GLY C C 1
ATOM 9480 O O . GLY C 1 311 ? -9.982 1.423 -14.905 1.00 21.47 311 GLY C O 1
ATOM 9481 N N . ALA C 1 312 ? -8.287 0.165 -14.055 1.00 20.58 312 ALA C N 1
ATOM 9482 C CA . ALA C 1 312 ? -7.785 -0.228 -15.388 1.00 19.77 312 ALA C CA 1
ATOM 9483 C C . ALA C 1 312 ? -8.792 -1.177 -16.038 1.00 21.16 312 ALA C C 1
ATOM 9484 O O . ALA C 1 312 ? -9.200 -2.152 -15.440 1.00 22.09 312 ALA C O 1
ATOM 9486 N N . VAL C 1 313 ? -9.189 -0.880 -17.299 1.00 20.06 313 VAL C N 1
ATOM 9487 C CA . VAL C 1 313 ? -10.125 -1.685 -17.969 1.00 19.68 313 VAL C CA 1
ATOM 9488 C C . VAL C 1 313 ? -9.762 -1.809 -19.417 1.00 18.44 313 VAL C C 1
ATOM 9489 O O . VAL C 1 313 ? -8.977 -0.982 -19.925 1.00 17.37 313 VAL C O 1
ATOM 9493 N N . ASP C 1 314 ? -10.320 -2.789 -20.131 1.00 18.16 314 ASP C N 1
ATOM 9494 C CA . ASP C 1 314 ? -9.876 -2.999 -21.503 1.00 17.05 314 ASP C CA 1
ATOM 9495 C C . ASP C 1 314 ? -10.914 -2.590 -22.538 1.00 18.50 314 ASP C C 1
ATOM 9496 O O . ASP C 1 314 ? -10.580 -2.257 -23.670 1.00 16.90 314 ASP C O 1
ATOM 9501 N N . VAL C 1 315 ? -12.179 -2.832 -22.199 1.00 15.24 315 VAL C N 1
ATOM 9502 C CA . VAL C 1 315 ? -13.321 -2.580 -23.144 1.00 14.90 315 VAL C CA 1
ATOM 9503 C C . VAL C 1 315 ? -14.396 -1.843 -22.345 1.00 16.30 315 VAL C C 1
ATOM 9504 O O . VAL C 1 315 ? -14.619 -2.188 -21.182 1.00 15.02 315 VAL C O 1
ATOM 9508 N N . ALA C 1 316 ? -15.067 -0.871 -22.974 1.00 14.80 316 ALA C N 1
ATOM 9509 C CA . ALA C 1 316 ? -16.242 -0.222 -22.389 1.00 14.26 316 ALA C CA 1
ATOM 9510 C C . ALA C 1 316 ? -17.431 -0.374 -23.352 1.00 13.24 316 ALA C C 1
ATOM 9511 O O . ALA C 1 316 ? -17.268 -0.103 -24.549 1.00 13.84 316 ALA C O 1
ATOM 9513 N N . LEU C 1 317 ? -18.573 -0.759 -22.811 1.00 14.52 317 LEU C N 1
ATOM 9514 C CA . LEU C 1 317 ? -19.838 -0.973 -23.552 1.00 13.81 317 LEU C CA 1
ATOM 9515 C C . LEU C 1 317 ? -20.926 -0.148 -22.875 1.00 15.07 317 LEU C C 1
ATOM 9516 O O . LEU C 1 317 ? -21.787 -0.718 -22.132 1.00 15.14 317 LEU C O 1
ATOM 9521 N N . PRO C 1 318 ? -20.988 1.172 -23.178 1.00 13.69 318 PRO C N 1
ATOM 9522 C CA . PRO C 1 318 ? -22.097 1.923 -22.686 1.00 14.56 318 PRO C CA 1
ATOM 9523 C C . PRO C 1 318 ? -23.411 1.323 -23.293 1.00 14.76 318 PRO C C 1
ATOM 9524 O O . PRO C 1 318 ? -23.513 1.218 -24.508 1.00 14.66 318 PRO C O 1
ATOM 9528 N N . SER C 1 319 ? -24.345 0.971 -22.444 1.00 14.09 319 SER C N 1
ATOM 9529 C CA . SER C 1 319 ? -25.534 0.210 -22.869 1.00 13.14 319 SER C CA 1
ATOM 9530 C C . SER C 1 319 ? -26.839 0.622 -22.211 1.00 13.77 319 SER C C 1
ATOM 9531 O O . SER C 1 319 ? -27.780 -0.210 -22.099 1.00 14.11 319 SER C O 1
ATOM 9534 N N . ALA C 1 320 ? -26.889 1.850 -21.797 1.00 12.75 320 ALA C N 1
ATOM 9535 C CA . ALA C 1 320 ? -28.064 2.390 -21.124 1.00 15.13 320 ALA C CA 1
ATOM 9536 C C . ALA C 1 320 ? -28.863 3.416 -21.938 1.00 14.51 320 ALA C C 1
ATOM 9537 O O . ALA C 1 320 ? -30.028 3.211 -22.196 1.00 15.36 320 ALA C O 1
ATOM 9539 N N . THR C 1 321 ? -28.274 4.543 -22.305 1.00 13.20 321 THR C N 1
ATOM 9540 C CA . THR C 1 321 ? -28.982 5.680 -22.825 1.00 15.29 321 THR C CA 1
ATOM 9541 C C . THR C 1 321 ? -28.036 6.624 -23.521 1.00 15.67 321 THR C C 1
ATOM 9542 O O . THR C 1 321 ? -26.785 6.451 -23.417 1.00 14.17 321 THR C O 1
ATOM 9546 N N . GLN C 1 322 ? -28.568 7.660 -24.167 1.00 14.52 322 GLN C N 1
ATOM 9547 C CA . GLN C 1 322 ? -27.731 8.594 -24.918 1.00 13.06 322 GLN C CA 1
ATOM 9548 C C . GLN C 1 322 ? -26.892 9.486 -23.982 1.00 13.23 322 GLN C C 1
ATOM 9549 O O . GLN C 1 322 ? -27.337 9.780 -22.864 1.00 14.04 322 GLN C O 1
ATOM 9555 N N . ASN C 1 323 ? -25.739 9.873 -24.423 1.00 13.70 323 ASN C N 1
ATOM 9556 C CA . ASN C 1 323 ? -24.910 10.876 -23.780 1.00 13.39 323 ASN C CA 1
ATOM 9557 C C . ASN C 1 323 ? -24.545 10.474 -22.359 1.00 13.45 323 ASN C C 1
ATOM 9558 O O . ASN C 1 323 ? -24.555 11.295 -21.457 1.00 15.16 323 ASN C O 1
ATOM 9563 N N . GLU C 1 324 ? -24.165 9.223 -22.206 1.00 13.17 324 GLU C N 1
ATOM 9564 C CA . GLU C 1 324 ? -23.751 8.671 -20.923 1.00 13.43 324 GLU C CA 1
ATOM 9565 C C . GLU C 1 324 ? -22.288 8.458 -20.754 1.00 14.90 324 GLU C C 1
ATOM 9566 O O . GLU C 1 324 ? -21.860 7.865 -19.714 1.00 15.14 324 GLU C O 1
ATOM 9572 N N . VAL C 1 325 ? -21.505 8.936 -21.709 1.00 14.05 325 VAL C N 1
ATOM 9573 C CA . VAL C 1 325 ? -20.015 8.942 -21.600 1.00 15.77 325 VAL C CA 1
ATOM 9574 C C . VAL C 1 325 ? -19.596 10.364 -21.930 1.00 16.83 325 VAL C C 1
ATOM 9575 O O . VAL C 1 325 ? -19.709 10.801 -23.098 1.00 16.10 325 VAL C O 1
ATOM 9579 N N . SER C 1 326 ? -19.170 11.112 -20.914 1.00 15.21 326 SER C N 1
ATOM 9580 C CA . SER C 1 326 ? -18.754 12.500 -21.126 1.00 16.14 326 SER C CA 1
ATOM 9581 C C . SER C 1 326 ? -17.300 12.565 -21.648 1.00 15.91 326 SER C C 1
ATOM 9582 O O . SER C 1 326 ? -16.587 11.530 -21.662 1.00 16.11 326 SER C O 1
ATOM 9585 N N . GLY C 1 327 ? -16.831 13.783 -21.988 1.00 16.40 327 GLY C N 1
ATOM 9586 C CA . GLY C 1 327 ? -15.447 13.988 -22.408 1.00 16.37 327 GLY C CA 1
ATOM 9587 C C . GLY C 1 327 ? -14.466 13.609 -21.345 1.00 18.06 327 GLY C C 1
ATOM 9588 O O . GLY C 1 327 ? -13.474 12.893 -21.591 1.00 16.23 327 GLY C O 1
ATOM 9589 N N . GLU C 1 328 ? -14.804 13.911 -20.101 1.00 18.16 328 GLU C N 1
ATOM 9590 C CA . GLU C 1 328 ? -13.913 13.607 -18.981 1.00 21.19 328 GLU C CA 1
ATOM 9591 C C . GLU C 1 328 ? -13.881 12.119 -18.716 1.00 18.77 328 GLU C C 1
ATOM 9592 O O . GLU C 1 328 ? -12.840 11.549 -18.381 1.00 17.38 328 GLU C O 1
ATOM 9598 N N . GLU C 1 329 ? -15.025 11.452 -18.886 1.00 16.13 329 GLU C N 1
ATOM 9599 C CA . GLU C 1 329 ? -15.083 10.025 -18.716 1.00 16.10 329 GLU C CA 1
ATOM 9600 C C . GLU C 1 329 ? -14.308 9.314 -19.823 1.00 15.69 329 GLU C C 1
ATOM 9601 O O . GLU C 1 329 ? -13.600 8.290 -19.550 1.00 16.25 329 GLU C O 1
ATOM 9607 N N . ALA C 1 330 ? -14.410 9.836 -21.026 1.00 15.63 330 ALA C N 1
ATOM 9608 C CA . ALA C 1 330 ? -13.594 9.337 -22.122 1.00 16.47 330 ALA C CA 1
ATOM 9609 C C . ALA C 1 330 ? -12.104 9.414 -21.814 1.00 17.11 330 ALA C C 1
ATOM 9610 O O . ALA C 1 330 ? -11.365 8.439 -22.055 1.00 17.87 330 ALA C O 1
ATOM 9612 N N . GLN C 1 331 ? -11.694 10.563 -21.338 1.00 16.59 331 GLN C N 1
ATOM 9613 C CA . GLN C 1 331 ? -10.243 10.732 -20.966 1.00 17.49 331 GLN C CA 1
ATOM 9614 C C . GLN C 1 331 ? -9.823 9.779 -19.888 1.00 19.37 331 GLN C C 1
ATOM 9615 O O . GLN C 1 331 ? -8.706 9.186 -19.939 1.00 18.13 331 GLN C O 1
ATOM 9621 N N . ALA C 1 332 ? -10.728 9.512 -18.929 1.00 17.89 332 ALA C N 1
ATOM 9622 C CA . ALA C 1 332 ? -10.405 8.572 -17.865 1.00 19.34 332 ALA C CA 1
ATOM 9623 C C . ALA C 1 332 ? -10.282 7.158 -18.414 1.00 18.21 332 ALA C C 1
ATOM 9624 O O . ALA C 1 332 ? -9.368 6.432 -18.057 1.00 16.97 332 ALA C O 1
ATOM 9626 N N . LEU C 1 333 ? -11.149 6.775 -19.370 1.00 17.97 333 LEU C N 1
ATOM 9627 C CA . LEU C 1 333 ? -11.071 5.467 -19.952 1.00 16.28 333 LEU C CA 1
ATOM 9628 C C . LEU C 1 333 ? -9.794 5.316 -20.712 1.00 16.08 333 LEU C C 1
ATOM 9629 O O . LEU C 1 333 ? -9.118 4.240 -20.598 1.00 16.76 333 LEU C O 1
ATOM 9634 N N . ILE C 1 334 ? -9.417 6.350 -21.443 1.00 15.49 334 ILE C N 1
ATOM 9635 C CA . ILE C 1 334 ? -8.158 6.309 -22.211 1.00 16.75 334 ILE C CA 1
ATOM 9636 C C . ILE C 1 334 ? -6.970 6.097 -21.213 1.00 17.07 334 ILE C C 1
ATOM 9637 O O . ILE C 1 334 ? -6.024 5.222 -21.426 1.00 17.80 334 ILE C O 1
ATOM 9642 N N . ALA C 1 335 ? -7.016 6.926 -20.170 1.00 19.35 335 ALA C N 1
ATOM 9643 C CA . ALA C 1 335 ? -5.892 6.879 -19.142 1.00 21.42 335 ALA C CA 1
ATOM 9644 C C . ALA C 1 335 ? -5.823 5.557 -18.413 1.00 22.49 335 ALA C C 1
ATOM 9645 O O . ALA C 1 335 ? -4.737 5.108 -17.960 1.00 22.56 335 ALA C O 1
ATOM 9647 N N . ALA C 1 336 ? -6.939 4.856 -18.355 1.00 19.82 336 ALA C N 1
ATOM 9648 C CA . ALA C 1 336 ? -7.041 3.574 -17.640 1.00 19.83 336 ALA C CA 1
ATOM 9649 C C . ALA C 1 336 ? -6.655 2.414 -18.583 1.00 19.97 336 ALA C C 1
ATOM 9650 O O . ALA C 1 336 ? -6.833 1.257 -18.240 1.00 22.22 336 ALA C O 1
ATOM 9652 N N . GLY C 1 337 ? -6.256 2.712 -19.809 1.00 16.81 337 GLY C N 1
ATOM 9653 C CA . GLY C 1 337 ? -5.807 1.713 -20.732 1.00 17.14 337 GLY C CA 1
ATOM 9654 C C . GLY C 1 337 ? -6.907 1.025 -21.581 1.00 17.83 337 GLY C C 1
ATOM 9655 O O . GLY C 1 337 ? -6.646 0.046 -22.273 1.00 17.30 337 GLY C O 1
ATOM 9656 N N . CYS C 1 338 ? -8.118 1.588 -21.578 1.00 16.96 338 CYS C N 1
ATOM 9657 C CA . CYS C 1 338 ? -9.220 1.015 -22.407 1.00 16.22 338 CYS C CA 1
ATOM 9658 C C . CYS C 1 338 ? -8.851 1.155 -23.880 1.00 17.43 338 CYS C C 1
ATOM 9659 O O . CYS C 1 338 ? -8.379 2.244 -24.285 1.00 16.72 338 CYS C O 1
ATOM 9662 N N . LYS C 1 339 ? -8.989 0.062 -24.645 1.00 17.40 339 LYS C N 1
ATOM 9663 C CA . LYS C 1 339 ? -8.611 0.106 -26.081 1.00 15.80 339 LYS C CA 1
ATOM 9664 C C . LYS C 1 339 ? -9.797 -0.111 -27.005 1.00 13.57 339 LYS C C 1
ATOM 9665 O O . LYS C 1 339 ? -9.677 0.003 -28.218 1.00 13.94 339 LYS C O 1
ATOM 9671 N N . PHE C 1 340 ? -10.989 -0.418 -26.440 1.00 14.24 340 PHE C N 1
ATOM 9672 C CA . PHE C 1 340 ? -12.180 -0.652 -27.263 1.00 15.07 340 PHE C CA 1
ATOM 9673 C C . PHE C 1 340 ? -13.379 -0.046 -26.557 1.00 15.20 340 PHE C C 1
ATOM 9674 O O . PHE C 1 340 ? -13.591 -0.330 -25.381 1.00 15.18 340 PHE C O 1
ATOM 9682 N N . ILE C 1 341 ? -14.131 0.757 -27.274 1.00 15.83 341 ILE C N 1
ATOM 9683 C CA . ILE C 1 341 ? -15.397 1.287 -26.751 1.00 15.76 341 ILE C CA 1
ATOM 9684 C C . ILE C 1 341 ? -16.422 1.176 -27.872 1.00 16.26 341 ILE C C 1
ATOM 9685 O O . ILE C 1 341 ? -16.230 1.683 -28.937 1.00 14.69 341 ILE C O 1
ATOM 9690 N N . ALA C 1 342 ? -17.562 0.541 -27.569 1.00 15.20 342 ALA C N 1
ATOM 9691 C CA . ALA C 1 342 ? -18.634 0.396 -28.576 1.00 13.84 342 ALA C CA 1
ATOM 9692 C C . ALA C 1 342 ? -19.946 0.794 -27.911 1.00 14.67 342 ALA C C 1
ATOM 9693 O O . ALA C 1 342 ? -20.172 0.483 -26.766 1.00 14.49 342 ALA C O 1
ATOM 9695 N N . GLU C 1 343 ? -20.730 1.573 -28.647 1.00 13.37 343 GLU C N 1
ATOM 9696 C CA . GLU C 1 343 ? -22.052 1.967 -28.173 1.00 14.79 343 GLU C CA 1
ATOM 9697 C C . GLU C 1 343 ? -23.067 0.827 -28.236 1.00 14.22 343 GLU C C 1
ATOM 9698 O O . GLU C 1 343 ? -23.590 0.531 -29.331 1.00 14.25 343 GLU C O 1
ATOM 9704 N N . GLY C 1 344 ? -23.456 0.283 -27.065 1.00 13.14 344 GLY C N 1
ATOM 9705 C CA . GLY C 1 344 ? -24.643 -0.511 -26.951 1.00 13.24 344 GLY C CA 1
ATOM 9706 C C . GLY C 1 344 ? -25.855 0.395 -27.019 1.00 14.16 344 GLY C C 1
ATOM 9707 O O . GLY C 1 344 ? -26.859 0.082 -27.684 1.00 15.25 344 GLY C O 1
ATOM 9708 N N . SER C 1 345 ? -25.755 1.556 -26.386 1.00 14.12 345 SER C N 1
ATOM 9709 C CA . SER C 1 345 ? -26.826 2.553 -26.390 1.00 14.73 345 SER C CA 1
ATOM 9710 C C . SER C 1 345 ? -26.753 3.468 -27.579 1.00 15.51 345 SER C C 1
ATOM 9711 O O . SER C 1 345 ? -25.660 3.821 -28.044 1.00 14.37 345 SER C O 1
ATOM 9714 N N . ASN C 1 346 ? -27.907 3.882 -28.104 1.00 13.85 346 ASN C N 1
ATOM 9715 C CA . ASN C 1 346 ? -27.873 4.816 -29.202 1.00 12.80 346 ASN C CA 1
ATOM 9716 C C . ASN C 1 346 ? -27.319 6.142 -28.727 1.00 14.27 346 ASN C C 1
ATOM 9717 O O . ASN C 1 346 ? -27.736 6.632 -27.685 1.00 13.16 346 ASN C O 1
ATOM 9722 N N . MET C 1 347 ? -26.399 6.712 -29.499 1.00 13.58 347 MET C N 1
ATOM 9723 C CA . MET C 1 347 ? -25.687 7.979 -29.219 1.00 13.10 347 MET C CA 1
ATOM 9724 C C . MET C 1 347 ? -25.175 7.947 -27.780 1.00 13.83 347 MET C C 1
ATOM 9725 O O . MET C 1 347 ? -25.234 8.926 -27.071 1.00 14.55 347 MET C O 1
ATOM 9730 N N . GLY C 1 348 ? -24.634 6.840 -27.373 1.00 12.39 348 GLY C N 1
ATOM 9731 C CA . GLY C 1 348 ? -24.171 6.671 -26.013 1.00 14.68 348 GLY C CA 1
ATOM 9732 C C . GLY C 1 348 ? -23.058 7.650 -25.574 1.00 13.77 348 GLY C C 1
ATOM 9733 O O . GLY C 1 348 ? -22.967 8.032 -24.407 1.00 14.96 348 GLY C O 1
ATOM 9734 N N . CYS C 1 349 ? -22.177 7.972 -26.479 1.00 14.42 349 CYS C N 1
ATOM 9735 C CA . CYS C 1 349 ? -21.041 8.908 -26.180 1.00 13.96 349 CYS C CA 1
ATOM 9736 C C . CYS C 1 349 ? -21.390 10.318 -26.567 1.00 14.37 349 CYS C C 1
ATOM 9737 O O . CYS C 1 349 ? -21.979 10.595 -27.643 1.00 14.88 349 CYS C O 1
ATOM 9740 N N . THR C 1 350 ? -21.084 11.272 -25.691 1.00 14.59 350 THR C N 1
ATOM 9741 C CA . THR C 1 350 ? -21.211 12.695 -26.040 1.00 14.56 350 THR C CA 1
ATOM 9742 C C . THR C 1 350 ? -20.202 13.025 -27.160 1.00 15.20 350 THR C C 1
ATOM 9743 O O . THR C 1 350 ? -19.243 12.220 -27.455 1.00 14.47 350 THR C O 1
ATOM 9747 N N . GLN C 1 351 ? -20.429 14.151 -27.792 1.00 14.61 351 GLN C N 1
ATOM 9748 C CA . GLN C 1 351 ? -19.583 14.533 -28.885 1.00 16.35 351 GLN C CA 1
ATOM 9749 C C . GLN C 1 351 ? -18.114 14.746 -28.355 1.00 16.33 351 GLN C C 1
ATOM 9750 O O . GLN C 1 351 ? -17.140 14.367 -29.076 1.00 14.73 351 GLN C O 1
ATOM 9756 N N . ALA C 1 352 ? -17.976 15.259 -27.130 1.00 17.15 352 ALA C N 1
ATOM 9757 C CA . ALA C 1 352 ? -16.637 15.496 -26.549 1.00 17.67 352 ALA C CA 1
ATOM 9758 C C . ALA C 1 352 ? -15.972 14.124 -26.388 1.00 15.68 352 ALA C C 1
ATOM 9759 O O . ALA C 1 352 ? -14.738 13.977 -26.638 1.00 16.22 352 ALA C O 1
ATOM 9761 N N . ALA C 1 353 ? -16.737 13.103 -25.970 1.00 14.94 353 ALA C N 1
ATOM 9762 C CA . ALA C 1 353 ? -16.180 11.767 -25.891 1.00 14.43 353 ALA C CA 1
ATOM 9763 C C . ALA C 1 353 ? -15.704 11.194 -27.236 1.00 15.72 353 ALA C C 1
ATOM 9764 O O . ALA C 1 353 ? -14.555 10.701 -27.377 1.00 14.71 353 ALA C O 1
ATOM 9766 N N . ILE C 1 354 ? -16.568 11.284 -28.252 1.00 14.21 354 ILE C N 1
ATOM 9767 C CA . ILE C 1 354 ? -16.224 10.851 -29.560 1.00 15.10 354 ILE C CA 1
ATOM 9768 C C . ILE C 1 354 ? -14.938 11.557 -30.020 1.00 14.57 354 ILE C C 1
ATOM 9769 O O . ILE C 1 354 ? -14.056 10.907 -30.556 1.00 15.21 354 ILE C O 1
ATOM 9774 N N . ASP C 1 355 ? -14.865 12.870 -29.872 1.00 15.11 355 ASP C N 1
ATOM 9775 C CA . ASP C 1 355 ? -13.705 13.598 -30.372 1.00 15.86 355 ASP C CA 1
ATOM 9776 C C . ASP C 1 355 ? -12.424 13.157 -29.668 1.00 16.72 355 ASP C C 1
ATOM 9777 O O . ASP C 1 355 ? -11.363 13.070 -30.331 1.00 17.12 355 ASP C O 1
ATOM 9782 N N . ALA C 1 356 ? -12.504 12.874 -28.387 1.00 15.22 356 ALA C N 1
ATOM 9783 C CA . ALA C 1 356 ? -11.374 12.328 -27.641 1.00 15.42 356 ALA C CA 1
ATOM 9784 C C . ALA C 1 356 ? -10.908 10.987 -28.173 1.00 17.15 356 ALA C C 1
ATOM 9785 O O . ALA C 1 356 ? -9.693 10.781 -28.430 1.00 17.13 356 ALA C O 1
ATOM 9787 N N . PHE C 1 357 ? -11.864 10.056 -28.433 1.00 15.89 357 PHE C N 1
ATOM 9788 C CA . PHE C 1 357 ? -11.490 8.765 -28.947 1.00 15.08 357 PHE C CA 1
ATOM 9789 C C . PHE C 1 357 ? -10.915 8.799 -30.384 1.00 15.10 357 PHE C C 1
ATOM 9790 O O . PHE C 1 357 ? -9.964 8.088 -30.682 1.00 14.27 357 PHE C O 1
ATOM 9798 N N . GLU C 1 358 ? -11.500 9.617 -31.236 1.00 14.52 358 GLU C N 1
ATOM 9799 C CA . GLU C 1 358 ? -11.086 9.734 -32.586 1.00 15.95 358 GLU C CA 1
ATOM 9800 C C . GLU C 1 358 ? -9.652 10.449 -32.643 1.00 15.48 358 GLU C C 1
ATOM 9801 O O . GLU C 1 358 ? -8.833 10.073 -33.489 1.00 15.83 358 GLU C O 1
ATOM 9807 N N . ALA C 1 359 ? -9.483 11.485 -31.840 1.00 15.76 359 ALA C N 1
ATOM 9808 C CA . ALA C 1 359 ? -8.105 12.133 -31.738 1.00 16.94 359 ALA C CA 1
ATOM 9809 C C . ALA C 1 359 ? -7.094 11.094 -31.272 1.00 18.14 359 ALA C C 1
ATOM 9810 O O . ALA C 1 359 ? -6.006 11.014 -31.821 1.00 16.90 359 ALA C O 1
ATOM 9812 N N . HIS C 1 360 ? -7.472 10.225 -30.328 1.00 16.77 360 HIS C N 1
ATOM 9813 C CA . HIS C 1 360 ? -6.543 9.225 -29.840 1.00 17.29 360 HIS C CA 1
ATOM 9814 C C . HIS C 1 360 ? -6.187 8.217 -30.948 1.00 16.75 360 HIS C C 1
ATOM 9815 O O . HIS C 1 360 ? -5.012 7.829 -31.151 1.00 14.96 360 HIS C O 1
ATOM 9822 N N . ARG C 1 361 ? -7.224 7.771 -31.685 1.00 15.33 361 ARG C N 1
ATOM 9823 C CA . ARG C 1 361 ? -7.030 6.913 -32.762 1.00 15.99 361 ARG C CA 1
ATOM 9824 C C . ARG C 1 361 ? -6.056 7.495 -33.752 1.00 15.70 361 ARG C C 1
ATOM 9825 O O . ARG C 1 361 ? -5.189 6.778 -34.293 1.00 17.10 361 ARG C O 1
ATOM 9833 N N . GLU C 1 362 ? -6.260 8.745 -34.083 1.00 15.69 362 GLU C N 1
ATOM 9834 C CA . GLU C 1 362 ? -5.436 9.403 -35.122 1.00 16.00 362 GLU C CA 1
ATOM 9835 C C . GLU C 1 362 ? -3.986 9.556 -34.617 1.00 16.72 362 GLU C C 1
ATOM 9836 O O . GLU C 1 362 ? -3.082 9.634 -35.447 1.00 16.67 362 GLU C O 1
ATOM 9842 N N . ALA C 1 363 ? -3.770 9.599 -33.315 1.00 15.14 363 ALA C N 1
ATOM 9843 C CA . ALA C 1 363 ? -2.467 9.930 -32.758 1.00 17.60 363 ALA C CA 1
ATOM 9844 C C . ALA C 1 363 ? -1.665 8.675 -32.410 1.00 17.43 363 ALA C C 1
ATOM 9845 O O . ALA C 1 363 ? -0.431 8.785 -32.170 1.00 16.85 363 ALA C O 1
ATOM 9847 N N . ASN C 1 364 ? -2.313 7.517 -32.266 1.00 17.31 364 ASN C N 1
ATOM 9848 C CA . ASN C 1 364 ? -1.672 6.335 -31.735 1.00 17.64 364 ASN C CA 1
ATOM 9849 C C . ASN C 1 364 ? -1.721 5.215 -32.693 1.00 19.01 364 ASN C C 1
ATOM 9850 O O . ASN C 1 364 ? -2.788 4.725 -33.094 1.00 18.24 364 ASN C O 1
ATOM 9855 N N . LYS C 1 365 ? -0.561 4.762 -33.097 1.00 15.77 365 LYS C N 1
ATOM 9856 C CA . LYS C 1 365 ? -0.480 3.685 -34.066 1.00 16.83 365 LYS C CA 1
ATOM 9857 C C . LYS C 1 365 ? -0.916 2.332 -33.542 1.00 16.63 365 LYS C C 1
ATOM 9858 O O . LYS C 1 365 ? -0.553 1.923 -32.425 1.00 16.42 365 LYS C O 1
ATOM 9864 N N . GLY C 1 366 ? -1.633 1.576 -34.361 1.00 15.16 366 GLY C N 1
ATOM 9865 C CA . GLY C 1 366 ? -1.971 0.168 -34.082 1.00 15.65 366 GLY C CA 1
ATOM 9866 C C . GLY C 1 366 ? -2.741 -0.026 -32.770 1.00 17.07 366 GLY C C 1
ATOM 9867 O O . GLY C 1 366 ? -3.681 0.740 -32.462 1.00 17.17 366 GLY C O 1
ATOM 9868 N N . ALA C 1 367 ? -2.333 -1.019 -32.019 1.00 17.30 367 ALA C N 1
ATOM 9869 C CA . ALA C 1 367 ? -3.078 -1.455 -30.841 1.00 16.76 367 ALA C CA 1
ATOM 9870 C C . ALA C 1 367 ? -2.910 -0.563 -29.627 1.00 16.28 367 ALA C C 1
ATOM 9871 O O . ALA C 1 367 ? -3.544 -0.796 -28.583 1.00 16.71 367 ALA C O 1
ATOM 9873 N N . ALA C 1 368 ? -2.130 0.492 -29.749 1.00 16.55 368 ALA C N 1
ATOM 9874 C CA . ALA C 1 368 ? -2.018 1.529 -28.733 1.00 15.37 368 ALA C CA 1
ATOM 9875 C C . ALA C 1 368 ? -3.245 2.474 -28.737 1.00 16.11 368 ALA C C 1
ATOM 9876 O O . ALA C 1 368 ? -3.468 3.192 -27.787 1.00 16.29 368 ALA C O 1
ATOM 9878 N N . ALA C 1 369 ? -4.000 2.546 -29.838 1.00 15.01 369 ALA C N 1
ATOM 9879 C CA . ALA C 1 369 ? -5.151 3.408 -29.960 1.00 15.10 369 ALA C CA 1
ATOM 9880 C C . ALA C 1 369 ? -6.382 2.789 -29.257 1.00 14.32 369 ALA C C 1
ATOM 9881 O O . ALA C 1 369 ? -6.543 1.570 -29.250 1.00 14.42 369 ALA C O 1
ATOM 9883 N N . ILE C 1 370 ? -7.199 3.672 -28.673 1.00 15.39 370 ILE C N 1
ATOM 9884 C CA . ILE C 1 370 ? -8.550 3.319 -28.340 1.00 14.83 370 ILE C CA 1
ATOM 9885 C C . ILE C 1 370 ? -9.396 3.421 -29.629 1.00 14.65 370 ILE C C 1
ATOM 9886 O O . ILE C 1 370 ? -9.308 4.429 -30.379 1.00 16.06 370 ILE C O 1
ATOM 9891 N N . TRP C 1 371 ? -10.234 2.405 -29.846 1.00 14.20 371 TRP C N 1
ATOM 9892 C CA . TRP C 1 371 ? -11.013 2.289 -31.056 1.00 15.08 371 TRP C CA 1
ATOM 9893 C C . TRP C 1 371 ? -12.497 2.364 -30.661 1.00 16.00 371 TRP C C 1
ATOM 9894 O O . TRP C 1 371 ? -12.956 1.508 -29.885 1.00 15.11 371 TRP C O 1
ATOM 9905 N N . TYR C 1 372 ? -13.174 3.373 -31.210 1.00 16.18 372 TYR C N 1
ATOM 9906 C CA . TYR C 1 372 ? -14.568 3.699 -30.913 1.00 16.01 372 TYR C CA 1
ATOM 9907 C C . TYR C 1 372 ? -15.490 3.202 -32.094 1.00 16.58 372 TYR C C 1
ATOM 9908 O O . TYR C 1 372 ? -15.193 3.466 -33.255 1.00 14.59 372 TYR C O 1
ATOM 9917 N N . ALA C 1 373 ? -16.567 2.509 -31.766 1.00 15.22 373 ALA C N 1
ATOM 9918 C CA . ALA C 1 373 ? -17.584 2.100 -32.739 1.00 14.17 373 ALA C CA 1
ATOM 9919 C C . ALA C 1 373 ? -18.937 2.712 -32.333 1.00 13.36 373 ALA C C 1
ATOM 9920 O O . ALA C 1 373 ? -19.302 2.687 -31.148 1.00 13.41 373 ALA C O 1
ATOM 9922 N N . PRO C 1 374 ? -19.657 3.258 -33.296 1.00 13.49 374 PRO C N 1
ATOM 9923 C CA . PRO C 1 374 ? -20.929 3.922 -33.028 1.00 13.30 374 PRO C CA 1
ATOM 9924 C C . PRO C 1 374 ? -22.079 2.910 -32.917 1.00 13.34 374 PRO C C 1
ATOM 9925 O O . PRO C 1 374 ? -22.033 1.790 -33.415 1.00 14.44 374 PRO C O 1
ATOM 9929 N N . GLY C 1 375 ? -23.112 3.372 -32.250 1.00 12.67 375 GLY C N 1
ATOM 9930 C CA . GLY C 1 375 ? -24.309 2.553 -32.100 1.00 14.71 375 GLY C CA 1
ATOM 9931 C C . GLY C 1 375 ? -24.949 2.017 -33.322 1.00 12.76 375 GLY C C 1
ATOM 9932 O O . GLY C 1 375 ? -25.416 0.894 -33.330 1.00 13.70 375 GLY C O 1
ATOM 9933 N N . LYS C 1 376 ? -24.931 2.791 -34.368 1.00 13.32 376 LYS C N 1
ATOM 9934 C CA . LYS C 1 376 ? -25.529 2.327 -35.622 1.00 13.53 376 LYS C CA 1
ATOM 9935 C C . LYS C 1 376 ? -24.848 1.101 -36.167 1.00 14.64 376 LYS C C 1
ATOM 9936 O O . LYS C 1 376 ? -25.484 0.312 -36.912 1.00 14.52 376 LYS C O 1
ATOM 9942 N N . ALA C 1 377 ? -23.565 0.917 -35.822 1.00 13.62 377 ALA C N 1
ATOM 9943 C CA . ALA C 1 377 ? -22.882 -0.334 -36.145 1.00 14.40 377 ALA C CA 1
ATOM 9944 C C . ALA C 1 377 ? -23.043 -1.367 -35.096 1.00 14.07 377 ALA C C 1
ATOM 9945 O O . ALA C 1 377 ? -23.449 -2.493 -35.392 1.00 14.90 377 ALA C O 1
ATOM 9947 N N . ALA C 1 378 ? -22.728 -1.053 -33.814 1.00 13.66 378 ALA C N 1
ATOM 9948 C CA . ALA C 1 378 ? -22.630 -2.083 -32.824 1.00 14.71 378 ALA C CA 1
ATOM 9949 C C . ALA C 1 378 ? -23.996 -2.620 -32.295 1.00 14.68 378 ALA C C 1
ATOM 9950 O O . ALA C 1 378 ? -24.027 -3.756 -31.868 1.00 14.31 378 ALA C O 1
ATOM 9952 N N . ASN C 1 379 ? -25.009 -1.778 -32.308 1.00 14.71 379 ASN C N 1
ATOM 9953 C CA . ASN C 1 379 ? -26.397 -2.096 -31.779 1.00 14.47 379 ASN C CA 1
ATOM 9954 C C . ASN C 1 379 ? -27.212 -2.771 -32.900 1.00 15.00 379 ASN C C 1
ATOM 9955 O O . ASN C 1 379 ? -28.331 -3.165 -32.666 1.00 14.88 379 ASN C O 1
ATOM 9960 N N . ALA C 1 380 ? -26.710 -2.861 -34.109 1.00 13.37 380 ALA C N 1
ATOM 9961 C CA . ALA C 1 380 ? -27.510 -3.293 -35.254 1.00 12.99 380 ALA C CA 1
ATOM 9962 C C . ALA C 1 380 ? -27.985 -4.751 -35.221 1.00 13.26 380 ALA C C 1
ATOM 9963 O O . ALA C 1 380 ? -28.889 -5.119 -35.962 1.00 12.74 380 ALA C O 1
ATOM 9965 N N . GLY C 1 381 ? -27.449 -5.526 -34.281 1.00 12.98 381 GLY C N 1
ATOM 9966 C CA . GLY C 1 381 ? -27.820 -6.909 -34.175 1.00 13.85 381 GLY C CA 1
ATOM 9967 C C . GLY C 1 381 ? -29.265 -7.094 -33.712 1.00 14.10 381 GLY C C 1
ATOM 9968 O O . GLY C 1 381 ? -29.909 -8.095 -34.104 1.00 13.18 381 GLY C O 1
ATOM 9969 N N . GLY C 1 382 ? -29.784 -6.151 -32.904 1.00 14.20 382 GLY C N 1
ATOM 9970 C CA . GLY C 1 382 ? -31.177 -6.290 -32.427 1.00 13.09 382 GLY C CA 1
ATOM 9971 C C . GLY C 1 382 ? -32.152 -6.137 -33.625 1.00 12.70 382 GLY C C 1
ATOM 9972 O O . GLY C 1 382 ? -32.975 -7.034 -33.885 1.00 12.77 382 GLY C O 1
ATOM 9973 N N . VAL C 1 383 ? -32.042 -5.015 -34.320 1.00 11.75 383 VAL C N 1
ATOM 9974 C CA . VAL C 1 383 ? -32.904 -4.762 -35.470 1.00 13.31 383 VAL C CA 1
ATOM 9975 C C . VAL C 1 383 ? -32.713 -5.834 -36.511 1.00 12.78 383 VAL C C 1
ATOM 9976 O O . VAL C 1 383 ? -33.710 -6.242 -37.196 1.00 13.28 383 VAL C O 1
ATOM 9980 N N . ALA C 1 384 ? -31.487 -6.320 -36.676 1.00 14.88 384 ALA C N 1
ATOM 9981 C CA . ALA C 1 384 ? -31.209 -7.417 -37.629 1.00 12.61 384 ALA C CA 1
ATOM 9982 C C . ALA C 1 384 ? -32.037 -8.652 -37.320 1.00 12.87 384 ALA C C 1
ATOM 9983 O O . ALA C 1 384 ? -32.725 -9.196 -38.198 1.00 13.64 384 ALA C O 1
ATOM 9985 N N . VAL C 1 385 ? -32.042 -9.051 -36.068 1.00 12.47 385 VAL C N 1
ATOM 9986 C CA . VAL C 1 385 ? -32.794 -10.216 -35.695 1.00 12.43 385 VAL C CA 1
ATOM 9987 C C . VAL C 1 385 ? -34.270 -9.916 -35.750 1.00 12.29 385 VAL C C 1
ATOM 9988 O O . VAL C 1 385 ? -35.046 -10.810 -36.160 1.00 12.83 385 VAL C O 1
ATOM 9992 N N . SER C 1 386 ? -34.722 -8.697 -35.495 1.00 12.35 386 SER C N 1
ATOM 9993 C CA . SER C 1 386 ? -36.099 -8.381 -35.808 1.00 12.11 386 SER C CA 1
ATOM 9994 C C . SER C 1 386 ? -36.420 -8.570 -37.302 1.00 13.26 386 SER C C 1
ATOM 9995 O O . SER C 1 386 ? -37.533 -8.999 -37.642 1.00 12.97 386 SER C O 1
ATOM 9998 N N . GLY C 1 387 ? -35.504 -8.176 -38.202 1.00 11.53 387 GLY C N 1
ATOM 9999 C CA . GLY C 1 387 ? -35.731 -8.389 -39.626 1.00 13.02 387 GLY C CA 1
ATOM 10000 C C . GLY C 1 387 ? -35.858 -9.895 -39.873 1.00 14.10 387 GLY C C 1
ATOM 10001 O O . GLY C 1 387 ? -36.665 -10.331 -40.694 1.00 14.06 387 GLY C O 1
ATOM 10002 N N . LEU C 1 388 ? -35.098 -10.693 -39.110 1.00 13.29 388 LEU C N 1
ATOM 10003 C CA . LEU C 1 388 ? -35.263 -12.131 -39.237 1.00 13.63 388 LEU C CA 1
ATOM 10004 C C . LEU C 1 388 ? -36.554 -12.654 -38.668 1.00 13.54 388 LEU C C 1
ATOM 10005 O O . LEU C 1 388 ? -37.081 -13.664 -39.165 1.00 13.94 388 LEU C O 1
ATOM 10010 N N . GLU C 1 389 ? -37.047 -12.053 -37.577 1.00 13.39 389 GLU C N 1
ATOM 10011 C CA . GLU C 1 389 ? -38.370 -12.311 -37.077 1.00 13.12 389 GLU C CA 1
ATOM 10012 C C . GLU C 1 389 ? -39.438 -12.034 -38.142 1.00 12.83 389 GLU C C 1
ATOM 10013 O O . GLU C 1 389 ? -40.365 -12.881 -38.388 1.00 13.54 389 GLU C O 1
ATOM 10019 N N . MET C 1 390 ? -39.311 -10.889 -38.825 1.00 13.58 390 MET C N 1
ATOM 10020 C CA . MET C 1 390 ? -40.229 -10.590 -39.938 1.00 13.49 390 MET C CA 1
ATOM 10021 C C . MET C 1 390 ? -40.159 -11.670 -41.026 1.00 13.96 390 MET C C 1
ATOM 10022 O O . MET C 1 390 ? -41.198 -12.086 -41.635 1.00 14.22 390 MET C O 1
ATOM 10027 N N . ALA C 1 391 ? -38.946 -12.101 -41.330 1.00 13.91 391 ALA C N 1
ATOM 10028 C CA . ALA C 1 391 ? -38.724 -13.145 -42.393 1.00 14.11 391 ALA C CA 1
ATOM 10029 C C . ALA C 1 391 ? -39.404 -14.435 -41.973 1.00 14.61 391 ALA C C 1
ATOM 10030 O O . ALA C 1 391 ? -40.042 -15.099 -42.773 1.00 14.56 391 ALA C O 1
ATOM 10032 N N . GLN C 1 392 ? -39.280 -14.816 -40.726 1.00 13.88 392 GLN C N 1
ATOM 10033 C CA . GLN C 1 392 ? -39.908 -16.046 -40.195 1.00 13.44 392 GLN C CA 1
ATOM 10034 C C . GLN C 1 392 ? -41.417 -15.915 -40.250 1.00 14.20 392 GLN C C 1
ATOM 10035 O O . GLN C 1 392 ? -42.096 -16.827 -40.740 1.00 13.96 392 GLN C O 1
ATOM 10041 N N . ASN C 1 393 ? -41.953 -14.778 -39.841 1.00 14.93 393 ASN C N 1
ATOM 10042 C CA . ASN C 1 393 ? -43.379 -14.586 -39.872 1.00 13.61 393 ASN C CA 1
ATOM 10043 C C . ASN C 1 393 ? -43.889 -14.614 -41.300 1.00 15.51 393 ASN C C 1
ATOM 10044 O O . ASN C 1 393 ? -44.930 -15.270 -41.559 1.00 15.04 393 ASN C O 1
ATOM 10049 N N . SER C 1 394 ? -43.150 -14.014 -42.240 1.00 13.96 394 SER C N 1
ATOM 10050 C CA . SER C 1 394 ? -43.584 -14.129 -43.641 1.00 14.96 394 SER C CA 1
ATOM 10051 C C . SER C 1 394 ? -43.505 -15.509 -44.225 1.00 16.78 394 SER C C 1
ATOM 10052 O O . SER C 1 394 ? -44.333 -15.851 -45.071 1.00 21.68 394 SER C O 1
ATOM 10055 N N . ALA C 1 395 ? -42.510 -16.279 -43.808 1.00 13.51 395 ALA C N 1
ATOM 10056 C CA . ALA C 1 395 ? -42.401 -17.668 -44.151 1.00 15.32 395 ALA C CA 1
ATOM 10057 C C . ALA C 1 395 ? -43.434 -18.613 -43.472 1.00 15.27 395 ALA C C 1
ATOM 10058 O O . ALA C 1 395 ? -43.621 -19.787 -43.891 1.00 15.31 395 ALA C O 1
ATOM 10060 N N . ARG C 1 396 ? -44.025 -18.131 -42.368 1.00 15.66 396 ARG C N 1
ATOM 10061 C CA . ARG C 1 396 ? -44.931 -18.882 -41.529 1.00 16.83 396 ARG C CA 1
ATOM 10062 C C . ARG C 1 396 ? -44.271 -20.077 -40.886 1.00 16.67 396 ARG C C 1
ATOM 10063 O O . ARG C 1 396 ? -44.927 -21.112 -40.605 1.00 17.72 396 ARG C O 1
ATOM 10071 N N . LEU C 1 397 ? -43.000 -19.899 -40.536 1.00 15.20 397 LEU C N 1
ATOM 10072 C CA . LEU C 1 397 ? -42.187 -20.955 -39.948 1.00 16.91 397 LEU C CA 1
ATOM 10073 C C . LEU C 1 397 ? -41.287 -20.361 -38.868 1.00 17.80 397 LEU C C 1
ATOM 10074 O O . LEU C 1 397 ? -41.132 -19.141 -38.848 1.00 17.31 397 LEU C O 1
ATOM 10079 N N . SER C 1 398 ? -40.725 -21.170 -37.973 1.00 14.85 398 SER C N 1
ATOM 10080 C CA . SER C 1 398 ? -39.878 -20.725 -36.902 1.00 14.96 398 SER C CA 1
ATOM 10081 C C . SER C 1 398 ? -38.518 -21.375 -37.058 1.00 17.77 398 SER C C 1
ATOM 10082 O O . SER C 1 398 ? -38.430 -22.630 -37.221 1.00 17.24 398 SER C O 1
ATOM 10085 N N . TRP C 1 399 ? -37.458 -20.568 -37.026 1.00 15.69 399 TRP C N 1
ATOM 10086 C CA . TRP C 1 399 ? -36.092 -21.075 -37.232 1.00 16.05 399 TRP C CA 1
ATOM 10087 C C . TRP C 1 399 ? -35.481 -21.478 -35.860 1.00 16.34 399 TRP C C 1
ATOM 10088 O O . TRP C 1 399 ? -36.036 -21.192 -34.796 1.00 17.30 399 TRP C O 1
ATOM 10099 N N . THR C 1 400 ? -34.418 -22.280 -35.903 1.00 16.58 400 THR C N 1
ATOM 10100 C CA . THR C 1 400 ? -33.734 -22.678 -34.686 1.00 17.08 400 THR C CA 1
ATOM 10101 C C . THR C 1 400 ? -32.885 -21.542 -34.117 1.00 18.11 400 THR C C 1
ATOM 10102 O O . THR C 1 400 ? -32.481 -20.643 -34.851 1.00 15.76 400 THR C O 1
ATOM 10106 N N . ALA C 1 401 ? -32.545 -21.667 -32.824 1.00 17.46 401 ALA C N 1
ATOM 10107 C CA . ALA C 1 401 ? -31.649 -20.714 -32.230 1.00 16.89 401 ALA C CA 1
ATOM 10108 C C . ALA C 1 401 ? -30.341 -20.668 -32.938 1.00 18.81 401 ALA C C 1
ATOM 10109 O O . ALA C 1 401 ? -29.778 -19.605 -33.174 1.00 15.91 401 ALA C O 1
ATOM 10111 N N . GLU C 1 402 ? -29.790 -21.819 -33.244 1.00 16.96 402 GLU C N 1
ATOM 10112 C CA . GLU C 1 402 ? -28.498 -21.832 -34.016 1.00 18.25 402 GLU C CA 1
ATOM 10113 C C . GLU C 1 402 ? -28.562 -21.149 -35.372 1.00 17.51 402 GLU C C 1
ATOM 10114 O O . GLU C 1 402 ? -27.601 -20.458 -35.761 1.00 15.60 402 GLU C O 1
ATOM 10120 N N . GLU C 1 403 ? -29.660 -21.337 -36.078 1.00 16.10 403 GLU C N 1
ATOM 10121 C CA . GLU C 1 403 ? -29.804 -20.660 -37.362 1.00 16.75 403 GLU C CA 1
ATOM 10122 C C . GLU C 1 403 ? -29.850 -19.144 -37.222 1.00 14.94 403 GLU C C 1
ATOM 10123 O O . GLU C 1 403 ? -29.173 -18.432 -37.986 1.00 15.77 403 GLU C O 1
ATOM 10129 N N . VAL C 1 404 ? -30.600 -18.663 -36.261 1.00 14.54 404 VAL C N 1
ATOM 10130 C CA . VAL C 1 404 ? -30.723 -17.193 -36.099 1.00 14.52 404 VAL C CA 1
ATOM 10131 C C . VAL C 1 404 ? -29.372 -16.614 -35.656 1.00 15.81 404 VAL C C 1
ATOM 10132 O O . VAL C 1 404 ? -28.934 -15.548 -36.124 1.00 14.23 404 VAL C O 1
ATOM 10136 N N . ASP C 1 405 ? -28.720 -17.295 -34.717 1.00 15.04 405 ASP C N 1
ATOM 10137 C CA . ASP C 1 405 ? -27.476 -16.799 -34.136 1.00 15.89 405 ASP C CA 1
ATOM 10138 C C . ASP C 1 405 ? -26.434 -16.792 -35.190 1.00 15.74 405 ASP C C 1
ATOM 10139 O O . ASP C 1 405 ? -25.645 -15.844 -35.286 1.00 14.96 405 ASP C O 1
ATOM 10144 N N . ALA C 1 406 ? -26.423 -17.788 -36.049 1.00 15.20 406 ALA C N 1
ATOM 10145 C CA . ALA C 1 406 ? -25.456 -17.834 -37.127 1.00 17.91 406 ALA C CA 1
ATOM 10146 C C . ALA C 1 406 ? -25.587 -16.689 -38.108 1.00 16.65 406 ALA C C 1
ATOM 10147 O O . ALA C 1 406 ? -24.620 -16.054 -38.523 1.00 15.65 406 ALA C O 1
ATOM 10149 N N . ARG C 1 407 ? -26.836 -16.346 -38.417 1.00 14.52 407 ARG C N 1
ATOM 10150 C CA . ARG C 1 407 ? -27.125 -15.199 -39.250 1.00 15.52 407 ARG C CA 1
ATOM 10151 C C . ARG C 1 407 ? -26.737 -13.910 -38.552 1.00 15.49 407 ARG C C 1
ATOM 10152 O O . ARG C 1 407 ? -26.200 -13.035 -39.201 1.00 14.73 407 ARG C O 1
ATOM 10160 N N . LEU C 1 408 ? -27.016 -13.783 -37.269 1.00 14.77 408 LEU C N 1
ATOM 10161 C CA . LEU C 1 408 ? -26.663 -12.607 -36.504 1.00 14.35 408 LEU C CA 1
ATOM 10162 C C . LEU C 1 408 ? -25.128 -12.382 -36.542 1.00 15.38 408 LEU C C 1
ATOM 10163 O O . LEU C 1 408 ? -24.642 -11.289 -36.773 1.00 14.32 408 LEU C O 1
ATOM 10168 N N . LYS C 1 409 ? -24.407 -13.478 -36.320 1.00 14.82 409 LYS C N 1
ATOM 10169 C CA . LYS C 1 409 ? -22.975 -13.357 -36.375 1.00 15.08 409 LYS C CA 1
ATOM 10170 C C . LYS C 1 409 ? -22.486 -12.890 -37.766 1.00 15.37 409 LYS C C 1
ATOM 10171 O O . LYS C 1 409 ? -21.570 -12.041 -37.839 1.00 15.85 409 LYS C O 1
ATOM 10177 N N . ASP C 1 410 ? -23.040 -13.433 -38.840 1.00 15.10 410 ASP C N 1
ATOM 10178 C CA A ASP C 1 410 ? -22.633 -13.038 -40.191 0.50 16.29 410 ASP C CA 1
ATOM 10179 C CA B ASP C 1 410 ? -22.658 -13.045 -40.191 0.50 17.55 410 ASP C CA 1
ATOM 10180 C C . ASP C 1 410 ? -22.952 -11.554 -40.435 1.00 16.12 410 ASP C C 1
ATOM 10181 O O . ASP C 1 410 ? -22.156 -10.816 -41.018 1.00 13.96 410 ASP C O 1
ATOM 10190 N N . ILE C 1 411 ? -24.140 -11.130 -39.988 1.00 14.00 411 ILE C N 1
ATOM 10191 C CA . ILE C 1 411 ? -24.494 -9.712 -40.073 1.00 13.62 411 ILE C CA 1
ATOM 10192 C C . ILE C 1 411 ? -23.562 -8.779 -39.344 1.00 14.05 411 ILE C C 1
ATOM 10193 O O . ILE C 1 411 ? -23.159 -7.750 -39.897 1.00 14.27 411 ILE C O 1
ATOM 10198 N N . MET C 1 412 ? -23.193 -9.135 -38.137 1.00 13.24 412 MET C N 1
ATOM 10199 C CA . MET C 1 412 ? -22.264 -8.262 -37.379 1.00 13.62 412 MET C CA 1
ATOM 10200 C C . MET C 1 412 ? -20.860 -8.209 -38.030 1.00 14.39 412 MET C C 1
ATOM 10201 O O . MET C 1 412 ? -20.277 -7.145 -38.116 1.00 15.17 412 MET C O 1
ATOM 10206 N N . LYS C 1 413 ? -20.408 -9.341 -38.536 1.00 15.74 413 LYS C N 1
ATOM 10207 C CA . LYS C 1 413 ? -19.123 -9.353 -39.227 1.00 15.86 413 LYS C CA 1
ATOM 10208 C C . LYS C 1 413 ? -19.155 -8.505 -40.477 1.00 16.00 413 LYS C C 1
ATOM 10209 O O . LYS C 1 413 ? -18.215 -7.710 -40.741 1.00 15.50 413 LYS C O 1
ATOM 10215 N N . SER C 1 414 ? -20.214 -8.629 -41.270 1.00 15.35 414 SER C N 1
ATOM 10216 C CA . SER C 1 414 ? -20.336 -7.847 -42.491 1.00 16.19 414 SER C CA 1
ATOM 10217 C C . SER C 1 414 ? -20.462 -6.323 -42.171 1.00 16.14 414 SER C C 1
ATOM 10218 O O . SER C 1 414 ? -19.890 -5.500 -42.909 1.00 15.78 414 SER C O 1
ATOM 10221 N N . CYS C 1 415 ? -21.148 -6.019 -41.069 1.00 15.12 415 CYS C N 1
ATOM 10222 C CA . CYS C 1 415 ? -21.301 -4.679 -40.592 1.00 14.68 415 CYS C CA 1
ATOM 10223 C C . CYS C 1 415 ? -19.928 -4.057 -40.257 1.00 14.32 415 CYS C C 1
ATOM 10224 O O . CYS C 1 415 ? -19.617 -2.955 -40.722 1.00 14.00 415 CYS C O 1
ATOM 10227 N N . PHE C 1 416 ? -19.144 -4.778 -39.489 1.00 14.18 416 PHE C N 1
ATOM 10228 C CA . PHE C 1 416 ? -17.806 -4.332 -39.160 1.00 14.27 416 PHE C CA 1
ATOM 10229 C C . PHE C 1 416 ? -16.947 -4.146 -40.425 1.00 16.12 416 PHE C C 1
ATOM 10230 O O . PHE C 1 416 ? -16.307 -3.118 -40.594 1.00 15.69 416 PHE C O 1
ATOM 10238 N N . GLN C 1 417 ? -16.968 -5.142 -41.289 1.00 16.02 417 GLN C N 1
ATOM 10239 C CA . GLN C 1 417 ? -16.152 -5.118 -42.504 1.00 16.84 417 GLN C CA 1
ATOM 10240 C C . GLN C 1 417 ? -16.536 -3.933 -43.371 1.00 15.65 417 GLN C C 1
ATOM 10241 O O . GLN C 1 417 ? -15.666 -3.279 -43.927 1.00 15.97 417 GLN C O 1
ATOM 10247 N N . ASN C 1 418 ? -17.807 -3.651 -43.493 1.00 13.89 418 ASN C N 1
ATOM 10248 C CA . ASN C 1 418 ? -18.292 -2.520 -44.287 1.00 16.01 418 ASN C CA 1
ATOM 10249 C C . ASN C 1 418 ? -17.816 -1.241 -43.722 1.00 14.43 418 ASN C C 1
ATOM 10250 O O . ASN C 1 418 ? -17.342 -0.384 -44.478 1.00 14.98 418 ASN C O 1
ATOM 10255 N N . GLY C 1 419 ? -17.885 -1.051 -42.359 1.00 14.06 419 GLY C N 1
ATOM 10256 C CA . GLY C 1 419 ? -17.390 0.221 -41.839 1.00 13.82 419 GLY C CA 1
ATOM 10257 C C . GLY C 1 419 ? -15.881 0.375 -42.087 1.00 14.71 419 GLY C C 1
ATOM 10258 O O . GLY C 1 419 ? -15.415 1.451 -42.417 1.00 16.03 419 GLY C O 1
ATOM 10259 N N . LEU C 1 420 ? -15.159 -0.713 -41.879 1.00 16.32 420 LEU C N 1
ATOM 10260 C CA . LEU C 1 420 ? -13.676 -0.706 -41.965 1.00 16.41 420 LEU C CA 1
ATOM 10261 C C . LEU C 1 420 ? -13.313 -0.393 -43.417 1.00 15.79 420 LEU C C 1
ATOM 10262 O O . LEU C 1 420 ? -12.536 0.541 -43.699 1.00 15.01 420 LEU C O 1
ATOM 10267 N N . ASP C 1 421 ? -13.903 -1.127 -44.346 1.00 14.74 421 ASP C N 1
ATOM 10268 C CA . ASP C 1 421 ? -13.600 -0.915 -45.730 1.00 17.24 421 ASP C CA 1
ATOM 10269 C C . ASP C 1 421 ? -13.993 0.463 -46.307 1.00 17.46 421 ASP C C 1
ATOM 10270 O O . ASP C 1 421 ? -13.276 1.062 -47.136 1.00 16.15 421 ASP C O 1
ATOM 10275 N N . THR C 1 422 ? -15.166 0.965 -45.911 1.00 14.98 422 THR C N 1
ATOM 10276 C CA . THR C 1 422 ? -15.643 2.207 -46.431 1.00 15.37 422 THR C CA 1
ATOM 10277 C C . THR C 1 422 ? -14.788 3.340 -45.868 1.00 16.01 422 THR C C 1
ATOM 10278 O O . THR C 1 422 ? -14.447 4.282 -46.607 1.00 15.23 422 THR C O 1
ATOM 10282 N N . ALA C 1 423 ? -14.315 3.216 -44.625 1.00 15.88 423 ALA C N 1
ATOM 10283 C CA . ALA C 1 423 ? -13.360 4.199 -44.123 1.00 15.94 423 ALA C CA 1
ATOM 10284 C C . ALA C 1 423 ? -12.033 4.165 -44.913 1.00 15.65 423 ALA C C 1
ATOM 10285 O O . ALA C 1 423 ? -11.463 5.237 -45.219 1.00 16.12 423 ALA C O 1
ATOM 10287 N N . LYS C 1 424 ? -11.500 2.986 -45.135 1.00 15.41 424 LYS C N 1
ATOM 10288 C CA . LYS C 1 424 ? -10.260 2.876 -45.965 1.00 18.61 424 LYS C CA 1
ATOM 10289 C C . LYS C 1 424 ? -10.449 3.575 -47.332 1.00 20.51 424 LYS C C 1
ATOM 10290 O O . LYS C 1 424 ? -9.545 4.184 -47.872 1.00 20.76 424 LYS C O 1
ATOM 10296 N N . GLU C 1 425 ? -11.631 3.459 -47.884 1.00 17.82 425 GLU C N 1
ATOM 10297 C CA . GLU C 1 425 ? -11.892 3.977 -49.238 1.00 19.70 425 GLU C CA 1
ATOM 10298 C C . GLU C 1 425 ? -12.074 5.495 -49.240 1.00 19.40 425 GLU C C 1
ATOM 10299 O O . GLU C 1 425 ? -11.455 6.180 -50.045 1.00 19.42 425 GLU C O 1
ATOM 10305 N N . TYR C 1 426 ? -12.878 6.050 -48.328 1.00 16.08 426 TYR C N 1
ATOM 10306 C CA . TYR C 1 426 ? -13.255 7.457 -48.352 1.00 17.88 426 TYR C CA 1
ATOM 10307 C C . TYR C 1 426 ? -12.549 8.343 -47.340 1.00 16.63 426 TYR C C 1
ATOM 10308 O O . TYR C 1 426 ? -12.605 9.592 -47.409 1.00 18.77 426 TYR C O 1
ATOM 10317 N N . ALA C 1 427 ? -11.952 7.733 -46.335 1.00 16.26 427 ALA C N 1
ATOM 10318 C CA . ALA C 1 427 ? -11.292 8.504 -45.300 1.00 17.86 427 ALA C CA 1
ATOM 10319 C C . ALA C 1 427 ? -10.007 7.794 -44.892 1.00 17.40 427 ALA C C 1
ATOM 10320 O O . ALA C 1 427 ? -9.803 7.422 -43.701 1.00 15.53 427 ALA C O 1
ATOM 10322 N N . THR C 1 428 ? -9.149 7.596 -45.862 1.00 16.42 428 THR C N 1
ATOM 10323 C CA . THR C 1 428 ? -8.046 6.622 -45.726 1.00 17.45 428 THR C CA 1
ATOM 10324 C C . THR C 1 428 ? -7.153 7.075 -44.608 1.00 18.69 428 THR C C 1
ATOM 10325 O O . THR C 1 428 ? -6.660 8.210 -44.615 1.00 17.10 428 THR C O 1
ATOM 10329 N N . PRO C 1 429 ? -6.897 6.217 -43.635 1.00 16.90 429 PRO C N 1
ATOM 10330 C CA . PRO C 1 429 ? -6.040 6.720 -42.559 1.00 17.13 429 PRO C CA 1
ATOM 10331 C C . PRO C 1 429 ? -4.520 6.696 -42.946 1.00 17.10 429 PRO C C 1
ATOM 10332 O O . PRO C 1 429 ? -4.152 6.011 -43.875 1.00 19.42 429 PRO C O 1
ATOM 10336 N N . ALA C 1 430 ? -3.744 7.413 -42.198 1.00 18.55 430 ALA C N 1
ATOM 10337 C CA . ALA C 1 430 ? -2.233 7.337 -42.266 1.00 22.32 430 ALA C CA 1
ATOM 10338 C C . ALA C 1 430 ? -1.745 5.946 -42.012 1.00 23.75 430 ALA C C 1
ATOM 10339 O O . ALA C 1 430 ? -2.406 5.113 -41.340 1.00 19.60 430 ALA C O 1
ATOM 10341 N N . ASP C 1 431 ? -0.532 5.651 -42.522 1.00 20.89 431 ASP C N 1
ATOM 10342 C CA . ASP C 1 431 ? -0.016 4.320 -42.374 1.00 21.32 431 ASP C CA 1
ATOM 10343 C C . ASP C 1 431 ? 0.033 3.976 -40.844 1.00 19.62 431 ASP C C 1
ATOM 10344 O O . ASP C 1 431 ? 0.402 4.808 -40.033 1.00 19.95 431 ASP C O 1
ATOM 10349 N N . GLY C 1 432 ? -0.382 2.769 -40.517 1.00 19.75 432 GLY C N 1
ATOM 10350 C CA . GLY C 1 432 ? -0.381 2.301 -39.119 1.00 21.08 432 GLY C CA 1
ATOM 10351 C C . GLY C 1 432 ? -1.576 2.752 -38.226 1.00 22.37 432 GLY C C 1
ATOM 10352 O O . GLY C 1 432 ? -1.669 2.338 -37.079 1.00 23.53 432 GLY C O 1
ATOM 10353 N N . ILE C 1 433 ? -2.444 3.630 -38.751 1.00 17.62 433 ILE C N 1
ATOM 10354 C CA . ILE C 1 433 ? -3.580 4.204 -37.982 1.00 17.51 433 ILE C CA 1
ATOM 10355 C C . ILE C 1 433 ? -4.820 3.374 -38.330 1.00 17.99 433 ILE C C 1
ATOM 10356 O O . ILE C 1 433 ? -5.111 3.036 -39.514 1.00 17.04 433 ILE C O 1
ATOM 10361 N N . LEU C 1 434 ? -5.527 2.989 -37.304 1.00 15.54 434 LEU C N 1
ATOM 10362 C CA . LEU C 1 434 ? -6.790 2.282 -37.504 1.00 16.48 434 LEU C CA 1
ATOM 10363 C C . LEU C 1 434 ? -7.800 3.134 -38.286 1.00 15.78 434 LEU C C 1
ATOM 10364 O O . LEU C 1 434 ? -8.003 4.313 -38.038 1.00 15.98 434 LEU C O 1
ATOM 10369 N N . PRO C 1 435 ? -8.499 2.534 -39.236 1.00 16.71 435 PRO C N 1
ATOM 10370 C CA . PRO C 1 435 ? -9.573 3.321 -39.901 1.00 16.61 435 PRO C CA 1
ATOM 10371 C C . PRO C 1 435 ? -10.715 3.712 -38.933 1.00 16.40 435 PRO C C 1
ATOM 10372 O O . PRO C 1 435 ? -10.951 2.992 -37.951 1.00 16.05 435 PRO C O 1
ATOM 10376 N N . SER C 1 436 ? -11.375 4.841 -39.200 1.00 15.86 436 SER C N 1
ATOM 10377 C CA . SER C 1 436 ? -12.468 5.332 -38.364 1.00 14.55 436 SER C CA 1
ATOM 10378 C C . SER C 1 436 ? -13.726 4.457 -38.640 1.00 15.92 436 SER C C 1
ATOM 10379 O O . SER C 1 436 ? -14.330 4.517 -39.723 1.00 14.13 436 SER C O 1
ATOM 10382 N N . LEU C 1 437 ? -14.130 3.682 -37.632 1.00 14.66 437 LEU C N 1
ATOM 10383 C CA . LEU C 1 437 ? -15.373 2.912 -37.746 1.00 14.51 437 LEU C CA 1
ATOM 10384 C C . LEU C 1 437 ? -16.597 3.817 -37.704 1.00 13.98 437 LEU C C 1
ATOM 10385 O O . LEU C 1 437 ? -17.638 3.502 -38.302 1.00 15.76 437 LEU C O 1
ATOM 10390 N N . VAL C 1 438 ? -16.514 4.933 -37.027 1.00 14.43 438 VAL C N 1
ATOM 10391 C CA . VAL C 1 438 ? -17.675 5.904 -37.044 1.00 14.37 438 VAL C CA 1
ATOM 10392 C C . VAL C 1 438 ? -17.768 6.526 -38.413 1.00 16.35 438 VAL C C 1
ATOM 10393 O O . VAL C 1 438 ? -18.829 6.527 -39.009 1.00 15.28 438 VAL C O 1
ATOM 10397 N N . THR C 1 439 ? -16.682 7.043 -38.995 1.00 14.53 439 THR C N 1
ATOM 10398 C CA . THR C 1 439 ? -16.807 7.615 -40.333 1.00 14.49 439 THR C CA 1
ATOM 10399 C C . THR C 1 439 ? -17.213 6.567 -41.343 1.00 14.14 439 THR C C 1
ATOM 10400 O O . THR C 1 439 ? -18.073 6.809 -42.197 1.00 15.16 439 THR C O 1
ATOM 10404 N N . GLY C 1 440 ? -16.589 5.400 -41.301 1.00 15.24 440 GLY C N 1
ATOM 10405 C CA . GLY C 1 440 ? -16.885 4.368 -42.258 1.00 14.58 440 GLY C CA 1
ATOM 10406 C C . GLY C 1 440 ? -18.343 3.869 -42.178 1.00 16.56 440 GLY C C 1
ATOM 10407 O O . GLY C 1 440 ? -18.992 3.689 -43.217 1.00 13.73 440 GLY C O 1
ATOM 10408 N N . SER C 1 441 ? -18.818 3.705 -40.959 1.00 13.07 441 SER C N 1
ATOM 10409 C CA . SER C 1 441 ? -20.200 3.274 -40.786 1.00 15.24 441 SER C CA 1
ATOM 10410 C C . SER C 1 441 ? -21.173 4.311 -41.287 1.00 14.10 441 SER C C 1
ATOM 10411 O O . SER C 1 441 ? -22.201 3.934 -41.965 1.00 14.12 441 SER C O 1
ATOM 10414 N N . ASN C 1 442 ? -20.895 5.580 -40.994 1.00 13.66 442 ASN C N 1
ATOM 10415 C CA . ASN C 1 442 ? -21.740 6.613 -41.389 1.00 13.69 442 ASN C CA 1
ATOM 10416 C C . ASN C 1 442 ? -21.815 6.727 -42.937 1.00 15.23 442 ASN C C 1
ATOM 10417 O O . ASN C 1 442 ? -22.908 6.910 -43.478 1.00 13.63 442 ASN C O 1
ATOM 10422 N N . ILE C 1 443 ? -20.663 6.711 -43.601 1.00 14.29 443 ILE C N 1
ATOM 10423 C CA . ILE C 1 443 ? -20.651 6.797 -45.065 1.00 15.22 443 ILE C CA 1
ATOM 10424 C C . ILE C 1 443 ? -21.362 5.604 -45.645 1.00 14.12 443 ILE C C 1
ATOM 10425 O O . ILE C 1 443 ? -22.113 5.739 -46.584 1.00 14.32 443 ILE C O 1
ATOM 10430 N N . ALA C 1 444 ? -21.066 4.415 -45.135 1.00 13.09 444 ALA C N 1
ATOM 10431 C CA . ALA C 1 444 ? -21.624 3.230 -45.704 1.00 13.80 444 ALA C CA 1
ATOM 10432 C C . ALA C 1 444 ? -23.158 3.247 -45.627 1.00 14.30 444 ALA C C 1
ATOM 10433 O O . ALA C 1 444 ? -23.878 2.898 -46.613 1.00 14.66 444 ALA C O 1
ATOM 10435 N N . GLY C 1 445 ? -23.673 3.531 -44.444 1.00 13.91 445 GLY C N 1
ATOM 10436 C CA . GLY C 1 445 ? -25.117 3.572 -44.318 1.00 13.10 445 GLY C CA 1
ATOM 10437 C C . GLY C 1 445 ? -25.754 4.701 -45.106 1.00 13.68 445 GLY C C 1
ATOM 10438 O O . GLY C 1 445 ? -26.828 4.533 -45.769 1.00 13.92 445 GLY C O 1
ATOM 10439 N N . PHE C 1 446 ? -25.119 5.903 -45.059 1.00 13.45 446 PHE C N 1
ATOM 10440 C CA . PHE C 1 446 ? -25.676 7.010 -45.746 1.00 13.41 446 PHE C CA 1
ATOM 10441 C C . PHE C 1 446 ? -25.701 6.847 -47.268 1.00 13.98 446 PHE C C 1
ATOM 10442 O O . PHE C 1 446 ? -26.722 7.160 -47.905 1.00 13.82 446 PHE C O 1
ATOM 10450 N N . THR C 1 447 ? -24.613 6.315 -47.843 1.00 13.46 447 THR C N 1
ATOM 10451 C CA . THR C 1 447 ? -24.557 6.204 -49.299 1.00 14.11 447 THR C CA 1
ATOM 10452 C C . THR C 1 447 ? -25.627 5.208 -49.791 1.00 15.08 447 THR C C 1
ATOM 10453 O O . THR C 1 447 ? -26.245 5.386 -50.874 1.00 15.68 447 THR C O 1
ATOM 10457 N N . LYS C 1 448 ? -25.778 4.105 -49.071 1.00 14.30 448 LYS C N 1
ATOM 10458 C CA . LYS C 1 448 ? -26.773 3.073 -49.447 1.00 15.19 448 LYS C CA 1
ATOM 10459 C C . LYS C 1 448 ? -28.187 3.692 -49.512 1.00 15.13 448 LYS C C 1
ATOM 10460 O O . LYS C 1 448 ? -28.936 3.563 -50.535 1.00 14.31 448 LYS C O 1
ATOM 10466 N N . VAL C 1 449 ? -28.496 4.456 -48.476 1.00 13.80 449 VAL C N 1
ATOM 10467 C CA . VAL C 1 449 ? -29.827 5.127 -48.430 1.00 13.26 449 VAL C CA 1
ATOM 10468 C C . VAL C 1 449 ? -29.941 6.222 -49.505 1.00 13.91 449 VAL C C 1
ATOM 10469 O O . VAL C 1 449 ? -30.941 6.341 -50.184 1.00 12.72 449 VAL C O 1
ATOM 10473 N N . ALA C 1 450 ? -28.912 7.036 -49.651 1.00 13.08 450 ALA C N 1
ATOM 10474 C CA . ALA C 1 450 ? -28.980 8.150 -50.579 1.00 13.28 450 ALA C CA 1
ATOM 10475 C C . ALA C 1 450 ? -29.109 7.682 -52.022 1.00 13.37 450 ALA C C 1
ATOM 10476 O O . ALA C 1 450 ? -29.861 8.293 -52.833 1.00 13.54 450 ALA C O 1
ATOM 10478 N N . ALA C 1 451 ? -28.425 6.599 -52.346 1.00 13.34 451 ALA C N 1
ATOM 10479 C CA . ALA C 1 451 ? -28.495 6.061 -53.676 1.00 13.46 451 ALA C CA 1
ATOM 10480 C C . ALA C 1 451 ? -29.854 5.438 -53.964 1.00 14.00 451 ALA C C 1
ATOM 10481 O O . ALA C 1 451 ? -30.404 5.567 -55.092 1.00 13.66 451 ALA C O 1
ATOM 10483 N N . ALA C 1 452 ? -30.409 4.726 -52.997 1.00 13.75 452 ALA C N 1
ATOM 10484 C CA . ALA C 1 452 ? -31.726 4.124 -53.152 1.00 14.89 452 ALA C CA 1
ATOM 10485 C C . ALA C 1 452 ? -32.776 5.257 -53.268 1.00 13.41 452 ALA C C 1
ATOM 10486 O O . ALA C 1 452 ? -33.725 5.167 -54.083 1.00 14.15 452 ALA C O 1
ATOM 10488 N N . MET C 1 453 ? -32.644 6.293 -52.455 1.00 13.58 453 MET C N 1
ATOM 10489 C CA . MET C 1 453 ? -33.557 7.460 -52.577 1.00 14.05 453 MET C CA 1
ATOM 10490 C C . MET C 1 453 ? -33.491 8.078 -53.990 1.00 14.83 453 MET C C 1
ATOM 10491 O O . MET C 1 453 ? -34.508 8.443 -54.558 1.00 13.74 453 MET C O 1
ATOM 10496 N N . LYS C 1 454 ? -32.299 8.201 -54.544 1.00 12.89 454 LYS C N 1
ATOM 10497 C CA . LYS C 1 454 ? -32.141 8.749 -55.870 1.00 15.16 454 LYS C CA 1
ATOM 10498 C C . LYS C 1 454 ? -32.814 7.876 -56.903 1.00 14.45 454 LYS C C 1
ATOM 10499 O O . LYS C 1 454 ? -33.572 8.350 -57.766 1.00 14.32 454 LYS C O 1
ATOM 10505 N N . ASP C 1 455 ? -32.574 6.555 -56.790 1.00 13.53 455 ASP C N 1
ATOM 10506 C CA . ASP C 1 455 ? -33.199 5.643 -57.746 1.00 15.02 455 ASP C CA 1
ATOM 10507 C C . ASP C 1 455 ? -34.747 5.797 -57.714 1.00 14.58 455 ASP C C 1
ATOM 10508 O O . ASP C 1 455 ? -35.430 5.655 -58.719 1.00 15.11 455 ASP C O 1
ATOM 10513 N N . GLN C 1 456 ? -35.270 6.063 -56.514 1.00 13.16 456 GLN C N 1
ATOM 10514 C CA . GLN C 1 456 ? -36.688 6.093 -56.298 1.00 13.46 456 GLN C CA 1
ATOM 10515 C C . GLN C 1 456 ? -37.291 7.468 -56.506 1.00 14.90 456 GLN C C 1
ATOM 10516 O O . GLN C 1 456 ? -38.484 7.649 -56.275 1.00 14.72 456 GLN C O 1
ATOM 10522 N N . GLY C 1 457 ? -36.485 8.456 -56.932 1.00 15.15 457 GLY C N 1
ATOM 10523 C CA . GLY C 1 457 ? -36.966 9.807 -57.200 1.00 13.74 457 GLY C CA 1
ATOM 10524 C C . GLY C 1 457 ? -37.292 10.656 -55.992 1.00 15.67 457 GLY C C 1
ATOM 10525 O O . GLY C 1 457 ? -37.986 11.650 -56.090 1.00 14.12 457 GLY C O 1
ATOM 10526 N N . ASP C 1 458 ? -36.791 10.288 -54.818 1.00 14.74 458 ASP C N 1
ATOM 10527 C CA . ASP C 1 458 ? -36.980 11.115 -53.569 1.00 15.64 458 ASP C CA 1
ATOM 10528 C C . ASP C 1 458 ? -36.178 12.426 -53.692 1.00 16.43 458 ASP C C 1
ATOM 10529 O O . ASP C 1 458 ? -36.544 13.403 -53.100 1.00 16.68 458 ASP C O 1
ATOM 10534 N N . TRP C 1 459 ? -35.073 12.409 -54.433 1.00 15.49 459 TRP C N 1
ATOM 10535 C CA . TRP C 1 459 ? -34.296 13.606 -54.790 1.00 15.10 459 TRP C CA 1
ATOM 10536 C C . TRP C 1 459 ? -33.705 13.377 -56.178 1.00 16.10 459 TRP C C 1
ATOM 10537 O O . TRP C 1 459 ? -33.647 12.277 -56.641 1.00 15.60 459 TRP C O 1
ATOM 10548 N N . TRP C 1 460 ? -33.187 14.406 -56.772 1.00 15.48 460 TRP C N 1
ATOM 10549 C CA . TRP C 1 460 ? -32.555 14.333 -58.105 1.00 15.66 460 TRP C CA 1
ATOM 10550 C C . TRP C 1 460 ? -31.646 15.552 -58.139 1.00 19.23 460 TRP C C 1
ATOM 10551 O O . TRP C 1 460 ? -30.931 15.568 -59.097 1.00 19.90 460 TRP C O 1
#

Nearest PDB structures (foldseek):
  7ecr-assembly1_A  TM=1.002E+00  e=1.012E-86  Aspergillus terreus
  5xvv-assembly1_C  TM=9.495E-01  e=1.184E-78  Aspergillus niger
  7f79-assembly1_E  TM=9.787E-01  e=2.291E-67  Candida albicans SC5314
  4fcc-assembly1_F  TM=8.957E-01  e=1.006E-52  Escherichia coli O157:H7
  3sbo-assembly1_E  TM=8.146E-01  e=3.488E-51  Escherichia coli DH5[alpha]

Solvent-accessible surface area: 47855 Å² total; per-residue (Å²): 177,123,118,104,93,124,18,84,36,21,56,41,5,63,128,27,0,15,50,10,0,81,106,16,67,0,11,134,134,23,77,55,24,118,102,0,15,62,63,2,17,103,23,72,77,48,20,105,26,182,2,68,13,88,20,73,165,46,84,109,52,86,26,153,1,11,0,0,0,1,4,5,0,3,0,2,6,1,3,5,0,8,1,69,73,47,8,62,41,10,6,0,26,0,1,0,0,13,6,3,0,4,0,4,11,8,53,23,34,3,2,0,0,7,0,0,0,33,0,41,14,92,82,53,38,68,31,20,0,21,64,0,0,55,25,0,0,64,46,0,8,150,36,5,7,17,56,22,0,0,0,6,26,40,52,26,6,66,44,55,1,2,0,24,0,1,1,20,4,16,132,75,99,43,18,17,32,8,0,0,0,23,11,22,68,38,4,3,6,7,103,22,36,71,40,0,11,0,32,0,0,0,5,0,0,58,44,0,0,47,80,13,16,145,54,89,82,58,1,69,33,25,56,0,0,0,1,5,6,31,73,30,0,21,48,0,0,36,10,0,39,120,57,40,5,62,0,0,0,0,8,27,95,94,3,0,1,6,2,117,55,24,51,154,49,19,2,53,64,76,20,1,86,39,0,22,59,26,42,90,82,47,88,23,0,39,100,10,26,116,73,97,69,9,43,121,46,7,52,46,39,95,68,83,96,0,3,82,69,0,48,51,1,24,0,0,0,0,9,35,54,27,44,10,0,32,18,149,30,0,104,31,0,28,93,25,35,1,60,5,0,0,4,1,8,11,17,0,0,32,62,58,0,10,79,14,0,25,63,36,13,115,81,43,132,21,50,53,2,0,0,4,0,5,2,7,0,0,16,0,0,1,12,0,0,1,5,0,0,4,1,2,24,26,20,49,38,80,44,75,42,149,90,0,24,52,98,0,92,98,22,0,118,68,0,10,78,63,0,7,63,15,0,106,117,27,30,102,33,74,126,41,21,9,9,5,0,3,12,0,0,0,0,9,0,1,30,60,1,0,40,1,3,90,66,4,20,34,6,162,178,124,118,99,95,124,17,84,35,20,60,40,6,65,135,25,1,15,50,10,0,83,106,15,61,0,15,139,130,29,78,53,25,115,99,0,14,62,62,3,18,103,24,72,72,44,31,108,23,184,3,68,12,90,20,75,170,46,88,110,54,86,27,152,0,11,0,0,0,0,4,5,0,3,0,2,6,1,3,5,0,7,1,66,76,48,7,65,43,10,7,0,27,0,1,0,0,14,6,3,0,3,0,4,10,8,53,22,37,2,2,0,0,6,0,0,0,31,0,41,14,92,82,50,38,71,30,21,0,24,65,0,0,54,23,0,0,61,47,0,11,150,33,6,8,16,56,23,0,0,0,6,26,40,56,25,6,69,44,55,1,2,0,27,0,1,1,20,5,12,136,72,105,43,17,16,30,9,0,0,0,23,13,21,71,36,4,4,6,8,104,21,39,72,40,0,10,0,34,0,0,0,7,0,0,55,43,0,0,45,77,13,18,143,56,89,84,52,1,68,43,25,52,0,0,0,2,4,5,32,73,29,0,20,48,0,0,36,12,0,40,120,54,40,6,64,0,0,0,0,8,28,82,106,3,0,1,6,2,119,64,22,48,149,48,20,2,54,65,75,21,1,85,39,0,22,58,24,40,90,81,47,90,36,0,44,95,14,44,114,64,80,77,8,39,110,46,8,58,44,41,89,69,86,98,0,3,82,70,1,44,52,1,26,0,0,0,0,9,35,52,25,41,10,0,33,16,150,30,0,102,29,0,29,95,25,32,1,63,4,0,0,4,0,9,11,17,0,0,32,61,58,0,10,77,14,0,27,61,38,13,114,82,41,135,20,49,52,2,0,0,4,0,6,2,7,0,0,16,0,0,1,11,0,0,1,5,1,0,5,1,1,25,26,22,42,41,84,44,66,29,133,90,0,25,55,100,0,95,98,23,0,119,69,1,10,78,63,0,6,64,16,0,101,110,25,27,103,30,74,129,42,21,10,8,6,0,4,11,0,0,0,0,10,0,1,28,59,0,1,39,0,4,91,64,3,14,28,7,161,179,121,118,103,93,123,16,83,37,21,61,41,5,64,137,25,1,15,63,10,0,89,115,18,60,0,14,144,129,24,77,53,23,115,99,0,14,62,64,3,18,105,25,72,72,45,30,105,22,185,2,66,13,90,21,73,167,46,82,111,51,90,27,155,0,11,0,0,0,0,3,5,0,3,0,2,6,1,3,6,0,8,1,67,75,48,8,63,43,10,6,0,27,0,1,0,0,13,5,3,0,2,0,4,9,8,52,21,37,2,2,0,0,6,0,0,0,31,1,41,15,96,83,53,40,67,33,20,0,23,64,0,0,54,24,0,0,62,48,0,10,155,32,4,4,16,55,23,0,0,0,6,25,40,55,26,6,70,42,56,1,2,0,26,0,0,0,20,0,15,119,72,104,42,17,16,28,7,0,0,0,23,12,22,69,38,4,4,7,7,102,20,37,72,41,0,10,0,33,0,0,0,8,0,0,52,41,0,0,41,73,20,27,150,54,88,91,47,0,63,45,19,53,0,0,0,2,4,4,33,72,29,0,20,49,0,0,36,12,0,38,119,54,41,6,61,0,0,0,0,9,25,95,95,3,0,5,6,3,121,59,23,54,155,50,18,2,53,64,75,28,1,86,40,0,23,58,26,42,94,82,49,90,24,1,31,83,18,79,122,60,69,76,20,43,107,41,7,59,37,39,94,68,83,96,0,4,81,70,1,47,50,0,29,0,0,0,0,9,36,55,27,42,10,0,32,18,151,30,0,102,31,0,30,93,28,30,0,61,10,0,0,4,1,9,10,16,0,0,31,60,60,0,9,79,13,0,26,60,33,12,105,82,40,146,30,57,51,2,0,0,4,0,5,1,7,0,0,16,0,0,2,12,0,0,1,5,1,0,5,1,2,24,24,21,46,39,81,43,73,41,150,90,0,24,53,99,0,96,96,23,0,118,70,1,8,79,60,0,7,62,13,0,104,112,27,27,105,32,72,133,42,21,12,9,6,0,3,12,0,0,0,0,10,0,1,28,58,1,0,39,0,4,88,64,4,17,28,7,163

B-factor: mean 20.68, std 8.37, range [5.46, 89.86]